Protein AF-0000000087580739 (afdb_homodimer)

Organism: Thalassiosira oceanica (NCBI:txid159749)

Secondary structure (DSSP, 8-state):
--------------------------------------------------------------------SS------SS-EEETTEEE--TTTGGG-TT-HHHHHHHHHH-S--HHHHHHH-SSHHHHHHHHHTTEE-HHHHHHHS-TT-----TTPBPTTS-B--PPPPPPPTTSHHHHHHHHHHHHHHHTT-TT-PPPHHHHHHHHHHHHHHHHHHHHHHHH--HHHHHHHHHHHHHHHHHHHHHTT-GGGHHHHHTTTGGGT--HHHHIIIIIIIITTSTTSTT-TTTTTTTTTS---TTS---HHHHHTGGGGHHHHHTTHHHHHHHHHHHHHHHTSS---GGGGHHHHHHHHHHHHH-HHHHHHHHHHHHHHHHHHHHHHHHHTT-STGGG-HHHHHT-SSHHHHHHHT--EESTT--GGGGGGGTTGGGHHHHHH-TTS-GGGHHHHHHHHHHHHHHHT----EE-HHHHHHHHHHHHHS-SSTTPPPBSSTT--/--------------------------------------------------------------------SS------SS-EEETTEEE--TTTGGG-TT-HHHHHHHHHH-S--HHHHHHH-SSHHHHHHHHHTTEE-HHHHHHHS-TT-----TTPBPTTS-B--PPPPPPPTTSHHHHHHHHHHHHHHHTT-TT-PPPHHHHHHHHHHHHHHHHHHHHHHHH--HHHHHHHHHHHHHHHHHHHHHTT-GGGHHHHHTTTGGGT--HHHHIIIIIIIITTSTTSTT-TTTTTTTTTS---TTS---HHHHHTGGGGHHHHHTTHHHHHHHHHHHHHHHTSS---GGGGHHHHHHHHHHHHH-HHHHHHHHHHHHHHHHHHHHHHHHHTT-STGGG-HHHHHT-SSHHHHHHHT--EESTT--GGGGGGGTTGGGHHHHHH-TTS-GGGHHHHHHHHHHHHHHHT----EE-HHHHHHHHHHHHHS-SSTTPPPBTTTT--

pLDDT: mean 80.38, std 26.82, range [13.23, 98.88]

Solvent-accessible surface area (backbone atoms only — not comparable to full-atom values): 54874 Å² total; per-residue (Å²): 142,77,87,86,70,93,73,89,85,82,85,76,89,75,87,89,84,88,88,77,89,76,82,90,82,83,80,86,88,82,87,81,82,88,83,84,81,78,79,82,73,81,77,74,73,79,75,76,79,72,75,72,68,73,63,76,70,76,77,67,72,75,75,78,64,67,77,77,80,57,88,49,45,77,36,56,88,76,45,38,30,48,41,81,37,40,28,47,50,78,86,43,33,87,70,38,87,75,39,41,64,57,56,50,51,41,26,49,45,31,66,60,37,39,59,60,53,59,45,68,33,66,60,44,68,60,52,52,57,56,52,57,77,34,55,46,58,67,68,58,50,60,70,62,50,58,90,74,65,71,69,78,53,72,66,42,68,41,98,77,61,25,33,41,52,61,76,38,62,71,79,51,76,80,36,69,52,43,44,52,36,48,53,48,39,51,49,26,44,74,70,72,30,63,76,28,61,71,44,70,67,49,55,52,52,45,52,50,31,48,53,49,24,54,50,24,44,52,44,22,71,73,63,70,39,69,70,32,20,49,47,24,8,52,28,41,31,49,25,34,37,48,12,63,56,22,46,49,30,74,92,36,43,67,56,7,43,70,19,23,15,57,70,36,50,53,40,67,56,41,33,55,42,46,58,65,22,27,54,62,24,60,82,24,73,69,8,65,62,34,56,58,50,46,68,56,45,37,62,55,25,37,45,88,58,54,70,58,27,34,73,43,36,35,79,48,39,60,65,60,32,31,45,42,58,60,53,51,36,51,52,52,48,52,34,30,63,67,54,43,35,82,86,55,77,55,71,50,44,42,60,47,56,48,46,50,35,19,67,74,60,34,58,61,58,19,46,51,42,49,45,50,11,45,23,47,20,23,32,56,46,49,49,50,57,47,32,25,45,29,25,63,63,27,34,33,47,69,61,25,46,63,20,70,28,57,51,52,21,46,46,37,35,32,36,34,25,69,81,86,50,52,67,90,66,28,60,85,52,50,58,44,40,48,36,41,50,41,57,59,33,51,51,42,31,72,69,50,38,56,64,47,44,54,53,48,53,54,50,26,63,75,71,71,45,79,78,70,77,48,54,62,66,55,36,45,53,32,24,38,48,36,30,25,40,50,66,26,65,76,55,71,44,47,54,51,27,12,44,116,143,82,91,84,87,88,76,89,82,82,88,76,91,74,86,90,85,90,81,86,84,86,85,83,87,81,81,86,83,84,87,82,77,85,79,76,73,72,80,77,69,79,70,75,71,74,68,75,73,72,72,71,69,69,62,74,68,77,76,67,70,72,74,70,72,61,74,77,80,56,88,49,47,75,35,55,88,73,44,39,29,47,41,81,36,39,29,48,51,77,86,43,32,87,69,37,88,76,40,44,63,58,56,50,49,40,26,51,46,31,64,60,37,37,58,59,54,58,43,66,32,66,62,43,68,62,52,52,57,58,52,57,76,34,55,45,60,68,68,60,50,60,72,62,51,58,90,74,63,70,69,79,54,72,66,41,69,42,97,76,61,24,34,41,50,61,78,41,63,70,79,51,77,80,35,69,49,43,44,51,35,48,54,48,39,50,50,27,44,75,70,72,31,63,76,29,62,71,44,68,68,49,56,52,52,45,53,51,31,49,52,48,23,56,50,24,44,52,45,22,70,73,61,70,40,70,68,32,19,49,48,23,7,52,28,40,31,49,26,34,37,48,11,64,54,22,45,49,29,71,92,35,42,68,55,7,44,70,18,22,16,58,71,36,49,52,39,68,56,40,36,54,41,46,58,66,22,26,54,62,23,60,81,23,71,71,7,66,64,33,58,59,51,46,69,55,45,35,63,57,25,36,45,88,61,53,70,58,28,35,73,43,36,34,79,46,39,60,66,61,33,32,46,42,57,59,53,52,38,50,52,50,49,52,35,31,62,67,54,43,35,83,86,55,78,55,71,49,42,40,60,46,55,47,46,50,34,19,68,73,59,34,57,60,59,19,46,51,42,48,46,49,11,46,23,46,20,23,33,55,45,50,49,51,59,48,31,25,46,30,26,62,65,27,33,32,46,70,60,26,46,66,21,69,30,59,50,51,22,46,45,36,36,32,34,34,26,68,80,86,49,53,68,90,66,28,61,85,52,49,57,44,40,47,36,42,51,42,57,59,33,51,51,42,30,73,68,50,39,60,64,47,44,53,53,49,54,54,50,26,61,75,70,72,45,79,79,69,75,48,54,62,67,55,35,45,53,30,23,38,48,36,28,25,38,51,66,27,67,75,56,73,44,46,54,52,28,9,50,116

Sequence (1000 aa):
MCTADATGPHLRRRRPPVGGGGGGERTGSSAADESGTPTIGKNDGRAAGGSCIVGPAPTTDPPPVHSSGVDFYPPSTRYWRIGRKWYDFTDFLHRHPGGSEVLLLLRDRFEDCTFAFESHHLNYKRARKIIAKYEVDESVVESHSSKDVQRRRPGNKTANGGVVGEPPELLDDHAFYSVIRRRVADHLRESGYPSGEPKLECKVLFWVAFILMVSCYAWLLSSASVPSAIAFGLTSAWLGAFGHNWVHQSKYRFWAYLSLDMIGFSSDGWFREHNLQHHMYTNTPWDNHYEGTAPFLVTDPTIERNWIQAYVLPYVNPIILSFGLYGNYFFNLTEMIKGNEKITPWKAVLPLEIGIMAWRWGAWRGLSLMYLSHAILCVYYFTMALMNHNTEKCLDVSKRNSAKDWGEAQLHVSADWSVGLPFHRAFIYLWLNYHTVHHLFPLVDMSHHPAIQRILIRTCKEFGVEYSVKSPLEIYRQMVRTFGTPMSLMEEITVYGGGIMCTADATGPHLRRRRPPVGGGGGGERTGSSAADESGTPTIGKNDGRAAGGSCIVGPAPTTDPPPVHSSGVDFYPPSTRYWRIGRKWYDFTDFLHRHPGGSEVLLLLRDRFEDCTFAFESHHLNYKRARKIIAKYEVDESVVESHSSKDVQRRRPGNKTANGGVVGEPPELLDDHAFYSVIRRRVADHLRESGYPSGEPKLECKVLFWVAFILMVSCYAWLLSSASVPSAIAFGLTSAWLGAFGHNWVHQSKYRFWAYLSLDMIGFSSDGWFREHNLQHHMYTNTPWDNHYEGTAPFLVTDPTIERNWIQAYVLPYVNPIILSFGLYGNYFFNLTEMIKGNEKITPWKAVLPLEIGIMAWRWGAWRGLSLMYLSHAILCVYYFTMALMNHNTEKCLDVSKRNSAKDWGEAQLHVSADWSVGLPFHRAFIYLWLNYHTVHHLFPLVDMSHHPAIQRILIRTCKEFGVEYSVKSPLEIYRQMVRTFGTPMSLMEEITVYGGGI

Structure (mmCIF, N/CA/C/O backbone):
data_AF-0000000087580739-model_v1
#
loop_
_entity.id
_entity.type
_entity.pdbx_description
1 polymer 'Cytochrome b5 heme-binding domain-containing protein'
#
loop_
_atom_site.group_PDB
_atom_site.id
_atom_site.type_symbol
_atom_site.label_atom_id
_atom_site.label_alt_id
_atom_site.label_comp_id
_atom_site.label_asym_id
_atom_site.label_entity_id
_atom_site.label_seq_id
_atom_site.pdbx_PDB_ins_code
_atom_site.Cartn_x
_atom_site.Cartn_y
_atom_site.Cartn_z
_atom_site.occupancy
_atom_site.B_iso_or_equiv
_atom_site.auth_seq_id
_atom_site.auth_comp_id
_atom_site.auth_asym_id
_atom_site.auth_atom_id
_atom_site.pdbx_PDB_model_num
ATOM 1 N N . MET A 1 1 ? -30.938 31.328 26.75 1 15.89 1 MET A N 1
ATOM 2 C CA . MET A 1 1 ? -30.047 32.25 27.453 1 15.89 1 MET A CA 1
ATOM 3 C C . MET A 1 1 ? -30 31.938 28.938 1 15.89 1 MET A C 1
ATOM 5 O O . MET A 1 1 ? -28.953 32.031 29.562 1 15.89 1 MET A O 1
ATOM 9 N N . CYS A 1 2 ? -31.094 32.031 29.719 1 14.53 2 CYS A N 1
ATOM 10 C CA . CYS A 1 2 ? -31.359 32.594 31.047 1 14.53 2 CYS A CA 1
ATOM 11 C C . CYS A 1 2 ? -30.906 31.625 32.156 1 14.53 2 CYS A C 1
ATOM 13 O O . CYS A 1 2 ? -30.406 32.062 33.188 1 14.53 2 CYS A O 1
ATOM 15 N N . THR A 1 3 ? -31.672 30.531 32.344 1 16.31 3 THR A N 1
ATOM 16 C CA . THR A 1 3 ? -32.125 30.234 33.688 1 16.31 3 THR A CA 1
ATOM 17 C C . THR A 1 3 ? -30.969 29.938 34.594 1 16.31 3 THR A C 1
ATOM 19 O O . THR A 1 3 ? -29.875 29.594 34.156 1 16.31 3 THR A O 1
ATOM 22 N N . ALA A 1 4 ? -31.203 29.688 35.938 1 16.12 4 ALA A N 1
ATOM 23 C CA . ALA A 1 4 ? -31.062 30.062 37.344 1 16.12 4 ALA A CA 1
ATOM 24 C C . ALA A 1 4 ? -29.875 29.312 37.969 1 16.12 4 ALA A C 1
ATOM 26 O O . ALA A 1 4 ? -29.375 28.344 37.406 1 16.12 4 ALA A O 1
ATOM 27 N N . ASP A 1 5 ? -29.938 29.094 39.312 1 14.61 5 ASP A N 1
ATOM 28 C CA . ASP A 1 5 ? -29.344 29.484 40.562 1 14.61 5 ASP A CA 1
ATOM 29 C C . ASP A 1 5 ? -28.516 28.344 41.156 1 14.61 5 ASP A C 1
ATOM 31 O O . ASP A 1 5 ? -28.047 28.422 42.312 1 14.61 5 ASP A O 1
ATOM 35 N N . ALA A 1 6 ? -28.391 27.141 40.594 1 16 6 ALA A N 1
ATOM 36 C CA . ALA A 1 6 ? -28.312 26.125 41.625 1 16 6 ALA A CA 1
ATOM 37 C C . ALA A 1 6 ? -27.156 26.391 42.594 1 16 6 ALA A C 1
ATOM 39 O O . ALA A 1 6 ? -26.016 26.609 42.188 1 16 6 ALA A O 1
ATOM 40 N N . THR A 1 7 ? -27.297 26.578 43.875 1 15.34 7 THR A N 1
ATOM 41 C CA . THR A 1 7 ? -26.875 27.156 45.156 1 15.34 7 THR A CA 1
ATOM 42 C C . THR A 1 7 ? -25.562 26.547 45.656 1 15.34 7 THR A C 1
ATOM 44 O O . THR A 1 7 ? -24.625 27.281 45.969 1 15.34 7 THR A O 1
ATOM 47 N N . GLY A 1 8 ? -25.562 25.328 46.344 1 15.73 8 GLY A N 1
ATOM 48 C CA . GLY A 1 8 ? -25.234 25.438 47.75 1 15.73 8 GLY A CA 1
ATOM 49 C C . GLY A 1 8 ? -23.75 25.328 48.031 1 15.73 8 GLY A C 1
ATOM 50 O O . GLY A 1 8 ? -23 24.797 47.219 1 15.73 8 GLY A O 1
ATOM 51 N N . PRO A 1 9 ? -23.156 25.766 49.25 1 15.06 9 PRO A N 1
ATOM 52 C CA . PRO A 1 9 ? -22.016 26.422 49.875 1 15.06 9 PRO A CA 1
ATOM 53 C C . PRO A 1 9 ? -20.875 25.469 50.219 1 15.06 9 PRO A C 1
ATOM 55 O O . PRO A 1 9 ? -21.094 24.25 50.281 1 15.06 9 PRO A O 1
ATOM 58 N N . HIS A 1 10 ? -19.547 25.891 50.219 1 15.05 10 HIS A N 1
ATOM 59 C CA . HIS A 1 10 ? -18.109 25.656 50.25 1 15.05 10 HIS A CA 1
ATOM 60 C C . HIS A 1 10 ? -17.656 25.234 51.656 1 15.05 10 HIS A C 1
ATOM 62 O O . HIS A 1 10 ? -16.453 25.109 51.906 1 15.05 10 HIS A O 1
ATOM 68 N N . LEU A 1 11 ? -18.469 24.578 52.594 1 14.56 11 LEU A N 1
ATOM 69 C CA . LEU A 1 11 ? -18.031 24.891 53.938 1 14.56 11 LEU A CA 1
ATOM 70 C C . LEU A 1 11 ? -16.641 24.312 54.188 1 14.56 11 LEU A C 1
ATOM 72 O O . LEU A 1 11 ? -16.266 23.281 53.625 1 14.56 11 LEU A O 1
ATOM 76 N N . ARG A 1 12 ? -15.68 25.016 55.219 1 14.34 12 ARG A N 1
ATOM 77 C CA . ARG A 1 12 ? -14.336 25.438 55.625 1 14.34 12 ARG A CA 1
ATOM 78 C C . ARG A 1 12 ? -13.688 24.406 56.531 1 14.34 12 ARG A C 1
ATOM 80 O O . ARG A 1 12 ? -12.547 24.578 56.969 1 14.34 12 ARG A O 1
ATOM 87 N N . ARG A 1 13 ? -13.766 23.047 56.531 1 14.39 13 ARG A N 1
ATOM 88 C CA . ARG A 1 13 ? -13.539 22.516 57.875 1 14.39 13 ARG A CA 1
ATOM 89 C C . ARG A 1 13 ? -12.086 22.719 58.312 1 14.39 13 ARG A C 1
ATOM 91 O O . ARG A 1 13 ? -11.164 22.344 57.594 1 14.39 13 ARG A O 1
ATOM 98 N N . ARG A 1 14 ? -11.742 23.344 59.594 1 13.84 14 ARG A N 1
ATOM 99 C CA . ARG A 1 14 ? -10.641 24 60.312 1 13.84 14 ARG A CA 1
ATOM 100 C C . ARG A 1 14 ? -9.742 22.969 60.969 1 13.84 14 ARG A C 1
ATOM 102 O O . ARG A 1 14 ? -8.68 23.297 61.5 1 13.84 14 ARG A O 1
ATOM 109 N N . ARG A 1 15 ? -9.57 21.656 60.969 1 14.83 15 ARG A N 1
ATOM 110 C CA . ARG A 1 15 ? -9.297 21.219 62.344 1 14.83 15 ARG A CA 1
ATOM 111 C C . ARG A 1 15 ? -7.887 21.609 62.781 1 14.83 15 ARG A C 1
ATOM 113 O O . ARG A 1 15 ? -6.984 21.703 61.938 1 14.83 15 ARG A O 1
ATOM 120 N N . PRO A 1 16 ? -7.566 21.516 64.25 1 14.25 16 PRO A N 1
ATOM 121 C CA . PRO A 1 16 ? -6.719 22.25 65.188 1 14.25 16 PRO A CA 1
ATOM 122 C C . PRO A 1 16 ? -5.297 21.703 65.25 1 14.25 16 PRO A C 1
ATOM 124 O O . PRO A 1 16 ? -5.047 20.578 64.875 1 14.25 16 PRO A O 1
ATOM 127 N N . PRO A 1 17 ? -4.316 22.266 66.25 1 14.39 17 PRO A N 1
ATOM 128 C CA . PRO A 1 17 ? -2.932 22.734 66.312 1 14.39 17 PRO A CA 1
ATOM 129 C C . PRO A 1 17 ? -2.008 21.734 67 1 14.39 17 PRO A C 1
ATOM 131 O O . PRO A 1 17 ? -0.791 21.781 66.812 1 14.39 17 PRO A O 1
ATOM 134 N N . VAL A 1 18 ? -2.264 20.5 67.625 1 14.75 18 VAL A N 1
ATOM 135 C CA . VAL A 1 18 ? -1.816 20.5 69.062 1 14.75 18 VAL A CA 1
ATOM 136 C C . VAL A 1 18 ? -0.3 20.344 69.062 1 14.75 18 VAL A C 1
ATOM 138 O O . VAL A 1 18 ? 0.303 19.766 68.188 1 14.75 18 VAL A O 1
ATOM 141 N N . GLY A 1 19 ? 0.406 20.75 70.312 1 13.89 19 GLY A N 1
ATOM 142 C CA . GLY A 1 19 ? 1.616 21.328 70.875 1 13.89 19 GLY A CA 1
ATOM 143 C C . GLY A 1 19 ? 2.658 20.297 71.25 1 13.89 19 GLY A C 1
ATOM 144 O O . GLY A 1 19 ? 2.338 19.109 71.375 1 13.89 19 GLY A O 1
ATOM 145 N N . GLY A 1 20 ? 3.967 20.656 71.375 1 13.82 20 GLY A N 1
ATOM 146 C CA . GLY A 1 20 ? 5.391 20.359 71.312 1 13.82 20 GLY A CA 1
ATOM 147 C C . GLY A 1 20 ? 5.973 19.922 72.625 1 13.82 20 GLY A C 1
ATOM 148 O O . GLY A 1 20 ? 7.191 19.797 72.812 1 13.82 20 GLY A O 1
ATOM 149 N N . GLY A 1 21 ? 5.34 19.562 73.75 1 14.11 21 GLY A N 1
ATOM 150 C CA . GLY A 1 21 ? 6.195 19.891 74.875 1 14.11 21 GLY A CA 1
ATOM 151 C C . GLY A 1 21 ? 7.371 18.953 75.062 1 14.11 21 GLY A C 1
ATOM 152 O O . GLY A 1 21 ? 7.316 17.797 74.625 1 14.11 21 GLY A O 1
ATOM 153 N N . GLY A 1 22 ? 8.688 19.375 75.562 1 14.44 22 GLY A N 1
ATOM 154 C CA . GLY A 1 22 ? 10.125 19.234 75.688 1 14.44 22 GLY A CA 1
ATOM 155 C C . GLY A 1 22 ? 10.562 18.406 76.875 1 14.44 22 GLY A C 1
ATOM 156 O O . GLY A 1 22 ? 11.75 18.359 77.188 1 14.44 22 GLY A O 1
ATOM 157 N N . GLY A 1 23 ? 9.797 17.625 77.562 1 13.77 23 GLY A N 1
ATOM 158 C CA . GLY A 1 23 ? 10.289 17.594 78.938 1 13.77 23 GLY A CA 1
ATOM 159 C C . GLY A 1 23 ? 11.641 16.922 79.062 1 13.77 23 GLY A C 1
ATOM 160 O O . GLY A 1 23 ? 12.141 16.328 78.125 1 13.77 23 GLY A O 1
ATOM 161 N N . GLY A 1 24 ? 11.914 16.344 80.312 1 14.07 24 GLY A N 1
ATOM 162 C CA . GLY A 1 24 ? 12.812 16.344 81.438 1 14.07 24 GLY A CA 1
ATOM 163 C C . GLY A 1 24 ? 13.891 15.281 81.375 1 14.07 24 GLY A C 1
ATOM 164 O O . GLY A 1 24 ? 13.852 14.422 80.5 1 14.07 24 GLY A O 1
ATOM 165 N N . GLU A 1 25 ? 14.273 14.766 82.5 1 14.67 25 GLU A N 1
ATOM 166 C CA . GLU A 1 25 ? 15.422 14.711 83.438 1 14.67 25 GLU A CA 1
ATOM 167 C C . GLU A 1 25 ? 16.141 13.367 83.312 1 14.67 25 GLU A C 1
ATOM 169 O O . GLU A 1 25 ? 17.344 13.32 83.062 1 14.67 25 GLU A O 1
ATOM 174 N N . ARG A 1 26 ? 15.867 12.461 84.375 1 14.25 26 ARG A N 1
ATOM 175 C CA . ARG A 1 26 ? 16.844 12.18 85.438 1 14.25 26 ARG A CA 1
ATOM 176 C C . ARG A 1 26 ? 17.672 10.945 85.062 1 14.25 26 ARG A C 1
ATOM 178 O O . ARG A 1 26 ? 18.891 11.039 84.875 1 14.25 26 ARG A O 1
ATOM 185 N N . THR A 1 27 ? 17.375 9.836 85.812 1 14.42 27 THR A N 1
ATOM 186 C CA . THR A 1 27 ? 18.25 9.383 86.875 1 14.42 27 THR A CA 1
ATOM 187 C C . THR A 1 27 ? 19.078 8.18 86.438 1 14.42 27 THR A C 1
ATOM 189 O O . THR A 1 27 ? 20.312 8.188 86.562 1 14.42 27 THR A O 1
ATOM 192 N N . GLY A 1 28 ? 18.547 6.879 86.562 1 13.23 28 GLY A N 1
ATOM 193 C CA . GLY A 1 28 ? 19.109 6.023 87.625 1 13.23 28 GLY A CA 1
ATOM 194 C C . GLY A 1 28 ? 20.219 5.125 87.062 1 13.23 28 GLY A C 1
ATOM 195 O O . GLY A 1 28 ? 20.484 5.07 85.875 1 13.23 28 GLY A O 1
ATOM 196 N N . SER A 1 29 ? 20.078 3.803 87.438 1 14.09 29 SER A N 1
ATOM 197 C CA . SER A 1 29 ? 20.844 2.971 88.375 1 14.09 29 SER A CA 1
ATOM 198 C C . SER A 1 29 ? 21.812 2.055 87.625 1 14.09 29 SER A C 1
ATOM 200 O O . SER A 1 29 ? 21.734 1.936 86.375 1 14.09 29 SER A O 1
ATOM 202 N N . SER A 1 30 ? 21.656 0.745 87.875 1 14.27 30 SER A N 1
ATOM 203 C CA . SER A 1 30 ? 22.531 -0.114 88.688 1 14.27 30 SER A CA 1
ATOM 204 C C . SER A 1 30 ? 23.375 -1.016 87.75 1 14.27 30 SER A C 1
ATOM 206 O O . SER A 1 30 ? 24.594 -1.047 87.875 1 14.27 30 SER A O 1
ATOM 208 N N . ALA A 1 31 ? 22.891 -2.312 87.562 1 14.38 31 ALA A N 1
ATOM 209 C CA . ALA A 1 31 ? 23.5 -3.477 88.188 1 14.38 31 ALA A CA 1
ATOM 210 C C . ALA A 1 31 ? 24.547 -4.125 87.25 1 14.38 31 ALA A C 1
ATOM 212 O O . ALA A 1 31 ? 24.562 -3.867 86.062 1 14.38 31 ALA A O 1
ATOM 213 N N . ALA A 1 32 ? 24.641 -5.465 87.375 1 14.7 32 ALA A N 1
ATOM 214 C CA . ALA A 1 32 ? 25.672 -6.367 87.875 1 14.7 32 ALA A CA 1
ATOM 215 C C . ALA A 1 32 ? 26.422 -7.031 86.688 1 14.7 32 ALA A C 1
ATOM 217 O O . ALA A 1 32 ? 27.656 -6.965 86.625 1 14.7 32 ALA A O 1
ATOM 218 N N . ASP A 1 33 ? 26 -8.242 86.25 1 14.63 33 ASP A N 1
ATOM 219 C CA . ASP A 1 33 ? 26.781 -9.422 86.625 1 14.63 33 ASP A CA 1
ATOM 220 C C . ASP A 1 33 ? 27.688 -9.859 85.5 1 14.63 33 ASP A C 1
ATOM 222 O O . ASP A 1 33 ? 27.531 -9.406 84.375 1 14.63 33 ASP A O 1
ATOM 226 N N . GLU A 1 34 ? 27.75 -11.211 85.25 1 15.19 34 GLU A N 1
ATOM 227 C CA . GLU A 1 34 ? 28.797 -12.211 85.375 1 15.19 34 GLU A CA 1
ATOM 228 C C . GLU A 1 34 ? 29.453 -12.531 84.062 1 15.19 34 GLU A C 1
ATOM 230 O O . GLU A 1 34 ? 29.062 -11.977 83 1 15.19 34 GLU A O 1
ATOM 235 N N . SER A 1 35 ? 29.312 -13.797 83.562 1 15.66 35 SER A N 1
ATOM 236 C CA . SER A 1 35 ? 30.312 -14.859 83.562 1 15.66 35 SER A CA 1
ATOM 237 C C . SER A 1 35 ? 30.953 -15.086 82.188 1 15.66 35 SER A C 1
ATOM 239 O O . SER A 1 35 ? 32.188 -15.055 82.062 1 15.66 35 SER A O 1
ATOM 241 N N . GLY A 1 36 ? 30.484 -16.062 81.438 1 17.14 36 GLY A N 1
ATOM 242 C CA . GLY A 1 36 ? 31.172 -17.281 81 1 17.14 36 GLY A CA 1
ATOM 243 C C . GLY A 1 36 ? 31.844 -17.188 79.688 1 17.14 36 GLY A C 1
ATOM 244 O O . GLY A 1 36 ? 31.516 -16.312 78.875 1 17.14 36 GLY A O 1
ATOM 245 N N . THR A 1 37 ? 32.875 -18.016 79.375 1 18.31 37 THR A N 1
ATOM 246 C CA . THR A 1 37 ? 34.188 -18.109 78.75 1 18.31 37 THR A CA 1
ATOM 247 C C . THR A 1 37 ? 34.031 -18.391 77.25 1 18.31 37 THR A C 1
ATOM 249 O O . THR A 1 37 ? 34.844 -17.969 76.438 1 18.31 37 THR A O 1
ATOM 252 N N . PRO A 1 38 ? 32.844 -18.844 76.688 1 19.45 38 PRO A N 1
ATOM 253 C CA . PRO A 1 38 ? 33.156 -20.047 75.938 1 19.45 38 PRO A CA 1
ATOM 254 C C . PRO A 1 38 ? 33.938 -19.734 74.625 1 19.45 38 PRO A C 1
ATOM 256 O O . PRO A 1 38 ? 33.844 -18.609 74.125 1 19.45 38 PRO A O 1
ATOM 259 N N . THR A 1 39 ? 34.719 -20.719 74.125 1 20.3 39 THR A N 1
ATOM 260 C CA . THR A 1 39 ? 35.906 -20.922 73.25 1 20.3 39 THR A CA 1
ATOM 261 C C . THR A 1 39 ? 35.531 -20.812 71.812 1 20.3 39 THR A C 1
ATOM 263 O O . THR A 1 39 ? 36.406 -20.969 70.938 1 20.3 39 THR A O 1
ATOM 266 N N . ILE A 1 40 ? 34.781 -19.875 71.375 1 17.53 40 ILE A N 1
ATOM 267 C CA . ILE A 1 40 ? 34.125 -20.219 70.062 1 17.53 40 ILE A CA 1
ATOM 268 C C . ILE A 1 40 ? 35.188 -20.344 69 1 17.53 40 ILE A C 1
ATOM 270 O O . ILE A 1 40 ? 36.062 -19.484 68.875 1 17.53 40 ILE A O 1
ATOM 274 N N . GLY A 1 41 ? 35.281 -21.531 68.375 1 19.25 41 GLY A N 1
ATOM 275 C CA . GLY A 1 41 ? 36.062 -22.203 67.312 1 19.25 41 GLY A CA 1
ATOM 276 C C . GLY A 1 41 ? 36.188 -21.391 66.062 1 19.25 41 GLY A C 1
ATOM 277 O O . GLY A 1 41 ? 35.406 -20.5 65.812 1 19.25 41 GLY A O 1
ATOM 278 N N . LYS A 1 42 ? 37.406 -21.672 65.375 1 20.92 42 LYS A N 1
ATOM 279 C CA . LYS A 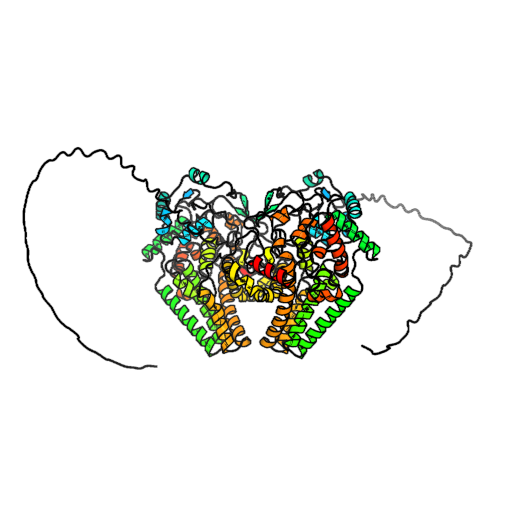1 42 ? 38.188 -20.969 64.375 1 20.92 42 LYS A CA 1
ATOM 280 C C . LYS A 1 42 ? 37.438 -20.781 63.062 1 20.92 42 LYS A C 1
ATOM 282 O O . LYS A 1 42 ? 38 -20.359 62.031 1 20.92 42 LYS A O 1
ATOM 287 N N . ASN A 1 43 ? 36 -20.75 63 1 18.08 43 ASN A N 1
ATOM 288 C CA . ASN A 1 43 ? 35.469 -21.141 61.688 1 18.08 43 ASN A CA 1
ATOM 289 C C . ASN A 1 43 ? 35.906 -20.188 60.594 1 18.08 43 ASN A C 1
ATOM 291 O O . ASN A 1 43 ? 35.656 -18.984 60.656 1 18.08 43 ASN A O 1
ATOM 295 N N . ASP A 1 44 ? 37 -20.484 59.938 1 20.38 44 ASP A N 1
ATOM 296 C CA . ASP A 1 44 ? 37.719 -19.703 58.938 1 20.38 44 ASP A CA 1
ATOM 297 C C . ASP A 1 44 ? 36.812 -19.297 57.781 1 20.38 44 ASP A C 1
ATOM 299 O O . ASP A 1 44 ? 36.312 -20.141 57.062 1 20.38 44 ASP A O 1
ATOM 303 N N . GLY A 1 45 ? 35.906 -18.469 57.906 1 17.39 45 GLY A N 1
ATOM 304 C CA . GLY A 1 45 ? 34.844 -18.172 56.938 1 17.39 45 GLY A CA 1
ATOM 305 C C . GLY A 1 45 ? 35.375 -17.609 55.656 1 17.39 45 GLY A C 1
ATOM 306 O O . GLY A 1 45 ? 35.844 -16.469 55.594 1 17.39 45 GLY A O 1
ATOM 307 N N . ARG A 1 46 ? 36.125 -18.469 54.781 1 22.09 46 ARG A N 1
ATOM 308 C CA . ARG A 1 46 ? 36.562 -18.062 53.438 1 22.09 46 ARG A CA 1
ATOM 309 C C . ARG A 1 46 ? 35.438 -17.328 52.719 1 22.09 46 ARG A C 1
ATOM 311 O O . ARG A 1 46 ? 34.375 -17.891 52.469 1 22.09 46 ARG A O 1
ATOM 318 N N . ALA A 1 47 ? 35.344 -16.047 52.781 1 20.27 47 ALA A N 1
ATOM 319 C CA . ALA A 1 47 ? 34.344 -15.195 52.156 1 20.27 47 ALA A CA 1
ATOM 320 C C . ALA A 1 47 ? 34.344 -15.367 50.625 1 20.27 47 ALA A C 1
ATOM 322 O O . ALA A 1 47 ? 35.375 -15.133 49.969 1 20.27 47 ALA A O 1
ATOM 323 N N . ALA A 1 48 ? 33.688 -16.375 50.062 1 22.14 48 ALA A N 1
ATOM 324 C CA . ALA A 1 48 ? 33.562 -16.656 48.625 1 22.14 48 ALA A CA 1
ATOM 325 C C . ALA A 1 48 ? 33.312 -15.383 47.844 1 22.14 48 ALA A C 1
ATOM 327 O O . ALA A 1 48 ? 32.406 -14.609 48.188 1 22.14 48 ALA A O 1
ATOM 328 N N . GLY A 1 49 ? 34.312 -14.711 47.281 1 21.66 49 GLY A N 1
ATOM 329 C CA . GLY A 1 49 ? 34.312 -13.531 46.438 1 21.66 49 GLY A CA 1
ATOM 330 C C . GLY A 1 49 ? 33.219 -13.57 45.375 1 21.66 49 GLY A C 1
ATOM 331 O O . GLY A 1 49 ? 33.281 -14.414 44.469 1 21.66 49 GLY A O 1
ATOM 332 N N . GLY A 1 50 ? 31.953 -13.469 45.719 1 20.69 50 GLY A N 1
ATOM 333 C CA . GLY A 1 50 ? 30.828 -13.594 44.812 1 20.69 50 GLY A CA 1
ATOM 334 C C . GLY A 1 50 ? 30.969 -12.734 43.562 1 20.69 50 GLY A C 1
ATOM 335 O O . GLY A 1 50 ? 31.125 -11.516 43.656 1 20.69 50 GLY A O 1
ATOM 336 N N . SER A 1 51 ? 31.688 -13.242 42.531 1 23.77 51 SER A N 1
ATOM 337 C CA . SER A 1 51 ? 31.75 -12.609 41.219 1 23.77 51 SER A CA 1
ATOM 338 C C . SER A 1 51 ? 30.391 -12.055 40.812 1 23.77 51 SER A C 1
ATOM 340 O O . SER A 1 51 ? 29.422 -12.812 40.688 1 23.77 51 SER A O 1
ATOM 342 N N . CYS A 1 52 ? 30.016 -10.945 41.344 1 23.55 52 CYS A N 1
ATOM 343 C CA . CYS A 1 52 ? 28.781 -10.312 40.906 1 23.55 52 CYS A CA 1
ATOM 344 C C . CYS A 1 52 ? 28.656 -10.344 39.375 1 23.55 52 CYS A C 1
ATOM 346 O O . CYS A 1 52 ? 29.453 -9.719 38.688 1 23.55 52 CYS A O 1
ATOM 348 N N . ILE A 1 53 ? 28.359 -11.492 38.844 1 25.3 53 ILE A N 1
ATOM 349 C CA . ILE A 1 53 ? 27.984 -11.531 37.438 1 25.3 53 ILE A CA 1
ATOM 350 C C . ILE A 1 53 ? 27.094 -10.336 37.094 1 25.3 53 ILE A C 1
ATOM 352 O O . ILE A 1 53 ? 26 -10.195 37.625 1 25.3 53 ILE A O 1
ATOM 356 N N . VAL A 1 54 ? 27.734 -9.148 37 1 27.56 54 VAL A N 1
ATOM 357 C CA . VAL A 1 54 ? 26.969 -8.055 36.438 1 27.56 54 VAL A CA 1
ATOM 358 C C . VAL A 1 54 ? 26.047 -8.586 35.344 1 27.56 54 VAL A C 1
ATOM 360 O O . VAL A 1 54 ? 26.516 -9.219 34.375 1 27.56 54 VAL A O 1
ATOM 363 N N . GLY A 1 55 ? 24.891 -9.047 35.781 1 26 55 GLY A N 1
ATOM 364 C CA . GLY A 1 55 ? 23.922 -9.523 34.812 1 26 55 GLY A CA 1
ATOM 365 C C . GLY A 1 55 ? 23.891 -8.703 33.531 1 26 55 GLY A C 1
ATOM 366 O O . GLY A 1 55 ? 24.359 -7.562 33.5 1 26 55 GLY A O 1
ATOM 367 N N . PRO A 1 56 ? 23.906 -9.383 32.375 1 28.06 56 PRO A N 1
ATOM 368 C CA . PRO A 1 56 ? 23.922 -8.633 31.109 1 28.06 56 PRO A CA 1
ATOM 369 C C . PRO A 1 56 ? 23.016 -7.402 31.156 1 28.06 56 PRO A C 1
ATOM 371 O O . PRO A 1 56 ? 22.062 -7.348 31.938 1 28.06 56 PRO A O 1
ATOM 374 N N . ALA A 1 57 ? 23.562 -6.266 30.797 1 28.66 57 ALA A N 1
ATOM 375 C CA . ALA A 1 57 ? 22.844 -5.004 30.641 1 28.66 57 ALA A CA 1
ATOM 376 C C . ALA A 1 57 ? 21.406 -5.25 30.188 1 28.66 57 ALA A C 1
ATOM 378 O O . ALA A 1 57 ? 21.141 -6.133 29.359 1 28.66 57 ALA A O 1
ATOM 379 N N . PRO A 1 58 ? 20.453 -4.836 31.016 1 28.84 58 PRO A N 1
ATOM 380 C CA . PRO A 1 58 ? 19.078 -5.008 30.562 1 28.84 58 PRO A CA 1
ATOM 381 C C . PRO A 1 58 ? 18.906 -4.73 29.062 1 28.84 58 PRO A C 1
ATOM 383 O O . PRO A 1 58 ? 19.391 -3.707 28.562 1 28.84 58 PRO A O 1
ATOM 386 N N . THR A 1 59 ? 19.016 -5.758 28.219 1 32.31 59 THR A N 1
ATOM 387 C CA . THR A 1 59 ? 18.719 -5.543 26.797 1 32.31 59 THR A CA 1
ATOM 388 C C . THR A 1 59 ? 17.516 -4.613 26.641 1 32.31 59 THR A C 1
ATOM 390 O O . THR A 1 59 ? 16.391 -4.969 27 1 32.31 59 THR A O 1
ATOM 393 N N . THR A 1 60 ? 17.672 -3.361 27.078 1 33.16 60 THR A N 1
ATOM 394 C CA . THR A 1 60 ? 16.641 -2.373 26.781 1 33.16 60 THR A CA 1
ATOM 395 C C . THR A 1 60 ? 15.906 -2.727 25.484 1 33.16 60 THR A C 1
ATOM 397 O O . THR A 1 60 ? 16.516 -3.189 24.531 1 33.16 60 THR A O 1
ATOM 400 N N . ASP A 1 61 ? 14.664 -2.941 25.641 1 34.69 61 ASP A N 1
ATOM 401 C CA . ASP A 1 61 ? 13.648 -3.23 24.641 1 34.69 61 ASP A CA 1
ATOM 402 C C . ASP A 1 61 ? 13.859 -2.381 23.391 1 34.69 61 ASP A C 1
ATOM 404 O O . ASP A 1 61 ? 14.125 -1.18 23.484 1 34.69 61 ASP A O 1
ATOM 408 N N . PRO A 1 62 ? 14.336 -2.973 22.344 1 38.34 62 PRO A N 1
ATOM 409 C CA . PRO A 1 62 ? 14.406 -2.182 21.109 1 38.34 62 PRO A CA 1
ATOM 410 C C . PRO A 1 62 ? 13.172 -1.315 20.891 1 38.34 62 PRO A C 1
ATOM 412 O O . PRO A 1 62 ? 12.047 -1.779 21.078 1 38.34 62 PRO A O 1
ATOM 415 N N . PRO A 1 63 ? 13.133 -0.088 21.297 1 38.25 63 PRO A N 1
ATOM 416 C CA . PRO A 1 63 ? 11.891 0.625 20.984 1 38.25 63 PRO A CA 1
ATOM 417 C C . PRO A 1 63 ? 11.328 0.249 19.609 1 38.25 63 PRO A C 1
ATOM 419 O O . PRO A 1 63 ? 12.086 -0.15 18.719 1 38.25 63 PRO A O 1
ATOM 422 N N . PRO A 1 64 ? 9.898 0.196 19.469 1 43.38 64 PRO A N 1
ATOM 423 C CA . PRO A 1 64 ? 9.109 -0.259 18.328 1 43.38 64 PRO A CA 1
ATOM 424 C C . PRO A 1 64 ? 9.555 0.384 17.016 1 43.38 64 PRO A C 1
ATOM 426 O O . PRO A 1 64 ? 10.102 1.487 17.016 1 43.38 64 PRO A O 1
ATOM 429 N N . VAL A 1 65 ? 9.562 -0.288 15.922 1 43.62 65 VAL A N 1
ATOM 430 C CA . VAL A 1 65 ? 9.805 -0.185 14.492 1 43.62 65 VAL A CA 1
ATOM 431 C C . VAL A 1 65 ? 8.781 0.761 13.859 1 43.62 65 VAL A C 1
ATOM 433 O O . VAL A 1 65 ? 7.574 0.513 13.93 1 43.62 65 VAL A O 1
ATOM 436 N N . HIS A 1 66 ? 8.562 2.143 13.875 1 48.56 66 HIS A N 1
ATOM 437 C CA . HIS A 1 66 ? 7.473 3.027 13.484 1 48.56 66 HIS A CA 1
ATOM 438 C C . HIS A 1 66 ? 7.551 3.373 12 1 48.56 66 HIS A C 1
ATOM 440 O O . HIS A 1 66 ? 7.625 4.551 11.633 1 48.56 66 HIS A O 1
ATOM 446 N N . SER A 1 67 ? 7.535 2.465 10.984 1 45.34 67 SER A N 1
ATOM 447 C CA . SER A 1 67 ? 7.914 2.775 9.609 1 45.34 67 SER A CA 1
ATOM 448 C C . SER A 1 67 ? 6.836 3.604 8.914 1 45.34 67 SER A C 1
ATOM 450 O O . SER A 1 67 ? 5.652 3.277 8.984 1 45.34 67 SER A O 1
ATOM 452 N N . SER A 1 68 ? 6.848 4.84 8.641 1 47.94 68 SER A N 1
ATOM 453 C CA . SER A 1 68 ? 6.027 5.742 7.836 1 47.94 68 SER A CA 1
ATOM 454 C C . SER A 1 68 ? 6.109 5.395 6.352 1 47.94 68 SER A C 1
ATOM 456 O O . SER A 1 68 ? 5.352 5.93 5.543 1 47.94 68 SER A O 1
ATOM 458 N N . GLY A 1 69 ? 6.66 4.25 6.016 1 49.94 69 GLY A N 1
ATOM 459 C CA . GLY A 1 69 ? 6.895 3.916 4.621 1 49.94 69 GLY A CA 1
ATOM 460 C C . GLY A 1 69 ? 8.031 4.711 4.004 1 49.94 69 GLY A C 1
ATOM 461 O O . GLY A 1 69 ? 8.391 4.488 2.844 1 49.94 69 GLY A O 1
ATOM 462 N N . VAL A 1 70 ? 8.414 5.844 4.629 1 47.38 70 VAL A N 1
ATOM 463 C CA . VAL A 1 70 ? 9.539 6.617 4.113 1 47.38 70 VAL A CA 1
ATOM 464 C C . VAL A 1 70 ? 10.844 6.043 4.652 1 47.38 70 VAL A C 1
ATOM 466 O O . VAL A 1 70 ? 10.969 5.797 5.855 1 47.38 70 VAL A O 1
ATOM 469 N N . ASP A 1 71 ? 11.539 5.539 3.73 1 48.19 71 ASP A N 1
ATOM 470 C CA . ASP A 1 71 ? 12.844 5.004 4.098 1 48.19 71 ASP A CA 1
ATOM 471 C C . ASP A 1 71 ? 13.641 6.012 4.926 1 48.19 71 ASP A C 1
ATOM 473 O O . ASP A 1 71 ? 13.797 7.168 4.523 1 48.19 71 ASP A O 1
ATOM 477 N N . PHE A 1 72 ? 13.602 5.867 6.191 1 51.88 72 PHE A N 1
ATOM 478 C CA . PHE A 1 72 ? 14.453 6.727 7.008 1 51.88 72 PHE A CA 1
ATOM 479 C C . PHE A 1 72 ? 15.766 6.027 7.34 1 51.88 72 PHE A C 1
ATOM 481 O O . PHE A 1 72 ? 15.898 4.816 7.16 1 51.88 72 PHE A O 1
ATOM 488 N N . TYR A 1 73 ? 16.766 6.926 7.625 1 48.84 73 TYR A N 1
ATOM 489 C CA . TYR A 1 73 ? 18.109 6.504 7.996 1 48.84 73 TYR A CA 1
ATOM 490 C C . TYR A 1 73 ? 18.078 5.582 9.211 1 48.84 73 TYR A C 1
ATOM 492 O O . TYR A 1 73 ? 17.203 5.715 10.07 1 48.84 73 TYR A O 1
ATOM 500 N N . PRO A 1 74 ? 18.75 4.449 8.945 1 49 74 PRO A N 1
ATOM 501 C CA . PRO A 1 74 ? 18.891 3.639 10.164 1 49 74 PRO A CA 1
ATOM 502 C C . PRO A 1 74 ? 19.281 4.469 11.383 1 49 74 PRO A C 1
ATOM 504 O O . PRO A 1 74 ? 20.125 5.352 11.289 1 49 74 PRO A O 1
ATOM 507 N N . PRO A 1 75 ? 18.484 4.539 12.336 1 48.56 75 PRO A N 1
ATOM 508 C CA . PRO A 1 75 ? 18.859 5.27 13.555 1 48.56 75 PRO A CA 1
ATOM 509 C C . PRO A 1 75 ? 20.266 4.934 14.047 1 48.56 75 PRO A C 1
ATOM 511 O O . PRO A 1 75 ? 20.688 3.781 13.953 1 48.56 75 PRO A O 1
ATOM 514 N N . SER A 1 76 ? 21.172 5.887 13.969 1 54.88 76 SER A N 1
ATOM 515 C CA . SER A 1 76 ? 22.297 5.613 14.852 1 54.88 76 SER A CA 1
ATOM 516 C C . SER A 1 76 ? 21.828 5.289 16.266 1 54.88 76 SER A C 1
ATOM 518 O O . SER A 1 76 ? 20.906 5.922 16.781 1 54.88 76 SER A O 1
ATOM 520 N N . THR A 1 77 ? 21.719 4.109 16.656 1 60.91 77 THR A N 1
ATOM 521 C CA . THR A 1 77 ? 21.031 3.592 17.844 1 60.91 77 THR A CA 1
ATOM 522 C C . THR A 1 77 ? 21.281 4.48 19.047 1 60.91 77 THR A C 1
ATOM 524 O O . THR A 1 77 ? 20.391 4.68 19.891 1 60.91 77 THR A O 1
ATOM 527 N N . ARG A 1 78 ? 22.391 5.281 19.141 1 74.75 78 ARG A N 1
ATOM 528 C CA . ARG A 1 78 ? 22.594 5.883 20.453 1 74.75 78 ARG A CA 1
ATOM 529 C C . ARG A 1 78 ? 22.578 7.406 20.375 1 74.75 78 ARG A C 1
ATOM 531 O O . ARG A 1 78 ? 22.297 8.086 21.359 1 74.75 78 ARG A O 1
ATOM 538 N N . TYR A 1 79 ? 22.734 8.031 19.219 1 86 79 TYR A N 1
ATOM 539 C CA . TYR A 1 79 ? 23 9.469 19.219 1 86 79 TYR A CA 1
ATOM 540 C C . TYR A 1 79 ? 21.984 10.219 18.359 1 86 79 TYR A C 1
ATOM 542 O O . TYR A 1 79 ? 21.359 9.633 17.484 1 86 79 TYR A O 1
ATOM 550 N N . TRP A 1 80 ? 21.781 11.508 18.719 1 89.62 80 TRP A N 1
ATOM 551 C CA . TRP A 1 80 ? 20.953 12.461 17.969 1 89.62 80 TRP A CA 1
ATOM 552 C C . TRP A 1 80 ? 21.844 13.438 17.203 1 89.62 80 TRP A C 1
ATOM 554 O O . TRP A 1 80 ? 22.938 13.789 17.656 1 89.62 80 TRP A O 1
ATOM 564 N N . ARG A 1 81 ? 21.359 13.852 16.094 1 89.06 81 ARG A N 1
ATOM 565 C CA . ARG A 1 81 ? 22.078 14.867 15.32 1 89.06 81 ARG A CA 1
ATOM 566 C C . ARG A 1 81 ? 21.266 16.141 15.219 1 89.06 81 ARG A C 1
ATOM 568 O O . ARG A 1 81 ? 20.094 16.109 14.812 1 89.06 81 ARG A O 1
ATOM 575 N N . ILE A 1 82 ? 21.844 17.266 15.641 1 93.31 82 ILE A N 1
ATOM 576 C CA . ILE A 1 82 ? 21.219 18.578 15.57 1 93.31 82 ILE A CA 1
ATOM 577 C C . ILE A 1 82 ? 22.266 19.625 15.156 1 93.31 82 ILE A C 1
ATOM 579 O O . ILE A 1 82 ? 23.297 19.766 15.812 1 93.31 82 ILE A O 1
ATOM 583 N N . GLY A 1 83 ? 22.047 20.266 14.062 1 92.5 83 GLY A N 1
ATOM 584 C CA . GLY A 1 83 ? 22.953 21.312 13.625 1 92.5 83 GLY A CA 1
ATOM 585 C C . GLY A 1 83 ? 24.328 20.797 13.266 1 92.5 83 GLY A C 1
ATOM 586 O O . GLY A 1 83 ? 25.344 21.391 13.641 1 92.5 83 GLY A O 1
ATOM 587 N N . ARG A 1 84 ? 24.359 19.672 12.766 1 89.5 84 ARG A N 1
ATOM 588 C CA . ARG A 1 84 ? 25.578 19.016 12.289 1 89.5 84 ARG A CA 1
ATOM 589 C C . ARG A 1 84 ? 26.469 18.578 13.453 1 89.5 84 ARG A C 1
ATOM 591 O O . ARG A 1 84 ? 27.656 18.297 13.266 1 89.5 84 ARG A O 1
ATOM 598 N N . LYS A 1 85 ? 25.906 18.547 14.547 1 91.12 85 LYS A N 1
ATOM 599 C CA . LYS A 1 85 ? 26.578 18.031 15.727 1 91.12 85 LYS A CA 1
ATOM 600 C C . LYS A 1 85 ? 25.844 16.828 16.312 1 91.12 85 LYS A C 1
ATOM 602 O O . LYS A 1 85 ? 24.688 16.594 15.977 1 91.12 85 LYS A O 1
ATOM 607 N N . TRP A 1 86 ? 26.625 16.125 17.172 1 90.69 86 TRP A N 1
ATOM 608 C CA . TRP A 1 86 ? 26.047 14.906 17.75 1 90.69 86 TRP A CA 1
ATOM 609 C C . TRP A 1 86 ? 25.781 15.094 19.25 1 90.69 86 TRP A C 1
ATOM 611 O O . TRP A 1 86 ? 26.547 15.781 19.938 1 90.69 86 TRP A O 1
ATOM 621 N N . TYR A 1 87 ? 24.703 14.477 19.703 1 93.12 87 TYR A N 1
ATOM 622 C CA . TYR A 1 87 ? 24.297 14.594 21.109 1 93.12 87 TYR A CA 1
ATOM 623 C C . TYR A 1 87 ? 23.875 13.234 21.672 1 93.12 87 TYR A C 1
ATOM 625 O O . TYR A 1 87 ? 23.344 12.391 20.938 1 93.12 87 TYR A O 1
ATOM 633 N N . ASP A 1 88 ? 24.141 13.055 22.938 1 91.81 88 ASP A N 1
ATOM 634 C CA . ASP A 1 88 ? 23.641 11.906 23.672 1 91.81 88 ASP A CA 1
ATOM 635 C C . ASP A 1 88 ? 22.641 12.336 24.734 1 91.81 88 ASP A C 1
ATOM 637 O O . ASP A 1 88 ? 23.016 12.758 25.828 1 91.81 88 ASP A O 1
ATOM 641 N N . PHE A 1 89 ? 21.406 12.117 24.438 1 93.44 89 PHE A N 1
ATOM 642 C CA . PHE A 1 89 ? 20.344 12.602 25.312 1 93.44 89 PHE A CA 1
ATOM 643 C C . PHE A 1 89 ? 19.859 11.477 26.234 1 93.44 89 PHE A C 1
ATOM 645 O O . PHE A 1 89 ? 18.781 11.578 26.812 1 93.44 89 PHE A O 1
ATOM 652 N N . THR A 1 90 ? 20.547 10.445 26.375 1 89.69 90 THR A N 1
ATOM 653 C CA . THR A 1 90 ? 20.141 9.305 27.188 1 89.69 90 THR A CA 1
ATOM 654 C C . THR A 1 90 ? 19.75 9.758 28.594 1 89.69 90 THR A C 1
ATOM 656 O O . THR A 1 90 ? 18.719 9.359 29.109 1 89.69 90 THR A O 1
ATOM 659 N N . ASP A 1 91 ? 20.547 10.656 29.156 1 91.44 91 ASP A N 1
ATOM 660 C CA . ASP A 1 91 ? 20.281 11.117 30.516 1 91.44 91 ASP A CA 1
ATOM 661 C C . ASP A 1 91 ? 19.234 12.227 30.531 1 91.44 91 ASP A C 1
ATOM 663 O O . ASP A 1 91 ? 18.703 12.562 31.594 1 91.44 91 ASP A O 1
ATOM 667 N N . PHE A 1 92 ? 19.016 12.758 29.406 1 94.12 92 PHE A N 1
ATOM 668 C CA . PHE A 1 92 ? 18.109 13.891 29.297 1 94.12 92 PHE A CA 1
ATOM 669 C C . PHE A 1 92 ? 16.703 13.43 28.938 1 94.12 92 PHE A C 1
ATOM 671 O O . PHE A 1 92 ? 15.742 14.203 29 1 94.12 92 PHE A O 1
ATOM 678 N N . LEU A 1 93 ? 16.469 12.203 28.609 1 90.94 93 LEU A N 1
ATOM 679 C CA . LEU A 1 93 ? 15.203 11.68 28.094 1 90.94 93 LEU A CA 1
ATOM 680 C C . LEU A 1 93 ? 14.055 11.984 29.047 1 90.94 93 LEU A C 1
ATOM 682 O O . LEU A 1 93 ? 13.023 12.516 28.625 1 90.94 93 LEU A O 1
ATOM 686 N N . HIS A 1 94 ? 14.242 11.781 30.328 1 90.56 94 HIS A N 1
ATOM 687 C CA . HIS A 1 94 ? 13.164 11.906 31.297 1 90.56 94 HIS A CA 1
ATOM 688 C C . HIS A 1 94 ? 12.984 13.352 31.75 1 90.56 94 HIS A C 1
ATOM 690 O O . HIS A 1 94 ? 11.969 13.703 32.344 1 90.56 94 HIS A O 1
ATOM 696 N N . ARG A 1 95 ? 13.93 14.203 31.438 1 92.12 95 ARG A N 1
ATOM 697 C CA . ARG A 1 95 ? 13.875 15.602 31.844 1 92.12 95 ARG A CA 1
ATOM 698 C C . ARG A 1 95 ? 13.305 16.484 30.75 1 92.12 95 ARG A C 1
ATOM 700 O O . ARG A 1 95 ? 12.969 17.641 30.984 1 92.12 95 ARG A O 1
ATOM 707 N N . HIS A 1 96 ? 13.219 15.93 29.625 1 93.25 96 HIS A N 1
ATOM 708 C CA . HIS A 1 96 ? 12.734 16.719 28.5 1 93.25 96 HIS A CA 1
ATOM 709 C C . HIS A 1 96 ? 11.266 17.094 28.688 1 93.25 96 HIS A C 1
ATOM 711 O O . HIS A 1 96 ? 10.406 16.219 28.797 1 93.25 96 HIS A O 1
ATOM 717 N N . PRO A 1 97 ? 10.969 18.328 28.641 1 86.31 97 PRO A N 1
ATOM 718 C CA . PRO A 1 97 ? 9.594 18.766 28.875 1 86.31 97 PRO A CA 1
ATOM 719 C C . PRO A 1 97 ? 8.609 18.172 27.875 1 86.31 97 PRO A C 1
ATOM 721 O O . PRO A 1 97 ? 7.445 17.953 28.203 1 86.31 97 PRO A O 1
ATOM 724 N N . GLY A 1 98 ? 9.008 17.922 26.703 1 87.12 98 GLY A N 1
ATOM 725 C CA . GLY A 1 98 ? 8.148 17.375 25.672 1 87.12 98 GLY A CA 1
ATOM 726 C C . GLY A 1 98 ? 7.969 15.867 25.766 1 87.12 98 GLY A C 1
ATOM 727 O O . GLY A 1 98 ? 7.262 15.266 24.953 1 87.12 98 GLY A O 1
ATOM 728 N N . GLY A 1 99 ? 8.586 15.25 26.734 1 87.38 99 GLY A N 1
ATOM 729 C CA . GLY A 1 99 ? 8.5 13.812 26.906 1 87.38 99 GLY A CA 1
ATOM 730 C C . GLY A 1 99 ? 9.641 13.062 26.25 1 87.38 99 GLY A C 1
ATOM 731 O O . GLY A 1 99 ? 10.266 13.57 25.312 1 87.38 99 GLY A O 1
ATOM 732 N N . SER A 1 100 ? 9.805 11.836 26.688 1 88.81 100 SER A N 1
ATOM 733 C CA . SER A 1 100 ? 10.883 11.008 26.141 1 88.81 100 SER A CA 1
ATOM 734 C C . SER A 1 100 ? 10.523 10.469 24.766 1 88.81 100 SER A C 1
ATOM 736 O O . SER A 1 100 ? 11.406 10.227 23.938 1 88.81 100 SER A O 1
ATOM 738 N N . GLU A 1 101 ? 9.266 10.352 24.484 1 84.38 101 GLU A N 1
ATOM 739 C CA . GLU A 1 101 ? 8.781 9.719 23.266 1 84.38 101 GLU A CA 1
ATOM 740 C C . GLU A 1 101 ? 9.25 10.484 22.031 1 84.38 101 GLU A C 1
ATOM 742 O O . GLU A 1 101 ? 9.695 9.883 21.047 1 84.38 101 GLU A O 1
ATOM 747 N N . VAL A 1 102 ? 9.172 11.758 22.109 1 89 102 VAL A N 1
ATOM 748 C CA . VAL A 1 102 ? 9.516 12.57 20.938 1 89 102 VAL A CA 1
ATOM 749 C C . VAL A 1 102 ? 11.008 12.438 20.641 1 89 102 VAL A C 1
ATOM 751 O O . VAL A 1 102 ? 11.414 12.383 19.484 1 89 102 VAL A O 1
ATOM 754 N N . LEU A 1 103 ? 11.82 12.383 21.688 1 88.81 103 LEU A N 1
ATOM 755 C CA . LEU A 1 103 ? 13.266 12.242 21.516 1 88.81 103 LEU A CA 1
ATOM 756 C C . LEU A 1 103 ? 13.602 10.891 20.891 1 88.81 103 LEU A C 1
ATOM 758 O O . LEU A 1 103 ? 14.422 10.812 19.969 1 88.81 103 LEU A O 1
ATOM 762 N N . LEU A 1 104 ? 12.93 9.969 21.344 1 83.94 104 LEU A N 1
ATOM 763 C CA . LEU A 1 104 ? 13.195 8.617 20.844 1 83.94 104 LEU A CA 1
ATOM 764 C C . LEU A 1 104 ? 12.719 8.469 19.406 1 83.94 104 LEU A C 1
ATOM 766 O O . LEU A 1 104 ? 13.406 7.855 18.578 1 83.94 104 LEU A O 1
ATOM 770 N N . LEU A 1 105 ? 11.602 9.016 19.125 1 82.06 105 LEU A N 1
ATOM 771 C CA . LEU A 1 105 ? 11.062 8.945 17.781 1 82.06 105 LEU A CA 1
ATOM 772 C C . LEU A 1 105 ? 11.977 9.664 16.797 1 82.06 105 LEU A C 1
ATOM 774 O O . LEU A 1 105 ? 12.219 9.172 15.688 1 82.06 105 LEU A O 1
ATOM 778 N N . LEU A 1 106 ? 12.453 10.734 17.234 1 85.88 106 LEU A N 1
ATOM 779 C CA . LEU A 1 106 ? 13.305 11.531 16.344 1 85.88 106 LEU A CA 1
ATOM 780 C C . LEU A 1 106 ? 14.656 10.859 16.141 1 85.88 106 LEU A C 1
ATOM 782 O O . LEU A 1 106 ? 15.227 10.93 15.047 1 85.88 106 LEU A O 1
ATOM 786 N N . ARG A 1 107 ? 15.156 10.297 17.141 1 81.19 107 ARG A N 1
ATOM 787 C CA . ARG A 1 107 ? 16.422 9.562 17.031 1 81.19 107 ARG A CA 1
ATOM 788 C C . ARG A 1 107 ? 16.281 8.391 16.062 1 81.19 107 ARG A C 1
ATOM 790 O O . ARG A 1 107 ? 17.172 8.156 15.242 1 81.19 107 ARG A O 1
ATOM 797 N N . ASP A 1 108 ? 15.258 7.758 16.188 1 72.56 108 ASP A N 1
ATOM 798 C CA . ASP A 1 108 ? 15.117 6.465 15.531 1 72.56 108 ASP A CA 1
ATOM 799 C C . ASP A 1 108 ? 14.578 6.629 14.109 1 72.56 108 ASP A C 1
ATOM 801 O O . ASP A 1 108 ? 14.734 5.734 13.281 1 72.56 108 ASP A O 1
ATOM 805 N N . ARG A 1 109 ? 14.016 7.711 13.789 1 70.62 109 ARG A N 1
ATOM 806 C CA . ARG A 1 109 ? 13.352 7.848 12.492 1 70.62 109 ARG A CA 1
ATOM 807 C C . ARG A 1 109 ? 14.164 8.719 11.547 1 70.62 109 ARG A C 1
ATOM 809 O O . ARG A 1 109 ? 14.148 8.508 10.328 1 70.62 109 ARG A O 1
ATOM 816 N N . PHE A 1 110 ? 14.812 9.656 12.188 1 70.31 110 PHE A N 1
ATOM 817 C CA . PHE A 1 110 ? 15.445 10.633 11.297 1 70.31 110 PHE A CA 1
ATOM 818 C C . PHE A 1 110 ? 16.938 10.719 11.57 1 70.31 110 PHE A C 1
ATOM 820 O O . PHE A 1 110 ? 17.391 10.422 12.68 1 70.31 110 PHE A O 1
ATOM 827 N N . GLU A 1 111 ? 17.672 11.023 10.562 1 68.25 111 GLU A N 1
ATOM 828 C CA . GLU A 1 111 ? 19.109 11.219 10.711 1 68.25 111 GLU A CA 1
ATOM 829 C C . GLU A 1 111 ? 19.422 12.531 11.422 1 68.25 111 GLU A C 1
ATOM 831 O O . GLU A 1 111 ? 20.375 12.617 12.188 1 68.25 111 GLU A O 1
ATOM 836 N N . ASP A 1 112 ? 18.594 13.414 11.164 1 83.31 112 ASP A N 1
ATOM 837 C CA . ASP A 1 112 ? 18.797 14.773 11.648 1 83.31 112 ASP A CA 1
ATOM 838 C C . ASP A 1 112 ? 17.5 15.352 12.219 1 83.31 112 ASP A C 1
ATOM 840 O O . ASP A 1 112 ? 16.422 15.18 11.648 1 83.31 112 ASP A O 1
ATOM 844 N N . CYS A 1 113 ? 17.672 15.961 13.414 1 89.69 113 CYS A N 1
ATOM 845 C CA . CYS A 1 113 ? 16.516 16.469 14.141 1 89.69 113 CYS A CA 1
ATOM 846 C C . CYS A 1 113 ? 16.516 18 14.164 1 89.69 113 CYS A C 1
ATOM 848 O O . CYS A 1 113 ? 15.82 18.609 14.977 1 89.69 113 CYS A O 1
ATOM 850 N N . THR A 1 114 ? 17.25 18.609 13.32 1 92 114 THR A N 1
ATOM 851 C CA . THR A 1 114 ? 17.484 20.047 13.406 1 92 114 THR A CA 1
ATOM 852 C C . THR A 1 114 ? 16.172 20.812 13.242 1 92 114 THR A C 1
ATOM 854 O O . THR A 1 114 ? 15.852 21.688 14.047 1 92 114 THR A O 1
ATOM 857 N N . PHE A 1 115 ? 15.383 20.469 12.242 1 92.94 115 PHE A N 1
ATOM 858 C CA . PHE A 1 115 ? 14.141 21.188 11.984 1 92.94 115 PHE A CA 1
ATOM 859 C C . PHE A 1 115 ? 13.148 20.984 13.125 1 92.94 115 PHE A C 1
ATOM 861 O O . PHE A 1 115 ? 12.477 21.922 13.547 1 92.94 115 PHE A O 1
ATOM 868 N N . ALA A 1 116 ? 13.102 19.734 13.617 1 93.38 116 ALA A N 1
ATOM 869 C CA . ALA A 1 116 ? 12.219 19.453 14.742 1 93.38 116 ALA A CA 1
ATOM 870 C C . ALA A 1 116 ? 12.633 20.25 15.977 1 93.38 116 ALA A C 1
ATOM 872 O O . ALA A 1 116 ? 11.781 20.781 16.688 1 93.38 116 ALA A O 1
ATOM 873 N N . PHE A 1 117 ? 13.977 20.359 16.219 1 95.12 117 PHE A N 1
ATOM 874 C CA . PHE A 1 117 ? 14.5 21.094 17.359 1 95.12 117 PHE A CA 1
ATOM 875 C C . PHE A 1 117 ? 14.203 22.578 17.234 1 95.12 117 PHE A C 1
ATOM 877 O O . PHE A 1 117 ? 13.68 23.188 18.172 1 95.12 117 PHE A O 1
ATOM 884 N N . GLU A 1 118 ? 14.438 23.094 16.078 1 94 118 GLU A N 1
ATOM 885 C CA . GLU A 1 118 ? 14.297 24.531 15.883 1 94 118 GLU A CA 1
ATOM 886 C C . GLU A 1 118 ? 12.828 24.938 15.891 1 94 118 GLU A C 1
ATOM 888 O O . GLU A 1 118 ? 12.477 25.984 16.438 1 94 118 GLU A O 1
ATOM 893 N N . SER A 1 119 ? 11.961 24.172 15.359 1 94.69 119 SER A N 1
ATOM 894 C CA . SER A 1 119 ? 10.562 24.562 15.188 1 94.69 119 SER A CA 1
ATOM 895 C C . SER A 1 119 ? 9.773 24.344 16.469 1 94.69 119 SER A C 1
ATOM 897 O O . SER A 1 119 ? 8.703 24.938 16.656 1 94.69 119 SER A O 1
ATOM 899 N N . HIS A 1 120 ? 10.297 23.547 17.406 1 94.81 120 HIS A N 1
ATOM 900 C CA . HIS A 1 120 ? 9.523 23.219 18.609 1 94.81 120 HIS A CA 1
ATOM 901 C C . HIS A 1 120 ? 10.031 24 19.812 1 94.81 120 HIS A C 1
ATOM 903 O O . HIS A 1 120 ? 9.508 23.828 20.922 1 94.81 120 HIS A O 1
ATOM 909 N N . HIS A 1 121 ? 11.039 24.844 19.641 1 94.44 121 HIS A N 1
ATOM 910 C CA . HIS A 1 121 ? 11.562 25.609 20.766 1 94.44 121 HIS A CA 1
ATOM 911 C C . HIS A 1 121 ? 11.562 27.094 20.469 1 94.44 121 HIS A C 1
ATOM 913 O O . HIS A 1 121 ? 12.5 27.609 19.844 1 94.44 121 HIS A O 1
ATOM 919 N N . LEU A 1 122 ? 10.57 27.75 20.984 1 92.5 122 LEU A N 1
ATOM 920 C CA . LEU A 1 122 ? 10.43 29.188 20.812 1 92.5 122 LEU A CA 1
ATOM 921 C C . LEU A 1 122 ? 11.602 29.938 21.438 1 92.5 122 LEU A C 1
ATOM 923 O O . LEU A 1 122 ? 12.133 30.875 20.844 1 92.5 122 LEU A O 1
ATOM 927 N N . ASN A 1 123 ? 11.93 29.469 22.656 1 91.5 123 ASN A N 1
ATOM 928 C CA . ASN A 1 123 ? 13.141 29.984 23.297 1 91.5 123 ASN A CA 1
ATOM 929 C C . ASN A 1 123 ? 14.375 29.188 22.891 1 91.5 123 ASN A C 1
ATOM 931 O O . ASN A 1 123 ? 14.961 28.484 23.719 1 91.5 123 ASN A O 1
ATOM 935 N N . TYR A 1 124 ? 14.781 29.375 21.688 1 93.12 124 TYR A N 1
ATOM 936 C CA . TYR A 1 124 ? 15.789 28.516 21.078 1 93.12 124 TYR A CA 1
ATOM 937 C C . TYR A 1 124 ? 17.156 28.75 21.703 1 93.12 124 TYR A C 1
ATOM 939 O O . TYR A 1 124 ? 17.969 27.828 21.781 1 93.12 124 TYR A O 1
ATOM 947 N N . LYS A 1 125 ? 17.438 29.953 22.203 1 93.5 125 LYS A N 1
ATOM 948 C CA . LYS A 1 125 ? 18.719 30.219 22.828 1 93.5 125 LYS A CA 1
ATOM 949 C C . LYS A 1 125 ? 18.891 29.391 24.094 1 93.5 125 LYS A C 1
ATOM 951 O O . LYS A 1 125 ? 19.953 28.797 24.312 1 93.5 125 LYS A O 1
ATOM 956 N N . ARG A 1 126 ? 17.891 29.406 24.844 1 93.5 126 ARG A N 1
ATOM 957 C CA . ARG A 1 126 ? 17.922 28.594 26.062 1 93.5 126 ARG A CA 1
ATOM 958 C C . ARG A 1 126 ? 18.031 27.109 25.734 1 93.5 126 ARG A C 1
ATOM 960 O O . ARG A 1 126 ? 18.812 26.391 26.375 1 93.5 126 ARG A O 1
ATOM 967 N N . ALA A 1 127 ? 17.234 26.688 24.812 1 95.25 127 ALA A N 1
ATOM 968 C CA . ALA A 1 127 ? 17.25 25.281 24.406 1 95.25 127 ALA A CA 1
ATOM 969 C C . ALA A 1 127 ? 18.625 24.875 23.906 1 95.25 127 ALA A C 1
ATOM 971 O O . ALA A 1 127 ? 19.109 23.781 24.234 1 95.25 127 ALA A O 1
ATOM 972 N N . ARG A 1 128 ? 19.203 25.734 23.078 1 96 128 ARG A N 1
ATOM 973 C CA . ARG A 1 128 ? 20.531 25.469 22.531 1 96 128 ARG A CA 1
ATOM 974 C C . ARG A 1 128 ? 21.578 25.375 23.641 1 96 128 ARG A C 1
ATOM 976 O O . ARG A 1 128 ? 22.469 24.516 23.594 1 96 128 ARG A O 1
ATOM 983 N N . LYS A 1 129 ? 21.438 26.172 24.609 1 95.81 129 LYS A N 1
ATOM 984 C CA . LYS A 1 129 ? 22.344 26.125 25.75 1 95.81 129 LYS A CA 1
ATOM 985 C C . LYS A 1 129 ? 22.188 24.812 26.531 1 95.81 129 LYS A C 1
ATOM 987 O O . LYS A 1 129 ? 23.188 24.234 26.953 1 95.81 129 LYS A O 1
ATOM 992 N N . ILE A 1 130 ? 21.078 24.406 26.703 1 95.88 130 ILE A N 1
ATOM 993 C CA . ILE A 1 130 ? 20.812 23.188 27.453 1 95.88 130 ILE A CA 1
ATOM 994 C C . ILE A 1 130 ? 21.391 21.984 26.734 1 95.88 130 ILE A C 1
ATOM 996 O O . ILE A 1 130 ? 22.078 21.156 27.344 1 95.88 130 ILE A O 1
ATOM 1000 N N . ILE A 1 131 ? 21.125 21.859 25.406 1 95.56 131 ILE A N 1
ATOM 1001 C CA . ILE A 1 131 ? 21.531 20.641 24.719 1 95.56 131 ILE A CA 1
ATOM 1002 C C . ILE A 1 131 ? 23.047 20.625 24.562 1 95.56 131 ILE A C 1
ATOM 1004 O O . ILE A 1 131 ? 23.656 19.562 24.375 1 95.56 131 ILE A O 1
ATOM 1008 N N . ALA A 1 132 ? 23.672 21.812 24.625 1 95.5 132 ALA A N 1
ATOM 1009 C CA . ALA A 1 132 ? 25.125 21.891 24.516 1 95.5 132 ALA A CA 1
ATOM 1010 C C . ALA A 1 132 ? 25.812 21.047 25.562 1 95.5 132 ALA A C 1
ATOM 1012 O O . ALA A 1 132 ? 26.906 20.531 25.328 1 95.5 132 ALA A O 1
ATOM 1013 N N . LYS A 1 133 ? 25.172 20.828 26.641 1 95.25 133 LYS A N 1
ATOM 1014 C CA . LYS A 1 133 ? 25.719 20.031 27.734 1 95.25 133 LYS A CA 1
ATOM 1015 C C . LYS A 1 133 ? 25.781 18.547 27.359 1 95.25 133 LYS A C 1
ATOM 1017 O O . LYS A 1 133 ? 26.484 17.781 28.016 1 95.25 133 LYS A O 1
ATOM 1022 N N . TYR A 1 134 ? 25.078 18.203 26.391 1 95.69 134 TYR A N 1
ATOM 1023 C CA . TYR A 1 134 ? 24.969 16.781 26.031 1 95.69 134 TYR A CA 1
ATOM 1024 C C . TYR A 1 134 ? 25.688 16.5 24.719 1 95.69 134 TYR A C 1
ATOM 1026 O O . TYR A 1 134 ? 25.516 15.43 24.141 1 95.69 134 TYR A O 1
ATOM 1034 N N . GLU A 1 135 ? 26.453 17.438 24.234 1 95.31 135 GLU A N 1
ATOM 1035 C CA . GLU A 1 135 ? 27.188 17.281 22.984 1 95.31 135 GLU A CA 1
ATOM 1036 C C . GLU A 1 135 ? 28.266 16.219 23.094 1 95.31 135 GLU A C 1
ATOM 1038 O O . GLU A 1 135 ? 28.938 16.109 24.125 1 95.31 135 GLU A O 1
ATOM 1043 N N . VAL A 1 136 ? 28.359 15.398 22.031 1 92.44 136 VAL A N 1
ATOM 1044 C CA . VAL A 1 136 ? 29.375 14.359 22 1 92.44 136 VAL A CA 1
ATOM 1045 C C . VAL A 1 136 ? 30.266 14.562 20.766 1 92.44 136 VAL A C 1
ATOM 1047 O O . VAL A 1 136 ? 29.797 14.961 19.703 1 92.44 136 VAL A O 1
ATOM 1050 N N . ASP A 1 137 ? 31.531 14.141 20.906 1 89.88 137 ASP A N 1
ATOM 1051 C CA . ASP A 1 137 ? 32.469 14.297 19.812 1 89.88 137 ASP A CA 1
ATOM 1052 C C . ASP A 1 137 ? 32.219 13.289 18.703 1 89.88 137 ASP A C 1
ATOM 1054 O O . ASP A 1 137 ? 31.859 12.141 18.969 1 89.88 137 ASP A O 1
ATOM 1058 N N . GLU A 1 138 ? 32.375 13.812 17.5 1 84.19 138 GLU A N 1
ATOM 1059 C CA . GLU A 1 138 ? 32.125 12.992 16.312 1 84.19 138 GLU A CA 1
ATOM 1060 C C . GLU A 1 138 ? 32.938 11.711 16.344 1 84.19 138 GLU A C 1
ATOM 1062 O O . GLU A 1 138 ? 32.5 10.672 15.852 1 84.19 138 GLU A O 1
ATOM 1067 N N . SER A 1 139 ? 34.094 11.766 16.859 1 79.12 139 SER A N 1
ATOM 1068 C CA . SER A 1 139 ? 34.969 10.609 16.938 1 79.12 139 SER A CA 1
ATOM 1069 C C . SER A 1 139 ? 34.375 9.5 17.781 1 79.12 139 SER A C 1
ATOM 1071 O O . SER A 1 139 ? 34.562 8.32 17.5 1 79.12 139 SER A O 1
ATOM 1073 N N . VAL A 1 140 ? 33.688 9.898 18.734 1 78 140 VAL A N 1
ATOM 1074 C CA . VAL A 1 140 ? 33.031 8.938 19.609 1 78 140 VAL A CA 1
ATOM 1075 C C . VAL A 1 140 ? 31.906 8.227 18.859 1 78 140 VAL A C 1
ATOM 1077 O O . VAL A 1 140 ? 31.719 7.016 19 1 78 140 VAL A O 1
ATOM 1080 N N . VAL A 1 141 ? 31.234 8.969 18.094 1 77.56 141 VAL A N 1
ATOM 1081 C CA . VAL A 1 141 ? 30.109 8.438 17.328 1 77.56 141 VAL A CA 1
ATOM 1082 C C . VAL A 1 141 ? 30.609 7.453 16.281 1 77.56 141 VAL A C 1
ATOM 1084 O O . VAL A 1 141 ? 30 6.398 16.062 1 77.56 141 VAL A O 1
ATOM 1087 N N . GLU A 1 142 ? 31.594 7.77 15.625 1 73.44 142 GLU A N 1
ATOM 1088 C CA . GLU A 1 142 ? 32.188 6.922 14.594 1 73.44 142 GLU A CA 1
ATOM 1089 C C . GLU A 1 142 ? 32.656 5.59 15.18 1 73.44 142 GLU A C 1
ATOM 1091 O O . GLU A 1 142 ? 32.625 4.562 14.5 1 73.44 142 GLU A O 1
ATOM 1096 N N . SER A 1 143 ? 33.094 5.691 16.297 1 68.75 143 SER A N 1
ATOM 1097 C CA . SER A 1 143 ? 33.594 4.477 16.922 1 68.75 143 SER A CA 1
ATOM 1098 C C . SER A 1 143 ? 32.469 3.527 17.281 1 68.75 143 SER A C 1
ATOM 1100 O O . SER A 1 143 ? 32.688 2.318 17.406 1 68.75 143 SER A O 1
ATOM 1102 N N . HIS A 1 144 ? 31.312 4.031 17.484 1 64.19 144 HIS A N 1
ATOM 1103 C CA . HIS A 1 144 ? 30.172 3.219 17.891 1 64.19 144 HIS A CA 1
ATOM 1104 C C . HIS A 1 144 ? 29.344 2.795 16.688 1 64.19 144 HIS A C 1
ATOM 1106 O O . HIS A 1 144 ? 28.484 1.909 16.797 1 64.19 144 HIS A O 1
ATOM 1112 N N . SER A 1 145 ? 29.375 3.57 15.758 1 57 145 SER A N 1
ATOM 1113 C CA . SER A 1 145 ? 28.531 3.289 14.602 1 57 145 SER A CA 1
ATOM 1114 C C . SER A 1 145 ? 28.969 1.999 13.906 1 57 145 SER A C 1
ATOM 1116 O O . SER A 1 145 ? 30.156 1.809 13.617 1 57 145 SER A O 1
ATOM 1118 N N . SER A 1 146 ? 28.359 1.028 14.289 1 48.22 146 SER A N 1
ATOM 1119 C CA . SER A 1 146 ? 28.625 -0.213 13.57 1 48.22 146 SER A CA 1
ATOM 1120 C C . SER A 1 146 ? 28.766 0.035 12.07 1 48.22 146 SER A C 1
ATOM 1122 O O . SER A 1 146 ? 28.188 0.986 11.539 1 48.22 146 SER A O 1
ATOM 1124 N N . LYS A 1 147 ? 29.625 -0.739 11.297 1 42.84 147 LYS A N 1
ATOM 1125 C CA . LYS A 1 147 ? 29.953 -0.769 9.875 1 42.84 147 LYS A CA 1
ATOM 1126 C C . LYS A 1 147 ? 28.719 -0.58 9.023 1 42.84 147 LYS A C 1
ATOM 1128 O O . LYS A 1 147 ? 28.812 -0.308 7.824 1 42.84 147 LYS A O 1
ATOM 1133 N N . ASP A 1 148 ? 27.703 -0.998 9.477 1 42.12 148 ASP A N 1
ATOM 1134 C CA . ASP A 1 148 ? 26.562 -1.204 8.594 1 42.12 148 ASP A CA 1
ATOM 1135 C C . ASP A 1 148 ? 25.75 0.084 8.422 1 42.12 148 ASP A C 1
ATOM 1137 O O . ASP A 1 148 ? 24.688 0.079 7.812 1 42.12 148 ASP A O 1
ATOM 1141 N N . VAL A 1 149 ? 26 1.044 9.281 1 43.5 149 VAL A N 1
ATOM 1142 C CA . VAL A 1 149 ? 25.188 2.234 9.023 1 43.5 149 VAL A CA 1
ATOM 1143 C C . VAL A 1 149 ? 25.578 2.842 7.68 1 43.5 149 VAL A C 1
ATOM 1145 O O . VAL A 1 149 ? 26.641 3.467 7.555 1 43.5 149 VAL A O 1
ATOM 1148 N N . GLN A 1 150 ? 25.406 2.223 6.754 1 40.94 150 GLN A N 1
ATOM 1149 C CA . GLN A 1 150 ? 25.562 2.877 5.461 1 40.94 150 GLN A CA 1
ATOM 1150 C C . GLN A 1 150 ? 24.953 4.273 5.473 1 40.94 150 GLN A C 1
ATOM 1152 O O . GLN A 1 150 ? 23.719 4.418 5.402 1 40.94 150 GLN A O 1
ATOM 1157 N N . ARG A 1 151 ? 25.641 5.246 6.062 1 43.66 151 ARG A N 1
ATOM 1158 C CA . ARG A 1 151 ? 25.297 6.664 5.973 1 43.66 151 ARG A CA 1
ATOM 1159 C C . ARG A 1 151 ? 24.953 7.055 4.539 1 43.66 151 ARG A C 1
ATOM 1161 O O . ARG A 1 151 ? 25.719 6.77 3.613 1 43.66 151 ARG A O 1
ATOM 1168 N N . ARG A 1 152 ? 23.734 7.18 4.336 1 44.5 152 ARG A N 1
ATOM 1169 C CA . ARG A 1 152 ? 23.516 7.766 3.018 1 44.5 152 ARG A CA 1
ATOM 1170 C C . ARG A 1 152 ? 24.234 9.102 2.887 1 44.5 152 ARG A C 1
ATOM 1172 O O . ARG A 1 152 ? 24.031 10.008 3.695 1 44.5 152 ARG A O 1
ATOM 1179 N N . ARG A 1 153 ? 25.281 9.156 2.209 1 43.88 153 ARG A N 1
ATOM 1180 C CA . ARG A 1 153 ? 26.062 10.352 1.913 1 43.88 153 ARG A CA 1
ATOM 1181 C C . ARG A 1 153 ? 25.203 11.422 1.235 1 43.88 153 ARG A C 1
ATOM 1183 O O . ARG A 1 153 ? 24.266 11.094 0.51 1 43.88 153 ARG A O 1
ATOM 1190 N N . PRO A 1 154 ? 25.453 12.688 1.702 1 42.25 154 PRO A N 1
ATOM 1191 C CA . PRO A 1 154 ? 24.875 13.773 0.908 1 42.25 154 PRO A CA 1
ATOM 1192 C C . PRO A 1 154 ? 24.984 13.523 -0.595 1 42.25 154 PRO A C 1
ATOM 1194 O O . PRO A 1 154 ? 25.984 12.992 -1.072 1 42.25 154 PRO A O 1
ATOM 1197 N N . GLY A 1 155 ? 23.719 13.711 -1.309 1 40.28 155 GLY A N 1
ATOM 1198 C CA . GLY A 1 155 ? 23.703 13.539 -2.752 1 40.28 155 GLY A CA 1
ATOM 1199 C C . GLY A 1 155 ? 23.031 12.258 -3.189 1 40.28 155 GLY A C 1
ATOM 1200 O O . GLY A 1 155 ? 22.734 12.07 -4.375 1 40.28 155 GLY A O 1
ATOM 1201 N N . ASN A 1 156 ? 22.734 11.438 -2.254 1 43.69 156 ASN A N 1
ATOM 1202 C CA . ASN A 1 156 ? 22.109 10.18 -2.633 1 43.69 156 ASN A CA 1
ATOM 1203 C C . ASN A 1 156 ? 20.609 10.359 -2.92 1 43.69 156 ASN A C 1
ATOM 1205 O O . ASN A 1 156 ? 19.938 11.156 -2.256 1 43.69 156 ASN A O 1
ATOM 1209 N N . LYS A 1 157 ? 20.312 9.789 -3.939 1 47 157 LYS A N 1
ATOM 1210 C CA . LYS A 1 157 ? 18.906 9.844 -4.324 1 47 157 LYS A CA 1
ATOM 1211 C C . LYS A 1 157 ? 18.047 8.984 -3.395 1 47 157 LYS A C 1
ATOM 1213 O O . LYS A 1 157 ? 18.453 7.902 -2.986 1 47 157 LYS A O 1
ATOM 1218 N N . THR A 1 158 ? 16.984 9.703 -2.957 1 46.97 158 THR A N 1
ATOM 1219 C CA . THR A 1 158 ? 15.992 8.961 -2.193 1 46.97 158 THR A CA 1
ATOM 1220 C C . THR A 1 158 ? 15.203 8.031 -3.102 1 46.97 158 THR A C 1
ATOM 1222 O O . THR A 1 158 ? 15.195 8.195 -4.324 1 46.97 158 THR A O 1
ATOM 1225 N N . ALA A 1 159 ? 14.719 7.016 -2.551 1 45.94 159 ALA A N 1
ATOM 1226 C CA . ALA A 1 159 ? 13.898 6.074 -3.311 1 45.94 159 ALA A CA 1
ATOM 1227 C C . ALA A 1 159 ? 12.812 6.797 -4.094 1 45.94 159 ALA A C 1
ATOM 1229 O O . ALA A 1 159 ? 12.43 6.363 -5.184 1 45.94 159 ALA A O 1
ATOM 1230 N N . ASN A 1 160 ? 12.43 8.039 -3.562 1 49.69 160 ASN A N 1
ATOM 1231 C CA . ASN A 1 160 ? 11.312 8.727 -4.195 1 49.69 160 ASN A CA 1
ATOM 1232 C C . ASN A 1 160 ? 11.773 9.938 -5 1 49.69 160 ASN A C 1
ATOM 1234 O O . ASN A 1 160 ? 10.984 10.836 -5.293 1 49.69 160 ASN A O 1
ATOM 1238 N N . GLY A 1 161 ? 13.133 9.977 -5.32 1 51.59 161 GLY A N 1
ATOM 1239 C CA . GLY A 1 161 ? 13.586 10.953 -6.297 1 51.59 161 GLY A CA 1
ATOM 1240 C C . GLY A 1 161 ? 14.109 12.234 -5.668 1 51.59 161 GLY A C 1
ATOM 1241 O O . GLY A 1 161 ? 14.484 13.164 -6.371 1 51.59 161 GLY A O 1
ATOM 1242 N N . GLY A 1 162 ? 14.195 12.391 -4.41 1 61.09 162 GLY A N 1
ATOM 1243 C CA . GLY A 1 162 ? 14.734 13.594 -3.801 1 61.09 162 GLY A CA 1
ATOM 1244 C C . GLY A 1 162 ? 16.219 13.5 -3.514 1 61.09 162 GLY A C 1
ATOM 1245 O O . GLY A 1 162 ? 16.812 12.414 -3.574 1 61.09 162 GLY A O 1
ATOM 1246 N N . VAL A 1 163 ? 16.891 14.656 -3.568 1 68 163 VAL A N 1
ATOM 1247 C CA . VAL A 1 163 ? 18.281 14.719 -3.164 1 68 163 VAL A CA 1
ATOM 1248 C C . VAL A 1 163 ? 18.391 15.195 -1.719 1 68 163 VAL A C 1
ATOM 1250 O O . VAL A 1 163 ? 17.734 16.172 -1.336 1 68 163 VAL A O 1
ATOM 1253 N N . VAL A 1 164 ? 19.109 14.234 -0.978 1 65.5 164 VAL A N 1
ATOM 1254 C CA . VAL A 1 164 ? 19.297 14.641 0.41 1 65.5 164 VAL A CA 1
ATOM 1255 C C . VAL A 1 164 ? 20.453 15.641 0.5 1 65.5 164 VAL A C 1
ATOM 1257 O O . VAL A 1 164 ? 21.578 15.344 0.092 1 65.5 164 VAL A O 1
ATOM 1260 N N . GLY A 1 165 ? 20.297 16.891 0.683 1 67.75 165 GLY A N 1
ATOM 1261 C CA . GLY A 1 165 ? 21.328 17.891 0.881 1 67.75 165 GLY A CA 1
ATOM 1262 C C . GLY A 1 165 ? 22.094 17.719 2.188 1 67.75 165 GLY A C 1
ATOM 1263 O O . GLY A 1 165 ? 21.922 16.703 2.879 1 67.75 165 GLY A O 1
ATOM 1264 N N . GLU A 1 166 ? 23.031 18.578 2.438 1 74.56 166 GLU A N 1
ATOM 1265 C CA . GLU A 1 166 ? 23.734 18.609 3.713 1 74.56 166 GLU A CA 1
ATOM 1266 C C . GLU A 1 166 ? 22.781 18.906 4.867 1 74.56 166 GLU A C 1
ATOM 1268 O O . GLU A 1 166 ? 21.891 19.75 4.742 1 74.56 166 GLU A O 1
ATOM 1273 N N . PRO A 1 167 ? 23.047 18.141 5.926 1 82.25 167 PRO A N 1
ATOM 1274 C CA . PRO A 1 167 ? 22.203 18.469 7.078 1 82.25 167 PRO A CA 1
ATOM 1275 C C . PRO A 1 167 ? 22.281 19.953 7.457 1 82.25 167 PRO A C 1
ATOM 1277 O O . PRO A 1 167 ? 23.344 20.562 7.344 1 82.25 167 PRO A O 1
ATOM 1280 N N . PRO A 1 168 ? 21.219 20.469 7.914 1 88.69 168 PRO A N 1
ATOM 1281 C CA . PRO A 1 168 ? 21.156 21.891 8.203 1 88.69 168 PRO A CA 1
ATOM 1282 C C . PRO A 1 168 ? 21.969 22.281 9.438 1 88.69 168 PRO A C 1
ATOM 1284 O O . PRO A 1 168 ? 22.125 21.469 10.352 1 88.69 168 PRO A O 1
ATOM 1287 N N . GLU A 1 169 ? 22.453 23.484 9.414 1 90.12 169 GLU A N 1
ATOM 1288 C CA . GLU A 1 169 ? 23.047 24.094 10.594 1 90.12 169 GLU A CA 1
ATOM 1289 C C . GLU A 1 169 ? 21.984 24.828 11.43 1 90.12 169 GLU A C 1
ATOM 1291 O O . GLU A 1 169 ? 20.875 25.047 10.961 1 90.12 169 GLU A O 1
ATOM 1296 N N . LEU A 1 170 ? 22.406 25.047 12.68 1 93.69 170 LEU A N 1
ATOM 1297 C CA . LEU A 1 170 ? 21.531 25.922 13.469 1 93.69 170 LEU A CA 1
ATOM 1298 C C . LEU A 1 170 ? 21.484 27.328 12.875 1 93.69 170 LEU A C 1
ATOM 1300 O O . LEU A 1 170 ? 22.484 27.844 12.398 1 93.69 170 LEU A O 1
ATOM 1304 N N . LEU A 1 171 ? 20.344 27.906 12.992 1 93.75 171 LEU A N 1
ATOM 1305 C CA . LEU A 1 171 ? 20.141 29.203 12.344 1 93.75 171 LEU A CA 1
ATOM 1306 C C . LEU A 1 171 ? 20.828 30.312 13.125 1 93.75 171 LEU A C 1
ATOM 1308 O O . LEU A 1 171 ? 20.844 30.297 14.359 1 93.75 171 LEU A O 1
ATOM 1312 N N . ASP A 1 172 ? 21.266 31.25 12.305 1 93.31 172 ASP A N 1
ATOM 1313 C CA . ASP A 1 172 ? 21.812 32.469 12.891 1 93.31 172 ASP A CA 1
ATOM 1314 C C . ASP A 1 172 ? 20.703 33.312 13.555 1 93.31 172 ASP A C 1
ATOM 1316 O O . ASP A 1 172 ? 19.547 33.219 13.164 1 93.31 172 ASP A O 1
ATOM 1320 N N . ASP A 1 173 ? 21.141 34.188 14.453 1 93.81 173 ASP A N 1
ATOM 1321 C CA . ASP A 1 173 ? 20.188 35 15.211 1 93.81 173 ASP A CA 1
ATOM 1322 C C . ASP A 1 173 ? 19.484 36 14.305 1 93.81 173 ASP A C 1
ATOM 1324 O O . ASP A 1 173 ? 18.406 36.5 14.633 1 93.81 173 ASP A O 1
ATOM 1328 N N . HIS A 1 174 ? 20.109 36.281 13.164 1 94.38 174 HIS A N 1
ATOM 1329 C CA . HIS A 1 174 ? 19.547 37.281 12.289 1 94.38 174 HIS A CA 1
ATOM 1330 C C . HIS A 1 174 ? 18.812 36.656 11.109 1 94.38 174 HIS A C 1
ATOM 1332 O O . HIS A 1 174 ? 18.266 37.375 10.258 1 94.38 174 HIS A O 1
ATOM 1338 N N . ALA A 1 175 ? 18.812 35.344 11.125 1 94.94 175 ALA A N 1
ATOM 1339 C CA . ALA A 1 175 ? 18.047 34.656 10.094 1 94.94 175 ALA A CA 1
ATOM 1340 C C . ALA A 1 175 ? 16.562 35 10.195 1 94.94 175 ALA A C 1
ATOM 1342 O O . ALA A 1 175 ? 16.078 35.344 11.273 1 94.94 175 ALA A O 1
ATOM 1343 N N . PHE A 1 176 ? 15.867 35 9.172 1 96.38 176 PHE A N 1
ATOM 1344 C CA . PHE A 1 176 ? 14.453 35.312 9.086 1 96.38 176 PHE A CA 1
ATOM 1345 C C . PHE A 1 176 ? 13.656 34.594 10.156 1 96.38 176 PHE A C 1
ATOM 1347 O O . PHE A 1 176 ? 12.914 35.188 10.93 1 96.38 176 PHE A O 1
ATOM 1354 N N . TYR A 1 177 ? 13.781 33.219 10.18 1 96.56 177 TYR A N 1
ATOM 1355 C CA . TYR A 1 177 ? 13.008 32.406 11.102 1 96.56 177 TYR A CA 1
ATOM 1356 C C . TYR A 1 177 ? 13.383 32.688 12.547 1 96.56 177 TYR A C 1
ATOM 1358 O O . TYR A 1 177 ? 12.523 32.656 13.43 1 96.56 177 TYR A O 1
ATOM 1366 N N . SER A 1 178 ? 14.633 33.031 12.844 1 96.56 178 SER A N 1
ATOM 1367 C CA . SER A 1 178 ? 15.039 33.375 14.195 1 96.56 178 SER A CA 1
ATOM 1368 C C . SER A 1 178 ? 14.391 34.688 14.648 1 96.56 178 SER A C 1
ATOM 1370 O O . SER A 1 178 ? 13.945 34.812 15.789 1 96.56 178 SER A O 1
ATOM 1372 N N . VAL A 1 179 ? 14.352 35.594 13.719 1 97.38 179 VAL A N 1
ATOM 1373 C CA . VAL A 1 179 ? 13.773 36.906 14.047 1 97.38 179 VAL A CA 1
ATOM 1374 C C . VAL A 1 179 ? 12.289 36.75 14.344 1 97.38 179 VAL A C 1
ATOM 1376 O O . VAL A 1 179 ? 11.789 37.281 15.344 1 97.38 179 VAL A O 1
ATOM 1379 N N . ILE A 1 180 ? 11.633 36.031 13.516 1 97.31 180 ILE A N 1
ATOM 1380 C CA . ILE A 1 180 ? 10.195 35.875 13.727 1 97.31 180 ILE A CA 1
ATOM 1381 C C . ILE A 1 180 ? 9.945 35.094 15.008 1 97.31 180 ILE A C 1
ATOM 1383 O O . ILE A 1 180 ? 8.992 35.375 15.742 1 97.31 180 ILE A O 1
ATOM 1387 N N . ARG A 1 181 ? 10.695 34.094 15.328 1 96.94 181 ARG A N 1
ATOM 1388 C CA . ARG A 1 181 ? 10.555 33.344 16.562 1 96.94 181 ARG A CA 1
ATOM 1389 C C . ARG A 1 181 ? 10.695 34.219 17.781 1 96.94 181 ARG A C 1
ATOM 1391 O O . ARG A 1 181 ? 9.914 34.125 18.734 1 96.94 181 ARG A O 1
ATOM 1398 N N . ARG A 1 182 ? 11.648 35.125 17.734 1 97.12 182 ARG A N 1
ATOM 1399 C CA . ARG A 1 182 ? 11.852 36.031 18.859 1 97.12 182 ARG A CA 1
ATOM 1400 C C . ARG A 1 182 ? 10.68 36.969 19.016 1 97.12 182 ARG A C 1
ATOM 1402 O O . ARG A 1 182 ? 10.219 37.25 20.125 1 97.12 182 ARG A O 1
ATOM 1409 N N . ARG A 1 183 ? 10.227 37.5 17.953 1 98.06 183 ARG A N 1
ATOM 1410 C CA . ARG A 1 183 ? 9.109 38.406 17.984 1 98.06 183 ARG A CA 1
ATOM 1411 C C . ARG A 1 183 ? 7.852 37.75 18.531 1 98.06 183 ARG A C 1
ATOM 1413 O O . ARG A 1 183 ? 7.113 38.312 19.328 1 98.06 183 ARG A O 1
ATOM 1420 N N . VAL A 1 184 ? 7.633 36.5 18.047 1 98.25 184 VAL A N 1
ATOM 1421 C CA . VAL A 1 184 ? 6.469 35.75 18.5 1 98.25 184 VAL A CA 1
ATOM 1422 C C . VAL A 1 184 ? 6.617 35.406 19.984 1 98.25 184 VAL A C 1
ATOM 1424 O O . VAL A 1 184 ? 5.668 35.531 20.75 1 98.25 184 VAL A O 1
ATOM 1427 N N . ALA A 1 185 ? 7.82 35.031 20.406 1 97.38 185 ALA A N 1
ATOM 1428 C CA . ALA A 1 185 ? 8.07 34.75 21.812 1 97.38 185 ALA A CA 1
ATOM 1429 C C . ALA A 1 185 ? 7.801 35.969 22.672 1 97.38 185 ALA A C 1
ATOM 1431 O O . ALA A 1 185 ? 7.184 35.844 23.734 1 97.38 185 ALA A O 1
ATOM 1432 N N . ASP A 1 186 ? 8.273 37.094 22.219 1 97.5 186 ASP A N 1
ATOM 1433 C CA . ASP A 1 186 ? 8.047 38.344 22.953 1 97.5 186 ASP A CA 1
ATOM 1434 C C . ASP A 1 186 ? 6.555 38.656 23.062 1 97.5 186 ASP A C 1
ATOM 1436 O O . ASP A 1 186 ? 6.066 39 24.141 1 97.5 186 ASP A O 1
ATOM 1440 N N . HIS A 1 187 ? 5.902 38.469 21.984 1 98 187 HIS A N 1
ATOM 1441 C CA . HIS A 1 187 ? 4.465 38.75 21.984 1 98 187 HIS A CA 1
ATOM 1442 C C . HIS A 1 187 ? 3.734 37.812 22.953 1 98 187 HIS A C 1
ATOM 1444 O O . HIS A 1 187 ? 2.861 38.25 23.703 1 98 187 HIS A O 1
ATOM 1450 N N . LEU A 1 188 ? 4.047 36.562 22.891 1 98.06 188 LEU A N 1
ATOM 1451 C CA . LEU A 1 188 ? 3.387 35.562 23.75 1 98.06 188 LEU A CA 1
ATOM 1452 C C . LEU A 1 188 ? 3.666 35.875 25.219 1 98.06 188 LEU A C 1
ATOM 1454 O O . LEU A 1 188 ? 2.77 35.75 26.062 1 98.06 188 LEU A O 1
ATOM 1458 N N . ARG A 1 189 ? 4.855 36.281 25.531 1 96.56 189 ARG A N 1
ATOM 1459 C CA . ARG A 1 189 ? 5.203 36.656 26.906 1 96.56 189 ARG A CA 1
ATOM 1460 C C . ARG A 1 189 ? 4.387 37.844 27.359 1 96.56 189 ARG A C 1
ATOM 1462 O O . ARG A 1 189 ? 3.834 37.844 28.453 1 96.56 189 ARG A O 1
ATOM 1469 N N . GLU A 1 190 ? 4.316 38.75 26.547 1 97.44 190 GLU A N 1
ATOM 1470 C CA . GLU A 1 190 ? 3.598 40 26.875 1 97.44 190 GLU A CA 1
ATOM 1471 C C . GLU A 1 190 ? 2.102 39.75 27.016 1 97.44 190 GLU A C 1
ATOM 1473 O O . GLU A 1 190 ? 1.422 40.406 27.797 1 97.44 190 GLU A O 1
ATOM 1478 N N . SER A 1 191 ? 1.643 38.781 26.25 1 96.56 191 SER A N 1
ATOM 1479 C CA . SER A 1 191 ? 0.215 38.469 26.281 1 96.56 191 SER A CA 1
ATOM 1480 C C . SER A 1 191 ? -0.138 37.531 27.422 1 96.56 191 SER A C 1
ATOM 1482 O O . SER A 1 191 ? -1.303 37.188 27.609 1 96.56 191 SER A O 1
ATOM 1484 N N . GLY A 1 192 ? 0.868 37.062 28.172 1 96.44 192 GLY A N 1
ATOM 1485 C CA . GLY A 1 192 ? 0.632 36.25 29.344 1 96.44 192 GLY A CA 1
ATOM 1486 C C . GLY A 1 192 ? 0.583 34.75 29.031 1 96.44 192 GLY A C 1
ATOM 1487 O O . GLY A 1 192 ? 0.107 33.969 29.844 1 96.44 192 GLY A O 1
ATOM 1488 N N . TYR A 1 193 ? 0.935 34.375 27.828 1 97 193 TYR A N 1
ATOM 1489 C CA . TYR A 1 193 ? 0.974 32.969 27.406 1 97 193 TYR A CA 1
ATOM 1490 C C . TYR A 1 193 ? 2.355 32.594 26.875 1 97 193 TYR A C 1
ATOM 1492 O O . TYR A 1 193 ? 2.5 32.25 25.703 1 97 193 TYR A O 1
ATOM 1500 N N . PRO A 1 194 ? 3.344 32.625 27.703 1 94.81 194 PRO A N 1
ATOM 1501 C CA . PRO A 1 194 ? 4.734 32.531 27.25 1 94.81 194 PRO A CA 1
ATOM 1502 C C . PRO A 1 194 ? 5.012 31.219 26.5 1 94.81 194 PRO A C 1
ATOM 1504 O O . PRO A 1 194 ? 5.891 31.172 25.641 1 94.81 194 PRO A O 1
ATOM 1507 N N . SER A 1 195 ? 4.289 30.141 26.766 1 93.12 195 SER A N 1
ATOM 1508 C CA . SER A 1 195 ? 4.531 28.875 26.078 1 93.12 195 SER A CA 1
ATOM 1509 C C . SER A 1 195 ? 3.594 28.703 24.891 1 93.12 195 SER A C 1
ATOM 1511 O O . SER A 1 195 ? 3.629 27.672 24.203 1 93.12 195 SER A O 1
ATOM 1513 N N . GLY A 1 196 ? 2.742 29.688 24.656 1 96.62 196 GLY A N 1
ATOM 1514 C CA . GLY A 1 196 ? 1.754 29.547 23.609 1 96.62 196 GLY A CA 1
ATOM 1515 C C . GLY A 1 196 ? 0.629 28.594 23.953 1 96.62 196 GLY A C 1
ATOM 1516 O O . GLY A 1 196 ? 0.055 27.953 23.062 1 96.62 196 GLY A O 1
ATOM 1517 N N . GLU A 1 197 ? 0.327 28.375 25.219 1 96.62 197 GLU A N 1
ATOM 1518 C CA . GLU A 1 197 ? -0.724 27.484 25.688 1 96.62 197 GLU A CA 1
ATOM 1519 C C . GLU A 1 197 ? -2.104 27.969 25.266 1 96.62 197 GLU A C 1
ATOM 1521 O O . GLU A 1 197 ? -2.268 29.141 24.906 1 96.62 197 GLU A O 1
ATOM 1526 N N . PRO A 1 198 ? -3.07 27.156 25.266 1 98.12 198 PRO A N 1
ATOM 1527 C CA . PRO A 1 198 ? -4.387 27.547 24.75 1 98.12 198 PRO A CA 1
ATOM 1528 C C . PRO A 1 198 ? -5.055 28.609 25.609 1 98.12 198 PRO A C 1
ATOM 1530 O O . PRO A 1 198 ? -4.992 28.562 26.828 1 98.12 198 PRO A O 1
ATOM 1533 N N . LYS A 1 199 ? -5.652 29.578 24.969 1 97.94 199 LYS A N 1
ATOM 1534 C CA . LYS A 1 199 ? -6.516 30.547 25.641 1 97.94 199 LYS A CA 1
ATOM 1535 C C . LYS A 1 199 ? -7.809 29.875 26.109 1 97.94 199 LYS A C 1
ATOM 1537 O O . LYS A 1 199 ? -8.156 28.797 25.656 1 97.94 199 LYS A O 1
ATOM 1542 N N . LEU A 1 200 ? -8.469 30.594 27 1 97.19 200 LEU A N 1
ATOM 1543 C CA . LEU A 1 200 ? -9.734 30.078 27.531 1 97.19 200 LEU A CA 1
ATOM 1544 C C . LEU A 1 200 ? -10.742 29.891 26.406 1 97.19 200 LEU A C 1
ATOM 1546 O O . LEU A 1 200 ? -11.492 28.906 26.406 1 97.19 200 LEU A O 1
ATOM 1550 N N . GLU A 1 201 ? -10.75 30.75 25.484 1 97.06 201 GLU A N 1
ATOM 1551 C CA . GLU A 1 201 ? -11.688 30.672 24.359 1 97.06 201 GLU A CA 1
ATOM 1552 C C . GLU A 1 201 ? -11.508 29.391 23.578 1 97.06 201 GLU A C 1
ATOM 1554 O O . GLU A 1 201 ? -12.484 28.766 23.141 1 97.06 201 GLU A O 1
ATOM 1559 N N . CYS A 1 202 ? -10.305 28.953 23.312 1 98.12 202 CYS A N 1
ATOM 1560 C CA . CYS A 1 202 ? -10.016 27.719 22.578 1 98.12 202 CYS A CA 1
ATOM 1561 C C . CYS A 1 202 ? -10.523 26.5 23.344 1 98.12 202 CYS A C 1
ATOM 1563 O O . CYS A 1 202 ? -11.164 25.625 22.766 1 98.12 202 CYS A O 1
ATOM 1565 N N . LYS A 1 203 ? -10.305 26.453 24.656 1 98.12 203 LYS A N 1
ATOM 1566 C CA . LYS A 1 203 ? -10.75 25.344 25.5 1 98.12 203 LYS A CA 1
ATOM 1567 C C . LYS A 1 203 ? -12.273 25.234 25.516 1 98.12 203 LYS A C 1
ATOM 1569 O O . LYS A 1 203 ? -12.836 24.156 25.391 1 98.12 203 LYS A O 1
ATOM 1574 N N . VAL A 1 204 ? -12.875 26.391 25.656 1 98.06 204 VAL A N 1
ATOM 1575 C CA . VAL A 1 204 ? -14.336 26.422 25.703 1 98.06 204 VAL A CA 1
ATOM 1576 C C . VAL A 1 204 ? -14.898 25.953 24.375 1 98.06 204 VAL A C 1
ATOM 1578 O O . VAL A 1 204 ? -15.805 25.109 24.328 1 98.06 204 VAL A O 1
ATOM 1581 N N . LEU A 1 205 ? -14.383 26.453 23.297 1 98 205 LEU A N 1
ATOM 1582 C CA . LEU A 1 205 ? -14.867 26.078 21.969 1 98 205 LEU A CA 1
ATOM 1583 C C . LEU A 1 205 ? -14.648 24.578 21.719 1 98 205 LEU A C 1
ATOM 1585 O O . LEU A 1 205 ? -15.461 23.938 21.047 1 98 205 LEU A O 1
ATOM 1589 N N . PHE A 1 206 ? -13.57 24.016 22.281 1 98.25 206 PHE A N 1
ATOM 1590 C CA . PHE A 1 206 ? -13.32 22.578 22.156 1 98.25 206 PHE A CA 1
ATOM 1591 C C . PHE A 1 206 ? -14.445 21.781 22.812 1 98.25 206 PHE A C 1
ATOM 1593 O O . PHE A 1 206 ? -15 20.875 22.219 1 98.25 206 PHE A O 1
ATOM 1600 N N . TRP A 1 207 ? -14.734 22.125 24 1 98.5 207 TRP A N 1
ATOM 1601 C CA . TRP A 1 207 ? -15.742 21.375 24.734 1 98.5 207 TRP A CA 1
ATOM 1602 C C . TRP A 1 207 ? -17.125 21.578 24.125 1 98.5 207 TRP A C 1
ATOM 1604 O O . TRP A 1 207 ? -17.953 20.656 24.125 1 98.5 207 TRP A O 1
ATOM 1614 N N . VAL A 1 208 ? -17.391 22.781 23.594 1 98.12 208 VAL A N 1
ATOM 1615 C CA . VAL A 1 208 ? -18.641 23 22.859 1 98.12 208 VAL A CA 1
ATOM 1616 C C . VAL A 1 208 ? -18.703 22.078 21.641 1 98.12 208 VAL A C 1
ATOM 1618 O O . VAL A 1 208 ? -19.719 21.438 21.406 1 98.12 208 VAL A O 1
ATOM 1621 N N . ALA A 1 209 ? -17.609 21.984 20.875 1 98.25 209 ALA A N 1
ATOM 1622 C CA . ALA A 1 209 ? -17.547 21.109 19.703 1 98.25 209 ALA A CA 1
ATOM 1623 C C . ALA A 1 209 ? -17.75 19.656 20.094 1 98.25 209 ALA A C 1
ATOM 1625 O O . ALA A 1 209 ? -18.453 18.922 19.406 1 98.25 209 ALA A O 1
ATOM 1626 N N . PHE A 1 210 ? -17.172 19.266 21.203 1 98.62 210 PHE A N 1
ATOM 1627 C CA . PHE A 1 210 ? -17.281 17.891 21.688 1 98.62 210 PHE A CA 1
ATOM 1628 C C . PHE A 1 210 ? -18.719 17.547 22.031 1 98.62 210 PHE A C 1
ATOM 1630 O O . PHE A 1 210 ? -19.25 16.531 21.562 1 98.62 210 PHE A O 1
ATOM 1637 N N . ILE A 1 211 ? -19.344 18.406 22.828 1 98.5 211 ILE A N 1
ATOM 1638 C CA . ILE A 1 211 ? -20.719 18.188 23.25 1 98.5 211 ILE A CA 1
ATOM 1639 C C . ILE A 1 211 ? -21.656 18.219 22.047 1 98.5 211 ILE A C 1
ATOM 1641 O O . ILE A 1 211 ? -22.562 17.391 21.953 1 98.5 211 ILE A O 1
ATOM 1645 N N . LEU A 1 212 ? -21.422 19.125 21.141 1 98.38 212 LEU A N 1
ATOM 1646 C CA . LEU A 1 212 ? -22.25 19.219 19.938 1 98.38 212 LEU A CA 1
ATOM 1647 C C . LEU A 1 212 ? -22.125 17.938 19.109 1 98.38 212 LEU A C 1
ATOM 1649 O O . LEU A 1 212 ? -23.125 17.422 18.609 1 98.38 212 LEU A O 1
ATOM 1653 N N . MET A 1 213 ? -20.922 17.453 18.906 1 98.62 213 MET A N 1
ATOM 1654 C CA . MET A 1 213 ? -20.703 16.234 18.109 1 98.62 213 MET A CA 1
ATOM 1655 C C . MET A 1 213 ? -21.422 15.047 18.734 1 98.62 213 MET A C 1
ATOM 1657 O O . MET A 1 213 ? -22.094 14.297 18.031 1 98.62 213 MET A O 1
ATOM 1661 N N . VAL A 1 214 ? -21.328 14.867 20.062 1 98.19 214 VAL A N 1
ATOM 1662 C CA . VAL A 1 214 ? -21.969 13.766 20.766 1 98.19 214 VAL A CA 1
ATOM 1663 C C . VAL A 1 214 ? -23.484 13.898 20.656 1 98.19 214 VAL A C 1
ATOM 1665 O O . VAL A 1 214 ? -24.188 12.914 20.422 1 98.19 214 VAL A O 1
ATOM 1668 N N . SER A 1 215 ? -23.984 15.133 20.812 1 98.69 215 SER A N 1
ATOM 1669 C CA . SER A 1 215 ? -25.422 15.391 20.688 1 98.69 215 SER A CA 1
ATOM 1670 C C . SER A 1 215 ? -25.922 15.086 19.281 1 98.69 215 SER A C 1
ATOM 1672 O O . SER A 1 215 ? -27.016 14.539 19.125 1 98.69 215 SER A O 1
ATOM 1674 N N . CYS A 1 216 ? -25.156 15.43 18.312 1 98.69 216 CYS A N 1
ATOM 1675 C CA . CYS A 1 216 ? -25.562 15.18 16.938 1 98.69 216 CYS A CA 1
ATOM 1676 C C . CYS A 1 216 ? -25.547 13.688 16.625 1 98.69 216 CYS A C 1
ATOM 1678 O O . CYS A 1 216 ? -26.375 13.203 15.852 1 98.69 216 CYS A O 1
ATOM 1680 N N . TYR A 1 217 ? -24.594 12.953 17.172 1 98.5 217 TYR A N 1
ATOM 1681 C CA . TYR A 1 217 ? -24.641 11.5 17.016 1 98.5 217 TYR A CA 1
ATOM 1682 C C . TYR A 1 217 ? -25.875 10.914 17.656 1 98.5 217 TYR A C 1
ATOM 1684 O O . TYR A 1 217 ? -26.516 10.016 17.094 1 98.5 217 TYR A O 1
ATOM 1692 N N . ALA A 1 218 ? -26.219 11.391 18.859 1 98.38 218 ALA A N 1
ATOM 1693 C CA . ALA A 1 218 ? -27.438 10.945 19.531 1 98.38 218 ALA A CA 1
ATOM 1694 C C . ALA A 1 218 ? -28.656 11.25 18.688 1 98.38 218 ALA A C 1
ATOM 1696 O O . ALA A 1 218 ? -29.578 10.43 18.594 1 98.38 218 ALA A O 1
ATOM 1697 N N . TRP A 1 219 ? -28.656 12.438 18.141 1 98.62 219 TRP A N 1
ATOM 1698 C CA . TRP A 1 219 ? -29.734 12.82 17.234 1 98.62 219 TRP A CA 1
ATOM 1699 C C . TRP A 1 219 ? -29.797 11.883 16.031 1 98.62 219 TRP A C 1
ATOM 1701 O O . TRP A 1 219 ? -30.875 11.453 15.625 1 98.62 219 TRP A O 1
ATOM 1711 N N . LEU A 1 220 ? -28.641 11.547 15.469 1 98.56 220 LEU A N 1
ATOM 1712 C CA . LEU A 1 220 ? -28.562 10.617 14.344 1 98.56 220 LEU A CA 1
ATOM 1713 C C . LEU A 1 220 ? -29.062 9.234 14.75 1 98.56 220 LEU A C 1
ATOM 1715 O O . LEU A 1 220 ? -29.844 8.617 14.016 1 98.56 220 LEU A O 1
ATOM 1719 N N . LEU A 1 221 ? -28.672 8.789 15.883 1 97.88 221 LEU A N 1
ATOM 1720 C CA . LEU A 1 221 ? -29.094 7.48 16.391 1 97.88 221 LEU A CA 1
ATOM 1721 C C . LEU A 1 221 ? -30.594 7.426 16.609 1 97.88 221 LEU A C 1
ATOM 1723 O O . LEU A 1 221 ? -31.219 6.383 16.375 1 97.88 221 LEU A O 1
ATOM 1727 N N . SER A 1 222 ? -31.203 8.516 16.969 1 98 222 SER A N 1
ATOM 1728 C CA . SER A 1 222 ? -32.625 8.539 17.297 1 98 222 SER A CA 1
ATOM 1729 C C . SER A 1 222 ? -33.469 8.742 16.047 1 98 222 SER A C 1
ATOM 1731 O O . SER A 1 222 ? -34.562 8.156 15.922 1 98 222 SER A O 1
ATOM 1733 N N . SER A 1 223 ? -32.969 9.508 15.109 1 97.81 223 SER A N 1
ATOM 1734 C CA . SER A 1 223 ? -33.844 9.938 14.023 1 97.81 223 SER A CA 1
ATOM 1735 C C . SER A 1 223 ? -33.5 9.219 12.727 1 97.81 223 SER A C 1
ATOM 1737 O O . SER A 1 223 ? -34.312 9.125 11.82 1 97.81 223 SER A O 1
ATOM 1739 N N . ALA A 1 224 ? -32.188 8.906 12.633 1 97.12 224 ALA A N 1
ATOM 1740 C CA . ALA A 1 224 ? -31.688 8.336 11.383 1 97.12 224 ALA A CA 1
ATOM 1741 C C . ALA A 1 224 ? -32.125 9.18 10.188 1 97.12 224 ALA A C 1
ATOM 1743 O O . ALA A 1 224 ? -32.688 8.648 9.219 1 97.12 224 ALA A O 1
ATOM 1744 N N . SER A 1 225 ? -31.953 10.406 10.25 1 97.81 225 SER A N 1
ATOM 1745 C CA . SER A 1 225 ? -32.375 11.336 9.203 1 97.81 225 SER A CA 1
ATOM 1746 C C . SER A 1 225 ? -31.172 11.953 8.5 1 97.81 225 SER A C 1
ATOM 1748 O O . SER A 1 225 ? -30.062 11.969 9.047 1 97.81 225 SER A O 1
ATOM 1750 N N . VAL A 1 226 ? -31.344 12.469 7.316 1 97.81 226 VAL A N 1
ATOM 1751 C CA . VAL A 1 226 ? -30.297 13.07 6.504 1 97.81 226 VAL A CA 1
ATOM 1752 C C . VAL A 1 226 ? -29.766 14.328 7.195 1 97.81 226 VAL A C 1
ATOM 1754 O O . VAL A 1 226 ? -28.547 14.508 7.332 1 97.81 226 VAL A O 1
ATOM 1757 N N . PRO A 1 227 ? -30.641 15.219 7.793 1 98.5 227 PRO A N 1
ATOM 1758 C CA . PRO A 1 227 ? -30.125 16.406 8.484 1 98.5 227 PRO A CA 1
ATOM 1759 C C . PRO A 1 227 ? -29.25 16.047 9.68 1 98.5 227 PRO A C 1
ATOM 1761 O O . PRO A 1 227 ? -28.219 16.688 9.914 1 98.5 227 PRO A O 1
ATOM 1764 N N . SER A 1 228 ? -29.656 15.047 10.406 1 98.69 228 SER A N 1
ATOM 1765 C CA . SER A 1 228 ? -28.859 14.648 11.555 1 98.69 228 SER A CA 1
ATOM 1766 C C . SER A 1 228 ? -27.5 14.094 11.109 1 98.69 228 SER A C 1
ATOM 1768 O O . SER A 1 228 ? -26.5 14.281 11.797 1 98.69 228 SER A O 1
ATOM 1770 N N . ALA A 1 229 ? -27.438 13.375 9.969 1 98.75 229 ALA A N 1
ATOM 1771 C CA . ALA A 1 229 ? -26.172 12.867 9.43 1 98.75 229 ALA A CA 1
ATOM 1772 C C . ALA A 1 229 ? -25.25 14 9.008 1 98.75 229 ALA A C 1
ATOM 1774 O O . ALA A 1 229 ? -24.047 13.969 9.266 1 98.75 229 ALA A O 1
ATOM 1775 N N . ILE A 1 230 ? -25.828 14.984 8.398 1 98.75 230 ILE A N 1
ATOM 1776 C CA . ILE A 1 230 ? -25.078 16.156 7.965 1 98.75 230 ILE A CA 1
ATOM 1777 C C . ILE A 1 230 ? -24.5 16.875 9.18 1 98.75 230 ILE A C 1
ATOM 1779 O O . ILE A 1 230 ? -23.312 17.203 9.211 1 98.75 230 ILE A O 1
ATOM 1783 N N . ALA A 1 231 ? -25.344 17.016 10.172 1 98.81 231 ALA A N 1
ATOM 1784 C CA . ALA A 1 231 ? -24.922 17.719 11.383 1 98.81 231 ALA A CA 1
ATOM 1785 C C . ALA A 1 231 ? -23.797 16.953 12.086 1 98.81 231 ALA A C 1
ATOM 1787 O O . ALA A 1 231 ? -22.828 17.562 12.547 1 98.81 231 ALA A O 1
ATOM 1788 N N . PHE A 1 232 ? -23.938 15.664 12.18 1 98.81 232 PHE A N 1
ATOM 1789 C CA . PHE A 1 232 ? -22.906 14.844 12.805 1 98.81 232 PHE A CA 1
ATOM 1790 C C . PHE A 1 232 ? -21.578 14.961 12.055 1 98.81 232 PHE A C 1
ATOM 1792 O O . PHE A 1 232 ? -20.516 15.078 12.672 1 98.81 232 PHE A O 1
ATOM 1799 N N . GLY A 1 233 ? -21.609 14.977 10.711 1 98.88 233 GLY A N 1
ATOM 1800 C CA . GLY A 1 233 ? -20.422 15.141 9.891 1 98.88 233 GLY A CA 1
ATOM 1801 C C . GLY A 1 233 ? -19.734 16.484 10.094 1 98.88 233 GLY A C 1
ATOM 1802 O O . GLY A 1 233 ? -18.516 16.547 10.258 1 98.88 233 GLY A O 1
ATOM 1803 N N . LEU A 1 234 ? -20.547 17.547 10.125 1 98.75 234 LEU A N 1
ATOM 1804 C CA . LEU A 1 234 ? -20.016 18.891 10.289 1 98.75 234 LEU A CA 1
ATOM 1805 C C . LEU A 1 234 ? -19.359 19.047 11.656 1 98.75 234 LEU A C 1
ATOM 1807 O O . LEU A 1 234 ? -18.234 19.562 11.758 1 98.75 234 LEU A O 1
ATOM 1811 N N . THR A 1 235 ? -20.016 18.594 12.664 1 98.75 235 THR A N 1
ATOM 1812 C CA . THR A 1 235 ? -19.5 18.75 14.016 1 98.75 235 THR A CA 1
ATOM 1813 C C . THR A 1 235 ? -18.281 17.844 14.234 1 98.75 235 THR A C 1
ATOM 1815 O O . THR A 1 235 ? -17.375 18.203 14.992 1 98.75 235 THR A O 1
ATOM 1818 N N . SER A 1 236 ? -18.25 16.703 13.539 1 98.81 236 SER A N 1
ATOM 1819 C CA . SER A 1 236 ? -17.062 15.852 13.586 1 98.81 236 SER A CA 1
ATOM 1820 C C . SER A 1 236 ? -15.859 16.562 12.977 1 98.81 236 SER A C 1
ATOM 1822 O O . SER A 1 236 ? -14.742 16.438 13.492 1 98.81 236 SER A O 1
ATOM 1824 N N . ALA A 1 237 ? -16.078 17.312 11.953 1 98.75 237 ALA A N 1
ATOM 1825 C CA . ALA A 1 237 ? -14.992 18.062 11.336 1 98.75 237 ALA A CA 1
ATOM 1826 C C . ALA A 1 237 ? -14.461 19.141 12.281 1 98.75 237 ALA A C 1
ATOM 1828 O O . ALA A 1 237 ? -13.25 19.328 12.391 1 98.75 237 ALA A O 1
ATOM 1829 N N . TRP A 1 238 ? -15.391 19.766 12.977 1 98.44 238 TRP A N 1
ATOM 1830 C CA . TRP A 1 238 ? -14.984 20.766 13.953 1 98.44 238 TRP A CA 1
ATOM 1831 C C . TRP A 1 238 ? -14.164 20.141 15.07 1 98.44 238 TRP A C 1
ATOM 1833 O O . TRP A 1 238 ? -13.117 20.672 15.461 1 98.44 238 TRP A O 1
ATOM 1843 N N . LEU A 1 239 ? -14.633 19.047 15.523 1 98.62 239 LEU A N 1
ATOM 1844 C CA . LEU A 1 239 ? -13.898 18.344 16.578 1 98.62 239 LEU A CA 1
ATOM 1845 C C . LEU A 1 239 ? -12.531 17.906 16.078 1 98.62 239 LEU A C 1
ATOM 1847 O O . LEU A 1 239 ? -11.539 17.984 16.797 1 98.62 239 LEU A O 1
ATOM 1851 N N . GLY A 1 240 ? -12.523 17.406 14.852 1 98.31 240 GLY A N 1
ATOM 1852 C CA . GLY A 1 240 ? -11.258 17 14.242 1 98.31 240 GLY A CA 1
ATOM 1853 C C . GLY A 1 240 ? -10.25 18.125 14.172 1 98.31 240 GLY A C 1
ATOM 1854 O O . GLY A 1 240 ? -9.055 17.906 14.367 1 98.31 240 GLY A O 1
ATOM 1855 N N . ALA A 1 241 ? -10.703 19.359 13.906 1 98.31 241 ALA A N 1
ATOM 1856 C CA . ALA A 1 241 ? -9.82 20.516 13.859 1 98.31 241 ALA A CA 1
ATOM 1857 C C . ALA A 1 241 ? -9.156 20.75 15.211 1 98.31 241 ALA A C 1
ATOM 1859 O O . ALA A 1 241 ? -7.969 21.094 15.281 1 98.31 241 ALA A O 1
ATOM 1860 N N . PHE A 1 242 ? -9.906 20.594 16.25 1 98.56 242 PHE A N 1
ATOM 1861 C CA . PHE A 1 242 ? -9.328 20.703 17.578 1 98.56 242 PHE A CA 1
ATOM 1862 C C . PHE A 1 242 ? -8.32 19.594 17.828 1 98.56 242 PHE A C 1
ATOM 1864 O O . PHE A 1 242 ? -7.277 19.812 18.453 1 98.56 242 PHE A O 1
ATOM 1871 N N . GLY A 1 243 ? -8.711 18.391 17.375 1 98.19 243 GLY A N 1
ATOM 1872 C CA . GLY A 1 243 ? -7.766 17.297 17.484 1 98.19 243 GLY A CA 1
ATOM 1873 C C . GLY A 1 243 ? -6.438 17.578 16.797 1 98.19 243 GLY A C 1
ATOM 1874 O O . GLY A 1 243 ? -5.379 17.266 17.344 1 98.19 243 GLY A O 1
ATOM 1875 N N . HIS A 1 244 ? -6.5 18.172 15.625 1 97.94 244 HIS A N 1
ATOM 1876 C CA . HIS A 1 244 ? -5.309 18.594 14.906 1 97.94 244 HIS A CA 1
ATOM 1877 C C . HIS A 1 244 ? -4.449 19.531 15.758 1 97.94 244 HIS A C 1
ATOM 1879 O O . HIS A 1 244 ? -3.221 19.406 15.766 1 97.94 244 HIS A O 1
ATOM 1885 N N . ASN A 1 245 ? -5.051 20.375 16.453 1 97.94 245 ASN A N 1
ATOM 1886 C CA . ASN A 1 245 ? -4.359 21.297 17.344 1 97.94 245 ASN A CA 1
ATOM 1887 C C . ASN A 1 245 ? -3.756 20.578 18.547 1 97.94 245 ASN A C 1
ATOM 1889 O O . ASN A 1 245 ? -2.592 20.797 18.891 1 97.94 245 ASN A O 1
ATOM 1893 N N . TRP A 1 246 ? -4.516 19.656 19.125 1 97.88 246 TRP A N 1
ATOM 1894 C CA . TRP A 1 246 ? -4.113 19.016 20.375 1 97.88 246 TRP A CA 1
ATOM 1895 C C . TRP A 1 246 ? -2.961 18.047 20.141 1 97.88 246 TRP A C 1
ATOM 1897 O O . TRP A 1 246 ? -2.107 17.859 21.016 1 97.88 246 TRP A O 1
ATOM 1907 N N . VAL A 1 247 ? -2.875 17.484 19 1 96.19 247 VAL A N 1
ATOM 1908 C CA . VAL A 1 247 ? -1.87 16.453 18.734 1 96.19 247 VAL A CA 1
ATOM 1909 C C . VAL A 1 247 ? -0.474 17.078 18.797 1 96.19 247 VAL A C 1
ATOM 1911 O O . VAL A 1 247 ? 0.507 16.375 19.062 1 96.19 247 VAL A O 1
ATOM 1914 N N . HIS A 1 248 ? -0.348 18.344 18.703 1 96.12 248 HIS A N 1
ATOM 1915 C CA . HIS A 1 248 ? 0.93 19.031 18.734 1 96.12 248 HIS A CA 1
ATOM 1916 C C . HIS A 1 248 ? 1.341 19.375 20.172 1 96.12 248 HIS A C 1
ATOM 1918 O O . HIS A 1 248 ? 2.49 19.734 20.422 1 96.12 248 HIS A O 1
ATOM 1924 N N . GLN A 1 249 ? 0.418 19.266 21.078 1 94.69 249 GLN A N 1
ATOM 1925 C CA . GLN A 1 249 ? 0.626 19.734 22.438 1 94.69 249 GLN A CA 1
ATOM 1926 C C . GLN A 1 249 ? 0.592 18.578 23.438 1 94.69 249 GLN A C 1
ATOM 1928 O O . GLN A 1 249 ? -0.483 18.141 23.844 1 94.69 249 GLN A O 1
ATOM 1933 N N . SER A 1 250 ? 1.743 18.188 23.906 1 89.19 250 SER A N 1
ATOM 1934 C CA . SER A 1 250 ? 1.889 16.984 24.719 1 89.19 250 SER A CA 1
ATOM 1935 C C . SER A 1 250 ? 1.025 17.062 25.969 1 89.19 250 SER A C 1
ATOM 1937 O O . SER A 1 250 ? 0.495 16.047 26.438 1 89.19 250 SER A O 1
ATOM 1939 N N . LYS A 1 251 ? 0.82 18.234 26.469 1 91.62 251 LYS A N 1
ATOM 1940 C CA . LYS A 1 251 ? 0.034 18.422 27.688 1 91.62 251 LYS A CA 1
ATOM 1941 C C . LYS A 1 251 ? -1.436 18.078 27.453 1 91.62 251 LYS A C 1
ATOM 1943 O O . LYS A 1 251 ? -2.176 17.812 28.391 1 91.62 251 LYS A O 1
ATOM 1948 N N . TYR A 1 252 ? -1.838 18.109 26.234 1 94.81 252 TYR A N 1
ATOM 1949 C CA . TYR A 1 252 ? -3.244 17.906 25.891 1 94.81 252 TYR A CA 1
ATOM 1950 C C . TYR A 1 252 ? -3.426 16.641 25.047 1 94.81 252 TYR A C 1
ATOM 1952 O O . TYR A 1 252 ? -4.332 16.578 24.219 1 94.81 252 TYR A O 1
ATOM 1960 N N . ARG A 1 253 ? -2.623 15.688 25.234 1 91.81 253 ARG A N 1
ATOM 1961 C CA . ARG A 1 253 ? -2.645 14.453 24.469 1 91.81 253 ARG A CA 1
ATOM 1962 C C . ARG A 1 253 ? -3.979 13.727 24.625 1 91.81 253 ARG A C 1
ATOM 1964 O O . ARG A 1 253 ? -4.516 13.18 23.656 1 91.81 253 ARG A O 1
ATOM 1971 N N . PHE A 1 254 ? -4.469 13.703 25.812 1 95.31 254 PHE A N 1
ATOM 1972 C CA . PHE A 1 254 ? -5.742 13.039 26.047 1 95.31 254 PHE A CA 1
ATOM 1973 C C . PHE A 1 254 ? -6.859 13.703 25.25 1 95.31 254 PHE A C 1
ATOM 1975 O O . PHE A 1 254 ? -7.762 13.031 24.75 1 95.31 254 PHE A O 1
ATOM 1982 N N . TRP A 1 255 ? -6.816 15.039 25.125 1 97.69 255 TRP A N 1
ATOM 1983 C CA . TRP A 1 255 ? -7.812 15.758 24.344 1 97.69 255 TRP A CA 1
ATOM 1984 C C . TRP A 1 255 ? -7.695 15.414 22.859 1 97.69 255 TRP A C 1
ATOM 1986 O O . TRP A 1 255 ? -8.68 15.492 22.109 1 97.69 255 TRP A O 1
ATOM 1996 N N . ALA A 1 256 ? -6.508 15.055 22.453 1 96.88 256 ALA A N 1
ATOM 1997 C CA . ALA A 1 256 ? -6.336 14.586 21.078 1 96.88 256 ALA A CA 1
ATOM 1998 C C . ALA A 1 256 ? -7.078 13.266 20.859 1 96.88 256 ALA A C 1
ATOM 2000 O O . ALA A 1 256 ? -7.703 13.07 19.812 1 96.88 256 ALA A O 1
ATOM 2001 N N . TYR A 1 257 ? -7.09 12.383 21.844 1 95.69 257 TYR A N 1
ATOM 2002 C CA . TYR A 1 257 ? -7.836 11.125 21.766 1 95.69 257 TYR A CA 1
ATOM 2003 C C . TYR A 1 257 ? -9.336 11.391 21.734 1 95.69 257 TYR A C 1
ATOM 2005 O O . TYR A 1 257 ? -10.062 10.773 20.953 1 95.69 257 TYR A O 1
ATOM 2013 N N . LEU A 1 258 ? -9.75 12.391 22.5 1 97 258 LEU A N 1
ATOM 2014 C CA . LEU A 1 258 ? -11.164 12.719 22.609 1 97 258 LEU A CA 1
ATOM 2015 C C . LEU A 1 258 ? -11.656 13.414 21.344 1 97 258 LEU A C 1
ATOM 2017 O O . LEU A 1 258 ? -12.852 13.688 21.203 1 97 258 LEU A O 1
ATOM 2021 N N . SER A 1 259 ? -10.75 13.656 20.469 1 97.75 259 SER A N 1
ATOM 2022 C CA . SER A 1 259 ? -11.133 14.383 19.266 1 97.75 259 SER A CA 1
ATOM 2023 C C . SER A 1 259 ? -10.812 13.586 18.016 1 97.75 259 SER A C 1
ATOM 2025 O O . SER A 1 259 ? -11.672 12.883 17.484 1 97.75 259 SER A O 1
ATOM 2027 N N . LEU A 1 260 ? -9.547 13.383 17.672 1 97.31 260 LEU A N 1
ATOM 2028 C CA . LEU A 1 260 ? -9.156 12.703 16.438 1 97.31 260 LEU A CA 1
ATOM 2029 C C . LEU A 1 260 ? -9.57 11.234 16.484 1 97.31 260 LEU A C 1
ATOM 2031 O O . LEU A 1 260 ? -10.164 10.727 15.531 1 97.31 260 LEU A O 1
ATOM 2035 N N . ASP A 1 261 ? -9.32 10.578 17.562 1 95.81 261 ASP A N 1
ATOM 2036 C CA . ASP A 1 261 ? -9.617 9.156 17.656 1 95.81 261 ASP A CA 1
ATOM 2037 C C . ASP A 1 261 ? -11.117 8.914 17.75 1 95.81 261 ASP A C 1
ATOM 2039 O O . ASP A 1 261 ? -11.625 7.902 17.266 1 95.81 261 ASP A O 1
ATOM 2043 N N . MET A 1 262 ? -11.797 9.891 18.328 1 95.44 262 MET A N 1
ATOM 2044 C CA . MET A 1 262 ? -13.25 9.781 18.453 1 95.44 262 MET A CA 1
ATOM 2045 C C . MET A 1 262 ? -13.922 9.805 17.094 1 95.44 262 MET A C 1
ATOM 2047 O O . MET A 1 262 ? -15.008 9.242 16.922 1 95.44 262 MET A O 1
ATOM 2051 N N . ILE A 1 263 ? -13.273 10.422 16.203 1 96.75 263 ILE A N 1
ATOM 2052 C CA . ILE A 1 263 ? -13.922 10.539 14.898 1 96.75 263 ILE A CA 1
ATOM 2053 C C . ILE A 1 263 ? -13.258 9.594 13.898 1 96.75 263 ILE A C 1
ATOM 2055 O O . ILE A 1 263 ? -13.492 9.695 12.695 1 96.75 263 ILE A O 1
ATOM 2059 N N . GLY A 1 264 ? -12.375 8.75 14.359 1 95.56 264 GLY A N 1
ATOM 2060 C CA . GLY A 1 264 ? -11.945 7.641 13.523 1 95.56 264 GLY A CA 1
ATOM 2061 C C . GLY A 1 264 ? -10.516 7.777 13.039 1 95.56 264 GLY A C 1
ATOM 2062 O O . GLY A 1 264 ? -10 6.883 12.367 1 95.56 264 GLY A O 1
ATOM 2063 N N . PHE A 1 265 ? -9.844 8.859 13.328 1 96 265 PHE A N 1
ATOM 2064 C CA . PHE A 1 265 ? -8.438 9.023 12.969 1 96 265 PHE A CA 1
ATOM 2065 C C . PHE A 1 265 ? -7.531 8.5 14.078 1 96 265 PHE A C 1
ATOM 2067 O O . PHE A 1 265 ? -8 7.867 15.023 1 96 265 PHE A O 1
ATOM 2074 N N . SER A 1 266 ? -6.223 8.625 13.875 1 93.94 266 SER A N 1
ATOM 2075 C CA . SER A 1 266 ? -5.258 8.156 14.867 1 93.94 266 SER A CA 1
ATOM 2076 C C . SER A 1 266 ? -4.383 9.297 15.367 1 93.94 266 SER A C 1
ATOM 2078 O O . SER A 1 266 ? -3.51 9.781 14.648 1 93.94 266 SER A O 1
ATOM 2080 N N . SER A 1 267 ? -4.594 9.664 16.609 1 94 267 SER A N 1
ATOM 2081 C CA . SER A 1 267 ? -3.768 10.711 17.219 1 94 267 SER A CA 1
ATOM 2082 C C . SER A 1 267 ? -2.303 10.289 17.281 1 94 267 SER A C 1
ATOM 2084 O O . SER A 1 267 ? -1.406 11.109 17.078 1 94 267 SER A O 1
ATOM 2086 N N . ASP A 1 268 ? -2.062 9.016 17.5 1 89.75 268 ASP A N 1
ATOM 2087 C CA . ASP A 1 268 ? -0.695 8.508 17.531 1 89.75 268 ASP A CA 1
ATOM 2088 C C . ASP A 1 268 ? -0.033 8.609 16.172 1 89.75 268 ASP A C 1
ATOM 2090 O O . ASP A 1 268 ? 1.125 9.023 16.062 1 89.75 268 ASP A O 1
ATOM 2094 N N . GLY A 1 269 ? -0.75 8.227 15.219 1 88.62 269 GLY A N 1
ATOM 2095 C CA . GLY A 1 269 ? -0.242 8.352 13.859 1 88.62 269 GLY A CA 1
ATOM 2096 C C . GLY A 1 269 ? 0.034 9.781 13.453 1 88.62 269 GLY A C 1
ATOM 2097 O O . GLY A 1 269 ? 1.069 10.07 12.852 1 88.62 269 GLY A O 1
ATOM 2098 N N . TRP A 1 270 ? -0.893 10.672 13.812 1 92.62 270 TRP A N 1
ATOM 2099 C CA . TRP A 1 270 ? -0.739 12.078 13.469 1 92.62 270 TRP A CA 1
ATOM 2100 C C . TRP A 1 270 ? 0.432 12.703 14.219 1 92.62 270 TRP A C 1
ATOM 2102 O O . TRP A 1 270 ? 1.137 13.562 13.688 1 92.62 270 TRP A O 1
ATOM 2112 N N . PHE A 1 271 ? 0.596 12.305 15.422 1 91.06 271 PHE A N 1
ATOM 2113 C CA . PHE A 1 271 ? 1.736 12.797 16.188 1 91.06 271 PHE A CA 1
ATOM 2114 C C . PHE A 1 271 ? 3.047 12.43 15.5 1 91.06 271 PHE A C 1
ATOM 2116 O O . PHE A 1 271 ? 3.92 13.289 15.328 1 91.06 271 PHE A O 1
ATOM 2123 N N . ARG A 1 272 ? 3.127 11.281 15.055 1 86.56 272 ARG A N 1
ATOM 2124 C CA . ARG A 1 272 ? 4.359 10.789 14.445 1 86.56 272 ARG A CA 1
ATOM 2125 C C . ARG A 1 272 ? 4.535 11.352 13.039 1 86.56 272 ARG A C 1
ATOM 2127 O O . ARG A 1 272 ? 5.621 11.82 12.688 1 86.56 272 ARG A O 1
ATOM 2134 N N . GLU A 1 273 ? 3.516 11.305 12.289 1 88.75 273 GLU A N 1
ATOM 2135 C CA . GLU A 1 273 ? 3.637 11.602 10.859 1 88.75 273 GLU A CA 1
ATOM 2136 C C . GLU A 1 273 ? 3.389 13.078 10.578 1 88.75 273 GLU A C 1
ATOM 2138 O O . GLU A 1 273 ? 4.156 13.711 9.852 1 88.75 273 GLU A O 1
ATOM 2143 N N . HIS A 1 274 ? 2.391 13.57 11.133 1 92.75 274 HIS A N 1
ATOM 2144 C CA . HIS A 1 274 ? 2.031 14.961 10.867 1 92.75 274 HIS A CA 1
ATOM 2145 C C . HIS A 1 274 ? 2.951 15.922 11.609 1 92.75 274 HIS A C 1
ATOM 2147 O O . HIS A 1 274 ? 3.516 16.844 11.008 1 92.75 274 HIS A O 1
ATOM 2153 N N . ASN A 1 275 ? 3.184 15.695 12.867 1 91.81 275 ASN A N 1
ATOM 2154 C CA . ASN A 1 275 ? 3.939 16.625 13.703 1 91.81 275 ASN A CA 1
ATOM 2155 C C . ASN A 1 275 ? 5.438 16.547 13.414 1 91.81 275 ASN A C 1
ATOM 2157 O O . ASN A 1 275 ? 6.102 17.562 13.281 1 91.81 275 ASN A O 1
ATOM 2161 N N . LEU A 1 276 ? 5.902 15.367 13.227 1 88.12 276 LEU A N 1
ATOM 2162 C CA . LEU A 1 276 ? 7.355 15.211 13.227 1 88.12 276 LEU A CA 1
ATOM 2163 C C . LEU A 1 276 ? 7.883 15.008 11.812 1 88.12 276 LEU A C 1
ATOM 2165 O O . LEU A 1 276 ? 9.094 15 11.594 1 88.12 276 LEU A O 1
ATOM 2169 N N . GLN A 1 277 ? 7.039 14.875 10.867 1 88.62 277 GLN A N 1
ATOM 2170 C CA . GLN A 1 277 ? 7.508 14.688 9.5 1 88.62 277 GLN A CA 1
ATOM 2171 C C . GLN A 1 277 ? 6.914 15.727 8.555 1 88.62 277 GLN A C 1
ATOM 2173 O O . GLN A 1 277 ? 7.641 16.562 8 1 88.62 277 GLN A O 1
ATOM 2178 N N . HIS A 1 278 ? 5.633 15.742 8.469 1 93.06 278 HIS A N 1
ATOM 2179 C CA . HIS A 1 278 ? 4.957 16.656 7.562 1 93.06 278 HIS A CA 1
ATOM 2180 C C . HIS A 1 278 ? 5.375 18.109 7.832 1 93.06 278 HIS A C 1
ATOM 2182 O O . HIS A 1 278 ? 5.742 18.828 6.906 1 93.06 278 HIS A O 1
ATOM 2188 N N . HIS A 1 279 ? 5.402 18.453 9.055 1 94.62 279 HIS A N 1
ATOM 2189 C CA . HIS A 1 279 ? 5.754 19.828 9.406 1 94.62 279 HIS A CA 1
ATOM 2190 C C . HIS A 1 279 ? 7.215 20.125 9.078 1 94.62 279 HIS A C 1
ATOM 2192 O O . HIS A 1 279 ? 7.555 21.234 8.68 1 94.62 279 HIS A O 1
ATOM 2198 N N . MET A 1 280 ? 8.078 19.156 9.156 1 91 280 MET A N 1
ATOM 2199 C CA . MET A 1 280 ? 9.516 19.375 8.992 1 91 280 MET A CA 1
ATOM 2200 C C . MET A 1 280 ? 9.898 19.375 7.516 1 91 280 MET A C 1
ATOM 2202 O O . MET A 1 280 ? 10.797 20.125 7.105 1 91 280 MET A O 1
ATOM 2206 N N . TYR A 1 281 ? 9.18 18.578 6.824 1 89.88 281 TYR A N 1
ATOM 2207 C CA . TYR A 1 281 ? 9.617 18.359 5.453 1 89.88 281 TYR A CA 1
ATOM 2208 C C . TYR A 1 281 ? 8.469 18.578 4.473 1 89.88 281 TYR A C 1
ATOM 2210 O O . TYR A 1 281 ? 8.352 17.844 3.48 1 89.88 281 TYR A O 1
ATOM 2218 N N . THR A 1 282 ? 7.73 19.547 4.699 1 94.12 282 THR A N 1
ATOM 2219 C CA . THR A 1 282 ? 6.504 19.797 3.945 1 94.12 282 THR A CA 1
ATOM 2220 C C . THR A 1 282 ? 6.789 19.844 2.447 1 94.12 282 THR A C 1
ATOM 2222 O O . THR A 1 282 ? 7.695 20.547 2.002 1 94.12 282 THR A O 1
ATOM 2225 N N . ASN A 1 283 ? 6.035 19.031 1.702 1 93.06 283 ASN A N 1
ATOM 2226 C CA . ASN A 1 283 ? 6.035 18.969 0.244 1 93.06 283 ASN A CA 1
ATOM 2227 C C . ASN A 1 283 ? 7.379 18.484 -0.296 1 93.06 283 ASN A C 1
ATOM 2229 O O . ASN A 1 283 ? 7.855 18.984 -1.319 1 93.06 283 ASN A O 1
ATOM 2233 N N . THR A 1 284 ? 8.102 17.688 0.46 1 89.5 284 THR A N 1
ATOM 2234 C CA . THR A 1 284 ? 9.273 16.953 -0.003 1 89.5 284 THR A CA 1
ATOM 2235 C C . THR A 1 284 ? 9.031 15.453 0.055 1 89.5 284 THR A C 1
ATOM 2237 O O . THR A 1 284 ? 8.055 14.992 0.655 1 89.5 284 THR A O 1
ATOM 2240 N N . PRO A 1 285 ? 9.914 14.727 -0.514 1 82.56 285 PRO A N 1
ATOM 2241 C CA . PRO A 1 285 ? 9.75 13.273 -0.497 1 82.56 285 PRO A CA 1
ATOM 2242 C C . PRO A 1 285 ? 9.828 12.68 0.91 1 82.56 285 PRO A C 1
ATOM 2244 O O . PRO A 1 285 ? 9.461 11.523 1.123 1 82.56 285 PRO A O 1
ATOM 2247 N N . TRP A 1 286 ? 10.242 13.445 1.877 1 82.62 286 TRP A N 1
ATOM 2248 C CA . TRP A 1 286 ? 10.32 12.953 3.25 1 82.62 286 TRP A CA 1
ATOM 2249 C C . TRP A 1 286 ? 9.023 13.227 3.998 1 82.62 286 TRP A C 1
ATOM 2251 O O . TRP A 1 286 ? 8.828 12.75 5.121 1 82.62 286 TRP A O 1
ATOM 2261 N N . ASP A 1 287 ? 8.211 14 3.348 1 88.25 287 ASP A N 1
ATOM 2262 C CA . ASP A 1 287 ? 6.859 14.234 3.854 1 88.25 287 ASP A CA 1
ATOM 2263 C C . ASP A 1 287 ? 5.957 13.031 3.594 1 88.25 287 ASP A C 1
ATOM 2265 O O . ASP A 1 287 ? 5.723 12.664 2.441 1 88.25 287 ASP A O 1
ATOM 2269 N N . ASN A 1 288 ? 5.441 12.43 4.582 1 79.31 288 ASN A N 1
ATOM 2270 C CA . ASN A 1 288 ? 4.582 11.258 4.453 1 79.31 288 ASN A CA 1
ATOM 2271 C C . ASN A 1 288 ? 3.297 11.578 3.697 1 79.31 288 ASN A C 1
ATOM 2273 O O . ASN A 1 288 ? 2.646 10.688 3.158 1 79.31 288 ASN A O 1
ATOM 2277 N N . HIS A 1 289 ? 2.941 12.805 3.701 1 82.44 289 HIS A N 1
ATOM 2278 C CA . HIS A 1 289 ? 1.7 13.211 3.053 1 82.44 289 HIS A CA 1
ATOM 2279 C C . HIS A 1 289 ? 1.954 13.688 1.626 1 82.44 289 HIS A C 1
ATOM 2281 O O . HIS A 1 289 ? 1.011 13.984 0.888 1 82.44 289 HIS A O 1
ATOM 2287 N N . TYR A 1 290 ? 3.236 13.773 1.253 1 84.12 290 TYR A N 1
ATOM 2288 C CA . TYR A 1 290 ? 3.633 14.227 -0.075 1 84.12 290 TYR A CA 1
ATOM 2289 C C . TYR A 1 290 ? 2.951 13.406 -1.159 1 84.12 290 TYR A C 1
ATOM 2291 O O . TYR A 1 290 ? 2.518 13.945 -2.18 1 84.12 290 TYR A O 1
ATOM 2299 N N . GLU A 1 291 ? 2.777 12.109 -0.846 1 81.81 291 GLU A N 1
ATOM 2300 C CA . GLU A 1 291 ? 2.084 11.219 -1.775 1 81.81 291 GLU A CA 1
ATOM 2301 C C . GLU A 1 291 ? 0.868 10.578 -1.117 1 81.81 291 GLU A C 1
ATOM 2303 O O . GLU A 1 291 ? 0.49 9.453 -1.464 1 81.81 291 GLU A O 1
ATOM 2308 N N . GLY A 1 292 ? 0.338 11.25 -0.283 1 84.81 292 GLY A N 1
ATOM 2309 C CA . GLY A 1 292 ? -0.713 10.664 0.531 1 84.81 292 GLY A CA 1
ATOM 2310 C C . GLY A 1 292 ? -1.984 10.383 -0.249 1 84.81 292 GLY A C 1
ATOM 2311 O O . GLY A 1 292 ? -2.748 9.484 0.102 1 84.81 292 GLY A O 1
ATOM 2312 N N . THR A 1 293 ? -2.277 11.086 -1.278 1 91.81 293 THR A N 1
ATOM 2313 C CA . THR A 1 293 ? -3.508 10.914 -2.041 1 91.81 293 THR A CA 1
ATOM 2314 C C . THR A 1 293 ? -3.223 10.242 -3.383 1 91.81 293 THR A C 1
ATOM 2316 O O . THR A 1 293 ? -4.137 10.031 -4.184 1 91.81 293 THR A O 1
ATOM 2319 N N . ALA A 1 294 ? -1.908 10.117 -3.625 1 89.5 294 ALA A N 1
ATOM 2320 C CA . ALA A 1 294 ? -1.546 9.398 -4.844 1 89.5 294 ALA A CA 1
ATOM 2321 C C . ALA A 1 294 ? -1.996 7.941 -4.773 1 89.5 294 ALA A C 1
ATOM 2323 O O . ALA A 1 294 ? -2.018 7.344 -3.693 1 89.5 294 ALA A O 1
ATOM 2324 N N . PRO A 1 295 ? -2.428 7.359 -5.91 1 90.94 295 PRO A N 1
ATOM 2325 C CA . PRO A 1 295 ? -2.355 7.879 -7.277 1 90.94 295 PRO A CA 1
ATOM 2326 C C . PRO A 1 295 ? -3.627 8.617 -7.695 1 90.94 295 PRO A C 1
ATOM 2328 O O . PRO A 1 295 ? -3.734 9.07 -8.836 1 90.94 295 PRO A O 1
ATOM 2331 N N . PHE A 1 296 ? -4.59 8.727 -6.824 1 93.88 296 PHE A N 1
ATOM 2332 C CA . PHE A 1 296 ? -5.879 9.297 -7.195 1 93.88 296 PHE A CA 1
ATOM 2333 C C . PHE A 1 296 ? -5.762 10.805 -7.395 1 93.88 296 PHE A C 1
ATOM 2335 O O . PHE A 1 296 ? -6.105 11.328 -8.461 1 93.88 296 PHE A O 1
ATOM 2342 N N . LEU A 1 297 ? -5.281 11.461 -6.418 1 96.31 297 LEU A N 1
ATOM 2343 C CA . LEU A 1 297 ? -4.902 12.859 -6.52 1 96.31 297 LEU A CA 1
ATOM 2344 C C . LEU A 1 297 ? -3.395 13.031 -6.367 1 96.31 297 LEU A C 1
ATOM 2346 O O . LEU A 1 297 ? -2.844 12.805 -5.289 1 96.31 297 LEU A O 1
ATOM 2350 N N . VAL A 1 298 ? -2.709 13.422 -7.434 1 94.75 298 VAL A N 1
ATOM 2351 C CA . VAL A 1 298 ? -1.25 13.484 -7.445 1 94.75 298 VAL A CA 1
ATOM 2352 C C . VAL A 1 298 ? -0.789 14.867 -6.996 1 94.75 298 VAL A C 1
ATOM 2354 O O . VAL A 1 298 ? -1.14 15.875 -7.613 1 94.75 298 VAL A O 1
ATOM 2357 N N . THR A 1 299 ? -0.007 14.875 -5.926 1 94.56 299 THR A N 1
ATOM 2358 C CA . THR A 1 299 ? 0.442 16.141 -5.367 1 94.56 299 THR A CA 1
ATOM 2359 C C . THR A 1 299 ? 1.915 16.391 -5.688 1 94.56 299 THR A C 1
ATOM 2361 O O . THR A 1 299 ? 2.41 17.516 -5.551 1 94.56 299 THR A O 1
ATOM 2364 N N . ASP A 1 300 ? 2.643 15.32 -6.109 1 91.5 300 ASP A N 1
ATOM 2365 C CA . ASP A 1 300 ? 4.027 15.484 -6.547 1 91.5 300 ASP A CA 1
ATOM 2366 C C . ASP A 1 300 ? 4.109 16.375 -7.785 1 91.5 300 ASP A C 1
ATOM 2368 O O . ASP A 1 300 ? 3.645 15.984 -8.859 1 91.5 300 ASP A O 1
ATOM 2372 N N . PRO A 1 301 ? 4.684 17.5 -7.629 1 94.38 301 PRO A N 1
ATOM 2373 C CA . PRO A 1 301 ? 4.699 18.438 -8.758 1 94.38 301 PRO A CA 1
ATOM 2374 C C . PRO A 1 301 ? 5.734 18.062 -9.82 1 94.38 301 PRO A C 1
ATOM 2376 O O . PRO A 1 301 ? 5.805 18.688 -10.875 1 94.38 301 PRO A O 1
ATOM 2379 N N . THR A 1 302 ? 6.527 17.047 -9.602 1 91.94 302 THR A N 1
ATOM 2380 C CA . THR A 1 302 ? 7.676 16.766 -10.461 1 91.94 302 THR A CA 1
ATOM 2381 C C . THR A 1 302 ? 7.371 15.617 -11.422 1 91.94 302 THR A C 1
ATOM 2383 O O . THR A 1 302 ? 8.18 15.297 -12.289 1 91.94 302 THR A O 1
ATOM 2386 N N . ILE A 1 303 ? 6.23 15.016 -11.273 1 88.75 303 ILE A N 1
ATOM 2387 C CA . ILE A 1 303 ? 5.973 13.836 -12.086 1 88.75 303 ILE A CA 1
ATOM 2388 C C . ILE A 1 303 ? 4.832 14.117 -13.062 1 88.75 303 ILE A C 1
ATOM 2390 O O . ILE A 1 303 ? 3.986 14.977 -12.797 1 88.75 303 ILE A O 1
ATOM 2394 N N . GLU A 1 304 ? 4.805 13.375 -14.07 1 89.62 304 GLU A N 1
ATOM 2395 C CA . GLU A 1 304 ? 3.777 13.508 -15.102 1 89.62 304 GLU A CA 1
ATOM 2396 C C . GLU A 1 304 ? 2.451 12.914 -14.633 1 89.62 304 GLU A C 1
ATOM 2398 O O . GLU A 1 304 ? 2.42 12.109 -13.695 1 89.62 304 GLU A O 1
ATOM 2403 N N . ARG A 1 305 ? 1.367 13.492 -15.25 1 92.75 305 ARG A N 1
ATOM 2404 C CA . ARG A 1 305 ? 0.021 12.969 -15.039 1 92.75 305 ARG A CA 1
ATOM 2405 C C . ARG A 1 305 ? -0.469 12.203 -16.266 1 92.75 305 ARG A C 1
ATOM 2407 O O . ARG A 1 305 ? -0.241 12.633 -17.406 1 92.75 305 ARG A O 1
ATOM 2414 N N . ASN A 1 306 ? -0.96 11.031 -16.031 1 89.06 306 ASN A N 1
ATOM 2415 C CA . ASN A 1 306 ? -1.664 10.422 -17.141 1 89.06 306 ASN A CA 1
ATOM 2416 C C . ASN A 1 306 ? -3.023 11.07 -17.375 1 89.06 306 ASN A C 1
ATOM 2418 O O . ASN A 1 306 ? -3.4 12 -16.672 1 89.06 306 ASN A O 1
ATOM 2422 N N . TRP A 1 307 ? -3.725 10.633 -18.375 1 90.5 307 TRP A N 1
ATOM 2423 C CA . TRP A 1 307 ? -4.934 11.312 -18.828 1 90.5 307 TRP A CA 1
ATOM 2424 C C . TRP A 1 307 ? -5.984 11.344 -17.719 1 90.5 307 TRP A C 1
ATOM 2426 O O . TRP A 1 307 ? -6.582 12.383 -17.453 1 90.5 307 TRP A O 1
ATOM 2436 N N . ILE A 1 308 ? -6.215 10.273 -17.016 1 91.62 308 ILE A N 1
ATOM 2437 C CA . ILE A 1 308 ? -7.238 10.18 -15.977 1 91.62 308 ILE A CA 1
ATOM 2438 C C . ILE A 1 308 ? -6.836 11.039 -14.781 1 91.62 308 ILE A C 1
ATOM 2440 O O . ILE A 1 308 ? -7.68 11.711 -14.18 1 91.62 308 ILE A O 1
ATOM 2444 N N . GLN A 1 309 ? -5.57 11.078 -14.422 1 93.94 309 GLN A N 1
ATOM 2445 C CA . GLN A 1 309 ? -5.043 11.852 -13.305 1 93.94 309 GLN A CA 1
ATOM 2446 C C . GLN A 1 309 ? -5.109 13.352 -13.586 1 93.94 309 GLN A C 1
ATOM 2448 O O . GLN A 1 309 ? -5.266 14.156 -12.672 1 93.94 309 GLN A O 1
ATOM 2453 N N . ALA A 1 310 ? -5.07 13.703 -14.922 1 95.62 310 ALA A N 1
ATOM 2454 C CA . ALA A 1 310 ? -5 15.109 -15.289 1 95.62 310 ALA A CA 1
ATOM 2455 C C . ALA A 1 310 ? -6.395 15.695 -15.516 1 95.62 310 ALA A C 1
ATOM 2457 O O . ALA A 1 310 ? -6.66 16.844 -15.148 1 95.62 310 ALA A O 1
ATOM 2458 N N . TYR A 1 311 ? -7.312 14.867 -16.031 1 95.12 311 TYR A N 1
ATOM 2459 C CA . TYR A 1 311 ? -8.492 15.508 -16.609 1 95.12 311 TYR A CA 1
ATOM 2460 C C . TYR A 1 311 ? -9.766 14.992 -15.945 1 95.12 311 TYR A C 1
ATOM 2462 O O . TYR A 1 311 ? -10.844 15.547 -16.141 1 95.12 311 TYR A O 1
ATOM 2470 N N . VAL A 1 312 ? -9.648 13.953 -15.062 1 95.25 312 VAL A N 1
ATOM 2471 C CA . VAL A 1 312 ? -10.867 13.391 -14.484 1 95.25 312 VAL A CA 1
ATOM 2472 C C . VAL A 1 312 ? -10.812 13.5 -12.961 1 95.25 312 VAL A C 1
ATOM 2474 O O . VAL A 1 312 ? -11.625 14.203 -12.352 1 95.25 312 VAL A O 1
ATOM 2477 N N . LEU A 1 313 ? -9.82 12.922 -12.367 1 96.5 313 LEU A N 1
ATOM 2478 C CA . LEU A 1 313 ? -9.781 12.695 -10.922 1 96.5 313 LEU A CA 1
ATOM 2479 C C . LEU A 1 313 ? -9.727 14.023 -10.164 1 96.5 313 LEU A C 1
ATOM 2481 O O . LEU A 1 313 ? -10.375 14.18 -9.133 1 96.5 313 LEU A O 1
ATOM 2485 N N . PRO A 1 314 ? -8.992 15.086 -10.688 1 97.56 314 PRO A N 1
ATOM 2486 C CA . PRO A 1 314 ? -9 16.359 -9.969 1 97.56 314 PRO A CA 1
ATOM 2487 C C . PRO A 1 314 ? -10.398 16.969 -9.844 1 97.56 314 PRO A C 1
ATOM 2489 O O . PRO A 1 314 ? -10.711 17.594 -8.836 1 97.56 314 PRO A O 1
ATOM 2492 N N . TYR A 1 315 ? -11.234 16.641 -10.75 1 96.75 315 TYR A N 1
ATOM 2493 C CA . TYR A 1 315 ? -12.523 17.328 -10.828 1 96.75 315 TYR A CA 1
ATOM 2494 C C . TYR A 1 315 ? -13.602 16.531 -10.102 1 96.75 315 TYR A C 1
ATOM 2496 O O . TYR A 1 315 ? -14.703 17.031 -9.859 1 96.75 315 TYR A O 1
ATOM 2504 N N . VAL A 1 316 ? -13.305 15.297 -9.734 1 97 316 VAL A N 1
ATOM 2505 C CA . VAL A 1 316 ? -14.227 14.531 -8.898 1 97 316 VAL A CA 1
ATOM 2506 C C . VAL A 1 316 ? -13.609 14.312 -7.516 1 97 316 VAL A C 1
ATOM 2508 O O . VAL A 1 316 ? -13.961 13.367 -6.816 1 97 316 VAL A O 1
ATOM 2511 N N . ASN A 1 317 ? -12.688 15.188 -7.074 1 97.5 317 ASN A N 1
ATOM 2512 C CA . ASN A 1 317 ? -11.906 15.023 -5.848 1 97.5 317 ASN A CA 1
ATOM 2513 C C . ASN A 1 317 ? -12.812 14.891 -4.629 1 97.5 317 ASN A C 1
ATOM 2515 O O . ASN A 1 317 ? -12.492 14.148 -3.693 1 97.5 317 ASN A O 1
ATOM 2519 N N . PRO A 1 318 ? -14.055 15.547 -4.594 1 97.88 318 PRO A N 1
ATOM 2520 C CA . PRO A 1 318 ? -14.883 15.344 -3.402 1 97.88 318 PRO A CA 1
ATOM 2521 C C . PRO A 1 318 ? -15.289 13.883 -3.215 1 97.88 318 PRO A C 1
ATOM 2523 O O . PRO A 1 318 ? -15.414 13.414 -2.08 1 97.88 318 PRO A O 1
ATOM 2526 N N . ILE A 1 319 ? -15.477 13.18 -4.262 1 97 319 ILE A N 1
ATOM 2527 C CA . ILE A 1 319 ? -15.812 11.758 -4.18 1 97 319 ILE A CA 1
ATOM 2528 C C . ILE A 1 319 ? -14.633 10.977 -3.613 1 97 319 ILE A C 1
ATOM 2530 O O . ILE A 1 319 ? -14.797 10.133 -2.736 1 97 319 ILE A O 1
ATOM 2534 N N . ILE A 1 320 ? -13.477 11.305 -4.066 1 96.44 320 ILE A N 1
ATOM 2535 C CA . ILE A 1 320 ? -12.266 10.633 -3.605 1 96.44 320 ILE A CA 1
ATOM 2536 C C . ILE A 1 320 ? -12.047 10.922 -2.123 1 96.44 320 ILE A C 1
ATOM 2538 O O . ILE A 1 320 ? -11.812 10 -1.333 1 96.44 320 ILE A O 1
ATOM 2542 N N . LEU A 1 321 ? -12.219 12.141 -1.748 1 98.12 321 LEU A N 1
ATOM 2543 C CA . LEU A 1 321 ? -11.953 12.562 -0.378 1 98.12 321 LEU A CA 1
ATOM 2544 C C . LEU A 1 321 ? -12.992 11.984 0.58 1 98.12 321 LEU A C 1
ATOM 2546 O O . LEU A 1 321 ? -12.711 11.805 1.768 1 98.12 321 LEU A O 1
ATOM 2550 N N . SER A 1 322 ? -14.18 11.664 0.065 1 98.25 322 SER A N 1
ATOM 2551 C CA . SER A 1 322 ? -15.242 11.133 0.907 1 98.25 322 SER A CA 1
ATOM 2552 C C . SER A 1 322 ? -14.852 9.781 1.503 1 98.25 322 SER A C 1
ATOM 2554 O O . SER A 1 322 ? -15.422 9.359 2.514 1 98.25 322 SER A O 1
ATOM 2556 N N . PHE A 1 323 ? -13.867 9.133 0.966 1 96.19 323 PHE A N 1
ATOM 2557 C CA . PHE A 1 323 ? -13.438 7.828 1.457 1 96.19 323 PHE A CA 1
ATOM 2558 C C . PHE A 1 323 ? -12.18 7.957 2.316 1 96.19 323 PHE A C 1
ATOM 2560 O O . PHE A 1 323 ? -11.625 6.957 2.773 1 96.19 323 PHE A O 1
ATOM 2567 N N . GLY A 1 324 ? -11.773 9.164 2.547 1 96.44 324 GLY A N 1
ATOM 2568 C CA . GLY A 1 324 ? -10.508 9.43 3.225 1 96.44 324 GLY A CA 1
ATOM 2569 C C . GLY A 1 324 ? -10.445 8.828 4.617 1 96.44 324 GLY A C 1
ATOM 2570 O O . GLY A 1 324 ? -9.398 8.328 5.035 1 96.44 324 GLY A O 1
ATOM 2571 N N . LEU A 1 325 ? -11.516 8.898 5.316 1 97.56 325 LEU A N 1
ATOM 2572 C CA . LEU A 1 325 ? -11.539 8.359 6.672 1 97.56 325 LEU A CA 1
ATOM 2573 C C . LEU A 1 325 ? -11.305 6.852 6.664 1 97.56 325 LEU A C 1
ATOM 2575 O O . LEU A 1 325 ? -10.531 6.336 7.48 1 97.56 325 LEU A O 1
ATOM 2579 N N . TYR A 1 326 ? -11.961 6.172 5.789 1 95.88 326 TYR A N 1
ATOM 2580 C CA . TYR A 1 326 ? -11.844 4.719 5.703 1 95.88 326 TYR A CA 1
ATOM 2581 C C . TYR A 1 326 ? -10.438 4.309 5.277 1 95.88 326 TYR A C 1
ATOM 2583 O O . TYR A 1 326 ? -9.875 3.348 5.809 1 95.88 326 TYR A O 1
ATOM 2591 N N . GLY A 1 327 ? -9.906 5.039 4.32 1 93.56 327 GLY A N 1
ATOM 2592 C CA . GLY A 1 327 ? -8.531 4.785 3.938 1 93.56 327 GLY A CA 1
ATOM 2593 C C . GLY A 1 327 ? -7.547 4.965 5.082 1 93.56 327 GLY A C 1
ATOM 2594 O O . GLY A 1 327 ? -6.68 4.121 5.297 1 93.56 327 GLY A O 1
ATOM 2595 N N . ASN A 1 328 ? -7.73 6.051 5.793 1 94.31 328 ASN A N 1
ATOM 2596 C CA . ASN A 1 328 ? -6.867 6.32 6.941 1 94.31 328 ASN A CA 1
ATOM 2597 C C . ASN A 1 328 ? -7.023 5.262 8.023 1 94.31 328 ASN A C 1
ATOM 2599 O O . ASN A 1 328 ? -6.039 4.816 8.617 1 94.31 328 ASN A O 1
ATOM 2603 N N . TYR A 1 329 ? -8.227 4.93 8.266 1 94.5 329 TYR A N 1
ATOM 2604 C CA . TYR A 1 329 ? -8.5 3.928 9.289 1 94.5 329 TYR A CA 1
ATOM 2605 C C . TYR A 1 329 ? -7.859 2.59 8.93 1 94.5 329 TYR A C 1
ATOM 2607 O O . TYR A 1 329 ? -7.227 1.953 9.773 1 94.5 329 TYR A O 1
ATOM 2615 N N . PHE A 1 330 ? -8.023 2.162 7.723 1 90.88 330 PHE A N 1
ATOM 2616 C CA . PHE A 1 330 ? -7.465 0.892 7.27 1 90.88 330 PHE A CA 1
ATOM 2617 C C . PHE A 1 330 ? -5.941 0.917 7.32 1 90.88 330 PHE A C 1
ATOM 2619 O O . PHE A 1 330 ? -5.312 -0.069 7.707 1 90.88 330 PHE A O 1
ATOM 2626 N N . PHE A 1 331 ? -5.363 2.012 6.895 1 88.94 331 PHE A N 1
ATOM 2627 C CA . PHE A 1 331 ? -3.918 2.172 6.969 1 88.94 331 PHE A CA 1
ATOM 2628 C C . PHE A 1 331 ? -3.428 2.014 8.406 1 88.94 331 PHE A C 1
ATOM 2630 O O . PHE A 1 331 ? -2.434 1.33 8.656 1 88.94 331 PHE A O 1
ATOM 2637 N N . ASN A 1 332 ? -4.086 2.658 9.289 1 89.5 332 ASN A N 1
ATOM 2638 C CA . ASN A 1 332 ? -3.705 2.566 10.695 1 89.5 332 ASN A CA 1
ATOM 2639 C C . ASN A 1 332 ? -3.84 1.14 11.219 1 89.5 332 ASN A C 1
ATOM 2641 O O . ASN A 1 332 ? -3.02 0.688 12.023 1 89.5 332 ASN A O 1
ATOM 2645 N N . LEU A 1 333 ? -4.898 0.496 10.805 1 88.62 333 LEU A N 1
ATOM 2646 C CA . LEU A 1 333 ? -5.094 -0.894 11.211 1 88.62 333 LEU A CA 1
ATOM 2647 C C . LEU A 1 333 ? -3.928 -1.761 10.742 1 88.62 333 LEU A C 1
ATOM 2649 O O . LEU A 1 333 ? -3.43 -2.596 11.508 1 88.62 333 LEU A O 1
ATOM 2653 N N . THR A 1 334 ? -3.527 -1.593 9.531 1 88.25 334 THR A N 1
ATOM 2654 C CA . THR A 1 334 ? -2.412 -2.363 8.984 1 88.25 334 THR A CA 1
ATOM 2655 C C . THR A 1 334 ? -1.137 -2.094 9.781 1 88.25 334 THR A C 1
ATOM 2657 O O . THR A 1 334 ? -0.363 -3.016 10.055 1 88.25 334 THR A O 1
ATOM 2660 N N . GLU A 1 335 ? -0.932 -0.84 10.172 1 86.56 335 GLU A N 1
ATOM 2661 C CA . GLU A 1 335 ? 0.238 -0.486 10.969 1 86.56 335 GLU A CA 1
ATOM 2662 C C . GLU A 1 335 ? 0.174 -1.122 12.352 1 86.56 335 GLU A C 1
ATOM 2664 O O . GLU A 1 335 ? 1.205 -1.492 12.922 1 86.56 335 GLU A O 1
ATOM 2669 N N . MET A 1 336 ? -0.952 -1.223 12.844 1 85.88 336 MET A N 1
ATOM 2670 C CA . MET A 1 336 ? -1.129 -1.882 14.133 1 85.88 336 MET A CA 1
ATOM 2671 C C . MET A 1 336 ? -0.821 -3.371 14.031 1 85.88 336 MET A C 1
ATOM 2673 O O . MET A 1 336 ? -0.148 -3.934 14.898 1 85.88 336 MET A O 1
ATOM 2677 N N . ILE A 1 337 ? -1.28 -3.938 12.977 1 86.44 337 ILE A N 1
ATOM 2678 C CA . ILE A 1 337 ? -1.067 -5.363 12.75 1 86.44 337 ILE A CA 1
ATOM 2679 C C . ILE A 1 337 ? 0.421 -5.637 12.539 1 86.44 337 ILE A C 1
ATOM 2681 O O . ILE A 1 337 ? 0.945 -6.648 13 1 86.44 337 ILE A O 1
ATOM 2685 N N . LYS A 1 338 ? 1.082 -4.715 11.883 1 84.5 338 LYS A N 1
ATOM 2686 C CA . LYS A 1 338 ? 2.521 -4.828 11.664 1 84.5 338 LYS A CA 1
ATOM 2687 C C . LYS A 1 338 ? 3.293 -4.617 12.961 1 84.5 338 LYS A C 1
ATOM 2689 O O . LYS A 1 338 ? 4.477 -4.949 13.047 1 84.5 338 LYS A O 1
ATOM 2694 N N . GLY A 1 339 ? 2.621 -4 13.922 1 78.75 339 GLY A N 1
ATOM 2695 C CA . GLY A 1 339 ? 3.268 -3.725 15.195 1 78.75 339 GLY A CA 1
ATOM 2696 C C . GLY A 1 339 ? 3.91 -2.354 15.25 1 78.75 339 GLY A C 1
ATOM 2697 O O . GLY A 1 339 ? 4.605 -2.025 16.219 1 78.75 339 GLY A O 1
ATOM 2698 N N . ASN A 1 340 ? 3.652 -1.569 14.273 1 78.25 340 ASN A N 1
ATOM 2699 C CA . ASN A 1 340 ? 4.238 -0.234 14.211 1 78.25 340 ASN A CA 1
ATOM 2700 C C . ASN A 1 340 ? 3.436 0.769 15.031 1 78.25 340 ASN A C 1
ATOM 2702 O O . ASN A 1 340 ? 3.916 1.866 15.32 1 78.25 340 ASN A O 1
ATOM 2706 N N . GLU A 1 341 ? 2.242 0.421 15.344 1 82.25 341 GLU A N 1
ATOM 2707 C CA . GLU A 1 341 ? 1.362 1.243 16.172 1 82.25 341 GLU A CA 1
ATOM 2708 C C . GLU A 1 341 ? 0.693 0.412 17.266 1 82.25 341 GLU A C 1
ATOM 2710 O O . GLU A 1 341 ? 0.336 -0.746 17.031 1 82.25 341 GLU A O 1
ATOM 2715 N N . LYS A 1 342 ? 0.629 1.045 18.375 1 81.69 342 LYS A N 1
ATOM 2716 C CA . LYS A 1 342 ? -0.014 0.36 19.484 1 81.69 342 LYS A CA 1
ATOM 2717 C C . LYS A 1 342 ? -1.513 0.201 19.25 1 81.69 342 LYS A C 1
ATOM 2719 O O . LYS A 1 342 ? -2.158 1.101 18.703 1 81.69 342 LYS A O 1
ATOM 2724 N N . ILE A 1 343 ? -1.965 -0.911 19.688 1 82.75 343 ILE A N 1
ATOM 2725 C CA . ILE A 1 343 ? -3.406 -1.132 19.625 1 82.75 343 ILE A CA 1
ATOM 2726 C C . ILE A 1 343 ? -4.078 -0.453 20.812 1 82.75 343 ILE A C 1
ATOM 2728 O O . ILE A 1 343 ? -3.709 -0.7 21.969 1 82.75 343 ILE A O 1
ATOM 2732 N N . THR A 1 344 ? -4.922 0.443 20.578 1 86.19 344 THR A N 1
ATOM 2733 C CA . THR A 1 344 ? -5.621 1.171 21.625 1 86.19 344 THR A CA 1
ATOM 2734 C C . THR A 1 344 ? -7.129 0.949 21.531 1 86.19 344 THR A C 1
ATOM 2736 O O . THR A 1 344 ? -7.652 0.675 20.453 1 86.19 344 THR A O 1
ATOM 2739 N N . PRO A 1 345 ? -7.816 1.038 22.641 1 88.81 345 PRO A N 1
ATOM 2740 C CA . PRO A 1 345 ? -9.273 0.863 22.609 1 88.81 345 PRO A CA 1
ATOM 2741 C C . PRO A 1 345 ? -9.977 1.946 21.812 1 88.81 345 PRO A C 1
ATOM 2743 O O . PRO A 1 345 ? -11.109 1.744 21.359 1 88.81 345 PRO A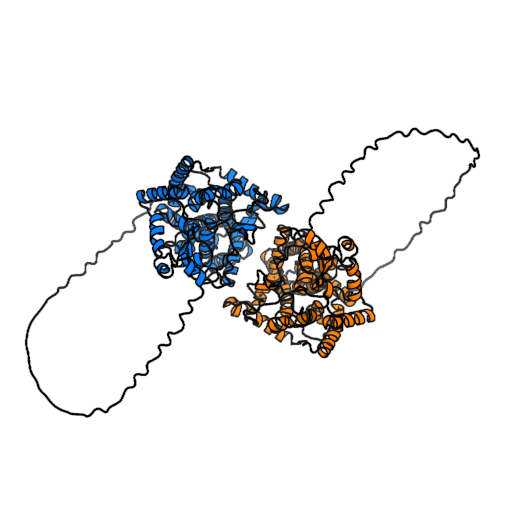 O 1
ATOM 2746 N N . TRP A 1 346 ? -9.312 3.098 21.609 1 90.06 346 TRP A N 1
ATOM 2747 C CA . TRP A 1 346 ? -9.898 4.203 20.844 1 90.06 346 TRP A CA 1
ATOM 2748 C C . TRP A 1 346 ? -10.203 3.781 19.422 1 90.06 346 TRP A C 1
ATOM 2750 O O . TRP A 1 346 ? -11.094 4.348 18.781 1 90.06 346 TRP A O 1
ATOM 2760 N N . LYS A 1 347 ? -9.539 2.764 18.938 1 89.75 347 LYS A N 1
ATOM 2761 C CA . LYS A 1 347 ? -9.695 2.305 17.562 1 89.75 347 LYS A CA 1
ATOM 2762 C C . LYS A 1 347 ? -11.031 1.588 17.375 1 89.75 347 LYS A C 1
ATOM 2764 O O . LYS A 1 347 ? -11.484 1.396 16.234 1 89.75 347 LYS A O 1
ATOM 2769 N N . ALA A 1 348 ? -11.672 1.253 18.438 1 93.81 348 ALA A N 1
ATOM 2770 C CA . ALA A 1 348 ? -12.945 0.532 18.359 1 93.81 348 ALA A CA 1
ATOM 2771 C C . ALA A 1 348 ? -14.109 1.496 18.188 1 93.81 348 ALA A C 1
ATOM 2773 O O . ALA A 1 348 ? -15.227 1.08 17.859 1 93.81 348 ALA A O 1
ATOM 2774 N N . VAL A 1 349 ? -13.875 2.783 18.375 1 95.12 349 VAL A N 1
ATOM 2775 C CA . VAL A 1 349 ? -14.969 3.756 18.422 1 95.12 349 VAL A CA 1
ATOM 2776 C C . VAL A 1 349 ? -15.656 3.832 17.062 1 95.12 349 VAL A C 1
ATOM 2778 O O . VAL A 1 349 ? -16.875 3.748 16.969 1 95.12 349 VAL A O 1
ATOM 2781 N N . LEU A 1 350 ? -14.883 3.945 15.992 1 96.44 350 LEU A N 1
ATOM 2782 C CA . LEU A 1 350 ? -15.461 4.121 14.664 1 96.44 350 LEU A CA 1
ATOM 2783 C C . LEU A 1 350 ? -16.312 2.914 14.281 1 96.44 350 LEU A C 1
ATOM 2785 O O . LEU A 1 350 ? -17.484 3.061 13.938 1 96.44 350 LEU A O 1
ATOM 2789 N N . PRO A 1 351 ? -15.781 1.643 14.375 1 95.5 351 PRO A N 1
ATOM 2790 C CA . PRO A 1 351 ? -16.625 0.5 14.016 1 95.5 351 PRO A CA 1
ATOM 2791 C C . PRO A 1 351 ? -17.844 0.354 14.93 1 95.5 351 PRO A C 1
ATOM 2793 O O . PRO A 1 351 ? -18.891 -0.103 14.484 1 95.5 351 PRO A O 1
ATOM 2796 N N . LEU A 1 352 ? -17.734 0.706 16.156 1 96.25 352 LEU A N 1
ATOM 2797 C CA . LEU A 1 352 ? -18.859 0.617 17.078 1 96.25 352 LEU A CA 1
ATOM 2798 C C . LEU A 1 352 ? -19.953 1.602 16.688 1 96.25 352 LEU A C 1
ATOM 2800 O O . LEU A 1 352 ? -21.141 1.26 16.719 1 96.25 352 LEU A O 1
ATOM 2804 N N . GLU A 1 353 ? -19.531 2.838 16.375 1 96.81 353 GLU A N 1
ATOM 2805 C CA . GLU A 1 353 ? -20.5 3.828 15.922 1 96.81 353 GLU A CA 1
ATOM 2806 C C . GLU A 1 353 ? -21.25 3.342 14.688 1 96.81 353 GLU A C 1
ATOM 2808 O O . GLU A 1 353 ? -22.484 3.463 14.609 1 96.81 353 GLU A O 1
ATOM 2813 N N . ILE A 1 354 ? -20.547 2.826 13.766 1 96.69 354 ILE A N 1
ATOM 2814 C CA . ILE A 1 354 ? -21.125 2.318 12.523 1 96.69 354 ILE A CA 1
ATOM 2815 C C . ILE A 1 354 ? -22.016 1.12 12.836 1 96.69 354 ILE A C 1
ATOM 2817 O O . ILE A 1 354 ? -23.156 1.042 12.352 1 96.69 354 ILE A O 1
ATOM 2821 N N . GLY A 1 355 ? -21.531 0.19 13.68 1 95.25 355 GLY A N 1
ATOM 2822 C CA . GLY A 1 355 ? -22.266 -1.013 14.039 1 95.25 355 GLY A CA 1
ATOM 2823 C C . GLY A 1 355 ? -23.578 -0.722 14.758 1 95.25 355 GLY A C 1
ATOM 2824 O O . GLY A 1 355 ? -24.594 -1.373 14.508 1 95.25 355 GLY A O 1
ATOM 2825 N N . ILE A 1 356 ? -23.531 0.214 15.625 1 96.94 356 ILE A N 1
ATOM 2826 C CA . ILE A 1 356 ? -24.719 0.572 16.391 1 96.94 356 ILE A CA 1
ATOM 2827 C C . ILE A 1 356 ? -25.797 1.123 15.445 1 96.94 356 ILE A C 1
ATOM 2829 O O . ILE A 1 356 ? -26.969 0.769 15.562 1 96.94 356 ILE A O 1
ATOM 2833 N N . MET A 1 357 ? -25.391 1.96 14.547 1 96.75 357 MET A N 1
ATOM 2834 C CA . MET A 1 357 ? -26.328 2.508 13.578 1 96.75 357 MET A CA 1
ATOM 2835 C C . MET A 1 357 ? -26.906 1.406 12.695 1 96.75 357 MET A C 1
ATOM 2837 O O . MET A 1 357 ? -28.109 1.382 12.43 1 96.75 357 MET A O 1
ATOM 2841 N N . ALA A 1 358 ? -26.016 0.555 12.258 1 92.25 358 ALA A N 1
ATOM 2842 C CA . ALA A 1 358 ? -26.469 -0.556 11.422 1 92.25 358 ALA A CA 1
ATOM 2843 C C . ALA A 1 358 ? -27.391 -1.486 12.188 1 92.25 358 ALA A C 1
ATOM 2845 O O . ALA A 1 358 ? -28.375 -1.999 11.633 1 92.25 358 ALA A O 1
ATOM 2846 N N . TRP A 1 359 ? -27.094 -1.691 13.43 1 92.88 359 TRP A N 1
ATOM 2847 C CA . TRP A 1 359 ? -27.891 -2.564 14.281 1 92.88 359 TRP A CA 1
ATOM 2848 C C . TRP A 1 359 ? -29.266 -1.975 14.523 1 92.88 359 TRP A C 1
ATOM 2850 O O . TRP A 1 359 ? -30.281 -2.68 14.43 1 92.88 359 TRP A O 1
ATOM 2860 N N . ARG A 1 360 ? -29.344 -0.761 14.719 1 95.06 360 ARG A N 1
ATOM 2861 C CA . ARG A 1 360 ? -30.594 -0.104 15.086 1 95.06 360 ARG A CA 1
ATOM 2862 C C . ARG A 1 360 ? -31.484 0.094 13.867 1 95.06 360 ARG A C 1
ATOM 2864 O O . ARG A 1 360 ? -32.719 -0.074 13.953 1 95.06 360 ARG A O 1
ATOM 2871 N N . TRP A 1 361 ? -30.922 0.49 12.797 1 94.81 361 TRP A N 1
ATOM 2872 C CA . TRP A 1 361 ? -31.75 0.949 11.688 1 94.81 361 TRP A CA 1
ATOM 2873 C C . TRP A 1 361 ? -31.578 0.054 10.469 1 94.81 361 TRP A C 1
ATOM 2875 O O . TRP A 1 361 ? -32.156 0.319 9.406 1 94.81 361 TRP A O 1
ATOM 2885 N N . GLY A 1 362 ? -30.859 -0.972 10.68 1 86.69 362 GLY A N 1
ATOM 2886 C CA . GLY A 1 362 ? -30.594 -1.848 9.547 1 86.69 362 GLY A CA 1
ATOM 2887 C C . GLY A 1 362 ? -29.328 -1.472 8.789 1 86.69 362 GLY A C 1
ATOM 2888 O O . GLY A 1 362 ? -28.891 -0.32 8.836 1 86.69 362 GLY A O 1
ATOM 2889 N N . ALA A 1 363 ? -28.75 -2.365 8.062 1 81.5 363 ALA A N 1
ATOM 2890 C CA . ALA A 1 363 ? -27.453 -2.203 7.414 1 81.5 363 ALA A CA 1
ATOM 2891 C C . ALA A 1 363 ? -27.5 -1.111 6.348 1 81.5 363 ALA A C 1
ATOM 2893 O O . ALA A 1 363 ? -26.672 -0.2 6.344 1 81.5 363 ALA A O 1
ATOM 2894 N N . TRP A 1 364 ? -28.5 -1.082 5.488 1 83.5 364 TRP A N 1
ATOM 2895 C CA . TRP A 1 364 ? -28.547 -0.141 4.375 1 83.5 364 TRP A CA 1
ATOM 2896 C C . TRP A 1 364 ? -28.703 1.29 4.879 1 83.5 364 TRP A C 1
ATOM 2898 O O . TRP A 1 364 ? -27.938 2.176 4.512 1 83.5 364 TRP A O 1
ATOM 2908 N N . ARG A 1 365 ? -29.719 1.443 5.688 1 88.12 365 ARG A N 1
ATOM 2909 C CA . ARG A 1 365 ? -29.984 2.795 6.168 1 88.12 365 ARG A CA 1
ATOM 2910 C C . ARG A 1 365 ? -28.875 3.262 7.117 1 88.12 365 ARG A C 1
ATOM 2912 O O . ARG A 1 365 ? -28.375 4.387 6.996 1 88.12 365 ARG A O 1
ATOM 2919 N N . GLY A 1 366 ? -28.5 2.367 8.031 1 93.38 366 GLY A N 1
ATOM 2920 C CA . GLY A 1 366 ? -27.453 2.711 8.984 1 93.38 366 GLY A CA 1
ATOM 2921 C C . GLY A 1 366 ? -26.125 3.021 8.32 1 93.38 366 GLY A C 1
ATOM 2922 O O . GLY A 1 366 ? -25.5 4.047 8.609 1 93.38 366 GLY A O 1
ATOM 2923 N N . LEU A 1 367 ? -25.734 2.221 7.398 1 92.69 367 LEU A N 1
ATOM 2924 C CA . LEU A 1 367 ? -24.438 2.385 6.742 1 92.69 367 LEU A CA 1
ATOM 2925 C C . LEU A 1 367 ? -24.453 3.58 5.797 1 92.69 367 LEU A C 1
ATOM 2927 O O . LEU A 1 367 ? -23.469 4.312 5.695 1 92.69 367 LEU A O 1
ATOM 2931 N N . SER A 1 368 ? -25.531 3.793 5.129 1 93.81 368 SER A N 1
ATOM 2932 C CA . SER A 1 368 ? -25.609 4.91 4.195 1 93.81 368 SER A CA 1
ATOM 2933 C C . SER A 1 368 ? -25.547 6.246 4.93 1 93.81 368 SER A C 1
ATOM 2935 O O . SER A 1 368 ? -24.891 7.184 4.469 1 93.81 368 SER A O 1
ATOM 2937 N N . LEU A 1 369 ? -26.219 6.359 6.039 1 97.38 369 LEU A N 1
ATOM 2938 C CA . LEU A 1 369 ? -26.219 7.605 6.797 1 97.38 369 LEU A CA 1
ATOM 2939 C C . LEU A 1 369 ? -24.859 7.84 7.461 1 97.38 369 LEU A C 1
ATOM 2941 O O . LEU A 1 369 ? -24.391 8.977 7.539 1 97.38 369 LEU A O 1
ATOM 2945 N N . MET A 1 370 ? -24.281 6.734 7.898 1 97.81 370 MET A N 1
ATOM 2946 C CA . MET A 1 370 ? -22.938 6.867 8.453 1 97.81 370 MET A CA 1
ATOM 2947 C C . MET A 1 370 ? -21.938 7.309 7.379 1 97.81 370 MET A C 1
ATOM 2949 O O . MET A 1 370 ? -21.094 8.156 7.629 1 97.81 370 MET A O 1
ATOM 2953 N N . TYR A 1 371 ? -22.094 6.742 6.23 1 97.44 371 TYR A N 1
ATOM 2954 C CA . TYR A 1 371 ? -21.219 7.156 5.133 1 97.44 371 TYR A CA 1
ATOM 2955 C C . TYR A 1 371 ? -21.438 8.625 4.797 1 97.44 371 TYR A C 1
ATOM 2957 O O . TYR A 1 371 ? -20.469 9.359 4.559 1 97.44 371 TYR A O 1
ATOM 2965 N N . LEU A 1 372 ? -22.625 9.055 4.746 1 98.06 372 LEU A N 1
ATOM 2966 C CA . LEU A 1 372 ? -22.906 10.461 4.457 1 98.06 372 LEU A CA 1
ATOM 2967 C C . LEU A 1 372 ? -22.219 11.367 5.469 1 98.06 372 LEU A C 1
ATOM 2969 O O . LEU A 1 372 ? -21.594 12.367 5.098 1 98.06 372 LEU A O 1
ATOM 2973 N N . SER A 1 373 ? -22.344 11.023 6.727 1 98.81 373 SER A N 1
ATOM 2974 C CA . SER A 1 373 ? -21.688 11.805 7.773 1 98.81 373 SER A CA 1
ATOM 2975 C C . SER A 1 373 ? -20.188 11.859 7.559 1 98.81 373 SER A C 1
ATOM 2977 O O . SER A 1 373 ? -19.578 12.938 7.617 1 98.81 373 SER A O 1
ATOM 2979 N N . HIS A 1 374 ? -19.656 10.68 7.309 1 98.75 374 HIS A N 1
ATOM 2980 C CA . HIS A 1 374 ? -18.219 10.594 7.121 1 98.75 374 HIS A CA 1
ATOM 2981 C C . HIS A 1 374 ? -17.781 11.32 5.855 1 98.75 374 HIS A C 1
ATOM 2983 O O . HIS A 1 374 ? -16.703 11.914 5.812 1 98.75 374 HIS A O 1
ATOM 2989 N N . ALA A 1 375 ? -18.562 11.266 4.855 1 98.69 375 ALA A N 1
ATOM 2990 C CA . ALA A 1 375 ? -18.281 11.977 3.613 1 98.69 375 ALA A CA 1
ATOM 2991 C C . ALA A 1 375 ? -18.219 13.484 3.846 1 98.69 375 ALA A C 1
ATOM 2993 O O . ALA A 1 375 ? -17.297 14.156 3.355 1 98.69 375 ALA A O 1
ATOM 2994 N N . ILE A 1 376 ? -19.141 13.969 4.59 1 98.69 376 ILE A N 1
ATOM 2995 C CA . ILE A 1 376 ? -19.172 15.391 4.902 1 98.69 376 ILE A CA 1
ATOM 2996 C C . ILE A 1 376 ? -17.938 15.781 5.711 1 98.69 376 ILE A C 1
ATOM 2998 O O . ILE A 1 376 ? -17.266 16.766 5.395 1 98.69 376 ILE A O 1
ATOM 3002 N N . LEU A 1 377 ? -17.656 15.016 6.695 1 98.81 377 LEU A N 1
ATOM 3003 C CA . LEU A 1 377 ? -16.453 15.234 7.496 1 98.81 377 LEU A CA 1
ATOM 3004 C C . LEU A 1 377 ? -15.219 15.289 6.609 1 98.81 377 LEU A C 1
ATOM 3006 O O . LEU A 1 377 ? -14.445 16.25 6.68 1 98.81 377 LEU A O 1
ATOM 3010 N N . CYS A 1 378 ? -15.055 14.312 5.773 1 98.75 378 CYS A N 1
ATOM 3011 C CA . CYS A 1 378 ? -13.836 14.125 4.996 1 98.75 378 CYS A CA 1
ATOM 3012 C C . CYS A 1 378 ? -13.703 15.203 3.924 1 98.75 378 CYS A C 1
ATOM 3014 O O . CYS A 1 378 ? -12.633 15.789 3.764 1 98.75 378 CYS A O 1
ATOM 3016 N N . VAL A 1 379 ? -14.773 15.453 3.199 1 98.62 379 VAL A N 1
ATOM 3017 C CA . VAL A 1 379 ? -14.703 16.453 2.141 1 98.62 379 VAL A CA 1
ATOM 3018 C C . VAL A 1 379 ? -14.391 17.828 2.74 1 98.62 379 VAL A C 1
ATOM 3020 O O . VAL A 1 379 ? -13.539 18.547 2.23 1 98.62 379 VAL A O 1
ATOM 3023 N N . TYR A 1 380 ? -15.07 18.141 3.838 1 98.69 380 TYR A N 1
ATOM 3024 C CA . TYR A 1 380 ? -14.859 19.422 4.504 1 98.69 380 TYR A CA 1
ATOM 3025 C C . TYR A 1 380 ? -13.438 19.516 5.039 1 98.69 380 TYR A C 1
ATOM 3027 O O . TYR A 1 380 ? -12.695 20.438 4.676 1 98.69 380 TYR A O 1
ATOM 3035 N N . TYR A 1 381 ? -12.992 18.578 5.723 1 98.31 381 TYR A N 1
ATOM 3036 C CA . TYR A 1 381 ? -11.719 18.609 6.426 1 98.31 381 TYR A CA 1
ATOM 3037 C C . TYR A 1 381 ? -10.555 18.484 5.445 1 98.31 381 TYR A C 1
ATOM 3039 O O . TYR A 1 381 ? -9.633 19.312 5.457 1 98.31 381 TYR A O 1
ATOM 3047 N N . PHE A 1 382 ? -10.617 17.516 4.562 1 97.81 382 PHE A N 1
ATOM 3048 C CA . PHE A 1 382 ? -9.484 17.25 3.691 1 97.81 382 PHE A CA 1
ATOM 3049 C C . PHE A 1 382 ? -9.359 18.312 2.605 1 97.81 382 PHE A C 1
ATOM 3051 O O . PHE A 1 382 ? -8.258 18.625 2.166 1 97.81 382 PHE A O 1
ATOM 3058 N N . THR A 1 383 ? -10.469 18.844 2.215 1 98.06 383 THR A N 1
ATOM 3059 C CA . THR A 1 383 ? -10.383 19.953 1.271 1 98.06 383 THR A CA 1
ATOM 3060 C C . THR A 1 383 ? -9.594 21.125 1.876 1 98.06 383 THR A C 1
ATOM 3062 O O . THR A 1 383 ? -8.68 21.656 1.248 1 98.06 383 THR A O 1
ATOM 3065 N N . MET A 1 384 ? -9.938 21.484 3.096 1 97.38 384 MET A N 1
ATOM 3066 C CA . MET A 1 384 ? -9.234 22.578 3.762 1 97.38 384 MET A CA 1
ATOM 3067 C C . MET A 1 384 ? -7.75 22.25 3.912 1 97.38 384 MET A C 1
ATOM 3069 O O . MET A 1 384 ? -6.895 23.094 3.627 1 97.38 384 MET A O 1
ATOM 3073 N N . ALA A 1 385 ? -7.434 21.078 4.289 1 96.5 385 ALA A N 1
ATOM 3074 C CA . ALA A 1 385 ? -6.051 20.672 4.531 1 96.5 385 ALA A CA 1
ATOM 3075 C C . ALA A 1 385 ? -5.246 20.672 3.234 1 96.5 385 ALA A C 1
ATOM 3077 O O . ALA A 1 385 ? -4.113 21.156 3.197 1 96.5 385 ALA A O 1
ATOM 3078 N N . LEU A 1 386 ? -5.848 20.141 2.186 1 97.19 386 LEU A N 1
ATOM 3079 C CA . LEU A 1 386 ? -5.148 20.031 0.91 1 97.19 386 LEU A CA 1
ATOM 3080 C C . LEU A 1 386 ? -4.957 21.406 0.281 1 97.19 386 LEU A C 1
ATOM 3082 O O . LEU A 1 386 ? -3.959 21.641 -0.403 1 97.19 386 LEU A O 1
ATOM 3086 N N . MET A 1 387 ? -5.875 22.281 0.511 1 96.94 387 MET A N 1
ATOM 3087 C CA . MET A 1 387 ? -5.77 23.656 0.022 1 96.94 387 MET A CA 1
ATOM 3088 C C . MET A 1 387 ? -4.52 24.328 0.574 1 96.94 387 MET A C 1
ATOM 3090 O O . MET A 1 387 ? -3.9 25.156 -0.106 1 96.94 387 MET A O 1
ATOM 3094 N N . ASN A 1 388 ? -4.086 23.984 1.676 1 96.56 388 ASN A N 1
ATOM 3095 C CA . ASN A 1 388 ? -2.998 24.656 2.375 1 96.56 388 ASN A CA 1
ATOM 3096 C C . ASN A 1 388 ? -1.648 24.359 1.725 1 96.56 388 ASN A C 1
ATOM 3098 O O . ASN A 1 388 ? -0.715 25.156 1.84 1 96.56 388 ASN A O 1
ATOM 3102 N N . HIS A 1 389 ? -1.498 23.281 1.019 1 96.5 389 HIS A N 1
ATOM 3103 C CA . HIS A 1 389 ? -0.168 22.875 0.582 1 96.5 389 HIS A CA 1
ATOM 3104 C C . HIS A 1 389 ? -0.147 22.578 -0.914 1 96.5 389 HIS A C 1
ATOM 3106 O O . HIS A 1 389 ? 0.877 22.141 -1.451 1 96.5 389 HIS A O 1
ATOM 3112 N N . ASN A 1 390 ? -1.271 22.828 -1.59 1 96.62 390 ASN A N 1
ATOM 3113 C CA . ASN A 1 390 ? -1.33 22.375 -2.975 1 96.62 390 ASN A CA 1
ATOM 3114 C C . ASN A 1 390 ? -1.782 23.5 -3.912 1 96.62 390 ASN A C 1
ATOM 3116 O O . ASN A 1 390 ? -2.525 23.25 -4.863 1 96.62 390 ASN A O 1
ATOM 3120 N N . THR A 1 391 ? -1.388 24.672 -3.615 1 96.12 391 THR A N 1
ATOM 3121 C CA . THR A 1 391 ? -1.538 25.766 -4.57 1 96.12 391 THR A CA 1
ATOM 3122 C C . THR A 1 391 ? -0.369 25.797 -5.551 1 96.12 391 THR A C 1
ATOM 3124 O O . THR A 1 391 ? 0.619 25.078 -5.367 1 96.12 391 THR A O 1
ATOM 3127 N N . GLU A 1 392 ? -0.475 26.594 -6.555 1 95.31 392 GLU A N 1
ATOM 3128 C CA . GLU A 1 392 ? 0.602 26.703 -7.535 1 95.31 392 GLU A CA 1
ATOM 3129 C C . GLU A 1 392 ? 1.893 27.203 -6.883 1 95.31 392 GLU A C 1
ATOM 3131 O O . GLU A 1 392 ? 2.975 26.688 -7.18 1 95.31 392 GLU A O 1
ATOM 3136 N N . LYS A 1 393 ? 1.766 28.062 -6.02 1 94.19 393 LYS A N 1
ATOM 3137 C CA . LYS A 1 393 ? 2.926 28.578 -5.305 1 94.19 393 LYS A CA 1
ATOM 3138 C C . LYS A 1 393 ? 3.576 27.5 -4.449 1 94.19 393 LYS A C 1
ATOM 3140 O O . LYS A 1 393 ? 4.805 27.391 -4.406 1 94.19 393 LYS A O 1
ATOM 3145 N N . CYS A 1 394 ? 2.764 26.672 -3.83 1 95.38 394 CYS A N 1
ATOM 3146 C CA . CYS A 1 394 ? 3.234 25.672 -2.885 1 95.38 394 CYS A CA 1
ATOM 3147 C C . CYS A 1 394 ? 3.992 24.562 -3.602 1 95.38 394 CYS A C 1
ATOM 3149 O O . CYS A 1 394 ? 4.73 23.797 -2.971 1 95.38 394 CYS A O 1
ATOM 3151 N N . LEU A 1 395 ? 3.773 24.484 -4.879 1 95.5 395 LEU A N 1
ATOM 3152 C CA . LEU A 1 395 ? 4.352 23.375 -5.629 1 95.5 395 LEU A CA 1
ATOM 3153 C C . LEU A 1 395 ? 5.438 23.875 -6.578 1 95.5 395 LEU A C 1
ATOM 3155 O O . LEU A 1 395 ? 5.832 23.172 -7.504 1 95.5 395 LEU A O 1
ATOM 3159 N N . ASP A 1 396 ? 5.863 25.109 -6.352 1 94.25 396 ASP A N 1
ATOM 3160 C CA . ASP A 1 396 ? 7.027 25.656 -7.043 1 94.25 396 ASP A CA 1
ATOM 3161 C C . ASP A 1 396 ? 8.328 25.188 -6.387 1 94.25 396 ASP A C 1
ATOM 3163 O O . ASP A 1 396 ? 8.781 25.781 -5.41 1 94.25 396 ASP A O 1
ATOM 3167 N N . VAL A 1 397 ? 8.906 24.172 -6.926 1 93.5 397 VAL A N 1
ATOM 3168 C CA . VAL A 1 397 ? 10.055 23.484 -6.34 1 93.5 397 VAL A CA 1
ATOM 3169 C C . VAL A 1 397 ? 11.258 24.438 -6.344 1 93.5 397 VAL A C 1
ATOM 3171 O O . VAL A 1 397 ? 12.016 24.484 -5.371 1 93.5 397 VAL A O 1
ATOM 3174 N N . SER A 1 398 ? 11.453 25.188 -7.395 1 91.62 398 SER A N 1
ATOM 3175 C CA . SER A 1 398 ? 12.578 26.109 -7.508 1 91.62 398 SER A CA 1
ATOM 3176 C C . SER A 1 398 ? 12.547 27.156 -6.406 1 91.62 398 SER A C 1
ATOM 3178 O O . SER A 1 398 ? 13.57 27.453 -5.797 1 91.62 398 SER A O 1
ATOM 3180 N N . LYS A 1 399 ? 11.406 27.672 -6.125 1 92.31 399 LYS A N 1
ATOM 3181 C CA . LYS A 1 399 ? 11.273 28.688 -5.082 1 92.31 399 LYS A CA 1
ATOM 3182 C C . LYS A 1 399 ? 11.531 28.094 -3.703 1 92.31 399 LYS A C 1
ATOM 3184 O O . LYS A 1 399 ? 12.195 28.703 -2.869 1 92.31 399 LYS A O 1
ATOM 3189 N N . ARG A 1 400 ? 11.016 26.969 -3.451 1 92.56 400 ARG A N 1
ATOM 3190 C CA . ARG A 1 400 ? 11.258 26.328 -2.168 1 92.56 400 ARG A CA 1
ATOM 3191 C C . ARG A 1 400 ? 12.742 26.031 -1.971 1 92.56 400 ARG A C 1
ATOM 3193 O O . ARG A 1 400 ? 13.281 26.25 -0.89 1 92.56 400 ARG A O 1
ATOM 3200 N N . ASN A 1 401 ? 13.352 25.531 -3.061 1 90.56 401 ASN A N 1
ATOM 3201 C CA . ASN A 1 401 ? 14.758 25.156 -3 1 90.56 401 ASN A CA 1
ATOM 3202 C C . ASN A 1 401 ? 15.648 26.375 -2.748 1 90.56 401 ASN A C 1
ATOM 3204 O O . ASN A 1 401 ? 16.719 26.266 -2.143 1 90.56 401 ASN A O 1
ATOM 3208 N N . SER A 1 402 ? 15.211 27.516 -3.16 1 90.5 402 SER A N 1
ATOM 3209 C CA . SER A 1 402 ? 16.031 28.719 -3.078 1 90.5 402 SER A CA 1
ATOM 3210 C C . SER A 1 402 ? 15.773 29.469 -1.774 1 90.5 402 SER A C 1
ATOM 3212 O O . SER A 1 402 ? 16.344 30.531 -1.548 1 90.5 402 SER A O 1
ATOM 3214 N N . ALA A 1 403 ? 14.969 28.969 -0.924 1 93.12 403 ALA A N 1
ATOM 3215 C CA . ALA A 1 403 ? 14.672 29.625 0.347 1 93.12 403 ALA A CA 1
ATOM 3216 C C . ALA A 1 403 ? 15.945 29.797 1.177 1 93.12 403 ALA A C 1
ATOM 3218 O O . ALA A 1 403 ? 16.812 28.922 1.184 1 93.12 403 ALA A O 1
ATOM 3219 N N . LYS A 1 404 ? 15.992 30.828 1.938 1 91.12 404 LYS A N 1
ATOM 3220 C CA . LYS A 1 404 ? 17.188 31.156 2.701 1 91.12 404 LYS A CA 1
ATOM 3221 C C . LYS A 1 404 ? 17.281 30.328 3.979 1 91.12 404 LYS A C 1
ATOM 3223 O O . LYS A 1 404 ? 18.375 30.062 4.484 1 91.12 404 LYS A O 1
ATOM 3228 N N . ASP A 1 405 ? 16.188 30.047 4.504 1 93.56 405 ASP A N 1
ATOM 3229 C CA . ASP A 1 405 ? 16.141 29.172 5.672 1 93.56 405 ASP A CA 1
ATOM 3230 C C . ASP A 1 405 ? 14.844 28.375 5.715 1 93.56 405 ASP A C 1
ATOM 3232 O O . ASP A 1 405 ? 14.016 28.469 4.809 1 93.56 405 ASP A O 1
ATOM 3236 N N . TRP A 1 406 ? 14.734 27.531 6.73 1 94.81 406 TRP A N 1
ATOM 3237 C CA . TRP A 1 406 ? 13.594 26.625 6.871 1 94.81 406 TRP A CA 1
ATOM 3238 C C . TRP A 1 406 ? 12.289 27.406 6.961 1 94.81 406 TRP A C 1
ATOM 3240 O O . TRP A 1 406 ? 11.273 27.016 6.375 1 94.81 406 TRP A O 1
ATOM 3250 N N . GLY A 1 407 ? 12.281 28.531 7.707 1 95.75 407 GLY A N 1
ATOM 3251 C CA . GLY A 1 407 ? 11.086 29.344 7.84 1 95.75 407 GLY A CA 1
ATOM 3252 C C . GLY A 1 407 ? 10.57 29.875 6.516 1 95.75 407 GLY A C 1
ATOM 3253 O O . GLY A 1 407 ? 9.375 29.812 6.238 1 95.75 407 GLY A O 1
ATOM 3254 N N . GLU A 1 408 ? 11.461 30.406 5.77 1 95.56 408 GLU A N 1
ATOM 3255 C CA . GLU A 1 408 ? 11.078 30.891 4.449 1 95.56 408 GLU A CA 1
ATOM 3256 C C . GLU A 1 408 ? 10.562 29.766 3.568 1 95.56 408 GLU A C 1
ATOM 3258 O O . GLU A 1 408 ? 9.617 29.938 2.799 1 95.56 408 GLU A O 1
ATOM 3263 N N . ALA A 1 409 ? 11.203 28.594 3.648 1 94.94 409 ALA A N 1
ATOM 3264 C CA . ALA A 1 409 ? 10.734 27.438 2.887 1 94.94 409 ALA A CA 1
ATOM 3265 C C . ALA A 1 409 ? 9.289 27.094 3.23 1 94.94 409 ALA A C 1
ATOM 3267 O O . ALA A 1 409 ? 8.5 26.75 2.35 1 94.94 409 ALA A O 1
ATOM 3268 N N . GLN A 1 410 ? 8.961 27.219 4.52 1 95.62 410 GLN A N 1
ATOM 3269 C CA . GLN A 1 410 ? 7.594 26.938 4.957 1 95.62 410 GLN A CA 1
ATOM 3270 C C . GLN A 1 410 ? 6.609 27.922 4.324 1 95.62 410 GLN A C 1
ATOM 3272 O O . GLN A 1 410 ? 5.469 27.547 4.031 1 95.62 410 GLN A O 1
ATOM 3277 N N . LEU A 1 411 ? 7.027 29.141 4.137 1 96.12 411 LEU A N 1
ATOM 3278 C CA . LEU A 1 411 ? 6.176 30.141 3.496 1 96.12 411 LEU A CA 1
ATOM 3279 C C . LEU A 1 411 ? 5.91 29.766 2.039 1 96.12 411 LEU A C 1
ATOM 3281 O O . LEU A 1 411 ? 4.828 30.031 1.515 1 96.12 411 LEU A O 1
ATOM 3285 N N . HIS A 1 412 ? 6.824 29.125 1.436 1 95 412 HIS A N 1
ATOM 3286 C CA . HIS A 1 412 ? 6.703 28.781 0.021 1 95 412 HIS A CA 1
ATOM 3287 C C . HIS A 1 412 ? 5.836 27.547 -0.177 1 95 412 HIS A C 1
ATOM 3289 O O . HIS A 1 412 ? 5.371 27.281 -1.287 1 95 412 HIS A O 1
ATOM 3295 N N . VAL A 1 413 ? 5.609 26.797 0.896 1 95.38 413 VAL A N 1
ATOM 3296 C CA . VAL A 1 413 ? 4.906 25.531 0.706 1 95.38 413 VAL A CA 1
ATOM 3297 C C . VAL A 1 413 ? 3.582 25.562 1.466 1 95.38 413 VAL A C 1
ATOM 3299 O O . VAL A 1 413 ? 2.939 24.516 1.645 1 95.38 413 VAL A O 1
ATOM 3302 N N . SER A 1 414 ? 3.182 26.688 1.999 1 95.94 414 SER A N 1
ATOM 3303 C CA . SER A 1 414 ? 1.913 26.844 2.705 1 95.94 414 SER A CA 1
ATOM 3304 C C . SER A 1 414 ? 1.109 28 2.145 1 95.94 414 SER A C 1
ATOM 3306 O O . SER A 1 414 ? 1.682 29 1.702 1 95.94 414 SER A O 1
ATOM 3308 N N . ALA A 1 415 ? -0.15 27.875 2.213 1 95.75 415 ALA A N 1
ATOM 3309 C CA . ALA A 1 415 ? -1.052 28.922 1.749 1 95.75 415 ALA A CA 1
ATOM 3310 C C . ALA A 1 415 ? -2.07 29.281 2.824 1 95.75 415 ALA A C 1
ATOM 3312 O O . ALA A 1 415 ? -2.576 28.406 3.531 1 95.75 415 ALA A O 1
ATOM 3313 N N . ASP A 1 416 ? -2.279 30.562 2.955 1 95.81 416 ASP A N 1
ATOM 3314 C CA . ASP A 1 416 ? -3.275 31.109 3.867 1 95.81 416 ASP A CA 1
ATOM 3315 C C . ASP A 1 416 ? -4.363 31.859 3.104 1 95.81 416 ASP A C 1
ATOM 3317 O O . ASP A 1 416 ? -4.168 32.25 1.947 1 95.81 416 ASP A O 1
ATOM 3321 N N . TRP A 1 417 ? -5.488 31.953 3.711 1 95.69 417 TRP A N 1
ATOM 3322 C CA . TRP A 1 417 ? -6.582 32.75 3.152 1 95.69 417 TRP A CA 1
ATOM 3323 C C . TRP A 1 417 ? -7.426 33.344 4.262 1 95.69 417 TRP A C 1
ATOM 3325 O O . TRP A 1 417 ? -7.266 33.031 5.434 1 95.69 417 TRP A O 1
ATOM 3335 N N . SER A 1 418 ? -8.227 34.406 3.885 1 93.75 418 SER A N 1
ATOM 3336 C CA . SER A 1 418 ? -9.07 35.125 4.832 1 93.75 418 SER A CA 1
ATOM 3337 C C . SER A 1 418 ? -8.258 35.656 6.008 1 93.75 418 SER A C 1
ATOM 3339 O O . SER A 1 418 ? -8.602 35.438 7.164 1 93.75 418 SER A O 1
ATOM 3341 N N . VAL A 1 419 ? -7.18 36.375 5.676 1 89.94 419 VAL A N 1
ATOM 3342 C CA . VAL A 1 419 ? -6.262 36.969 6.641 1 89.94 419 VAL A CA 1
ATOM 3343 C C . VAL A 1 419 ? -7.004 37.969 7.508 1 89.94 419 VAL A C 1
ATOM 3345 O O . VAL A 1 419 ? -7.84 38.719 7.008 1 89.94 419 VAL A O 1
ATOM 3348 N N . GLY A 1 420 ? -6.754 37.969 8.773 1 87.56 420 GLY A N 1
ATOM 3349 C CA . GLY A 1 420 ? -7.344 38.969 9.68 1 87.56 420 GLY A CA 1
ATOM 3350 C C . GLY A 1 420 ? -8.656 38.5 10.281 1 87.56 420 GLY A C 1
ATOM 3351 O O . GLY A 1 420 ? -9.266 39.219 11.078 1 87.56 420 GLY A O 1
ATOM 3352 N N . LEU A 1 421 ? -9.047 37.312 9.898 1 92.94 421 LEU A N 1
ATOM 3353 C CA . LEU A 1 421 ? -10.266 36.75 10.469 1 92.94 421 LEU A CA 1
ATOM 3354 C C . LEU A 1 421 ? -10.078 36.469 11.961 1 92.94 421 LEU A C 1
ATOM 3356 O O . LEU A 1 421 ? -9.086 35.844 12.352 1 92.94 421 LEU A O 1
ATOM 3360 N N . PRO A 1 422 ? -11.055 37.031 12.766 1 94.5 422 PRO A N 1
ATOM 3361 C CA . PRO A 1 422 ? -10.93 36.719 14.188 1 94.5 422 PRO A CA 1
ATOM 3362 C C . PRO A 1 422 ? -11.031 35.219 14.469 1 94.5 422 PRO A C 1
ATOM 3364 O O . PRO A 1 422 ? -11.688 34.469 13.727 1 94.5 422 PRO A O 1
ATOM 3367 N N . PHE A 1 423 ? -10.414 34.781 15.57 1 95.75 423 PHE A N 1
ATOM 3368 C CA . PHE A 1 423 ? -10.281 33.375 15.93 1 95.75 423 PHE A CA 1
ATOM 3369 C C . PHE A 1 423 ? -11.648 32.688 15.938 1 95.75 423 PHE A C 1
ATOM 3371 O O . PHE A 1 423 ? -11.82 31.625 15.344 1 95.75 423 PHE A O 1
ATOM 3378 N N . HIS A 1 424 ? -12.68 33.312 16.594 1 93.12 424 HIS A N 1
ATOM 3379 C CA . HIS A 1 424 ? -13.969 32.688 16.797 1 93.12 424 HIS A CA 1
ATOM 3380 C C . HIS A 1 424 ? -14.75 32.562 15.5 1 93.12 424 HIS A C 1
ATOM 3382 O O . HIS A 1 424 ? -15.711 31.781 15.414 1 93.12 424 HIS A O 1
ATOM 3388 N N . ARG A 1 425 ? -14.312 33.281 14.406 1 94.94 425 ARG A N 1
ATOM 3389 C CA . ARG A 1 425 ? -14.984 33.188 13.117 1 94.94 425 ARG A CA 1
ATOM 3390 C C . ARG A 1 425 ? -14.25 32.25 12.18 1 94.94 425 ARG A C 1
ATOM 3392 O O . ARG A 1 425 ? -14.797 31.828 11.156 1 94.94 425 ARG A O 1
ATOM 3399 N N . ALA A 1 426 ? -13.109 31.859 12.594 1 96.44 426 ALA A N 1
ATOM 3400 C CA . ALA A 1 426 ? -12.25 31.047 11.727 1 96.44 426 ALA A CA 1
ATOM 3401 C C . ALA A 1 426 ? -12.695 29.594 11.719 1 96.44 426 ALA A C 1
ATOM 3403 O O . ALA A 1 426 ? -12.188 28.781 10.945 1 96.44 426 ALA A O 1
ATOM 3404 N N . PHE A 1 427 ? -13.781 29.266 12.523 1 95.56 427 PHE A N 1
ATOM 3405 C CA . PHE A 1 427 ? -14.281 27.906 12.586 1 95.56 427 PHE A CA 1
ATOM 3406 C C . PHE A 1 427 ? -14.805 27.453 11.227 1 95.56 427 PHE A C 1
ATOM 3408 O O . PHE A 1 427 ? -14.797 26.266 10.914 1 95.56 427 PHE A O 1
ATOM 3415 N N . ILE A 1 428 ? -15.18 28.375 10.32 1 96 428 ILE A N 1
ATOM 3416 C CA . ILE A 1 428 ? -15.734 28.047 9.008 1 96 428 ILE A CA 1
ATOM 3417 C C . ILE A 1 428 ? -14.656 27.391 8.148 1 96 428 ILE A C 1
ATOM 3419 O O . ILE A 1 428 ? -14.969 26.625 7.227 1 96 428 ILE A O 1
ATOM 3423 N N . TYR A 1 429 ? -13.406 27.688 8.477 1 97.69 429 TYR A N 1
ATOM 3424 C CA . TYR A 1 429 ? -12.289 27.109 7.742 1 97.69 429 TYR A CA 1
ATOM 3425 C C . TYR A 1 429 ? -11.539 26.094 8.594 1 97.69 429 TYR A C 1
ATOM 3427 O O . TYR A 1 429 ? -10.398 25.734 8.289 1 97.69 429 TYR A O 1
ATOM 3435 N N . LEU A 1 430 ? -12.164 25.672 9.742 1 98.12 430 LEU A N 1
ATOM 3436 C CA . LEU A 1 430 ? -11.57 24.719 10.672 1 98.12 430 LEU A CA 1
ATOM 3437 C C . LEU A 1 430 ? -10.25 25.25 11.219 1 98.12 430 LEU A C 1
ATOM 3439 O O . LEU A 1 430 ? -9.344 24.469 11.531 1 98.12 430 LEU A O 1
ATOM 3443 N N . TRP A 1 431 ? -10.102 26.609 11.195 1 97.44 431 TRP A N 1
ATOM 3444 C CA . TRP A 1 431 ? -8.945 27.359 11.672 1 97.44 431 TRP A CA 1
ATOM 3445 C C . TRP A 1 431 ? -7.707 27.047 10.844 1 97.44 431 TRP A C 1
ATOM 3447 O O . TRP A 1 431 ? -6.578 27.234 11.297 1 97.44 431 TRP A O 1
ATOM 3457 N N . LEU A 1 432 ? -7.879 26.484 9.664 1 96.56 432 LEU A N 1
ATOM 3458 C CA . LEU A 1 432 ? -6.766 26.109 8.797 1 96.56 432 LEU A CA 1
ATOM 3459 C C . LEU A 1 432 ? -6.402 27.25 7.855 1 96.56 432 LEU A C 1
ATOM 3461 O O . LEU A 1 432 ? -5.449 27.141 7.078 1 96.56 432 LEU A O 1
ATOM 3465 N N . ASN A 1 433 ? -7.055 28.422 8.008 1 95.69 433 ASN A N 1
ATOM 3466 C CA . ASN A 1 433 ? -6.746 29.578 7.176 1 95.69 433 ASN A CA 1
ATOM 3467 C C . ASN A 1 433 ? -5.488 30.297 7.66 1 95.69 433 ASN A C 1
ATOM 3469 O O . ASN A 1 433 ? -4.988 31.203 6.992 1 95.69 433 ASN A O 1
ATOM 3473 N N . TYR A 1 434 ? -4.922 29.875 8.812 1 94.56 434 TYR A N 1
ATOM 3474 C CA . TYR A 1 434 ? -3.674 30.375 9.375 1 94.56 434 TYR A CA 1
ATOM 3475 C C . TYR A 1 434 ? -2.574 29.328 9.297 1 94.56 434 TYR A C 1
ATOM 3477 O O . TYR A 1 434 ? -1.714 29.25 10.18 1 94.56 434 TYR A O 1
ATOM 3485 N N . HIS A 1 435 ? -2.57 28.562 8.289 1 95.75 435 HIS A N 1
ATOM 3486 C CA . HIS A 1 435 ? -1.823 27.312 8.336 1 95.75 435 HIS A CA 1
ATOM 3487 C C . HIS A 1 435 ? -0.321 27.562 8.242 1 95.75 435 HIS A C 1
ATOM 3489 O O . HIS A 1 435 ? 0.476 26.766 8.758 1 95.75 435 HIS A O 1
ATOM 3495 N N . THR A 1 436 ? 0.082 28.656 7.621 1 96.81 436 THR A N 1
ATOM 3496 C CA . THR A 1 436 ? 1.495 29.016 7.594 1 96.81 436 THR A CA 1
ATOM 3497 C C . THR A 1 436 ? 2.023 29.25 9.008 1 96.81 436 THR A C 1
ATOM 3499 O O . THR A 1 436 ? 3.104 28.766 9.359 1 96.81 436 THR A O 1
ATOM 3502 N N . VAL A 1 437 ? 1.23 29.969 9.781 1 97.31 437 VAL A N 1
ATOM 3503 C CA . VAL A 1 437 ? 1.594 30.203 11.172 1 97.31 437 VAL A CA 1
ATOM 3504 C C . VAL A 1 437 ? 1.71 28.875 11.906 1 97.31 437 VAL A C 1
ATOM 3506 O O . VAL A 1 437 ? 2.672 28.656 12.648 1 97.31 437 VAL A O 1
ATOM 3509 N N . HIS A 1 438 ? 0.775 28.016 11.648 1 97.69 438 HIS A N 1
ATOM 3510 C CA . HIS A 1 438 ? 0.759 26.703 12.281 1 97.69 438 HIS A CA 1
ATOM 3511 C C . HIS A 1 438 ? 2.01 25.906 11.93 1 97.69 438 HIS A C 1
ATOM 3513 O O . HIS A 1 438 ? 2.602 25.266 12.797 1 97.69 438 HIS A O 1
ATOM 3519 N N . HIS A 1 439 ? 2.395 25.938 10.719 1 97.56 439 HIS A N 1
ATOM 3520 C CA . HIS A 1 439 ? 3.572 25.203 10.289 1 97.56 439 HIS A CA 1
ATOM 3521 C C . HIS A 1 439 ? 4.848 25.781 10.891 1 97.56 439 HIS A C 1
ATOM 3523 O O . HIS A 1 439 ? 5.773 25.047 11.227 1 97.56 439 HIS A O 1
ATOM 3529 N N . LEU A 1 440 ? 4.883 27.062 11.055 1 97.38 440 LEU A N 1
ATOM 3530 C CA . LEU A 1 440 ? 6.062 27.719 11.609 1 97.38 440 LEU A CA 1
ATOM 3531 C C . LEU A 1 440 ? 6.148 27.5 13.117 1 97.38 440 LEU A C 1
ATOM 3533 O O . LEU A 1 440 ? 7.246 27.438 13.68 1 97.38 440 LEU A O 1
ATOM 3537 N N . PHE A 1 441 ? 4.992 27.453 13.734 1 97.56 441 PHE A N 1
ATOM 3538 C CA . PHE A 1 441 ? 4.941 27.359 15.188 1 97.56 441 PHE A CA 1
ATOM 3539 C C . PHE A 1 441 ? 3.994 26.234 15.617 1 97.56 441 PHE A C 1
ATOM 3541 O O . PHE A 1 441 ? 2.971 26.5 16.25 1 97.56 441 PHE A O 1
ATOM 3548 N N . PRO A 1 442 ? 4.402 25 15.43 1 96 442 PRO A N 1
ATOM 3549 C CA . PRO A 1 442 ? 3.482 23.875 15.594 1 96 442 PRO A CA 1
ATOM 3550 C C . PRO A 1 442 ? 3.031 23.688 17.047 1 96 442 PRO A C 1
ATOM 3552 O O . PRO A 1 442 ? 1.95 23.156 17.297 1 96 442 PRO A O 1
ATOM 3555 N N . LEU A 1 443 ? 3.764 24.188 18.031 1 95.56 443 LEU A N 1
ATOM 3556 C CA . LEU A 1 443 ? 3.424 23.969 19.438 1 95.56 443 LEU A CA 1
ATOM 3557 C C . LEU A 1 443 ? 2.498 25.062 19.938 1 95.56 443 LEU A C 1
ATOM 3559 O O . LEU A 1 443 ? 1.912 24.938 21.016 1 95.56 443 LEU A O 1
ATOM 3563 N N . VAL A 1 444 ? 2.48 26.172 19.234 1 97.62 444 VAL A N 1
ATOM 3564 C CA . VAL A 1 444 ? 1.655 27.281 19.688 1 97.62 444 VAL A CA 1
ATOM 3565 C C . VAL A 1 444 ? 0.187 27 19.375 1 97.62 444 VAL A C 1
ATOM 3567 O O . VAL A 1 444 ? -0.156 26.594 18.266 1 97.62 444 VAL A O 1
ATOM 3570 N N . ASP A 1 445 ? -0.617 27.234 20.344 1 98.31 445 ASP A N 1
ATOM 3571 C CA . ASP A 1 445 ? -2.047 26.969 20.219 1 98.31 445 ASP A CA 1
ATOM 3572 C C . ASP A 1 445 ? -2.672 27.859 19.141 1 98.31 445 ASP A C 1
ATOM 3574 O O . ASP A 1 445 ? -2.322 29.031 19 1 98.31 445 ASP A O 1
ATOM 3578 N N . MET A 1 446 ? -3.662 27.312 18.5 1 98 446 MET A N 1
ATOM 3579 C CA . MET A 1 446 ? -4.262 27.984 17.344 1 98 446 MET A CA 1
ATOM 3580 C C . MET A 1 446 ? -4.98 29.25 17.781 1 98 446 MET A C 1
ATOM 3582 O O . MET A 1 446 ? -5.258 30.125 16.953 1 98 446 MET A O 1
ATOM 3586 N N . SER A 1 447 ? -5.324 29.422 19.047 1 98 447 SER A N 1
ATOM 3587 C CA . SER A 1 447 ? -5.996 30.625 19.547 1 98 447 SER A CA 1
ATOM 3588 C C . SER A 1 447 ? -5.094 31.859 19.422 1 98 447 SER A C 1
ATOM 3590 O O . SER A 1 447 ? -5.566 33 19.516 1 98 447 SER A O 1
ATOM 3592 N N . HIS A 1 448 ? -3.785 31.703 19.219 1 98 448 HIS A N 1
ATOM 3593 C CA . HIS A 1 448 ? -2.834 32.781 19.094 1 98 448 HIS A CA 1
ATOM 3594 C C . HIS A 1 448 ? -2.539 33.094 17.625 1 98 448 HIS A C 1
ATOM 3596 O O . HIS A 1 448 ? -1.877 34.094 17.328 1 98 448 HIS A O 1
ATOM 3602 N N . HIS A 1 449 ? -3.033 32.312 16.703 1 97.81 449 HIS A N 1
ATOM 3603 C CA . HIS A 1 449 ? -2.625 32.344 15.305 1 97.81 449 HIS A CA 1
ATOM 3604 C C . HIS A 1 449 ? -2.971 33.688 14.672 1 97.81 449 HIS A C 1
ATOM 3606 O O . HIS A 1 449 ? -2.174 34.25 13.914 1 97.81 449 HIS A O 1
ATOM 3612 N N . PRO A 1 450 ? -4.152 34.312 15 1 96.56 450 PRO A N 1
ATOM 3613 C CA . PRO A 1 450 ? -4.457 35.594 14.367 1 96.56 450 PRO A CA 1
ATOM 3614 C C . PRO A 1 450 ? -3.434 36.688 14.711 1 96.56 450 PRO A C 1
ATOM 3616 O O . PRO A 1 450 ? -2.98 37.406 13.82 1 96.56 450 PRO A O 1
ATOM 3619 N N . ALA A 1 451 ? -3.037 36.75 15.945 1 97.06 451 ALA A N 1
ATOM 3620 C CA . ALA A 1 451 ? -2.053 37.75 16.359 1 97.06 451 ALA A CA 1
ATOM 3621 C C . ALA A 1 451 ? -0.685 37.469 15.758 1 97.06 451 ALA A C 1
ATOM 3623 O O . ALA A 1 451 ? 0.011 38.375 15.312 1 97.06 451 ALA A O 1
ATOM 3624 N N . ILE A 1 452 ? -0.306 36.219 15.719 1 98 452 ILE A N 1
ATOM 3625 C CA . ILE A 1 452 ? 1.003 35.844 15.211 1 98 452 ILE A CA 1
ATOM 3626 C C . ILE A 1 452 ? 1.057 36.062 13.703 1 98 452 ILE A C 1
ATOM 3628 O O . ILE A 1 452 ? 2.1 36.438 13.164 1 98 452 ILE A O 1
ATOM 3632 N N . GLN A 1 453 ? -0.064 35.812 13.055 1 97.25 453 GLN A N 1
ATOM 3633 C CA . GLN A 1 453 ? -0.125 36.062 11.617 1 97.25 453 GLN A CA 1
ATOM 3634 C C . GLN A 1 453 ? 0.22 37.531 11.297 1 97.25 453 GLN A C 1
ATOM 3636 O O . GLN A 1 453 ? 0.934 37.781 10.328 1 97.25 453 GLN A O 1
ATOM 3641 N N . ARG A 1 454 ? -0.203 38.469 12.109 1 96.5 454 ARG A N 1
ATOM 3642 C CA . ARG A 1 454 ? 0.118 39.875 11.922 1 96.5 454 ARG A CA 1
ATOM 3643 C C . ARG A 1 454 ? 1.615 40.125 12.07 1 96.5 454 ARG A C 1
ATOM 3645 O O . ARG A 1 454 ? 2.207 40.875 11.289 1 96.5 454 ARG A O 1
ATOM 3652 N N . ILE A 1 455 ? 2.172 39.5 13.039 1 97.94 455 ILE A N 1
ATOM 3653 C CA . ILE A 1 455 ? 3.607 39.625 13.266 1 97.94 455 ILE A CA 1
ATOM 3654 C C . ILE A 1 455 ? 4.367 39.062 12.062 1 97.94 455 ILE A C 1
ATOM 3656 O O . ILE A 1 455 ? 5.34 39.656 11.602 1 97.94 455 ILE A O 1
ATOM 3660 N N . LEU A 1 456 ? 3.883 37.906 11.57 1 97.88 456 LEU A N 1
ATOM 3661 C CA . LEU A 1 456 ? 4.512 37.25 10.438 1 97.88 456 LEU A CA 1
ATOM 3662 C C . LEU A 1 456 ? 4.465 38.125 9.188 1 97.88 456 LEU A C 1
ATOM 3664 O O . LEU A 1 456 ? 5.477 38.281 8.508 1 97.88 456 LEU A O 1
ATOM 3668 N N . ILE A 1 457 ? 3.305 38.719 8.898 1 96.56 457 ILE A N 1
ATOM 3669 C CA . ILE A 1 457 ? 3.125 39.531 7.715 1 96.56 457 ILE A CA 1
ATOM 3670 C C . ILE A 1 457 ? 4.062 40.75 7.781 1 96.56 457 ILE A C 1
ATOM 3672 O O . ILE A 1 457 ? 4.734 41.062 6.801 1 96.56 457 ILE A O 1
ATOM 3676 N N . ARG A 1 458 ? 4.188 41.344 8.906 1 96.88 458 ARG A N 1
ATOM 3677 C CA . ARG A 1 458 ? 5.07 42.5 9.086 1 96.88 458 ARG A CA 1
ATOM 3678 C C . ARG A 1 458 ? 6.531 42.094 8.891 1 96.88 458 ARG A C 1
ATOM 3680 O O . ARG A 1 458 ? 7.297 42.812 8.258 1 96.88 458 ARG A O 1
ATOM 3687 N N . THR A 1 459 ? 6.891 41 9.477 1 97.81 459 THR A N 1
ATOM 3688 C CA . THR A 1 459 ? 8.266 40.531 9.383 1 97.81 459 THR A CA 1
ATOM 3689 C C . THR A 1 459 ? 8.617 40.156 7.941 1 97.81 459 THR A C 1
ATOM 3691 O O . THR A 1 459 ? 9.727 40.438 7.477 1 97.81 459 THR A O 1
ATOM 3694 N N . CYS A 1 460 ? 7.703 39.5 7.254 1 97.31 460 CYS A N 1
ATOM 3695 C CA . CYS A 1 460 ? 7.906 39.188 5.848 1 97.31 460 CYS A CA 1
ATOM 3696 C C . CYS A 1 460 ? 8.188 40.438 5.027 1 97.31 460 CYS A C 1
ATOM 3698 O O . CYS A 1 460 ? 9.102 40.438 4.195 1 97.31 460 CYS A O 1
ATOM 3700 N N . LYS A 1 461 ? 7.434 41.469 5.25 1 96.25 461 LYS A N 1
ATOM 3701 C CA . LYS A 1 461 ? 7.637 42.719 4.551 1 96.25 461 LYS A CA 1
ATOM 3702 C C . LYS A 1 461 ? 9.031 43.281 4.816 1 96.25 461 LYS A C 1
ATOM 3704 O O . LYS A 1 461 ? 9.711 43.75 3.895 1 96.25 461 LYS A O 1
ATOM 3709 N N . GLU A 1 462 ? 9.484 43.219 5.98 1 96.88 462 GLU A N 1
ATOM 3710 C CA . GLU A 1 462 ? 10.789 43.75 6.379 1 96.88 462 GLU A CA 1
ATOM 3711 C C . GLU A 1 462 ? 11.922 42.969 5.707 1 96.88 462 GLU A C 1
ATOM 3713 O O . GLU A 1 462 ? 12.945 43.531 5.332 1 96.88 462 GLU A O 1
ATOM 3718 N N . PHE A 1 463 ? 11.766 41.656 5.555 1 96.38 463 PHE A N 1
ATOM 3719 C CA . PHE A 1 463 ? 12.82 40.781 5.055 1 96.38 463 PHE A CA 1
ATOM 3720 C C . PHE A 1 463 ? 12.695 40.594 3.553 1 96.38 463 PHE A C 1
ATOM 3722 O O . PHE A 1 463 ? 13.531 39.906 2.936 1 96.38 463 PHE A O 1
ATOM 3729 N N . GLY A 1 464 ? 11.594 41.094 2.977 1 93.94 464 GLY A N 1
ATOM 3730 C CA . GLY A 1 464 ? 11.375 40.906 1.549 1 93.94 464 GLY A CA 1
ATOM 3731 C C . GLY A 1 464 ? 10.945 39.5 1.174 1 93.94 464 GLY A C 1
ATOM 3732 O O . GLY A 1 464 ? 11.32 39 0.114 1 93.94 464 GLY A O 1
ATOM 3733 N N . VAL A 1 465 ? 10.367 38.781 2.104 1 93.69 465 VAL A N 1
ATOM 3734 C CA . VAL A 1 465 ? 9.82 37.469 1.856 1 93.69 465 VAL A CA 1
ATOM 3735 C C . VAL A 1 465 ? 8.344 37.562 1.473 1 93.69 465 VAL A C 1
ATOM 3737 O O . VAL A 1 465 ? 7.598 38.344 2.074 1 93.69 465 VAL A O 1
ATOM 3740 N N . GLU A 1 466 ? 7.977 36.844 0.515 1 89 466 GLU A N 1
ATOM 3741 C CA . GLU A 1 466 ? 6.613 36.938 -0 1 89 466 GLU A CA 1
ATOM 3742 C C . GLU A 1 466 ? 5.633 36.188 0.904 1 89 466 GLU A C 1
ATOM 3744 O O . GLU A 1 466 ? 5.863 35.031 1.25 1 89 466 GLU A O 1
ATOM 3749 N N . TYR A 1 467 ? 4.656 36.875 1.358 1 92.75 467 TYR A N 1
ATOM 3750 C CA . TYR A 1 467 ? 3.496 36.281 2.014 1 92.75 467 TYR A CA 1
ATOM 3751 C C . TYR A 1 467 ? 2.277 36.312 1.101 1 92.75 467 TYR A C 1
ATOM 3753 O O . TYR A 1 467 ? 1.715 37.406 0.843 1 92.75 467 TYR A O 1
ATOM 3761 N N . SER A 1 468 ? 1.836 35.281 0.576 1 80.19 468 SER A N 1
ATOM 3762 C CA . SER A 1 468 ? 0.783 35.219 -0.433 1 80.19 468 SER A CA 1
ATOM 3763 C C . SER A 1 468 ? -0.584 35 0.205 1 80.19 468 SER A C 1
ATOM 3765 O O . SER A 1 468 ? -0.754 34.094 1.021 1 80.19 468 SER A O 1
ATOM 3767 N N . VAL A 1 469 ? -1.454 36 -0.129 1 85.69 469 VAL A N 1
ATOM 3768 C CA . VAL A 1 469 ? -2.842 35.906 0.308 1 85.69 469 VAL A CA 1
ATOM 3769 C C . VAL A 1 469 ? -3.766 35.844 -0.908 1 85.69 469 VAL A C 1
ATOM 3771 O O . VAL A 1 469 ? -3.635 36.656 -1.829 1 85.69 469 VAL A O 1
ATOM 3774 N N . LYS A 1 470 ? -4.551 34.844 -0.971 1 91.31 470 LYS A N 1
ATOM 3775 C CA . LYS A 1 470 ? -5.555 34.719 -2.023 1 91.31 470 LYS A CA 1
ATOM 3776 C C . LYS A 1 470 ? -6.918 34.375 -1.441 1 91.31 470 LYS A C 1
ATOM 3778 O O . LYS A 1 470 ? -7.031 34.062 -0.254 1 91.31 470 LYS A O 1
ATOM 3783 N N . SER A 1 471 ? -7.965 34.531 -2.27 1 95.25 471 SER A N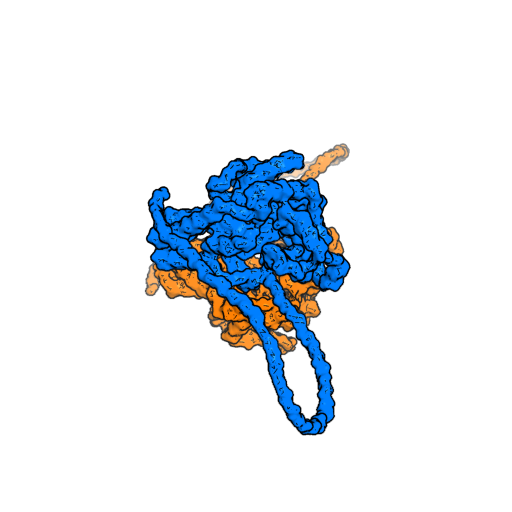 1
ATOM 3784 C CA . SER A 1 471 ? -9.305 34.125 -1.838 1 95.25 471 SER A CA 1
ATOM 3785 C C . SER A 1 471 ? -9.406 32.625 -1.695 1 95.25 471 SER A C 1
ATOM 3787 O O . SER A 1 471 ? -8.672 31.875 -2.346 1 95.25 471 SER A O 1
ATOM 3789 N N . PRO A 1 472 ? -10.266 32.25 -0.779 1 95.69 472 PRO A N 1
ATOM 3790 C CA . PRO A 1 472 ? -10.43 30.797 -0.611 1 95.69 472 PRO A CA 1
ATOM 3791 C C . PRO A 1 472 ? -10.805 30.094 -1.911 1 95.69 472 PRO A C 1
ATOM 3793 O O . PRO A 1 472 ? -10.336 28.984 -2.172 1 95.69 472 PRO A O 1
ATOM 3796 N N . LEU A 1 473 ? -11.656 30.672 -2.717 1 96.81 473 LEU A N 1
ATOM 3797 C CA . LEU A 1 473 ? -12.07 30.062 -3.977 1 96.81 473 LEU A CA 1
ATOM 3798 C C . LEU A 1 473 ? -10.891 29.938 -4.934 1 96.81 473 LEU A C 1
ATOM 3800 O O . LEU A 1 473 ? -10.766 28.922 -5.637 1 96.81 473 LEU A O 1
ATOM 3804 N N . GLU A 1 474 ? -10.102 30.922 -4.918 1 96.88 474 GLU A N 1
ATOM 3805 C CA . GLU A 1 474 ? -8.922 30.875 -5.773 1 96.88 474 GLU A CA 1
ATOM 3806 C C . GLU A 1 474 ? -7.945 29.797 -5.312 1 96.88 474 GLU A C 1
ATOM 3808 O O . GLU A 1 474 ? -7.348 29.094 -6.137 1 96.88 474 GLU A O 1
ATOM 3813 N N . ILE A 1 475 ? -7.758 29.703 -4.066 1 97.06 475 ILE A N 1
ATOM 3814 C CA . ILE A 1 475 ? -6.883 28.672 -3.516 1 97.06 475 ILE A CA 1
ATOM 3815 C C . ILE A 1 475 ? -7.414 27.297 -3.885 1 97.06 475 ILE A C 1
ATOM 3817 O O . ILE A 1 475 ? -6.648 26.406 -4.281 1 97.06 475 ILE A O 1
ATOM 3821 N N . TYR A 1 476 ? -8.695 27.094 -3.768 1 97.56 476 TYR A N 1
ATOM 3822 C CA . TYR A 1 476 ? -9.305 25.828 -4.141 1 97.56 476 TYR A CA 1
ATOM 3823 C C . TYR A 1 476 ? -9.078 25.516 -5.617 1 97.56 476 TYR A C 1
ATOM 3825 O O . TYR A 1 476 ? -8.75 24.391 -5.984 1 97.56 476 TYR A O 1
ATOM 3833 N N . ARG A 1 477 ? -9.336 26.531 -6.465 1 97.62 477 ARG A N 1
ATOM 3834 C CA . ARG A 1 477 ? -9.141 26.375 -7.902 1 97.62 477 ARG A CA 1
ATOM 3835 C C . ARG A 1 477 ? -7.707 25.953 -8.211 1 97.62 477 ARG A C 1
ATOM 3837 O O . ARG A 1 477 ? -7.48 25.062 -9.031 1 97.62 477 ARG A O 1
ATOM 3844 N N . GLN A 1 478 ? -6.781 26.562 -7.531 1 97.31 478 GLN A N 1
ATOM 3845 C CA . GLN A 1 478 ? -5.375 26.234 -7.738 1 97.31 478 GLN A CA 1
ATOM 3846 C C . GLN A 1 478 ? -5.07 24.812 -7.277 1 97.31 478 GLN A C 1
ATOM 3848 O O . GLN A 1 478 ? -4.305 24.094 -7.926 1 97.31 478 GLN A O 1
ATOM 3853 N N . MET A 1 479 ? -5.66 24.438 -6.148 1 97.38 479 MET A N 1
ATOM 3854 C CA . MET A 1 479 ? -5.488 23.062 -5.66 1 97.38 479 MET A CA 1
ATOM 3855 C C . MET A 1 479 ? -5.918 22.062 -6.715 1 97.38 479 MET A C 1
ATOM 3857 O O . MET A 1 479 ? -5.168 21.141 -7.043 1 97.38 479 MET A O 1
ATOM 3861 N N . VAL A 1 480 ? -7.102 22.281 -7.305 1 97.94 480 VAL A N 1
ATOM 3862 C CA . VAL A 1 480 ? -7.645 21.344 -8.289 1 97.94 480 VAL A CA 1
ATOM 3863 C C . VAL A 1 480 ? -6.742 21.312 -9.523 1 97.94 480 VAL A C 1
ATOM 3865 O O . VAL A 1 480 ? -6.434 20.234 -10.039 1 97.94 480 VAL A O 1
ATOM 3868 N N . ARG A 1 481 ? -6.289 22.469 -9.914 1 96.81 481 ARG A N 1
ATOM 3869 C CA . ARG A 1 481 ? -5.426 22.562 -11.086 1 96.81 481 ARG A CA 1
ATOM 3870 C C . ARG A 1 481 ? -4.109 21.828 -10.867 1 96.81 481 ARG A C 1
ATOM 3872 O O . ARG A 1 481 ? -3.604 21.172 -11.766 1 96.81 481 ARG A O 1
ATOM 3879 N N . THR A 1 482 ? -3.598 21.938 -9.719 1 96.56 482 THR A N 1
ATOM 3880 C CA . THR A 1 482 ? -2.275 21.375 -9.453 1 96.56 482 THR A CA 1
ATOM 3881 C C . THR A 1 482 ? -2.346 19.844 -9.352 1 96.56 482 THR A C 1
ATOM 3883 O O . THR A 1 482 ? -1.34 19.156 -9.547 1 96.56 482 THR A O 1
ATOM 3886 N N . PHE A 1 483 ? -3.512 19.328 -9.031 1 96.56 483 PHE A N 1
ATOM 3887 C CA . PHE A 1 483 ? -3.658 17.875 -9.078 1 96.56 483 PHE A CA 1
ATOM 3888 C C . PHE A 1 483 ? -3.422 17.344 -10.484 1 96.56 483 PHE A C 1
ATOM 3890 O O . PHE A 1 483 ? -2.834 16.281 -10.664 1 96.56 483 PHE A O 1
ATOM 3897 N N . GLY A 1 484 ? -3.883 18.094 -11.469 1 95.12 484 GLY A N 1
ATOM 3898 C CA . GLY A 1 484 ? -3.879 17.625 -12.844 1 95.12 484 GLY A CA 1
ATOM 3899 C C . GLY A 1 484 ? -2.668 18.078 -13.633 1 95.12 484 GLY A C 1
ATOM 3900 O O . GLY A 1 484 ? -2.336 17.5 -14.672 1 95.12 484 GLY A O 1
ATOM 3901 N N . THR A 1 485 ? -2.02 19.141 -13.164 1 93.12 485 THR A N 1
ATOM 3902 C CA . THR A 1 485 ? -0.903 19.734 -13.883 1 93.12 485 THR A CA 1
ATOM 3903 C C . THR A 1 485 ? 0.329 19.844 -12.992 1 93.12 48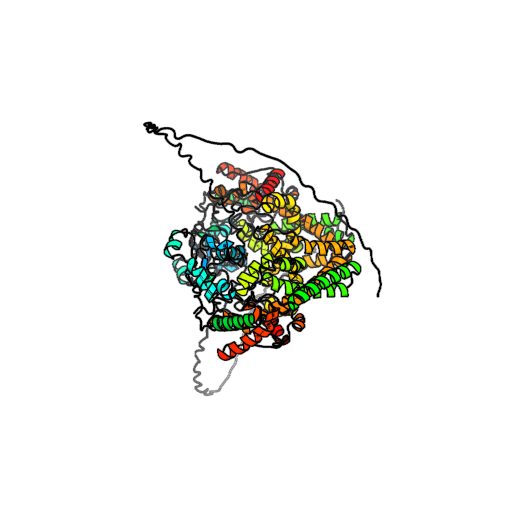5 THR A C 1
ATOM 3905 O O . THR A 1 485 ? 0.323 20.578 -12 1 93.12 485 THR A O 1
ATOM 3908 N N . PRO A 1 486 ? 1.368 19.094 -13.438 1 89.56 486 PRO A N 1
ATOM 3909 C CA . PRO A 1 486 ? 2.59 19.234 -12.641 1 89.56 486 PRO A CA 1
ATOM 3910 C C . PRO A 1 486 ? 3.188 20.641 -12.719 1 89.56 486 PRO A C 1
ATOM 3912 O O . PRO A 1 486 ? 3.365 21.172 -13.812 1 89.56 486 PRO A O 1
ATOM 3915 N N . MET A 1 487 ? 3.549 21.203 -11.648 1 87.25 487 MET A N 1
ATOM 3916 C CA . MET A 1 487 ? 4.012 22.594 -11.578 1 87.25 487 MET A CA 1
ATOM 3917 C C . MET A 1 487 ? 5.527 22.672 -11.727 1 87.25 487 MET A C 1
ATOM 3919 O O . MET A 1 487 ? 6.074 23.734 -12 1 87.25 487 MET A O 1
ATOM 3923 N N . SER A 1 488 ? 6.203 21.547 -11.547 1 89 488 SER A N 1
ATOM 3924 C CA . SER A 1 488 ? 7.66 21.5 -11.562 1 89 488 SER A CA 1
ATOM 3925 C C . SER A 1 488 ? 8.164 20.172 -12.141 1 89 488 SER A C 1
ATOM 3927 O O . SER A 1 488 ? 8.984 19.5 -11.531 1 89 488 SER A O 1
ATOM 3929 N N . LEU A 1 489 ? 7.809 19.953 -13.352 1 83.38 489 LEU A N 1
ATOM 3930 C CA . LEU A 1 489 ? 8.07 18.672 -13.984 1 83.38 489 LEU A CA 1
ATOM 3931 C C . LEU A 1 489 ? 9.57 18.391 -14.055 1 83.38 489 LEU A C 1
ATOM 3933 O O . LEU A 1 489 ? 10.344 19.266 -14.477 1 83.38 489 LEU A O 1
ATOM 3937 N N . MET A 1 490 ? 10.055 17.312 -13.477 1 75.62 490 MET A N 1
ATOM 3938 C CA . MET A 1 490 ? 11.391 16.734 -13.562 1 75.62 490 MET A CA 1
ATOM 3939 C C . MET A 1 490 ? 12.383 17.531 -12.727 1 75.62 490 MET A C 1
ATOM 3941 O O . MET A 1 490 ? 13.594 17.312 -12.812 1 75.62 490 MET A O 1
ATOM 3945 N N . GLU A 1 491 ? 11.844 18.438 -11.93 1 83 491 GLU A N 1
ATOM 3946 C CA . GLU A 1 491 ? 12.734 19.156 -11.023 1 83 491 GLU A CA 1
ATOM 3947 C C . GLU A 1 491 ? 13.094 18.297 -9.812 1 83 491 GLU A C 1
ATOM 3949 O O . GLU A 1 491 ? 12.328 17.422 -9.422 1 83 491 GLU A O 1
ATOM 3954 N N . GLU A 1 492 ? 14.25 18.594 -9.297 1 81.81 492 GLU A N 1
ATOM 3955 C CA . GLU A 1 492 ? 14.711 17.875 -8.109 1 81.81 492 GLU A CA 1
ATOM 3956 C C . GLU A 1 492 ? 14.398 18.656 -6.84 1 81.81 492 GLU A C 1
ATOM 3958 O O . GLU A 1 492 ? 14.711 19.844 -6.738 1 81.81 492 GLU A O 1
ATOM 3963 N N . ILE A 1 493 ? 13.789 18.016 -5.938 1 84.94 493 ILE A N 1
ATOM 3964 C CA . ILE A 1 493 ? 13.414 18.656 -4.676 1 84.94 493 ILE A CA 1
ATOM 3965 C C . ILE A 1 493 ? 14.523 18.453 -3.65 1 84.94 493 ILE A C 1
ATOM 3967 O O . ILE A 1 493 ? 14.961 17.328 -3.41 1 84.94 493 ILE A O 1
ATOM 3971 N N . THR A 1 494 ? 14.953 19.5 -3.082 1 82.5 494 THR A N 1
ATOM 3972 C CA . THR A 1 494 ? 15.898 19.422 -1.967 1 82.5 494 THR A CA 1
ATOM 3973 C C . THR A 1 494 ? 15.148 19.266 -0.644 1 82.5 494 THR A C 1
ATOM 3975 O O . THR A 1 494 ? 14.359 20.141 -0.263 1 82.5 494 THR A O 1
ATOM 3978 N N . VAL A 1 495 ? 15.469 18.234 0.037 1 81.25 495 VAL A N 1
ATOM 3979 C CA . VAL A 1 495 ? 14.742 17.938 1.263 1 81.25 495 VAL A CA 1
ATOM 3980 C C . VAL A 1 495 ? 15.023 19 2.314 1 81.25 495 VAL A C 1
ATOM 3982 O O . VAL A 1 495 ? 14.102 19.516 2.959 1 81.25 495 VAL A O 1
ATOM 3985 N N . TYR A 1 496 ? 16.391 19.328 2.436 1 77.38 496 TYR A N 1
ATOM 3986 C CA . TYR A 1 496 ? 16.766 20.359 3.389 1 77.38 496 TYR A CA 1
ATOM 3987 C C . TYR A 1 496 ? 16.703 21.75 2.746 1 77.38 496 TYR A C 1
ATOM 3989 O O . TYR A 1 496 ? 17.734 22.312 2.383 1 77.38 496 TYR A O 1
ATOM 3997 N N . GLY A 1 497 ? 15.602 22.047 2.158 1 65.12 497 GLY A N 1
ATOM 3998 C CA . GLY A 1 497 ? 15.445 23.375 1.557 1 65.12 497 GLY A CA 1
ATOM 3999 C C . GLY A 1 497 ? 15.758 24.5 2.512 1 65.12 497 GLY A C 1
ATOM 4000 O O . GLY A 1 497 ? 15.375 24.469 3.682 1 65.12 497 GLY A O 1
ATOM 4001 N N . GLY A 1 498 ? 16.594 25.469 2.168 1 60.59 498 GLY A N 1
ATOM 4002 C CA . GLY A 1 498 ? 16.969 26.641 2.961 1 60.59 498 GLY A CA 1
ATOM 4003 C C . GLY A 1 498 ? 18.25 26.422 3.746 1 60.59 498 GLY A C 1
ATOM 4004 O O . GLY A 1 498 ? 18.578 27.219 4.637 1 60.59 498 GLY A O 1
ATOM 4005 N N . GLY A 1 499 ? 18.797 25.25 3.723 1 50.31 499 GLY A N 1
ATOM 4006 C CA . GLY A 1 499 ? 19.969 24.922 4.527 1 50.31 499 GLY A CA 1
ATOM 4007 C C . GLY A 1 499 ? 21.266 25.406 3.92 1 50.31 499 GLY A C 1
ATOM 40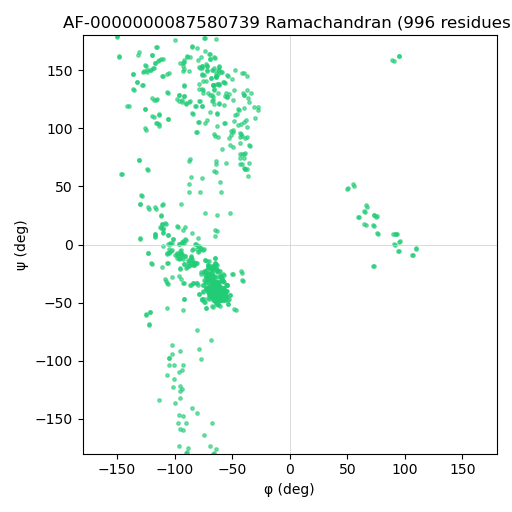08 O O . GLY A 1 499 ? 22.344 24.969 4.309 1 50.31 499 GLY A O 1
ATOM 4009 N N . ILE A 1 500 ? 21.234 26 2.703 1 38.69 500 ILE A N 1
ATOM 4010 C CA . ILE A 1 500 ? 22.547 26.344 2.188 1 38.69 500 ILE A CA 1
ATOM 4011 C C . ILE A 1 500 ? 23.078 27.562 2.92 1 38.69 500 ILE A C 1
ATOM 4013 O O . ILE A 1 500 ? 22.344 28.516 3.174 1 38.69 500 ILE A O 1
ATOM 4017 N N . MET B 1 1 ? -38.031 -33.031 -21.203 1 13.94 1 MET B N 1
ATOM 4018 C CA . MET B 1 1 ? -38.844 -33.656 -22.25 1 13.94 1 MET B CA 1
ATOM 4019 C C . MET B 1 1 ? -38.219 -33.406 -23.625 1 13.94 1 MET B C 1
ATOM 4021 O O . MET B 1 1 ? -37.438 -32.469 -23.797 1 13.94 1 MET B O 1
ATOM 4025 N N . CYS B 1 2 ? -38.969 -33.844 -24.703 1 14.41 2 CYS B N 1
ATOM 4026 C CA . CYS B 1 2 ? -38.969 -34.438 -26.047 1 14.41 2 CYS B CA 1
ATOM 4027 C C . CYS B 1 2 ? -38.625 -33.375 -27.094 1 14.41 2 CYS B C 1
ATOM 4029 O O . CYS B 1 2 ? -37.75 -33.594 -27.922 1 14.41 2 CYS B O 1
ATOM 4031 N N . THR B 1 3 ? -39.688 -32.625 -27.672 1 14.26 3 THR B N 1
ATOM 4032 C CA . THR B 1 3 ? -40.219 -32.938 -29 1 14.26 3 THR B CA 1
ATOM 4033 C C . THR B 1 3 ? -39.375 -32.25 -30.078 1 14.26 3 THR B C 1
ATOM 4035 O O . THR B 1 3 ? -38.625 -31.312 -29.781 1 14.26 3 THR B O 1
ATOM 4038 N N . ALA B 1 4 ? -40.062 -31.688 -31.219 1 14.25 4 ALA B N 1
ATOM 4039 C CA . ALA B 1 4 ? -40.281 -32.125 -32.594 1 14.25 4 ALA B CA 1
ATOM 4040 C C . ALA B 1 4 ? -39.406 -31.312 -33.562 1 14.25 4 ALA B C 1
ATOM 4042 O O . ALA B 1 4 ? -38.688 -31.906 -34.375 1 14.25 4 ALA B O 1
ATOM 4043 N N . ASP B 1 5 ? -40.094 -30.453 -34.438 1 14.93 5 ASP B N 1
ATOM 4044 C CA . ASP B 1 5 ? -40.375 -30.719 -35.844 1 14.93 5 ASP B CA 1
ATOM 4045 C C . ASP B 1 5 ? -39.312 -30.156 -36.75 1 14.93 5 ASP B C 1
ATOM 4047 O O . ASP B 1 5 ? -38.562 -29.25 -36.375 1 14.93 5 ASP B O 1
ATOM 4051 N N . ALA B 1 6 ? -39.594 -29.922 -38.156 1 14.88 6 ALA B N 1
ATOM 4052 C CA . ALA B 1 6 ? -39.469 -30.469 -39.5 1 14.88 6 ALA B CA 1
ATOM 4053 C C . ALA B 1 6 ? -38.531 -29.609 -40.344 1 14.88 6 ALA B C 1
ATOM 4055 O O . ALA B 1 6 ? -38.219 -28.469 -40 1 14.88 6 ALA B O 1
ATOM 4056 N N . THR B 1 7 ? -39 -29.312 -41.594 1 14.15 7 THR B N 1
ATOM 4057 C CA . THR B 1 7 ? -38.656 -29.734 -42.938 1 14.15 7 THR B CA 1
ATOM 4058 C C . THR B 1 7 ? -37.906 -28.609 -43.688 1 14.15 7 THR B C 1
ATOM 4060 O O . THR B 1 7 ? -36.938 -28.875 -44.406 1 14.15 7 THR B O 1
ATOM 4063 N N . GLY B 1 8 ? -38.438 -27.328 -43.812 1 14.52 8 GLY B N 1
ATOM 4064 C CA . GLY B 1 8 ? -38.781 -27.062 -45.188 1 14.52 8 GLY B CA 1
ATOM 4065 C C . GLY B 1 8 ? -37.594 -26.766 -46.062 1 14.52 8 GLY B C 1
ATOM 4066 O O . GLY B 1 8 ? -36.562 -26.297 -45.562 1 14.52 8 GLY B O 1
ATOM 4067 N N . PRO B 1 9 ? -37.656 -27.062 -47.406 1 14.59 9 PRO B N 1
ATOM 4068 C CA . PRO B 1 9 ? -36.938 -27.562 -48.594 1 14.59 9 PRO B CA 1
ATOM 4069 C C . PRO B 1 9 ? -36 -26.516 -49.188 1 14.59 9 PRO B C 1
ATOM 4071 O O . PRO B 1 9 ? -34.812 -26.766 -49.312 1 14.59 9 PRO B O 1
ATOM 4074 N N . HIS B 1 10 ? -36.531 -25.859 -50.25 1 14.13 10 HIS B N 1
ATOM 4075 C CA . HIS B 1 10 ? -36.25 -26.141 -51.656 1 14.13 10 HIS B CA 1
ATOM 4076 C C . HIS B 1 10 ? -35.125 -25.297 -52.188 1 14.13 10 HIS B C 1
ATOM 4078 O O . HIS B 1 10 ? -34.125 -25.812 -52.719 1 14.13 10 HIS B O 1
ATOM 4084 N N . LEU B 1 11 ? -35.5 -24.188 -53.031 1 14.31 11 LEU B N 1
ATOM 4085 C CA . LEU B 1 11 ? -35.438 -24.156 -54.469 1 14.31 11 LEU B CA 1
ATOM 4086 C C . LEU B 1 11 ? -34.125 -23.484 -54.938 1 14.31 11 LEU B C 1
ATOM 4088 O O . LEU B 1 11 ? -33.531 -22.734 -54.188 1 14.31 11 LEU B O 1
ATOM 4092 N N . ARG B 1 12 ? -33.938 -23.219 -56.375 1 13.66 12 ARG B N 1
ATOM 4093 C CA . ARG B 1 12 ? -33.188 -23.562 -57.594 1 13.66 12 ARG B CA 1
ATOM 4094 C C . ARG B 1 12 ? -32.281 -22.406 -58 1 13.66 12 ARG B C 1
ATOM 4096 O O . ARG B 1 12 ? -31.312 -22.609 -58.719 1 13.66 12 ARG B O 1
ATOM 4103 N N . ARG B 1 13 ? -32.375 -21.094 -57.625 1 13.45 13 ARG B N 1
ATOM 4104 C CA . ARG B 1 13 ? -32.438 -20.25 -58.812 1 13.45 13 ARG B CA 1
ATOM 4105 C C . ARG B 1 13 ? -31.109 -20.25 -59.562 1 13.45 13 ARG B C 1
ATOM 4107 O O . ARG B 1 13 ? -30.078 -19.922 -58.969 1 13.45 13 ARG B O 1
ATOM 4114 N N . ARG B 1 14 ? -31 -20.781 -60.812 1 13.41 14 ARG B N 1
ATOM 4115 C CA . ARG B 1 14 ? -30.062 -21.219 -61.844 1 13.41 14 ARG B CA 1
ATOM 4116 C C . ARG B 1 14 ? -29.266 -20.047 -62.406 1 13.41 14 ARG B C 1
ATOM 4118 O O . ARG B 1 14 ? -28.078 -20.188 -62.719 1 13.41 14 ARG B O 1
ATOM 4125 N N . ARG B 1 15 ? -29.766 -18.844 -62.812 1 14.02 15 ARG B N 1
ATOM 4126 C CA . ARG B 1 15 ? -29.688 -18.672 -64.25 1 14.02 15 ARG B CA 1
ATOM 4127 C C . ARG B 1 15 ? -28.25 -18.516 -64.75 1 14.02 15 ARG B C 1
ATOM 4129 O O . ARG B 1 15 ? -27.375 -18.141 -63.969 1 14.02 15 ARG B O 1
ATOM 4136 N N . PRO B 1 16 ? -28.094 -18.188 -66.125 1 13.87 16 PRO B N 1
ATOM 4137 C CA . PRO B 1 16 ? -27.406 -18.594 -67.375 1 13.87 16 PRO B CA 1
ATOM 4138 C C . PRO B 1 16 ? -26.109 -17.828 -67.625 1 13.87 16 PRO B C 1
ATOM 4140 O O . PRO B 1 16 ? -25.828 -16.844 -66.938 1 13.87 16 PRO B O 1
ATOM 4143 N N . PRO B 1 17 ? -25.609 -17.781 -69 1 14.12 17 PRO B N 1
ATOM 4144 C CA . PRO B 1 17 ? -24.422 -18.188 -69.812 1 14.12 17 PRO B CA 1
ATOM 4145 C C . PRO B 1 17 ? -23.5 -17.016 -70.125 1 14.12 17 PRO B C 1
ATOM 4147 O O . PRO B 1 17 ? -22.297 -17.188 -70.25 1 14.12 17 PRO B O 1
ATOM 4150 N N . VAL B 1 18 ? -23.812 -15.664 -70.25 1 13.47 18 VAL B N 1
ATOM 4151 C CA . VAL B 1 18 ? -23.766 -15.062 -71.625 1 13.47 18 VAL B CA 1
ATOM 4152 C C . VAL B 1 18 ? -22.328 -14.758 -72 1 13.47 18 VAL B C 1
ATOM 4154 O O . VAL B 1 18 ? -21.484 -14.492 -71.125 1 13.47 18 VAL B O 1
ATOM 4157 N N . GLY B 1 19 ? -21.984 -14.625 -73.438 1 13.36 19 GLY B N 1
ATOM 4158 C CA . GLY B 1 19 ? -21.094 -14.914 -74.562 1 13.36 19 GLY B CA 1
ATOM 4159 C C . GLY B 1 19 ? -20.062 -13.828 -74.75 1 13.36 19 GLY B C 1
ATOM 4160 O O . GLY B 1 19 ? -18.906 -14.117 -75.062 1 13.36 19 GLY B O 1
ATOM 4161 N N . GLY B 1 20 ? -20.281 -12.469 -74.938 1 13.24 20 GLY B N 1
ATOM 4162 C CA . GLY B 1 20 ? -20.047 -11.984 -76.25 1 13.24 20 GLY B CA 1
ATOM 4163 C C . GLY B 1 20 ? -18.578 -11.734 -76.562 1 13.24 20 GLY B C 1
ATOM 4164 O O . GLY B 1 20 ? -17.734 -11.773 -75.625 1 13.24 20 GLY B O 1
ATOM 4165 N N . GLY B 1 21 ? -18.328 -10.594 -77.438 1 13.43 21 GLY B N 1
ATOM 4166 C CA . GLY B 1 21 ? -17.797 -10.414 -78.75 1 13.43 21 GLY B CA 1
ATOM 4167 C C . GLY B 1 21 ? -16.312 -10.062 -78.75 1 13.43 21 GLY B C 1
ATOM 4168 O O . GLY B 1 21 ? -15.461 -10.938 -78.938 1 13.43 21 GLY B O 1
ATOM 4169 N N . GLY B 1 22 ? -15.977 -8.734 -79.125 1 13.48 22 GLY B N 1
ATOM 4170 C CA . GLY B 1 22 ? -15.414 -8.383 -80.375 1 13.48 22 GLY B CA 1
ATOM 4171 C C . GLY B 1 22 ? -13.898 -8.391 -80.438 1 13.48 22 GLY B C 1
ATOM 4172 O O . GLY B 1 22 ? -13.258 -8.5 -79.375 1 13.48 22 GLY B O 1
ATOM 4173 N N . GLY B 1 23 ? -13.414 -7.551 -81.375 1 13.45 23 GLY B N 1
ATOM 4174 C CA . GLY B 1 23 ? -12.562 -7.66 -82.562 1 13.45 23 GLY B CA 1
ATOM 4175 C C . GLY B 1 23 ? -11.102 -7.395 -82.25 1 13.45 23 GLY B C 1
ATOM 4176 O O . GLY B 1 23 ? -10.734 -7.117 -81.125 1 13.45 23 GLY B O 1
ATOM 4177 N N . GLY B 1 24 ? -10.578 -6.352 -83.062 1 13.51 24 GLY B N 1
ATOM 4178 C CA . GLY B 1 24 ? -9.641 -6.527 -84.125 1 13.51 24 GLY B CA 1
ATOM 4179 C C . GLY B 1 24 ? -8.195 -6.305 -83.75 1 13.51 24 GLY B C 1
ATOM 4180 O O . GLY B 1 24 ? -7.438 -7.262 -83.562 1 13.51 24 GLY B O 1
ATOM 4181 N N . GLU B 1 25 ? -7.715 -4.996 -83.938 1 13.89 25 GLU B N 1
ATOM 4182 C CA . GLU B 1 25 ? -6.789 -4.727 -85 1 13.89 25 GLU B CA 1
ATOM 4183 C C . GLU B 1 25 ? -5.336 -4.812 -84.562 1 13.89 25 GLU B C 1
ATOM 4185 O O . GLU B 1 25 ? -5.047 -4.605 -83.375 1 13.89 25 GLU B O 1
ATOM 4190 N N . ARG B 1 26 ? -4.516 -5.117 -85.562 1 14.05 26 ARG B N 1
ATOM 4191 C CA . ARG B 1 26 ? -3.238 -5.762 -85.812 1 14.05 26 ARG B CA 1
ATOM 4192 C C . ARG B 1 26 ? -2.072 -4.84 -85.5 1 14.05 26 ARG B C 1
ATOM 4194 O O . ARG B 1 26 ? -1.038 -5.301 -85 1 14.05 26 ARG B O 1
ATOM 4201 N N . THR B 1 27 ? -2.219 -3.484 -85.75 1 13.88 27 THR B N 1
ATOM 4202 C CA . THR B 1 27 ? -1.271 -3.178 -86.812 1 13.88 27 THR B CA 1
ATOM 4203 C C . THR B 1 27 ? 0.158 -3.16 -86.25 1 13.88 27 THR B C 1
ATOM 4205 O O . THR B 1 27 ? 0.373 -3.088 -85.062 1 13.88 27 THR B O 1
ATOM 4208 N N . GLY B 1 28 ? 1.057 -2.516 -87.125 1 13.57 28 GLY B N 1
ATOM 4209 C CA . GLY B 1 28 ? 2.271 -2.793 -87.875 1 13.57 28 GLY B CA 1
ATOM 4210 C C . GLY B 1 28 ? 3.533 -2.398 -87.188 1 13.57 28 GLY B C 1
ATOM 4211 O O . GLY B 1 28 ? 3.473 -1.963 -86 1 13.57 28 GLY B O 1
ATOM 4212 N N . SER B 1 29 ? 4.309 -1.518 -87.875 1 13.92 29 SER B N 1
ATOM 4213 C CA . SER B 1 29 ? 5.598 -1.757 -88.562 1 13.92 29 SER B CA 1
ATOM 4214 C C . SER B 1 29 ? 6.746 -1.269 -87.688 1 13.92 29 SER B C 1
ATOM 4216 O O . SER B 1 29 ? 7.516 -2.072 -87.125 1 13.92 29 SER B O 1
ATOM 4218 N N . SER B 1 30 ? 7.273 -0.052 -88.125 1 14.16 30 SER B N 1
ATOM 4219 C CA . SER B 1 30 ? 8.547 0.062 -88.812 1 14.16 30 SER B CA 1
ATOM 4220 C C . SER B 1 30 ? 9.68 0.387 -87.875 1 14.16 30 SER B C 1
ATOM 4222 O O . SER B 1 30 ? 9.617 0.039 -86.688 1 14.16 30 SER B O 1
ATOM 4224 N N . ALA B 1 31 ? 10.414 1.503 -88.25 1 14.93 31 ALA B N 1
ATOM 4225 C CA . ALA B 1 31 ? 11.766 1.69 -88.812 1 14.93 31 ALA B CA 1
ATOM 4226 C C . ALA B 1 31 ? 12.734 2.086 -87.688 1 14.93 31 ALA B C 1
ATOM 4228 O O . ALA B 1 31 ? 12.312 2.559 -86.625 1 14.93 31 ALA B O 1
ATOM 4229 N N . ALA B 1 32 ? 13.984 2.193 -88.062 1 15.23 32 ALA B N 1
ATOM 4230 C CA . ALA B 1 32 ? 15.375 1.904 -87.75 1 15.23 32 ALA B CA 1
ATOM 4231 C C . ALA B 1 32 ? 16 3.049 -87 1 15.23 32 ALA B C 1
ATOM 4233 O O . ALA B 1 32 ? 17.109 2.91 -86.438 1 15.23 32 ALA B O 1
ATOM 4234 N N . ASP B 1 33 ? 15.258 4.227 -87 1 14.62 33 ASP B N 1
ATOM 4235 C CA . ASP B 1 33 ? 16.172 5.309 -87.375 1 14.62 33 ASP B CA 1
ATOM 4236 C C . ASP B 1 33 ? 17.266 5.469 -86.312 1 14.62 33 ASP B C 1
ATOM 4238 O O . ASP B 1 33 ? 17.125 5.02 -85.188 1 14.62 33 ASP B O 1
ATOM 4242 N N . GLU B 1 34 ? 18.016 6.492 -86.625 1 16.17 34 GLU B N 1
ATOM 4243 C CA . GLU B 1 34 ? 19.391 6.996 -86.75 1 16.17 34 GLU B CA 1
ATOM 4244 C C . GLU B 1 34 ? 19.938 7.402 -85.375 1 16.17 34 GLU B C 1
ATOM 4246 O O . GLU B 1 34 ? 19.156 7.637 -84.438 1 16.17 34 GLU B O 1
ATOM 4251 N N . SER B 1 35 ? 21.172 7.641 -85.375 1 16.38 35 SER B N 1
ATOM 4252 C CA . SER B 1 35 ? 22.438 7.484 -84.688 1 16.38 35 SER B CA 1
ATOM 4253 C C . SER B 1 35 ? 22.641 8.555 -83.625 1 16.38 35 SER B C 1
ATOM 4255 O O . SER B 1 35 ? 23.547 8.461 -82.812 1 16.38 35 SER B O 1
ATOM 4257 N N . GLY B 1 36 ? 21.781 9.641 -83.812 1 16.23 36 GLY B N 1
ATOM 4258 C CA . GLY B 1 36 ? 22.5 10.883 -83.562 1 16.23 36 GLY B CA 1
ATOM 4259 C C . GLY B 1 36 ? 23.016 11 -82.125 1 16.23 36 GLY B C 1
ATOM 4260 O O . GLY B 1 36 ? 22.422 10.453 -81.188 1 16.23 36 GLY B O 1
ATOM 4261 N N . THR B 1 37 ? 24.281 11.336 -82.125 1 18.41 37 THR B N 1
ATOM 4262 C CA . THR B 1 37 ? 25.375 11.328 -81.125 1 18.41 37 THR B CA 1
ATOM 4263 C C . THR B 1 37 ? 25.078 12.289 -80 1 18.41 37 THR B C 1
ATOM 4265 O O . THR B 1 37 ? 25.828 12.328 -79 1 18.41 37 THR B O 1
ATOM 4268 N N . PRO B 1 38 ? 23.828 12.875 -80 1 16.98 38 PRO B N 1
ATOM 4269 C CA . PRO B 1 38 ? 24.047 14.242 -79.5 1 16.98 38 PRO B CA 1
ATOM 4270 C C . PRO B 1 38 ? 24.703 14.273 -78.125 1 16.98 38 PRO B C 1
ATOM 4272 O O . PRO B 1 38 ? 24.609 13.305 -77.375 1 16.98 38 PRO B O 1
ATOM 4275 N N . THR B 1 39 ? 25.609 15.258 -78.062 1 20.28 39 THR B N 1
ATOM 4276 C CA . THR B 1 39 ? 26.641 15.719 -77.125 1 20.28 39 THR B CA 1
ATOM 4277 C C . THR B 1 39 ? 26.031 16.109 -75.75 1 20.28 39 THR B C 1
ATOM 4279 O O . THR B 1 39 ? 25.688 17.281 -75.562 1 20.28 39 THR B O 1
ATOM 4282 N N . ILE B 1 40 ? 25.312 15.297 -75.125 1 18.09 40 ILE B N 1
ATOM 4283 C CA . ILE B 1 40 ? 24.391 15.82 -74.125 1 18.09 40 ILE B CA 1
ATOM 4284 C C . ILE B 1 40 ? 25.203 16.5 -73 1 18.09 40 ILE B C 1
ATOM 4286 O O . ILE B 1 40 ? 26.141 15.906 -72.438 1 18.09 40 ILE B O 1
ATOM 4290 N N . GLY B 1 41 ? 25.188 17.844 -73.125 1 18.34 41 GLY B N 1
ATOM 4291 C CA . GLY B 1 41 ? 25.688 18.875 -72.188 1 18.34 41 GLY B CA 1
ATOM 4292 C C . GLY B 1 41 ? 25.422 18.578 -70.75 1 18.34 41 GLY B C 1
ATOM 4293 O O . GLY B 1 41 ? 24.328 18.109 -70.375 1 18.34 41 GLY B O 1
ATOM 4294 N N . LYS B 1 42 ? 26.531 18.438 -70.062 1 19.31 42 LYS B N 1
ATOM 4295 C CA . LYS B 1 42 ? 26.672 17.875 -68.75 1 19.31 42 LYS B CA 1
ATOM 4296 C C . LYS B 1 42 ? 25.859 18.656 -67.75 1 19.31 42 LYS B C 1
ATOM 4298 O O . LYS B 1 42 ? 26.219 19.781 -67.375 1 19.31 42 LYS B O 1
ATOM 4303 N N . ASN B 1 43 ? 24.531 19 -68.125 1 17.33 43 ASN B N 1
ATOM 4304 C CA . ASN B 1 43 ? 23.891 19.969 -67.25 1 17.33 43 ASN B CA 1
ATOM 4305 C C . ASN B 1 43 ? 24.047 19.594 -65.75 1 17.33 43 ASN B C 1
ATOM 4307 O O . ASN B 1 43 ? 23.797 18.453 -65.375 1 17.33 43 ASN B O 1
ATOM 4311 N N . ASP B 1 44 ? 24.859 20.297 -65.125 1 19.94 44 ASP B N 1
ATOM 4312 C CA . ASP B 1 44 ? 25.375 20.219 -63.781 1 19.94 44 ASP B CA 1
ATOM 4313 C C . ASP B 1 44 ? 24.25 20.125 -62.75 1 19.94 44 ASP B C 1
ATOM 4315 O O . ASP B 1 44 ? 24.422 20.484 -61.594 1 19.94 44 ASP B O 1
ATOM 4319 N N . GLY B 1 45 ? 23.141 19.609 -63.094 1 17.03 45 GLY B N 1
ATOM 4320 C CA . GLY B 1 45 ? 21.938 19.828 -62.312 1 17.03 45 GLY B CA 1
ATOM 4321 C C . GLY B 1 45 ? 22.094 19.5 -60.844 1 17.03 45 GLY B C 1
ATOM 4322 O O . GLY B 1 45 ? 22.422 18.359 -60.5 1 17.03 45 GLY B O 1
ATOM 4323 N N . ARG B 1 46 ? 22.469 20.547 -60.062 1 22.34 46 ARG B N 1
ATOM 4324 C CA . ARG B 1 46 ? 22.562 20.547 -58.625 1 22.34 46 ARG B CA 1
ATOM 4325 C C . ARG B 1 46 ? 21.375 19.812 -58 1 22.34 46 ARG B C 1
ATOM 4327 O O . ARG B 1 46 ? 20.234 20.266 -58.094 1 22.34 46 ARG B O 1
ATOM 4334 N N . ALA B 1 47 ? 21.312 18.562 -58.156 1 18.62 47 ALA B N 1
ATOM 4335 C CA . ALA B 1 47 ? 20.203 17.812 -57.594 1 18.62 47 ALA B CA 1
ATOM 4336 C C . ALA B 1 47 ? 19.875 18.266 -56.156 1 18.62 47 ALA B C 1
ATOM 4338 O O . ALA B 1 47 ? 20.781 18.406 -55.344 1 18.62 47 ALA B O 1
ATOM 4339 N N . ALA B 1 48 ? 18.906 19.156 -56.031 1 20.38 48 ALA B N 1
ATOM 4340 C CA . ALA B 1 48 ? 18.312 19.609 -54.781 1 20.38 48 ALA B CA 1
ATOM 4341 C C . ALA B 1 48 ? 18.219 18.469 -53.75 1 20.38 48 ALA B C 1
ATOM 4343 O O . ALA B 1 48 ? 17.547 17.469 -54 1 20.38 48 ALA B O 1
ATOM 4344 N N . GLY B 1 49 ? 19.266 18.078 -53.281 1 20.22 49 GLY B N 1
ATOM 4345 C CA . GLY B 1 49 ? 19.344 17 -52.281 1 20.22 49 GLY B CA 1
ATOM 4346 C C . GLY B 1 49 ? 18.219 17.016 -51.281 1 20.22 49 GLY B C 1
ATOM 4347 O O . GLY B 1 49 ? 18.109 17.953 -50.469 1 20.22 49 GLY B O 1
ATOM 4348 N N . GLY B 1 50 ? 17 16.797 -51.719 1 20.33 50 GLY B N 1
ATOM 4349 C CA . GLY B 1 50 ? 15.867 16.859 -50.781 1 20.33 50 GLY B CA 1
ATOM 4350 C C . GLY B 1 50 ? 16.141 16.188 -49.469 1 20.33 50 GLY B C 1
ATOM 4351 O O . GLY B 1 50 ? 16.562 15.023 -49.438 1 20.33 50 GLY B O 1
ATOM 4352 N N . SER B 1 51 ? 16.688 16.922 -48.594 1 22.45 51 SER B N 1
ATOM 4353 C CA . SER B 1 51 ? 16.922 16.516 -47.219 1 22.45 51 SER B CA 1
ATOM 4354 C C . SER B 1 51 ? 15.75 15.688 -46.688 1 22.45 51 SER B C 1
ATOM 4356 O O . SER B 1 51 ? 14.633 16.188 -46.562 1 22.45 51 SER B O 1
ATOM 4358 N N . CYS B 1 52 ? 15.547 14.547 -47.25 1 23.03 52 CYS B N 1
ATOM 4359 C CA . CYS B 1 52 ? 14.508 13.719 -46.625 1 23.03 52 CYS B CA 1
ATOM 4360 C C . CYS B 1 52 ? 14.555 13.828 -45.094 1 23.03 52 CYS B C 1
ATOM 4362 O O . CYS B 1 52 ? 15.539 13.438 -44.469 1 23.03 52 CYS B O 1
ATOM 4364 N N . ILE B 1 53 ? 14.023 14.891 -44.625 1 24.12 53 ILE B N 1
ATOM 4365 C CA . ILE B 1 53 ? 13.797 14.969 -43.188 1 24.12 53 ILE B CA 1
ATOM 4366 C C . ILE B 1 53 ? 13.312 13.617 -42.656 1 24.12 53 ILE B C 1
ATOM 4368 O O . ILE B 1 53 ? 12.234 13.156 -43.031 1 24.12 53 ILE B O 1
ATOM 4372 N N . VAL B 1 54 ? 14.227 12.656 -42.75 1 27.25 54 VAL B N 1
ATOM 4373 C CA . VAL B 1 54 ? 13.82 11.469 -42.031 1 27.25 54 VAL B CA 1
ATOM 4374 C C . VAL B 1 54 ? 13.023 11.875 -40.781 1 27.25 54 VAL B C 1
ATOM 4376 O O . VAL B 1 54 ? 13.508 12.656 -39.969 1 27.25 54 VAL B O 1
ATOM 4379 N N . GLY B 1 55 ? 11.75 12.086 -41.031 1 25.61 55 GLY B N 1
ATOM 4380 C CA . GLY B 1 55 ? 10.914 12.398 -39.875 1 25.61 55 GLY B CA 1
ATOM 4381 C C . GLY B 1 55 ? 11.352 11.695 -38.625 1 25.61 55 GLY B C 1
ATOM 4382 O O . GLY B 1 55 ? 12.078 10.703 -38.688 1 25.61 55 GLY B O 1
ATOM 4383 N N . PRO B 1 56 ? 11.477 12.5 -37.562 1 27.41 56 PRO B N 1
ATOM 4384 C CA . PRO B 1 56 ? 11.953 11.875 -36.312 1 27.41 56 PRO B CA 1
ATOM 4385 C C . PRO B 1 56 ? 11.422 10.453 -36.156 1 27.41 56 PRO B C 1
ATOM 4387 O O . PRO B 1 56 ? 10.375 10.109 -36.688 1 27.41 56 PRO B O 1
ATOM 4390 N N . ALA B 1 57 ? 12.312 9.516 -36.031 1 28.77 57 ALA B N 1
ATOM 4391 C CA . ALA B 1 57 ? 11.953 8.141 -35.688 1 28.77 57 ALA B CA 1
ATOM 4392 C C . ALA B 1 57 ? 10.664 8.109 -34.875 1 28.77 57 ALA B C 1
ATOM 4394 O O . ALA B 1 57 ? 10.438 8.961 -34 1 28.77 57 ALA B O 1
ATOM 4395 N N . PRO B 1 58 ? 9.641 7.496 -35.469 1 28.62 58 PRO B N 1
ATOM 4396 C CA . PRO B 1 58 ? 8.445 7.438 -34.625 1 28.62 58 PRO B CA 1
ATOM 4397 C C . PRO B 1 58 ? 8.773 7.207 -33.156 1 28.62 58 PRO B C 1
ATOM 4399 O O . PRO B 1 58 ? 9.578 6.332 -32.812 1 28.62 58 PRO B O 1
ATOM 4402 N N . THR B 1 59 ? 8.922 8.281 -32.375 1 31.97 59 THR B N 1
ATOM 4403 C CA . THR B 1 59 ? 9.102 8.133 -30.922 1 31.97 59 THR B CA 1
ATOM 4404 C C . THR B 1 59 ? 8.273 6.969 -30.391 1 31.97 59 THR B C 1
ATOM 4406 O O . THR B 1 59 ? 7.043 7.043 -30.344 1 31.97 59 THR B O 1
ATOM 4409 N N . THR B 1 60 ? 8.531 5.77 -30.922 1 33.38 60 THR B N 1
ATOM 4410 C CA . THR B 1 60 ? 7.875 4.621 -30.312 1 33.38 60 THR B CA 1
ATOM 4411 C C . THR B 1 60 ? 7.641 4.855 -28.828 1 33.38 60 THR B C 1
ATOM 4413 O O . THR B 1 60 ? 8.531 5.328 -28.125 1 33.38 60 THR B O 1
ATOM 4416 N N . ASP B 1 61 ? 6.406 5.047 -28.5 1 34.72 61 ASP B N 1
ATOM 4417 C CA . ASP B 1 61 ? 5.859 5.207 -27.156 1 34.72 61 ASP B CA 1
ATOM 4418 C C . ASP B 1 61 ? 6.574 4.293 -26.156 1 34.72 61 ASP B C 1
ATOM 4420 O O . ASP B 1 61 ? 6.785 3.109 -26.438 1 34.72 61 ASP B O 1
ATOM 4424 N N . PRO B 1 62 ? 7.469 4.836 -25.406 1 38.75 62 PRO B N 1
ATOM 4425 C CA . PRO B 1 62 ? 8.086 3.939 -24.438 1 38.75 62 PRO B CA 1
ATOM 4426 C C . PRO B 1 62 ? 7.094 2.953 -23.828 1 38.75 62 PRO B C 1
ATOM 4428 O O . PRO B 1 62 ? 5.918 3.285 -23.641 1 38.75 62 PRO B O 1
ATOM 4431 N N . PRO B 1 63 ? 7.152 1.742 -24.172 1 39.19 63 PRO B N 1
ATOM 4432 C CA . PRO B 1 63 ? 6.25 0.809 -23.5 1 39.19 63 PRO B CA 1
ATOM 4433 C C . PRO B 1 63 ? 6.043 1.154 -22.031 1 39.19 63 PRO B C 1
ATOM 4435 O O . PRO B 1 63 ? 6.945 1.695 -21.375 1 39.19 63 PRO B O 1
ATOM 4438 N N . PRO B 1 64 ? 4.781 1.316 -21.516 1 42.59 64 PRO B N 1
ATOM 4439 C CA . PRO B 1 64 ? 4.441 1.772 -20.172 1 42.59 64 PRO B CA 1
ATOM 4440 C C . PRO B 1 64 ? 5.207 1.023 -19.078 1 42.59 64 PRO B C 1
ATOM 4442 O O . PRO B 1 64 ? 5.582 -0.136 -19.281 1 42.59 64 PRO B O 1
ATOM 4445 N N . VAL B 1 65 ? 5.863 1.634 -18.281 1 43.53 65 VAL B N 1
ATOM 4446 C CA . VAL B 1 65 ? 6.559 1.312 -17.047 1 43.53 65 VAL B CA 1
ATOM 4447 C C . VAL B 1 65 ? 5.613 0.589 -16.094 1 43.53 65 VAL B C 1
ATOM 4449 O O . VAL B 1 65 ? 4.562 1.123 -15.727 1 43.53 65 VAL B O 1
ATOM 4452 N N . HIS B 1 66 ? 5.363 -0.819 -16.078 1 48.62 66 HIS B N 1
ATOM 4453 C CA . HIS B 1 66 ? 4.57 -1.838 -15.406 1 48.62 66 HIS B CA 1
ATOM 4454 C C . HIS B 1 66 ? 5.129 -2.146 -14.023 1 48.62 66 HIS B C 1
ATOM 4456 O O . HIS B 1 66 ? 5.691 -3.223 -13.805 1 48.62 66 HIS B O 1
ATOM 4462 N N . SER B 1 67 ? 5.289 -1.242 -13.078 1 45.19 67 SER B N 1
ATOM 4463 C CA . SER B 1 67 ? 6.059 -1.505 -11.867 1 45.19 67 SER B CA 1
ATOM 4464 C C . SER B 1 67 ? 5.316 -2.457 -10.938 1 45.19 67 SER B C 1
ATOM 4466 O O . SER B 1 67 ? 4.121 -2.289 -10.695 1 45.19 67 SER B O 1
ATOM 4468 N N . SER B 1 68 ? 5.586 -3.684 -10.695 1 47.25 68 SER B N 1
ATOM 4469 C CA . SER B 1 68 ? 5.137 -4.684 -9.734 1 47.25 68 SER B CA 1
ATOM 4470 C C . SER B 1 68 ? 5.48 -4.27 -8.312 1 47.25 68 SER B C 1
ATOM 4472 O O . SER B 1 68 ? 5.043 -4.906 -7.348 1 47.25 68 SER B O 1
ATOM 4474 N N . GLY B 1 69 ? 5.891 -3.041 -8.102 1 49.5 69 GLY B N 1
ATOM 4475 C CA . GLY B 1 69 ? 6.359 -2.613 -6.789 1 49.5 69 GLY B CA 1
ATOM 4476 C C . GLY B 1 69 ? 7.727 -3.168 -6.438 1 49.5 69 GLY B C 1
ATOM 4477 O O . GLY B 1 69 ? 8.266 -2.861 -5.371 1 49.5 69 GLY B O 1
ATOM 4478 N N . VAL B 1 70 ? 8.172 -4.23 -7.129 1 47.19 70 VAL B N 1
ATOM 4479 C CA . VAL B 1 70 ? 9.5 -4.766 -6.883 1 47.19 70 VAL B CA 1
ATOM 4480 C C . VAL B 1 70 ? 10.531 -3.979 -7.691 1 47.19 70 VAL B C 1
ATOM 4482 O O . VAL B 1 70 ? 10.344 -3.754 -8.891 1 47.19 70 VAL B O 1
ATOM 4485 N N . ASP B 1 71 ? 11.289 -3.301 -6.949 1 47.56 71 ASP B N 1
ATOM 4486 C CA . ASP B 1 71 ? 12.352 -2.533 -7.594 1 47.56 71 ASP B CA 1
ATOM 4487 C C . ASP B 1 71 ? 13.164 -3.414 -8.539 1 47.56 71 ASP B C 1
ATOM 4489 O O . ASP B 1 71 ? 13.688 -4.453 -8.133 1 47.56 71 ASP B O 1
ATOM 4493 N N . PHE B 1 72 ? 12.789 -3.398 -9.75 1 50.97 72 PHE B N 1
ATOM 4494 C CA . PHE B 1 72 ? 13.633 -4.102 -10.719 1 50.97 72 PHE B CA 1
ATOM 4495 C C . PHE B 1 72 ? 14.656 -3.158 -11.328 1 50.97 72 PHE B C 1
ATOM 4497 O O . PHE B 1 72 ? 14.555 -1.939 -11.18 1 50.97 72 PHE B O 1
ATOM 4504 N N . TYR B 1 73 ? 15.742 -3.822 -11.82 1 48.72 73 TYR B N 1
ATOM 4505 C CA . TYR B 1 73 ? 16.844 -3.125 -12.484 1 48.72 73 TYR B CA 1
ATOM 4506 C C . TYR B 1 73 ? 16.328 -2.279 -13.641 1 48.72 73 TYR B C 1
ATOM 4508 O O . TYR B 1 73 ? 15.336 -2.623 -14.281 1 48.72 73 TYR B O 1
ATOM 4516 N N . PRO B 1 74 ? 16.828 -1.024 -13.539 1 49.19 74 PRO B N 1
ATOM 4517 C CA . PRO B 1 74 ? 16.5 -0.239 -14.727 1 49.19 74 PRO B CA 1
ATOM 4518 C C . PRO B 1 74 ? 16.734 -1.006 -16.031 1 49.19 74 PRO B C 1
ATOM 4520 O O . PRO B 1 74 ? 17.75 -1.699 -16.156 1 49.19 74 PRO B O 1
ATOM 4523 N N . PRO B 1 75 ? 15.773 -1.249 -16.766 1 48.97 75 PRO B N 1
ATOM 4524 C CA . PRO B 1 75 ? 15.969 -1.92 -18.062 1 48.97 75 PRO B CA 1
ATOM 4525 C C . PRO B 1 75 ? 17.109 -1.303 -18.875 1 48.97 75 PRO B C 1
ATOM 4527 O O . PRO B 1 75 ? 17.297 -0.084 -18.859 1 48.97 75 PRO B O 1
ATOM 4530 N N . SER B 1 76 ? 18.203 -2.035 -19.047 1 55.12 76 SER B N 1
ATOM 4531 C CA . SER B 1 76 ? 18.984 -1.549 -20.172 1 55.12 76 SER B CA 1
ATOM 4532 C C . SER B 1 76 ? 18.109 -1.354 -21.406 1 55.12 76 SER B C 1
ATOM 4534 O O . SER B 1 76 ? 17.25 -2.189 -21.703 1 55.12 76 SER B O 1
ATOM 4536 N N . THR B 1 77 ? 17.656 -0.234 -21.734 1 61.28 77 THR B N 1
ATOM 4537 C CA . THR B 1 77 ? 16.609 0.114 -22.688 1 61.28 77 THR B CA 1
ATOM 4538 C C . THR B 1 77 ? 16.734 -0.713 -23.953 1 61.28 77 THR B C 1
ATOM 4540 O O . THR B 1 77 ? 15.734 -1.098 -24.562 1 61.28 77 THR B O 1
ATOM 4543 N N . ARG B 1 78 ? 17.938 -1.284 -24.312 1 75.12 78 ARG B N 1
ATOM 4544 C CA . ARG B 1 78 ? 17.953 -1.853 -25.656 1 75.12 78 ARG B CA 1
ATOM 4545 C C . ARG B 1 78 ? 18.266 -3.346 -25.625 1 75.12 78 ARG B C 1
ATOM 4547 O O . ARG B 1 78 ? 17.906 -4.086 -26.547 1 75.12 78 ARG B O 1
ATOM 4554 N N . TYR B 1 79 ? 18.781 -3.91 -24.547 1 86.06 79 TYR B N 1
ATOM 4555 C CA . TYR B 1 79 ? 19.328 -5.262 -24.641 1 86.06 79 TYR B CA 1
ATOM 4556 C C . TYR B 1 79 ? 18.703 -6.18 -23.609 1 86.06 79 TYR B C 1
ATOM 4558 O O . TYR B 1 79 ? 18.172 -5.711 -22.594 1 86.06 79 TYR B O 1
ATOM 4566 N N . TRP B 1 80 ? 18.703 -7.5 -23.906 1 89.62 80 TRP B N 1
ATOM 4567 C CA . TRP B 1 80 ? 18.281 -8.578 -23.016 1 89.62 80 TRP B CA 1
ATOM 4568 C C . TRP B 1 80 ? 19.484 -9.359 -22.5 1 89.62 80 TRP B C 1
ATOM 4570 O O . TRP B 1 80 ? 20.484 -9.484 -23.188 1 89.62 80 TRP B O 1
ATOM 4580 N N . ARG B 1 81 ? 19.359 -9.82 -21.328 1 88.94 81 ARG B N 1
ATOM 4581 C CA . ARG B 1 81 ? 20.422 -10.664 -20.766 1 88.94 81 ARG B CA 1
ATOM 4582 C C . ARG B 1 81 ? 19.906 -12.078 -20.516 1 88.94 81 ARG B C 1
ATOM 4584 O O . ARG B 1 81 ? 18.891 -12.273 -19.859 1 88.94 81 ARG B O 1
ATOM 4591 N N . ILE B 1 82 ? 20.594 -13.062 -21.078 1 93.25 82 ILE B N 1
ATOM 4592 C CA . ILE B 1 82 ? 20.281 -14.477 -20.906 1 93.25 82 ILE B CA 1
ATOM 4593 C C . ILE B 1 82 ? 21.578 -15.281 -20.781 1 93.25 82 ILE B C 1
ATOM 4595 O O . ILE B 1 82 ? 22.438 -15.227 -21.656 1 93.25 82 ILE B O 1
ATOM 4599 N N . GLY B 1 83 ? 21.75 -15.945 -19.656 1 92.25 83 GLY B N 1
ATOM 4600 C CA . GLY B 1 83 ? 22.922 -16.781 -19.484 1 92.25 83 GLY B CA 1
ATOM 4601 C C . GLY B 1 83 ? 24.219 -15.992 -19.422 1 92.25 83 GLY B C 1
ATOM 4602 O O . GLY B 1 83 ? 25.219 -16.375 -20.047 1 92.25 83 GLY B O 1
ATOM 4603 N N . ARG B 1 84 ? 24.141 -14.867 -18.922 1 89.31 84 ARG B N 1
ATOM 4604 C CA . ARG B 1 84 ? 25.281 -13.977 -18.703 1 89.31 84 ARG B CA 1
ATOM 4605 C C . ARG B 1 84 ? 25.766 -13.391 -20.031 1 89.31 84 ARG B C 1
ATOM 4607 O O . ARG B 1 84 ? 26.891 -12.867 -20.109 1 89.31 84 ARG B O 1
ATOM 4614 N N . LYS B 1 85 ? 24.969 -13.492 -20.984 1 91.12 85 LYS B N 1
ATOM 4615 C CA . LYS B 1 85 ? 25.234 -12.875 -22.266 1 91.12 85 LYS B CA 1
ATOM 4616 C C . LYS B 1 85 ? 24.156 -11.852 -22.641 1 91.12 85 LYS B C 1
ATOM 4618 O O . LYS B 1 85 ? 23.078 -11.852 -22.047 1 91.12 85 LYS B O 1
ATOM 4623 N N . TRP B 1 86 ? 24.562 -11.016 -23.625 1 90.62 86 TRP B N 1
ATOM 4624 C CA . TRP B 1 86 ? 23.656 -9.953 -24.031 1 90.62 86 TRP B CA 1
ATOM 4625 C C . TRP B 1 86 ? 23.094 -10.219 -25.422 1 90.62 86 TRP B C 1
ATOM 4627 O O . TRP B 1 86 ? 23.797 -10.742 -26.297 1 90.62 86 TRP B O 1
ATOM 4637 N N . TYR B 1 87 ? 21.844 -9.836 -25.625 1 93.19 87 TYR B N 1
ATOM 4638 C CA . TYR B 1 87 ? 21.156 -10.062 -26.891 1 93.19 87 TYR B CA 1
ATOM 4639 C C . TYR B 1 87 ? 20.375 -8.828 -27.312 1 93.19 87 TYR B C 1
ATOM 4641 O O . TYR B 1 87 ? 19.859 -8.086 -26.469 1 93.19 87 TYR B O 1
ATOM 4649 N N . ASP B 1 88 ? 20.297 -8.609 -28.594 1 91.94 88 ASP B N 1
ATOM 4650 C CA . ASP B 1 88 ? 19.422 -7.598 -29.172 1 91.94 88 ASP B CA 1
ATOM 4651 C C . ASP B 1 88 ? 18.312 -8.242 -30 1 91.94 88 ASP B C 1
ATOM 4653 O O . ASP B 1 88 ? 18.516 -8.602 -31.156 1 91.94 88 ASP B O 1
ATOM 4657 N N . PHE B 1 89 ? 17.172 -8.289 -29.422 1 93.56 89 PHE B N 1
ATOM 4658 C CA . PHE B 1 89 ? 16.047 -8.984 -30.047 1 93.56 89 PHE B CA 1
ATOM 4659 C C . PHE B 1 89 ? 15.156 -8.008 -30.797 1 93.56 89 PHE B C 1
ATOM 4661 O O . PHE B 1 89 ? 14.008 -8.328 -31.125 1 93.56 89 PHE B O 1
ATOM 4668 N N . THR B 1 90 ? 15.578 -6.855 -31.062 1 89.94 90 THR B N 1
ATOM 4669 C CA . THR B 1 90 ? 14.781 -5.84 -31.734 1 89.94 90 THR B CA 1
ATOM 4670 C C . THR B 1 90 ? 14.18 -6.391 -33.031 1 89.94 90 THR B C 1
ATOM 4672 O O . THR B 1 90 ? 12.984 -6.215 -33.281 1 89.94 90 THR B O 1
ATOM 4675 N N . ASP B 1 91 ? 14.977 -7.113 -33.781 1 91.44 91 ASP B N 1
ATOM 4676 C CA . ASP B 1 91 ? 14.523 -7.645 -35.062 1 91.44 91 ASP B CA 1
ATOM 4677 C C . ASP B 1 91 ? 13.742 -8.938 -34.875 1 91.44 91 ASP B C 1
ATOM 4679 O O . ASP B 1 91 ? 13.062 -9.406 -35.781 1 91.44 91 ASP B O 1
ATOM 4683 N N . PHE B 1 92 ? 13.883 -9.484 -33.719 1 94.06 92 PHE B N 1
ATOM 4684 C CA . PHE B 1 92 ? 13.266 -10.773 -33.438 1 94.06 92 PHE B CA 1
ATOM 4685 C C . PHE B 1 92 ? 11.914 -10.594 -32.75 1 94.06 92 PHE B C 1
ATOM 4687 O O . PHE B 1 92 ? 11.141 -11.547 -32.625 1 94.06 92 PHE B O 1
ATOM 4694 N N . LEU B 1 93 ? 11.516 -9.43 -32.344 1 91.19 93 LEU B N 1
ATOM 4695 C CA . LEU B 1 93 ? 10.32 -9.148 -31.562 1 91.19 93 LEU B CA 1
ATOM 4696 C C . LEU B 1 93 ? 9.07 -9.695 -32.25 1 91.19 93 LEU B C 1
ATOM 4698 O O . LEU B 1 93 ? 8.281 -10.414 -31.609 1 91.19 93 LEU B O 1
ATOM 4702 N N . HIS B 1 94 ? 8.938 -9.492 -33.531 1 90.44 94 HIS B N 1
ATOM 4703 C CA . HIS B 1 94 ? 7.715 -9.844 -34.219 1 90.44 94 HIS B CA 1
ATOM 4704 C C . HIS B 1 94 ? 7.73 -11.305 -34.656 1 90.44 94 HIS B C 1
ATOM 4706 O O . HIS B 1 94 ? 6.691 -11.859 -35.031 1 90.44 94 HIS B O 1
ATOM 4712 N N . ARG B 1 95 ? 8.867 -11.953 -34.562 1 92.06 95 ARG B N 1
ATOM 4713 C CA . ARG B 1 95 ? 8.992 -13.344 -35 1 92.06 95 ARG B CA 1
ATOM 4714 C C . ARG B 1 95 ? 8.875 -14.297 -33.812 1 92.06 95 ARG B C 1
ATOM 4716 O O . ARG B 1 95 ? 8.727 -15.508 -34 1 92.06 95 ARG B O 1
ATOM 4723 N N . HIS B 1 96 ? 8.93 -13.75 -32.719 1 93.19 96 HIS B N 1
ATOM 4724 C CA . HIS B 1 96 ? 8.883 -14.594 -31.516 1 93.19 96 HIS B CA 1
ATOM 4725 C C . HIS B 1 96 ? 7.516 -15.258 -31.375 1 93.19 96 HIS B C 1
ATOM 4727 O O . HIS B 1 96 ? 6.496 -14.57 -31.266 1 93.19 96 HIS B O 1
ATOM 4733 N N . PRO B 1 97 ? 7.484 -16.516 -31.297 1 86.19 97 PRO B N 1
ATOM 4734 C CA . PRO B 1 97 ? 6.207 -17.234 -31.219 1 86.19 97 PRO B CA 1
ATOM 4735 C C . PRO B 1 97 ? 5.379 -16.828 -30 1 86.19 97 PRO B C 1
ATOM 4737 O O . PRO B 1 97 ? 4.145 -16.844 -30.062 1 86.19 97 PRO B O 1
ATOM 4740 N N . GLY B 1 98 ? 5.98 -16.469 -28.969 1 87.12 98 GLY B N 1
ATOM 4741 C CA . GLY B 1 98 ? 5.285 -16.094 -27.75 1 87.12 98 GLY B CA 1
ATOM 4742 C C . GLY B 1 98 ? 4.797 -14.656 -27.766 1 87.12 98 GLY B C 1
ATOM 4743 O O . GLY B 1 98 ? 4.18 -14.195 -26.797 1 87.12 98 GLY B O 1
ATOM 4744 N N . GLY B 1 99 ? 5.047 -13.953 -28.828 1 87.38 99 GLY B N 1
ATOM 4745 C CA . GLY B 1 99 ? 4.637 -12.562 -28.938 1 87.38 99 GLY B CA 1
ATOM 4746 C C . GLY B 1 99 ? 5.727 -11.586 -28.531 1 87.38 99 GLY B C 1
ATOM 4747 O O . GLY B 1 99 ? 6.633 -11.938 -27.781 1 87.38 99 GLY B O 1
ATOM 4748 N N . SER B 1 100 ? 5.531 -10.352 -28.969 1 88.94 100 SER B N 1
ATOM 4749 C CA . SER B 1 100 ? 6.52 -9.32 -28.656 1 88.94 100 SER B CA 1
ATOM 4750 C C . SER B 1 100 ? 6.383 -8.828 -27.219 1 88.94 100 SER B C 1
ATOM 4752 O O . SER B 1 100 ? 7.367 -8.398 -26.609 1 88.94 100 SER B O 1
ATOM 4754 N N . GLU B 1 101 ? 5.219 -8.977 -26.656 1 84.38 101 GLU B N 1
ATOM 4755 C CA . GLU B 1 101 ? 4.918 -8.43 -25.344 1 84.38 101 GLU B CA 1
ATOM 4756 C C . GLU B 1 101 ? 5.797 -9.062 -24.266 1 84.38 101 GLU B C 1
ATOM 4758 O O . GLU B 1 101 ? 6.324 -8.367 -23.391 1 84.38 101 GLU B O 1
ATOM 4763 N N . VAL B 1 102 ? 5.957 -10.32 -24.359 1 89.06 102 VAL B N 1
ATOM 4764 C CA . VAL B 1 102 ? 6.715 -11.023 -23.328 1 89.06 102 VAL B CA 1
ATOM 4765 C C . VAL B 1 102 ? 8.18 -10.586 -23.375 1 89.06 102 VAL B C 1
ATOM 4767 O O . VAL B 1 102 ? 8.82 -10.438 -22.328 1 89.06 102 VAL B O 1
ATOM 4770 N N . LEU B 1 103 ? 8.703 -10.391 -24.578 1 88.81 103 LEU B N 1
ATOM 4771 C CA . LEU B 1 103 ? 10.086 -9.961 -24.734 1 88.81 103 LEU B CA 1
ATOM 4772 C C . LEU B 1 103 ? 10.289 -8.555 -24.172 1 88.81 103 LEU B C 1
ATOM 4774 O O . LEU B 1 103 ? 11.258 -8.297 -23.469 1 88.81 103 LEU B O 1
ATOM 4778 N N . LEU B 1 104 ? 9.352 -7.797 -24.438 1 83.94 104 LEU B N 1
ATOM 4779 C CA . LEU B 1 104 ? 9.445 -6.414 -23.984 1 83.94 104 LEU B CA 1
ATOM 4780 C C . LEU B 1 104 ? 9.289 -6.332 -22.469 1 83.94 104 LEU B C 1
ATOM 4782 O O . LEU B 1 104 ? 10.008 -5.582 -21.812 1 83.94 104 LEU B O 1
ATOM 4786 N N . LEU B 1 105 ? 8.398 -7.082 -21.953 1 82.06 105 LEU B N 1
ATOM 4787 C CA . LEU B 1 105 ? 8.18 -7.098 -20.516 1 82.06 105 LEU B CA 1
ATOM 4788 C C . LEU B 1 105 ? 9.422 -7.598 -19.781 1 82.06 105 LEU B C 1
ATOM 4790 O O . LEU B 1 105 ? 9.797 -7.043 -18.75 1 82.06 105 LEU B O 1
ATOM 4794 N N . LEU B 1 106 ? 9.992 -8.555 -20.344 1 85.69 106 LEU B N 1
ATOM 4795 C CA . LEU B 1 106 ? 11.156 -9.148 -19.703 1 85.69 106 LEU B CA 1
ATOM 4796 C C . LEU B 1 106 ? 12.359 -8.211 -19.781 1 85.69 106 LEU B C 1
ATOM 4798 O O . LEU B 1 106 ? 13.164 -8.141 -18.844 1 85.69 106 LEU B O 1
ATOM 4802 N N . ARG B 1 107 ? 12.492 -7.578 -20.859 1 81.25 107 ARG B N 1
ATOM 4803 C CA . ARG B 1 107 ? 13.57 -6.605 -21.031 1 81.25 107 ARG B CA 1
ATOM 4804 C C . ARG B 1 107 ? 13.43 -5.461 -20.031 1 81.25 107 ARG B C 1
ATOM 4806 O O . ARG B 1 107 ? 14.414 -5.039 -19.422 1 81.25 107 ARG B O 1
ATOM 4813 N N . ASP B 1 108 ? 12.297 -5.066 -19.906 1 72.44 108 ASP B N 1
ATOM 4814 C CA . ASP B 1 108 ? 12.055 -3.814 -19.203 1 72.44 108 ASP B CA 1
ATOM 4815 C C . ASP B 1 108 ? 11.906 -4.055 -17.703 1 72.44 108 ASP B C 1
ATOM 4817 O O . ASP B 1 108 ? 12.07 -3.135 -16.906 1 72.44 108 ASP B O 1
ATOM 4821 N N . ARG B 1 109 ? 11.641 -5.23 -17.281 1 70.69 109 ARG B N 1
ATOM 4822 C CA . ARG B 1 109 ? 11.328 -5.477 -15.875 1 70.69 109 ARG B CA 1
ATOM 4823 C C . ARG B 1 109 ? 12.5 -6.145 -15.164 1 70.69 109 ARG B C 1
ATOM 4825 O O . ARG B 1 109 ? 12.727 -5.918 -13.977 1 70.69 109 ARG B O 1
ATOM 4832 N N . PHE B 1 110 ? 13.156 -6.949 -15.961 1 70.25 110 PHE B N 1
ATOM 4833 C CA . PHE B 1 110 ? 14.148 -7.762 -15.273 1 70.25 110 PHE B CA 1
ATOM 4834 C C . PHE B 1 110 ? 15.531 -7.559 -15.891 1 70.25 110 PHE B C 1
ATOM 4836 O O . PHE B 1 110 ? 15.648 -7.188 -17.062 1 70.25 110 PHE B O 1
ATOM 4843 N N . GLU B 1 111 ? 16.531 -7.672 -15.062 1 67.56 111 GLU B N 1
ATOM 4844 C CA . GLU B 1 111 ? 17.906 -7.578 -15.562 1 67.56 111 GLU B CA 1
ATOM 4845 C C . GLU B 1 111 ? 18.297 -8.828 -16.344 1 67.56 111 GLU B C 1
ATOM 4847 O O . GLU B 1 111 ? 19.016 -8.734 -17.344 1 67.56 111 GLU B O 1
ATOM 4852 N N . ASP B 1 112 ? 17.75 -9.844 -15.914 1 83.12 112 ASP B N 1
ATOM 4853 C CA . ASP B 1 112 ? 18.109 -11.148 -16.469 1 83.12 112 ASP B CA 1
ATOM 4854 C C . ASP B 1 112 ? 16.859 -11.992 -16.75 1 83.12 112 ASP B C 1
ATOM 4856 O O . ASP B 1 112 ? 15.938 -12.039 -15.93 1 83.12 112 ASP B O 1
ATOM 4860 N N . CYS B 1 113 ? 16.859 -12.57 -17.938 1 89.62 113 CYS B N 1
ATOM 4861 C CA . CYS B 1 113 ? 15.695 -13.32 -18.406 1 89.62 113 CYS B CA 1
ATOM 4862 C C . CYS B 1 113 ? 16 -14.812 -18.469 1 89.62 113 CYS B C 1
ATOM 4864 O O . CYS B 1 113 ? 15.281 -15.57 -19.125 1 89.62 113 CYS B O 1
ATOM 4866 N N . THR B 1 114 ? 17.016 -15.242 -17.812 1 91.81 114 THR B N 1
ATOM 4867 C CA . THR B 1 114 ? 17.5 -16.609 -17.984 1 91.81 114 THR B CA 1
ATOM 4868 C C . THR B 1 114 ? 16.453 -17.609 -17.547 1 91.81 114 THR B C 1
ATOM 4870 O O . THR B 1 114 ? 16.141 -18.562 -18.266 1 91.81 114 THR B O 1
ATOM 4873 N N . PHE B 1 115 ? 15.844 -17.406 -16.391 1 92.81 115 PHE B N 1
ATOM 4874 C CA . PHE B 1 115 ? 14.867 -18.359 -15.875 1 92.81 115 PHE B CA 1
ATOM 4875 C C . PHE B 1 115 ? 13.617 -18.375 -16.75 1 92.81 115 PHE B C 1
ATOM 4877 O O . PHE B 1 115 ? 13.062 -19.438 -17.031 1 92.81 115 PHE B O 1
ATOM 4884 N N . ALA B 1 116 ? 13.227 -17.188 -17.203 1 93.31 116 ALA B N 1
ATOM 4885 C CA . ALA B 1 116 ? 12.07 -17.109 -18.078 1 93.31 116 ALA B CA 1
ATOM 4886 C C . ALA B 1 116 ? 12.344 -17.828 -19.406 1 93.31 116 ALA B C 1
ATOM 4888 O O . ALA B 1 116 ? 11.484 -18.547 -19.922 1 93.31 116 ALA B O 1
ATOM 4889 N N . PHE B 1 117 ? 13.578 -17.672 -19.984 1 95.12 117 PHE B N 1
ATOM 4890 C CA . PHE B 1 117 ? 13.961 -18.312 -21.234 1 95.12 117 PHE B CA 1
ATOM 4891 C C . PHE B 1 117 ? 13.992 -19.828 -21.078 1 95.12 117 PHE B C 1
ATOM 4893 O O . PHE B 1 117 ? 13.414 -20.562 -21.891 1 95.12 117 PHE B O 1
ATOM 4900 N N . GLU B 1 118 ? 14.578 -20.25 -19.984 1 93.94 118 GLU B N 1
ATOM 4901 C CA . GLU B 1 118 ? 14.781 -21.672 -19.781 1 93.94 118 GLU B CA 1
ATOM 4902 C C . GLU B 1 118 ? 13.461 -22.375 -19.469 1 93.94 118 GLU B C 1
ATOM 4904 O O . GLU B 1 118 ? 13.219 -23.5 -19.938 1 93.94 118 GLU B O 1
ATOM 4909 N N . SER B 1 119 ? 12.609 -21.781 -18.75 1 94.62 119 SER B N 1
ATOM 4910 C CA . SER B 1 119 ? 11.391 -22.438 -18.266 1 94.62 119 SER B CA 1
ATOM 4911 C C . SER B 1 119 ? 10.297 -22.406 -19.328 1 94.62 119 SER B C 1
ATOM 4913 O O . SER B 1 119 ? 9.344 -23.188 -19.266 1 94.62 119 SER B O 1
ATOM 4915 N N . HIS B 1 120 ? 10.445 -21.547 -20.344 1 94.69 120 HIS B N 1
ATOM 4916 C CA . HIS B 1 120 ? 9.375 -21.406 -21.312 1 94.69 120 HIS B CA 1
ATOM 4917 C C . HIS B 1 120 ? 9.734 -22.094 -22.641 1 94.69 120 HIS B C 1
ATOM 4919 O O . HIS B 1 120 ? 8.953 -22.062 -23.594 1 94.69 120 HIS B O 1
ATOM 4925 N N . HIS B 1 121 ? 10.906 -22.703 -22.719 1 94.38 121 HIS B N 1
ATOM 4926 C CA . HIS B 1 121 ? 11.297 -23.375 -23.953 1 94.38 121 HIS B CA 1
ATOM 4927 C C . HIS B 1 121 ? 11.664 -24.828 -23.703 1 94.38 121 HIS B C 1
ATOM 4929 O O . HIS B 1 121 ? 12.805 -25.125 -23.312 1 94.38 121 HIS B O 1
ATOM 4935 N N . LEU B 1 122 ? 10.734 -25.688 -23.969 1 92.38 122 LEU B N 1
ATOM 4936 C CA . LEU B 1 122 ? 10.93 -27.125 -23.812 1 92.38 122 LEU B CA 1
ATOM 4937 C C . LEU B 1 122 ? 12.055 -27.625 -24.719 1 92.38 122 LEU B C 1
ATOM 4939 O O . LEU B 1 122 ? 12.883 -28.438 -24.281 1 92.38 122 LEU B O 1
ATOM 4943 N N . ASN B 1 123 ? 11.992 -27.141 -25.969 1 91.31 123 ASN B N 1
ATOM 4944 C CA . ASN B 1 123 ? 13.102 -27.422 -26.875 1 91.31 123 ASN B CA 1
ATOM 4945 C C . ASN B 1 123 ? 14.203 -26.375 -26.734 1 91.31 123 ASN B C 1
ATOM 4947 O O . ASN B 1 123 ? 14.438 -25.578 -27.656 1 91.31 123 ASN B O 1
ATOM 4951 N N . TYR B 1 124 ? 14.914 -26.469 -25.656 1 92.94 124 TYR B N 1
ATOM 4952 C CA . TYR B 1 124 ? 15.844 -25.406 -25.281 1 92.94 124 TYR B CA 1
ATOM 4953 C C . TYR B 1 124 ? 17.047 -25.375 -26.203 1 92.94 124 TYR B C 1
ATOM 4955 O O . TYR B 1 124 ? 17.625 -24.312 -26.438 1 92.94 124 TYR B O 1
ATOM 4963 N N . LYS B 1 125 ? 17.422 -26.5 -26.781 1 93.19 125 LYS B N 1
ATOM 4964 C CA . LYS B 1 125 ? 18.562 -26.531 -27.703 1 93.19 125 LYS B CA 1
ATOM 4965 C C . LYS B 1 125 ? 18.281 -25.703 -28.953 1 93.19 125 LYS B C 1
ATOM 4967 O O . LYS B 1 125 ? 19.109 -24.906 -29.375 1 93.19 125 LYS B O 1
ATOM 4972 N N . ARG B 1 126 ? 17.156 -25.938 -29.453 1 93.31 126 ARG B N 1
ATOM 4973 C CA . ARG B 1 126 ? 16.75 -25.156 -30.625 1 93.31 126 ARG B CA 1
ATOM 4974 C C . ARG B 1 126 ? 16.625 -23.672 -30.297 1 93.31 126 ARG B C 1
ATOM 4976 O O . ARG B 1 126 ? 17.094 -22.828 -31.062 1 93.31 126 ARG B O 1
ATOM 4983 N N . ALA B 1 127 ? 15.992 -23.406 -29.188 1 95.19 127 ALA B N 1
ATOM 4984 C CA . ALA B 1 127 ? 15.82 -22.016 -28.766 1 95.19 127 ALA B CA 1
ATOM 4985 C C . ALA B 1 127 ? 17.172 -21.328 -28.578 1 95.19 127 ALA B C 1
ATOM 4987 O O . ALA B 1 127 ? 17.344 -20.188 -28.984 1 95.19 127 ALA B O 1
ATOM 4988 N N . ARG B 1 128 ? 18.078 -22.047 -27.938 1 95.94 128 ARG B N 1
ATOM 4989 C CA . ARG B 1 128 ? 19.406 -21.5 -27.688 1 95.94 128 ARG B CA 1
ATOM 4990 C C . ARG B 1 128 ? 20.125 -21.234 -29 1 95.94 128 ARG B C 1
ATOM 4992 O O . ARG B 1 128 ? 20.828 -20.219 -29.141 1 95.94 128 ARG B O 1
ATOM 4999 N N . LYS B 1 129 ? 19.953 -22.062 -29.953 1 95.69 129 LYS B N 1
ATOM 5000 C CA . LYS B 1 129 ? 20.547 -21.859 -31.266 1 95.69 129 LYS B CA 1
ATOM 5001 C C . LYS B 1 129 ? 19.969 -20.625 -31.953 1 95.69 129 LYS B C 1
ATOM 5003 O O . LYS B 1 129 ? 20.703 -19.859 -32.594 1 95.69 129 LYS B O 1
ATOM 5008 N N . ILE B 1 130 ? 18.781 -20.438 -31.859 1 95.81 130 ILE B N 1
ATOM 5009 C CA . ILE B 1 130 ? 18.109 -19.312 -32.5 1 95.81 130 ILE B CA 1
ATOM 5010 C C . ILE B 1 130 ? 18.594 -18 -31.906 1 95.81 130 ILE B C 1
ATOM 5012 O O . ILE B 1 130 ? 18.938 -17.062 -32.625 1 95.81 130 ILE B O 1
ATOM 5016 N N . ILE B 1 131 ? 18.625 -17.922 -30.547 1 95.5 131 ILE B N 1
ATOM 5017 C CA . ILE B 1 131 ? 18.922 -16.625 -29.938 1 95.5 131 ILE B CA 1
ATOM 5018 C C . ILE B 1 131 ? 20.406 -16.297 -30.125 1 95.5 131 ILE B C 1
ATOM 5020 O O . ILE B 1 131 ? 20.812 -15.133 -30.031 1 95.5 131 ILE B O 1
ATOM 5024 N N . ALA B 1 132 ? 21.219 -17.344 -30.359 1 95.31 132 ALA B N 1
ATOM 5025 C CA . ALA B 1 132 ? 22.641 -17.125 -30.562 1 95.31 132 ALA B CA 1
ATOM 5026 C C . ALA B 1 132 ? 22.891 -16.172 -31.734 1 95.31 132 ALA B C 1
ATOM 5028 O O . ALA B 1 132 ? 23.891 -15.445 -31.734 1 95.31 132 ALA B O 1
ATOM 5029 N N . LYS B 1 133 ? 22 -16.109 -32.625 1 95.25 133 LYS B N 1
ATOM 5030 C CA . LYS B 1 133 ? 22.109 -15.242 -33.812 1 95.25 133 LYS B CA 1
ATOM 5031 C C . LYS B 1 133 ? 21.969 -13.773 -33.406 1 95.25 133 LYS B C 1
ATOM 5033 O O . LYS B 1 133 ? 22.328 -12.883 -34.188 1 95.25 133 LYS B O 1
ATOM 5038 N N . TYR B 1 134 ? 21.453 -13.539 -32.312 1 95.69 134 TYR B N 1
ATOM 5039 C CA . TYR B 1 134 ? 21.141 -12.172 -31.906 1 95.69 134 TYR B CA 1
ATOM 5040 C C . TYR B 1 134 ? 22.062 -11.719 -30.781 1 95.69 134 TYR B C 1
ATOM 5042 O O . TYR B 1 134 ? 21.812 -10.695 -30.141 1 95.69 134 TYR B O 1
ATOM 5050 N N . GLU B 1 135 ? 23.094 -12.477 -30.484 1 95.31 135 GLU B N 1
ATOM 5051 C CA . GLU B 1 135 ? 24.031 -12.156 -29.422 1 95.31 135 GLU B CA 1
ATOM 5052 C C . GLU B 1 135 ? 24.828 -10.898 -29.75 1 95.31 135 GLU B C 1
ATOM 5054 O O . GLU B 1 135 ? 25.219 -10.688 -30.906 1 95.31 135 GLU B O 1
ATOM 5059 N N . VAL B 1 136 ? 24.984 -10.055 -28.734 1 92.44 136 VAL B N 1
ATOM 5060 C CA . VAL B 1 136 ? 25.766 -8.836 -28.906 1 92.44 136 VAL B CA 1
ATOM 5061 C C . VAL B 1 136 ? 26.938 -8.82 -27.922 1 92.44 136 VAL B C 1
ATOM 5063 O O . VAL B 1 136 ? 26.797 -9.289 -26.781 1 92.44 136 VAL B O 1
ATOM 5066 N N . ASP B 1 137 ? 28.016 -8.18 -28.328 1 89.88 137 ASP B N 1
ATOM 5067 C CA . ASP B 1 137 ? 29.203 -8.109 -27.484 1 89.88 137 ASP B CA 1
ATOM 5068 C C . ASP B 1 137 ? 29 -7.16 -26.312 1 89.88 137 ASP B C 1
ATOM 5070 O O . ASP B 1 137 ? 28.375 -6.109 -26.469 1 89.88 137 ASP B O 1
ATOM 5074 N N . GLU B 1 138 ? 29.531 -7.609 -25.188 1 84.25 138 GLU B N 1
ATOM 5075 C CA . GLU B 1 138 ? 29.406 -6.836 -23.953 1 84.25 138 GLU B CA 1
ATOM 5076 C C . GLU B 1 138 ? 29.922 -5.414 -24.141 1 84.25 138 GLU B C 1
ATOM 5078 O O . GLU B 1 138 ? 29.406 -4.473 -23.531 1 84.25 138 GLU B O 1
ATOM 5083 N N . SER B 1 139 ? 30.891 -5.246 -24.891 1 79.56 139 SER B N 1
ATOM 5084 C CA . SER B 1 139 ? 31.484 -3.938 -25.141 1 79.56 139 SER B CA 1
ATOM 5085 C C . SER B 1 139 ? 30.484 -2.99 -25.797 1 79.56 139 SER B C 1
ATOM 5087 O O . SER B 1 139 ? 30.5 -1.787 -25.531 1 79.56 139 SER B O 1
ATOM 5089 N N . VAL B 1 140 ? 29.688 -3.523 -26.578 1 78.38 140 VAL B N 1
ATOM 5090 C CA . VAL B 1 140 ? 28.688 -2.725 -27.266 1 78.38 140 VAL B CA 1
ATOM 5091 C C . VAL B 1 140 ? 27.641 -2.244 -26.266 1 78.38 140 VAL B C 1
ATOM 5093 O O . VAL B 1 140 ? 27.188 -1.096 -26.328 1 78.38 140 VAL B O 1
ATOM 5096 N N . VAL B 1 141 ? 27.328 -3.098 -25.375 1 77.75 141 VAL B N 1
ATOM 5097 C CA . VAL B 1 141 ? 26.312 -2.787 -24.375 1 77.75 141 VAL B CA 1
ATOM 5098 C C . VAL B 1 141 ? 26.828 -1.706 -23.422 1 77.75 141 VAL B C 1
ATOM 5100 O O . VAL B 1 141 ? 26.094 -0.79 -23.047 1 77.75 141 VAL B O 1
ATOM 5103 N N . GLU B 1 142 ? 28 -1.794 -23.016 1 73.44 142 GLU B N 1
ATOM 5104 C CA . GLU B 1 142 ? 28.625 -0.825 -22.125 1 73.44 142 GLU B CA 1
ATOM 5105 C C . GLU B 1 142 ? 28.672 0.562 -22.766 1 73.44 142 GLU B C 1
ATOM 5107 O O . GLU B 1 142 ? 28.562 1.574 -22.062 1 73.44 142 GLU B O 1
ATOM 5112 N N . SER B 1 143 ? 28.859 0.55 -23.938 1 69.19 143 SER B N 1
ATOM 5113 C CA . SER B 1 143 ? 28.953 1.829 -24.641 1 69.19 143 SER B CA 1
ATOM 5114 C C . SER B 1 143 ? 27.594 2.527 -24.703 1 69.19 143 SER B C 1
ATOM 5116 O O . SER B 1 143 ? 27.531 3.75 -24.828 1 69.19 143 SER B O 1
ATOM 5118 N N . HIS B 1 144 ? 26.531 1.813 -24.641 1 64.5 144 HIS B N 1
ATOM 5119 C CA . HIS B 1 144 ? 25.203 2.377 -24.75 1 64.5 144 HIS B CA 1
ATOM 5120 C C . HIS B 1 144 ? 24.594 2.643 -23.375 1 64.5 144 HIS B C 1
ATOM 5122 O O . HIS B 1 144 ? 23.578 3.338 -23.266 1 64.5 144 HIS B O 1
ATOM 5128 N N . SER B 1 145 ? 25 1.943 -22.5 1 57.62 145 SER B N 1
ATOM 5129 C CA . SER B 1 145 ? 24.406 2.068 -21.172 1 57.62 145 SER B CA 1
ATOM 5130 C C . SER B 1 145 ? 24.719 3.426 -20.562 1 57.62 145 SER B C 1
ATOM 5132 O O . SER B 1 145 ? 25.875 3.859 -20.562 1 57.62 145 SER B O 1
ATOM 5134 N N . SER B 1 146 ? 23.844 4.242 -20.734 1 48.12 146 SER B N 1
ATOM 5135 C CA . SER B 1 146 ? 24.031 5.5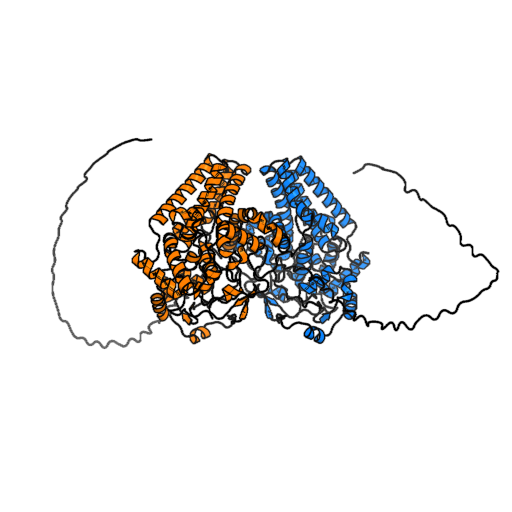23 -20.062 1 48.12 146 SER B CA 1
ATOM 5136 C C . SER B 1 146 ? 24.562 5.328 -18.641 1 48.12 146 SER B C 1
ATOM 5138 O O . SER B 1 146 ? 24.281 4.305 -18.016 1 48.12 146 SER B O 1
ATOM 5140 N N . LYS B 1 147 ? 25.406 6.289 -18.125 1 43.34 147 LYS B N 1
ATOM 5141 C CA . LYS B 1 147 ? 26.062 6.406 -16.828 1 43.34 147 LYS B CA 1
ATOM 5142 C C . LYS B 1 147 ? 25.141 6.004 -15.688 1 43.34 147 LYS B C 1
ATOM 5144 O O . LYS B 1 147 ? 25.578 5.828 -14.547 1 43.34 147 LYS B O 1
ATOM 5149 N N . ASP B 1 148 ? 24 6.207 -15.898 1 42.28 148 ASP B N 1
ATOM 5150 C CA . ASP B 1 148 ? 23.094 6.203 -14.758 1 42.28 148 ASP B CA 1
ATOM 5151 C C . ASP B 1 148 ? 22.625 4.785 -14.438 1 42.28 148 ASP B C 1
ATOM 5153 O O . ASP B 1 148 ? 21.75 4.59 -13.578 1 42.28 148 ASP B O 1
ATOM 5157 N N . VAL B 1 149 ? 22.812 3.883 -15.344 1 43.25 149 VAL B N 1
ATOM 5158 C CA . VAL B 1 149 ? 22.359 2.555 -14.945 1 43.25 149 VAL B CA 1
ATOM 5159 C C . VAL B 1 149 ? 23.188 2.061 -13.766 1 43.25 149 VAL B C 1
ATOM 5161 O O . VAL B 1 149 ? 24.344 1.67 -13.938 1 43.25 149 VAL B O 1
ATOM 5164 N N . GLN B 1 150 ? 23.125 2.668 -12.82 1 40.56 150 GLN B N 1
ATOM 5165 C CA . GLN B 1 150 ? 23.734 2.049 -11.648 1 40.56 150 GLN B CA 1
ATOM 5166 C C . GLN B 1 150 ? 23.375 0.568 -11.555 1 40.56 150 GLN B C 1
ATOM 5168 O O . GLN B 1 150 ? 22.266 0.22 -11.164 1 40.56 150 GLN B O 1
ATOM 5173 N N . ARG B 1 151 ? 24.031 -0.268 -12.352 1 42.97 151 ARG B N 1
ATOM 5174 C CA . ARG B 1 151 ? 24 -1.724 -12.25 1 42.97 151 ARG B CA 1
ATOM 5175 C C . ARG B 1 151 ? 24.094 -2.176 -10.797 1 42.97 151 ARG B C 1
ATOM 5177 O O . ARG B 1 151 ? 24.984 -1.754 -10.062 1 42.97 151 ARG B O 1
ATOM 5184 N N . ARG B 1 152 ? 23 -2.561 -10.273 1 44.75 152 ARG B N 1
ATOM 5185 C CA . ARG B 1 152 ? 23.188 -3.174 -8.961 1 44.75 152 ARG B CA 1
ATOM 5186 C C . ARG B 1 152 ? 24.156 -4.34 -9.039 1 44.75 152 ARG B C 1
ATOM 5188 O O . ARG B 1 152 ? 23.953 -5.289 -9.797 1 44.75 152 ARG B O 1
ATOM 5195 N N . ARG B 1 153 ? 25.344 -4.191 -8.609 1 44.34 153 ARG B N 1
ATOM 5196 C CA . ARG B 1 153 ? 26.391 -5.211 -8.539 1 44.34 153 ARG B CA 1
ATOM 5197 C C . ARG B 1 153 ? 25.938 -6.398 -7.695 1 44.34 153 ARG B C 1
ATOM 5199 O O . ARG B 1 153 ? 25.141 -6.242 -6.766 1 44.34 153 ARG B O 1
ATOM 5206 N N . PRO B 1 154 ? 26.328 -7.617 -8.242 1 43.5 154 PRO B N 1
ATOM 5207 C CA . PRO B 1 154 ? 26.188 -8.773 -7.352 1 43.5 154 PRO B CA 1
ATOM 5208 C C . PRO B 1 154 ? 26.578 -8.461 -5.91 1 43.5 154 PRO B C 1
ATOM 5210 O O . PRO B 1 154 ? 27.531 -7.73 -5.672 1 43.5 154 PRO B O 1
ATOM 5213 N N . GLY B 1 155 ? 25.562 -8.859 -4.918 1 41 155 GLY B N 1
ATOM 5214 C CA . GLY B 1 155 ? 25.844 -8.656 -3.504 1 41 155 GLY B CA 1
ATOM 5215 C C . GLY B 1 155 ? 25.047 -7.516 -2.9 1 41 155 GLY B C 1
ATOM 5216 O O . GLY B 1 155 ? 25 -7.355 -1.679 1 41 155 GLY B O 1
ATOM 5217 N N . ASN B 1 156 ? 24.391 -6.797 -3.729 1 44.62 156 ASN B N 1
ATOM 5218 C CA . ASN B 1 156 ? 23.625 -5.676 -3.189 1 44.62 156 ASN B CA 1
ATOM 5219 C C . ASN B 1 156 ? 22.312 -6.137 -2.576 1 44.62 156 ASN B C 1
ATOM 5221 O O . ASN B 1 156 ? 21.672 -7.059 -3.088 1 44.62 156 ASN B O 1
ATOM 5225 N N . LYS B 1 157 ? 22.109 -5.547 -1.531 1 49.03 157 LYS B N 1
ATOM 5226 C CA . LYS B 1 157 ? 20.875 -5.875 -0.833 1 49.03 157 LYS B CA 1
ATOM 5227 C C . LYS B 1 157 ? 19.672 -5.246 -1.523 1 49.03 157 LYS B C 1
ATOM 5229 O O . LYS B 1 157 ? 19.734 -4.109 -2.002 1 49.03 157 LYS B O 1
ATOM 5234 N N . THR B 1 158 ? 18.719 -6.188 -1.7 1 48 158 THR B N 1
ATOM 5235 C CA . THR B 1 158 ? 17.438 -5.688 -2.203 1 48 158 THR B CA 1
ATOM 5236 C C . THR B 1 158 ? 16.703 -4.902 -1.12 1 48 158 THR B C 1
ATOM 5238 O O . THR B 1 158 ? 17.016 -5.035 0.067 1 48 158 THR B O 1
ATOM 5241 N N . ALA B 1 159 ? 15.914 -4.031 -1.52 1 46.66 159 ALA B N 1
ATOM 5242 C CA . ALA B 1 159 ? 15.117 -3.244 -0.583 1 46.66 159 ALA B CA 1
ATOM 5243 C C . ALA B 1 159 ? 14.398 -4.145 0.418 1 46.66 159 ALA B C 1
ATOM 5245 O O . ALA B 1 159 ? 14.18 -3.752 1.567 1 46.66 159 ALA B O 1
ATOM 5246 N N . ASN B 1 160 ? 14.164 -5.449 -0.023 1 49.97 160 ASN B N 1
ATOM 5247 C CA . ASN B 1 160 ? 13.383 -6.328 0.84 1 49.97 160 ASN B CA 1
ATOM 5248 C C . ASN B 1 160 ? 14.25 -7.398 1.486 1 49.97 160 ASN B C 1
ATOM 5250 O O . ASN B 1 160 ? 13.75 -8.438 1.921 1 49.97 160 ASN B O 1
ATOM 5254 N N . GLY B 1 161 ? 15.633 -7.156 1.506 1 51.62 161 GLY B N 1
ATOM 5255 C CA . GLY B 1 161 ? 16.484 -7.992 2.332 1 51.62 161 GLY B CA 1
ATOM 5256 C C . GLY B 1 161 ? 17.094 -9.156 1.575 1 51.62 161 GLY B C 1
ATOM 5257 O O . GLY B 1 161 ? 17.797 -9.984 2.156 1 51.62 161 GLY B O 1
ATOM 5258 N N . GLY B 1 162 ? 16.906 -9.344 0.316 1 60.66 162 GLY B N 1
ATOM 5259 C CA . GLY B 1 162 ? 17.531 -10.43 -0.425 1 60.66 162 GLY B CA 1
ATOM 5260 C C . GLY B 1 162 ? 18.859 -10.039 -1.05 1 60.66 162 GLY B C 1
ATOM 5261 O O . GLY B 1 162 ? 19.203 -8.859 -1.113 1 60.66 162 GLY B O 1
ATOM 5262 N N . VAL B 1 163 ? 19.75 -11.039 -1.195 1 67.69 163 VAL B N 1
ATOM 5263 C CA . VAL B 1 163 ? 21 -10.82 -1.919 1 67.69 163 VAL B CA 1
ATOM 5264 C C . VAL B 1 163 ? 20.859 -11.312 -3.357 1 67.69 163 VAL B C 1
ATOM 5266 O O . VAL B 1 163 ? 20.328 -12.406 -3.598 1 67.69 163 VAL B O 1
ATOM 5269 N N . VAL B 1 164 ? 21.188 -10.258 -4.219 1 65.62 164 VAL B N 1
ATOM 5270 C CA . VAL B 1 164 ? 21.125 -10.656 -5.621 1 65.62 164 VAL B CA 1
ATOM 5271 C C . VAL B 1 164 ? 22.391 -11.445 -5.988 1 65.62 164 VAL B C 1
ATOM 5273 O O . VAL B 1 164 ? 23.5 -10.953 -5.82 1 65.62 164 VAL B O 1
ATOM 5276 N N . GLY B 1 165 ? 22.453 -12.68 -6.16 1 67.75 165 GLY B N 1
ATOM 5277 C CA . GLY B 1 165 ? 23.578 -13.477 -6.617 1 67.75 165 GLY B CA 1
ATOM 5278 C C . GLY B 1 165 ? 23.969 -13.188 -8.055 1 67.75 165 GLY B C 1
ATOM 5279 O O . GLY B 1 165 ? 23.469 -12.242 -8.664 1 67.75 165 GLY B O 1
ATOM 5280 N N . GLU B 1 166 ? 24.984 -13.883 -8.539 1 74.06 166 GLU B N 1
ATOM 5281 C CA . GLU B 1 166 ? 25.375 -13.789 -9.938 1 74.06 166 GLU B CA 1
ATOM 5282 C C . GLU B 1 166 ? 24.266 -14.289 -10.859 1 74.06 166 GLU B C 1
ATOM 5284 O O . GLU B 1 166 ? 23.609 -15.281 -10.555 1 74.06 166 GLU B O 1
ATOM 5289 N N . PRO B 1 167 ? 24.125 -13.492 -11.93 1 82.12 167 PRO B N 1
ATOM 5290 C CA . PRO B 1 167 ? 23.141 -14.008 -12.875 1 82.12 167 PRO B CA 1
ATOM 5291 C C . PRO B 1 167 ? 23.406 -15.445 -13.297 1 82.12 167 PRO B C 1
ATOM 5293 O O . PRO B 1 167 ? 24.578 -15.836 -13.445 1 82.12 167 PRO B O 1
ATOM 5296 N N . PRO B 1 168 ? 22.406 -16.156 -13.5 1 88.38 168 PRO B N 1
ATOM 5297 C CA . PRO B 1 168 ? 22.562 -17.594 -13.805 1 88.38 168 PRO B CA 1
ATOM 5298 C C . PRO B 1 168 ? 23.125 -17.828 -15.211 1 88.38 168 PRO B C 1
ATOM 5300 O O . PRO B 1 168 ? 22.906 -17.016 -16.109 1 88.38 168 PRO B O 1
ATOM 5303 N N . GLU B 1 169 ? 23.859 -18.906 -15.328 1 89.88 169 GLU B N 1
ATOM 5304 C CA . GLU B 1 169 ? 24.281 -19.422 -16.625 1 89.88 169 GLU B CA 1
ATOM 5305 C C . GLU B 1 169 ? 23.219 -20.359 -17.219 1 89.88 169 GLU B C 1
ATOM 5307 O O . GLU B 1 169 ? 22.312 -20.797 -16.5 1 89.88 169 GLU B O 1
ATOM 5312 N N . LEU B 1 170 ? 23.375 -20.516 -18.516 1 93.38 170 LEU B N 1
ATOM 5313 C CA . LEU B 1 170 ? 22.531 -21.547 -19.109 1 93.38 170 LEU B CA 1
ATOM 5314 C C . LEU B 1 170 ? 22.891 -22.922 -18.562 1 93.38 170 LEU B C 1
ATOM 5316 O O . LEU B 1 170 ? 24.062 -23.219 -18.344 1 93.38 170 LEU B O 1
ATOM 5320 N N . LEU B 1 171 ? 21.906 -23.719 -18.422 1 93.5 171 LEU B N 1
ATOM 5321 C CA . LEU B 1 171 ? 22.109 -25.016 -17.781 1 93.5 171 LEU B CA 1
ATOM 5322 C C . LEU B 1 171 ? 22.797 -25.984 -18.719 1 93.5 171 LEU B C 1
ATOM 5324 O O . LEU B 1 171 ? 22.531 -26 -19.922 1 93.5 171 LEU B O 1
ATOM 5328 N N . ASP B 1 172 ? 23.594 -26.797 -18.047 1 93.06 172 ASP B N 1
ATOM 5329 C CA . ASP B 1 172 ? 24.219 -27.906 -18.781 1 93.06 172 ASP B CA 1
ATOM 5330 C C . ASP B 1 172 ? 23.188 -28.953 -19.188 1 93.06 172 ASP B C 1
ATOM 5332 O O . ASP B 1 172 ? 22.156 -29.094 -18.531 1 93.06 172 ASP B O 1
ATOM 5336 N N . ASP B 1 173 ? 23.562 -29.734 -20.188 1 93.62 173 ASP B N 1
ATOM 5337 C CA . ASP B 1 173 ? 22.641 -30.734 -20.719 1 93.62 173 ASP B CA 1
ATOM 5338 C C . ASP B 1 173 ? 22.391 -31.844 -19.703 1 93.62 173 ASP B C 1
ATOM 5340 O O . ASP B 1 173 ? 21.391 -32.562 -19.781 1 93.62 173 ASP B O 1
ATOM 5344 N N . HIS B 1 174 ? 23.281 -31.969 -18.734 1 94.12 174 HIS B N 1
ATOM 5345 C CA . HIS B 1 174 ? 23.156 -33.062 -17.781 1 94.12 174 HIS B CA 1
ATOM 5346 C C . HIS B 1 174 ? 22.609 -32.562 -16.453 1 94.12 174 HIS B C 1
ATOM 5348 O O . HIS B 1 174 ? 22.406 -33.344 -15.516 1 94.12 174 HIS B O 1
ATOM 5354 N N . ALA B 1 175 ? 22.344 -31.281 -16.438 1 94.75 175 ALA B N 1
ATOM 5355 C CA . ALA B 1 175 ? 21.719 -30.734 -15.242 1 94.75 175 ALA B CA 1
ATOM 5356 C C . ALA B 1 175 ? 20.344 -31.359 -15.008 1 94.75 175 ALA B C 1
ATOM 5358 O O . ALA B 1 175 ? 19.688 -31.812 -15.953 1 94.75 175 ALA B O 1
ATOM 5359 N N . PHE B 1 176 ? 19.906 -31.469 -13.859 1 96.25 176 PHE B N 1
ATOM 5360 C CA . PHE B 1 176 ? 18.641 -32.062 -13.469 1 96.25 176 PHE B CA 1
ATOM 5361 C C . PHE B 1 176 ? 17.5 -31.516 -14.305 1 96.25 176 PHE B C 1
ATOM 5363 O O . PHE B 1 176 ? 16.734 -32.281 -14.906 1 96.25 176 PHE B O 1
ATOM 5370 N N . TYR B 1 177 ? 17.344 -30.156 -14.32 1 96.38 177 TYR B N 1
ATOM 5371 C CA . TYR B 1 177 ? 16.234 -29.531 -15.016 1 96.38 177 TYR B CA 1
ATOM 5372 C C . TYR B 1 177 ? 16.312 -29.781 -16.516 1 96.38 177 TYR B C 1
ATOM 5374 O O . TYR B 1 177 ? 15.289 -29.953 -17.188 1 96.38 177 TYR B O 1
ATOM 5382 N N . SER B 1 178 ? 17.5 -29.859 -17.109 1 96.38 178 SER B N 1
ATOM 5383 C CA . SER B 1 178 ? 17.656 -30.172 -18.516 1 96.38 178 SER B CA 1
ATOM 5384 C C . SER B 1 178 ? 17.203 -31.578 -18.844 1 96.38 178 SER B C 1
ATOM 5386 O O . SER B 1 178 ? 16.531 -31.812 -19.844 1 96.38 178 SER B O 1
ATOM 5388 N N . VAL B 1 179 ? 17.547 -32.469 -17.938 1 97.25 179 VAL B N 1
ATOM 5389 C CA . VAL B 1 179 ? 17.172 -33.844 -18.156 1 97.25 179 VAL B CA 1
ATOM 5390 C C . VAL B 1 179 ? 15.656 -34 -18.109 1 97.25 179 VAL B C 1
ATOM 5392 O O . VAL B 1 179 ? 15.062 -34.656 -18.969 1 97.25 179 VAL B O 1
ATOM 5395 N N . ILE B 1 180 ? 15.07 -33.406 -17.141 1 97.25 180 ILE B N 1
ATOM 5396 C CA . ILE B 1 180 ? 13.625 -33.562 -17.016 1 97.25 180 ILE B CA 1
ATOM 5397 C C . ILE B 1 180 ? 12.93 -32.875 -18.188 1 97.25 180 ILE B C 1
ATOM 5399 O O . ILE B 1 180 ? 11.914 -33.344 -18.688 1 97.25 180 ILE B O 1
ATOM 5403 N N . ARG B 1 181 ? 13.398 -31.766 -18.641 1 96.81 181 ARG B N 1
ATOM 5404 C CA . ARG B 1 181 ? 12.828 -31.062 -19.797 1 96.81 181 ARG B CA 1
ATOM 5405 C C . ARG B 1 181 ? 12.867 -31.938 -21.031 1 96.81 181 ARG B C 1
ATOM 5407 O O . ARG B 1 181 ? 11.883 -32.031 -21.781 1 96.81 181 ARG B O 1
ATOM 5414 N N . ARG B 1 182 ? 13.953 -32.625 -21.219 1 97.06 182 ARG B N 1
ATOM 5415 C CA . ARG B 1 182 ? 14.078 -33.5 -22.375 1 97.06 182 ARG B CA 1
ATOM 5416 C C . ARG B 1 182 ? 13.109 -34.656 -22.281 1 97.06 182 ARG B C 1
ATOM 5418 O O . ARG B 1 182 ? 12.469 -35.031 -23.281 1 97.06 182 ARG B O 1
ATOM 5425 N N . ARG B 1 183 ? 13.016 -35.219 -21.172 1 98 183 ARG B N 1
ATOM 5426 C CA . ARG B 1 183 ? 12.125 -36.375 -20.969 1 98 183 ARG B CA 1
ATOM 5427 C C . ARG B 1 183 ? 10.672 -35.969 -21.188 1 98 183 ARG B C 1
ATOM 5429 O O . ARG B 1 183 ? 9.898 -36.688 -21.812 1 98 183 ARG B O 1
ATOM 5436 N N . VAL B 1 184 ? 10.328 -34.781 -20.641 1 98.19 184 VAL B N 1
ATOM 5437 C CA . VAL B 1 184 ? 8.969 -34.281 -20.797 1 98.19 184 VAL B CA 1
ATOM 5438 C C . VAL B 1 184 ? 8.703 -33.938 -22.266 1 98.19 184 VAL B C 1
ATOM 5440 O O . VAL B 1 184 ? 7.645 -34.281 -22.812 1 98.19 184 VAL B O 1
ATOM 5443 N N . ALA B 1 185 ? 9.688 -33.344 -22.953 1 97.25 185 ALA B N 1
ATOM 5444 C CA . ALA B 1 185 ? 9.555 -33.031 -24.375 1 97.25 185 ALA B CA 1
ATOM 5445 C C . ALA B 1 185 ? 9.336 -34.312 -25.188 1 97.25 185 ALA B C 1
ATOM 5447 O O . ALA B 1 185 ? 8.484 -34.375 -26.062 1 97.25 185 ALA B O 1
ATOM 5448 N N . ASP B 1 186 ? 10.109 -35.344 -24.875 1 97.44 186 ASP B N 1
ATOM 5449 C CA . ASP B 1 186 ? 9.977 -36.625 -25.562 1 97.44 186 ASP B CA 1
ATOM 5450 C C . ASP B 1 186 ? 8.594 -37.219 -25.344 1 97.44 186 ASP B C 1
ATOM 5452 O O . ASP B 1 186 ? 7.949 -37.656 -26.281 1 97.44 186 ASP B O 1
ATOM 5456 N N . HIS B 1 187 ? 8.18 -37.156 -24.141 1 97.88 187 HIS B N 1
ATOM 5457 C CA . HIS B 1 187 ? 6.867 -37.688 -23.797 1 97.88 187 HIS B CA 1
ATOM 5458 C C . HIS B 1 187 ? 5.766 -36.938 -24.562 1 97.88 187 HIS B C 1
ATOM 5460 O O . HIS B 1 187 ? 4.852 -37.562 -25.094 1 97.88 187 HIS B O 1
ATOM 5466 N N . LEU B 1 188 ? 5.824 -35.656 -24.547 1 98 188 LEU B N 1
ATOM 5467 C CA . LEU B 1 188 ? 4.805 -34.844 -25.203 1 98 188 LEU B CA 1
ATOM 5468 C C . LEU B 1 188 ? 4.793 -35.125 -26.719 1 98 188 LEU B C 1
ATOM 5470 O O . LEU B 1 188 ? 3.725 -35.219 -27.312 1 98 188 LEU B O 1
ATOM 5474 N N . ARG B 1 189 ? 5.934 -35.281 -27.297 1 96.5 189 ARG B N 1
ATOM 5475 C CA . ARG B 1 189 ? 6.027 -35.625 -28.719 1 96.5 189 ARG B CA 1
ATOM 5476 C C . ARG B 1 189 ? 5.383 -36.969 -29 1 96.5 189 ARG B C 1
ATOM 5478 O O . ARG B 1 189 ? 4.605 -37.094 -29.953 1 96.5 189 ARG B O 1
ATOM 5485 N N . GLU B 1 190 ? 5.684 -37.844 -28.219 1 97.38 190 GLU B N 1
ATOM 5486 C CA . GLU B 1 190 ? 5.168 -39.219 -28.406 1 97.38 190 GLU B CA 1
ATOM 5487 C C . GLU B 1 190 ? 3.656 -39.25 -28.188 1 97.38 190 GLU B C 1
ATOM 5489 O O . GLU B 1 190 ? 2.965 -40.062 -28.812 1 97.38 190 GLU B O 1
ATOM 5494 N N . SER B 1 191 ? 3.201 -38.375 -27.328 1 96.5 191 SER B N 1
ATOM 5495 C CA . SER B 1 191 ? 1.776 -38.375 -27.016 1 96.5 191 SER B CA 1
ATOM 5496 C C . SER B 1 191 ? 0.992 -37.562 -28.031 1 96.5 191 SER B C 1
ATOM 5498 O O . SER B 1 191 ? -0.229 -37.438 -27.922 1 96.5 191 SER B O 1
ATOM 5500 N N . GLY B 1 192 ? 1.694 -36.906 -28.969 1 96.31 192 GLY B N 1
ATOM 5501 C CA . GLY B 1 192 ? 1.037 -36.188 -30.047 1 96.31 192 GLY B CA 1
ATOM 5502 C C . GLY B 1 192 ? 0.768 -34.719 -29.703 1 96.31 192 GLY B C 1
ATOM 5503 O O . GLY B 1 192 ? -0.027 -34.062 -30.375 1 96.31 192 GLY B O 1
ATOM 5504 N N . TYR B 1 193 ? 1.306 -34.25 -28.594 1 96.94 193 TYR B N 1
ATOM 5505 C CA . TYR B 1 193 ? 1.166 -32.875 -28.156 1 96.94 193 TYR B CA 1
ATOM 5506 C C . TYR B 1 193 ? 2.531 -32.219 -27.953 1 96.94 193 TYR B C 1
ATOM 5508 O O . TYR B 1 193 ? 2.863 -31.797 -26.844 1 96.94 193 TYR B O 1
ATOM 5516 N N . PRO B 1 194 ? 3.293 -32.062 -28.969 1 94.69 194 PRO B N 1
ATOM 5517 C CA . PRO B 1 194 ? 4.699 -31.656 -28.844 1 94.69 194 PRO B CA 1
ATOM 5518 C C . PRO B 1 194 ? 4.871 -30.312 -28.156 1 94.69 194 PRO B C 1
ATOM 5520 O O . PRO B 1 194 ? 5.898 -30.078 -27.5 1 94.69 194 PRO B O 1
ATOM 5523 N N . SER B 1 195 ? 3.9 -29.406 -28.219 1 93 195 SER B N 1
ATOM 5524 C CA . SER B 1 195 ? 4.035 -28.109 -27.578 1 93 195 SER B CA 1
ATOM 5525 C C . SER B 1 195 ? 3.377 -28.094 -26.203 1 93 195 SER B C 1
ATOM 5527 O O . SER B 1 195 ? 3.367 -27.078 -25.531 1 93 195 SER B O 1
ATOM 5529 N N . GLY B 1 196 ? 2.812 -29.234 -25.812 1 96.62 196 GLY B N 1
ATOM 5530 C CA . GLY B 1 196 ? 2.088 -29.266 -24.562 1 96.62 196 GLY B CA 1
ATOM 5531 C C . GLY B 1 196 ? 0.747 -28.562 -24.609 1 96.62 196 GLY B C 1
ATOM 5532 O O . GLY B 1 196 ? 0.277 -28.031 -23.609 1 96.62 196 GLY B O 1
ATOM 5533 N N . GLU B 1 197 ? 0.14 -28.453 -25.781 1 96.56 197 GLU B N 1
ATOM 5534 C CA . GLU B 1 197 ? -1.147 -27.781 -25.969 1 96.56 197 GLU B CA 1
ATOM 5535 C C . GLU B 1 197 ? -2.266 -28.531 -25.25 1 96.56 197 GLU B C 1
ATOM 5537 O O . GLU B 1 197 ? -2.107 -29.703 -24.891 1 96.56 197 GLU B O 1
ATOM 5542 N N . PRO B 1 198 ? -3.357 -27.922 -25 1 98.06 198 PRO B N 1
ATOM 5543 C CA . PRO B 1 198 ? -4.418 -28.547 -24.219 1 98.06 198 PRO B CA 1
ATOM 5544 C C . PRO B 1 198 ? -5.039 -29.75 -24.922 1 98.06 198 PRO B C 1
ATOM 5546 O O . PRO B 1 198 ? -5.27 -29.703 -26.141 1 98.06 198 PRO B O 1
ATOM 5549 N N . LYS B 1 199 ? -5.27 -30.797 -24.188 1 97.88 199 LYS B N 1
ATOM 5550 C CA . LYS B 1 199 ? -6.059 -31.922 -24.688 1 97.88 199 LYS B CA 1
ATOM 5551 C C . LYS B 1 199 ? -7.531 -31.547 -24.828 1 97.88 199 LYS B C 1
ATOM 5553 O O . LYS B 1 199 ? -7.973 -30.531 -24.266 1 97.88 199 LYS B O 1
ATOM 5558 N N . LEU B 1 200 ? -8.219 -32.375 -25.562 1 97.12 200 LEU B N 1
ATOM 5559 C CA . LEU B 1 200 ? -9.641 -32.156 -25.766 1 97.12 200 LEU B CA 1
ATOM 5560 C C . LEU B 1 200 ? -10.383 -32.125 -24.438 1 97.12 200 LEU B C 1
ATOM 5562 O O . LEU B 1 200 ? -11.289 -31.312 -24.234 1 97.12 200 LEU B O 1
ATOM 5566 N N . GLU B 1 201 ? -10.016 -32.969 -23.562 1 97 201 GLU B N 1
ATOM 5567 C CA . GLU B 1 201 ? -10.664 -33.062 -22.25 1 97 201 GLU B CA 1
ATOM 5568 C C . GLU B 1 201 ? -10.57 -31.734 -21.5 1 97 201 GLU B C 1
ATOM 5570 O O . GLU B 1 201 ? -11.531 -31.312 -20.844 1 97 201 GLU B O 1
ATOM 5575 N N . CYS B 1 202 ? -9.461 -31.062 -21.516 1 98.12 202 CYS B N 1
ATOM 5576 C CA . CYS B 1 202 ? -9.266 -29.781 -20.844 1 98.12 202 CYS B CA 1
ATOM 5577 C C . CYS B 1 202 ? -10.164 -28.703 -21.438 1 98.12 202 CYS B C 1
ATOM 5579 O O . CYS B 1 202 ? -10.812 -27.953 -20.703 1 98.12 202 CYS B O 1
ATOM 5581 N N . LYS B 1 203 ? -10.273 -28.641 -22.766 1 98.12 203 LYS B N 1
ATOM 5582 C CA . LYS B 1 203 ? -11.109 -27.656 -23.453 1 98.12 203 LYS B CA 1
ATOM 5583 C C . LYS B 1 203 ? -12.586 -27.859 -23.125 1 98.12 203 LYS B C 1
ATOM 5585 O O . LYS B 1 203 ? -13.305 -26.891 -22.859 1 98.12 203 LYS B O 1
ATOM 5590 N N . VAL B 1 204 ? -12.953 -29.109 -23.141 1 98.06 204 VAL B N 1
ATOM 5591 C CA . VAL B 1 204 ? -14.352 -29.438 -22.859 1 98.06 204 VAL B CA 1
ATOM 5592 C C . VAL B 1 204 ? -14.68 -29.047 -21.406 1 98.06 204 VAL B C 1
ATOM 5594 O O . VAL B 1 204 ? -15.703 -28.406 -21.156 1 98.06 204 VAL B O 1
ATOM 5597 N N . LEU B 1 205 ? -13.859 -29.422 -20.484 1 98.06 205 LEU B N 1
ATOM 5598 C CA . LEU B 1 205 ? -14.102 -29.109 -19.078 1 98.06 205 LEU B CA 1
ATOM 5599 C C . LEU B 1 205 ? -14.125 -27.609 -18.844 1 98.06 205 LEU B C 1
ATOM 5601 O O . LEU B 1 205 ? -14.867 -27.125 -18 1 98.06 205 LEU B O 1
ATOM 5605 N N . PHE B 1 206 ? -13.336 -26.859 -19.578 1 98.44 206 PHE B N 1
ATOM 5606 C CA . PHE B 1 206 ? -13.359 -25.406 -19.484 1 98.44 206 PHE B CA 1
ATOM 5607 C C . PHE B 1 206 ? -14.734 -24.859 -19.859 1 98.44 206 PHE B C 1
ATOM 5609 O O . PHE B 1 206 ? -15.312 -24.062 -19.125 1 98.44 206 PHE B O 1
ATOM 5616 N N . TRP B 1 207 ? -15.188 -25.266 -21 1 98.5 207 TRP B N 1
ATOM 5617 C CA . TRP B 1 207 ? -16.469 -24.734 -21.469 1 98.5 207 TRP B CA 1
ATOM 5618 C C . TRP B 1 207 ? -17.609 -25.203 -20.578 1 98.5 207 TRP B C 1
ATOM 5620 O O . TRP B 1 207 ? -18.578 -24.469 -20.375 1 98.5 207 TRP B O 1
ATOM 5630 N N . VAL B 1 208 ? -17.516 -26.422 -20.016 1 98.12 208 VAL B N 1
ATOM 5631 C CA . VAL B 1 208 ? -18.484 -26.875 -19.016 1 98.12 208 VAL B CA 1
ATOM 5632 C C . VAL B 1 208 ? -18.438 -25.953 -17.797 1 98.12 208 VAL B C 1
ATOM 5634 O O . VAL B 1 208 ? -19.484 -25.516 -17.312 1 98.12 208 VAL B O 1
ATOM 5637 N N . ALA B 1 209 ? -17.25 -25.625 -17.312 1 98.25 209 ALA B N 1
ATOM 5638 C CA . ALA B 1 209 ? -17.094 -24.734 -16.156 1 98.25 209 ALA B CA 1
ATOM 5639 C C . ALA B 1 209 ? -17.672 -23.344 -16.453 1 98.25 209 ALA B C 1
ATOM 5641 O O . ALA B 1 209 ? -18.328 -22.75 -15.609 1 98.25 209 ALA B O 1
ATOM 5642 N N . PHE B 1 210 ? -17.438 -22.859 -17.672 1 98.62 210 PHE B N 1
ATOM 5643 C CA . PHE B 1 210 ? -17.922 -21.547 -18.078 1 98.62 210 PHE B CA 1
ATOM 5644 C C . PHE B 1 210 ? -19.453 -21.5 -18.078 1 98.62 210 PHE B C 1
ATOM 5646 O O . PHE B 1 210 ? -20.047 -20.609 -17.469 1 98.62 210 PHE B O 1
ATOM 5653 N N . ILE B 1 211 ? -20.047 -22.516 -18.703 1 98.5 211 ILE B N 1
ATOM 5654 C CA . ILE B 1 211 ? -21.5 -22.578 -18.812 1 98.5 211 ILE B CA 1
ATOM 5655 C C . ILE B 1 211 ? -22.109 -22.75 -17.422 1 98.5 211 ILE B C 1
ATOM 5657 O O . ILE B 1 211 ? -23.125 -22.125 -17.094 1 98.5 211 ILE B O 1
ATOM 5661 N N . LEU B 1 212 ? -21.5 -23.594 -16.609 1 98.38 212 LEU B N 1
ATOM 5662 C CA . LEU B 1 212 ? -21.984 -23.812 -15.25 1 98.38 212 LEU B CA 1
ATOM 5663 C C . LEU B 1 212 ? -21.938 -22.516 -14.445 1 98.38 212 LEU B C 1
ATOM 5665 O O . LEU B 1 212 ? -22.875 -22.188 -13.719 1 98.38 212 LEU B O 1
ATOM 5669 N N . MET B 1 213 ? -20.844 -21.781 -14.523 1 98.62 213 MET B N 1
ATOM 5670 C CA . MET B 1 213 ? -20.703 -20.547 -13.773 1 98.62 213 MET B CA 1
ATOM 5671 C C . MET B 1 213 ? -21.766 -19.531 -14.188 1 98.62 213 MET B C 1
ATOM 5673 O O . MET B 1 213 ? -22.391 -18.906 -13.328 1 98.62 213 MET B O 1
ATOM 5677 N N . VAL B 1 214 ? -22.016 -19.359 -15.5 1 98.19 214 VAL B N 1
ATOM 5678 C CA . VAL B 1 214 ? -23 -18.438 -16.016 1 98.19 214 VAL B CA 1
ATOM 5679 C C . VAL B 1 214 ? -24.391 -18.859 -15.555 1 98.19 214 VAL B C 1
ATOM 5681 O O . VAL B 1 214 ? -25.203 -18.031 -15.141 1 98.19 214 VAL B O 1
ATOM 5684 N N . SER B 1 215 ? -24.672 -20.172 -15.609 1 98.69 215 SER B N 1
ATOM 5685 C CA . SER B 1 215 ? -25.953 -20.703 -15.18 1 98.69 215 SER B CA 1
ATOM 5686 C C . SER B 1 215 ? -26.172 -20.469 -13.688 1 98.69 215 SER B C 1
ATOM 5688 O O . SER B 1 215 ? -27.281 -20.156 -13.258 1 98.69 215 SER B O 1
ATOM 5690 N N . CYS B 1 216 ? -25.141 -20.641 -12.922 1 98.69 216 CYS B N 1
ATOM 5691 C CA . CYS B 1 216 ? -25.266 -20.438 -11.484 1 98.69 216 CYS B CA 1
ATOM 5692 C C . CYS B 1 216 ? -25.469 -18.969 -11.148 1 98.69 216 CYS B C 1
ATOM 5694 O O . CYS B 1 216 ? -26.188 -18.641 -10.188 1 98.69 216 CYS B O 1
ATOM 5696 N N . TYR B 1 217 ? -24.844 -18.078 -11.891 1 98.5 217 TYR B N 1
ATOM 5697 C CA . TYR B 1 217 ? -25.125 -16.656 -11.688 1 98.5 217 TYR B CA 1
ATOM 5698 C C . TYR B 1 217 ? -26.578 -16.344 -12.023 1 98.5 217 TYR B C 1
ATOM 5700 O O . TYR B 1 217 ? -27.234 -15.578 -11.312 1 98.5 217 TYR B O 1
ATOM 5708 N N . ALA B 1 218 ? -27.078 -16.906 -13.133 1 98.38 218 ALA B N 1
ATOM 5709 C CA . ALA B 1 218 ? -28.484 -16.719 -13.492 1 98.38 218 ALA B CA 1
ATOM 5710 C C . ALA B 1 218 ? -29.391 -17.25 -12.391 1 98.38 218 ALA B C 1
ATOM 5712 O O . ALA B 1 218 ? -30.422 -16.625 -12.07 1 98.38 218 ALA B O 1
ATOM 5713 N N . TRP B 1 219 ? -29.031 -18.406 -11.883 1 98.62 219 TRP B N 1
ATOM 5714 C CA . TRP B 1 219 ? -29.781 -18.969 -10.766 1 98.62 219 TRP B CA 1
ATOM 5715 C C . TRP B 1 219 ? -29.75 -18.031 -9.562 1 98.62 219 TRP B C 1
ATOM 5717 O O . TRP B 1 219 ? -30.781 -17.812 -8.906 1 98.62 219 TRP B O 1
ATOM 5727 N N . LEU B 1 220 ? -28.594 -17.453 -9.281 1 98.56 220 LEU B N 1
ATOM 5728 C CA . LEU B 1 220 ? -28.453 -16.516 -8.18 1 98.56 220 LEU B CA 1
ATOM 5729 C C . LEU B 1 220 ? -29.297 -15.266 -8.422 1 98.56 220 LEU B C 1
ATOM 5731 O O . LEU B 1 220 ? -30 -14.805 -7.523 1 98.56 220 LEU B O 1
ATOM 5735 N N . LEU B 1 221 ? -29.266 -14.773 -9.617 1 97.88 221 LEU B N 1
ATOM 5736 C CA . LEU B 1 221 ? -30.031 -13.586 -9.977 1 97.88 221 LEU B CA 1
ATOM 5737 C C . LEU B 1 221 ? -31.531 -13.844 -9.844 1 97.88 221 LEU B C 1
ATOM 5739 O O . LEU B 1 221 ? -32.281 -12.945 -9.461 1 97.88 221 LEU B O 1
ATOM 5743 N N . SER B 1 222 ? -31.984 -15.039 -10.086 1 98 222 SER B N 1
ATOM 5744 C CA . SER B 1 222 ? -33.406 -15.352 -10.078 1 98 222 SER B CA 1
ATOM 5745 C C . SER B 1 222 ? -33.906 -15.688 -8.68 1 98 222 SER B C 1
ATOM 5747 O O . SER B 1 222 ? -35 -15.328 -8.297 1 98 222 SER B O 1
ATOM 5749 N N . SER B 1 223 ? -33.031 -16.328 -7.906 1 97.81 223 SER B N 1
ATOM 5750 C CA . SER B 1 223 ? -33.531 -16.891 -6.656 1 97.81 223 SER B CA 1
ATOM 5751 C C . SER B 1 223 ? -33.031 -16.094 -5.453 1 97.81 223 SER B C 1
ATOM 5753 O O . SER B 1 223 ? -33.656 -16.141 -4.383 1 97.81 223 SER B O 1
ATOM 5755 N N . ALA B 1 224 ? -31.844 -15.523 -5.652 1 97.19 224 ALA B N 1
ATOM 5756 C CA . ALA B 1 224 ? -31.188 -14.836 -4.535 1 97.19 224 ALA B CA 1
ATOM 5757 C C . ALA B 1 224 ? -31.172 -15.719 -3.289 1 97.19 224 ALA B C 1
ATOM 5759 O O . ALA B 1 224 ? -31.578 -15.289 -2.207 1 97.19 224 ALA B O 1
ATOM 5760 N N . SER B 1 225 ? -30.797 -16.891 -3.416 1 97.88 225 SER B N 1
ATOM 5761 C CA . SER B 1 225 ? -30.766 -17.875 -2.328 1 97.88 225 SER B CA 1
ATOM 5762 C C . SER B 1 225 ? -29.344 -18.203 -1.933 1 97.88 225 SER B C 1
ATOM 5764 O O . SER B 1 225 ? -28.406 -18.016 -2.719 1 97.88 225 SER B O 1
ATOM 5766 N N . VAL B 1 226 ? -29.125 -18.719 -0.751 1 97.88 226 VAL B N 1
ATOM 5767 C CA . VAL B 1 226 ? -27.828 -19.094 -0.215 1 97.88 226 VAL B CA 1
ATOM 5768 C C . VAL B 1 226 ? -27.234 -20.234 -1.036 1 97.88 226 VAL B C 1
ATOM 5770 O O . VAL B 1 226 ? -26.062 -20.172 -1.451 1 97.88 226 VAL B O 1
ATOM 5773 N N . PRO B 1 227 ? -28.016 -21.281 -1.438 1 98.56 227 PRO B N 1
ATOM 5774 C CA . PRO B 1 227 ? -27.438 -22.359 -2.254 1 98.56 227 PRO B CA 1
ATOM 5775 C C . PRO B 1 227 ? -26.953 -21.859 -3.611 1 98.56 227 PRO B C 1
ATOM 5777 O O . PRO B 1 227 ? -25.891 -22.297 -4.086 1 98.56 227 PRO B O 1
ATOM 5780 N N . SER B 1 228 ? -27.719 -20.984 -4.199 1 98.69 228 SER B N 1
ATOM 5781 C CA . SER B 1 228 ? -27.281 -20.469 -5.492 1 98.69 228 SER B CA 1
ATOM 5782 C C . SER B 1 228 ? -26.016 -19.641 -5.359 1 98.69 228 SER B C 1
ATOM 5784 O O . SER B 1 228 ? -25.156 -19.641 -6.254 1 98.69 228 SER B O 1
ATOM 5786 N N . ALA B 1 229 ? -25.828 -18.891 -4.254 1 98.75 229 ALA B N 1
ATOM 5787 C CA . ALA B 1 229 ? -24.609 -18.125 -4 1 98.75 229 ALA B CA 1
ATOM 5788 C C . ALA B 1 229 ? -23.406 -19.047 -3.82 1 98.75 229 ALA B C 1
ATOM 5790 O O . ALA B 1 229 ? -22.328 -18.781 -4.348 1 98.75 229 ALA B O 1
ATOM 5791 N N . ILE B 1 230 ? -23.625 -20.109 -3.121 1 98.75 230 ILE B N 1
ATOM 5792 C CA . ILE B 1 230 ? -22.578 -21.094 -2.9 1 98.75 230 ILE B CA 1
ATOM 5793 C C . ILE B 1 230 ? -22.156 -21.703 -4.23 1 98.75 230 ILE B C 1
ATOM 5795 O O . ILE B 1 230 ? -20.969 -21.797 -4.535 1 98.75 230 ILE B O 1
ATOM 5799 N N . ALA B 1 231 ? -23.156 -22.047 -5.004 1 98.81 231 ALA B N 1
ATOM 5800 C CA . ALA B 1 231 ? -22.891 -22.656 -6.297 1 98.81 231 ALA B CA 1
ATOM 5801 C C . ALA B 1 231 ? -22.141 -21.719 -7.219 1 98.81 231 ALA B C 1
ATOM 5803 O O . ALA B 1 231 ? -21.188 -22.125 -7.902 1 98.81 231 ALA B O 1
ATOM 5804 N N . PHE B 1 232 ? -22.531 -20.469 -7.254 1 98.81 232 PHE B N 1
ATOM 5805 C CA . PHE B 1 232 ? -21.859 -19.484 -8.078 1 98.81 232 PHE B CA 1
ATOM 5806 C C . PHE B 1 232 ? -20.406 -19.312 -7.648 1 98.81 232 PHE B C 1
ATOM 5808 O O . PHE B 1 232 ? -19.5 -19.25 -8.492 1 98.81 232 PHE B O 1
ATOM 5815 N N . GLY B 1 233 ? -20.141 -19.312 -6.332 1 98.88 233 GLY B N 1
ATOM 5816 C CA . GLY B 1 233 ? -18.781 -19.219 -5.812 1 98.88 233 GLY B CA 1
ATOM 5817 C C . GLY B 1 233 ? -17.906 -20.406 -6.191 1 98.88 233 GLY B C 1
ATOM 5818 O O . GLY B 1 233 ? -16.766 -20.234 -6.633 1 98.88 233 GLY B O 1
ATOM 5819 N N . LEU B 1 234 ? -18.469 -21.609 -6.062 1 98.75 234 LEU B N 1
ATOM 5820 C CA . LEU B 1 234 ? -17.734 -22.828 -6.371 1 98.75 234 LEU B CA 1
ATOM 5821 C C . LEU B 1 234 ? -17.391 -22.891 -7.855 1 98.75 234 LEU B C 1
ATOM 5823 O O . LEU B 1 234 ? -16.25 -23.172 -8.219 1 98.75 234 LEU B O 1
ATOM 5827 N N . THR B 1 235 ? -18.344 -22.578 -8.664 1 98.69 235 THR B N 1
ATOM 5828 C CA . THR B 1 235 ? -18.125 -22.672 -10.109 1 98.69 235 THR B CA 1
ATOM 5829 C C . THR B 1 235 ? -17.203 -21.562 -10.578 1 98.69 235 THR B C 1
ATOM 5831 O O . THR B 1 235 ? -16.438 -21.734 -11.531 1 98.69 235 THR B O 1
ATOM 5834 N N . SER B 1 236 ? -17.234 -20.406 -9.891 1 98.81 236 SER B N 1
ATOM 5835 C CA . SER B 1 236 ? -16.281 -19.344 -10.188 1 98.81 236 SER B CA 1
ATOM 5836 C C . SER B 1 236 ? -14.852 -19.781 -9.891 1 98.81 236 SER B C 1
ATOM 5838 O O . SER B 1 236 ? -13.93 -19.453 -10.641 1 98.81 236 SER B O 1
ATOM 5840 N N . ALA B 1 237 ? -14.68 -20.531 -8.852 1 98.75 237 ALA B N 1
ATOM 5841 C CA . ALA B 1 237 ? -13.352 -21.047 -8.516 1 98.75 237 ALA B CA 1
ATOM 5842 C C . ALA B 1 237 ? -12.852 -22.016 -9.586 1 98.75 237 ALA B C 1
ATOM 5844 O O . ALA B 1 237 ? -11.68 -21.969 -9.969 1 98.75 237 ALA B O 1
ATOM 5845 N N . TRP B 1 238 ? -13.773 -22.828 -10.062 1 98.44 238 TRP B N 1
ATOM 5846 C CA . TRP B 1 238 ? -13.414 -23.75 -11.133 1 98.44 238 TRP B CA 1
ATOM 5847 C C . TRP B 1 238 ? -13 -23 -12.391 1 98.44 238 TRP B C 1
ATOM 5849 O O . TRP B 1 238 ? -11.992 -23.328 -13.016 1 98.44 238 TRP B O 1
ATOM 5859 N N . LEU B 1 239 ? -13.773 -22.047 -12.703 1 98.62 239 LEU B N 1
ATOM 5860 C CA . LEU B 1 239 ? -13.453 -21.234 -13.875 1 98.62 239 LEU B CA 1
ATOM 5861 C C . LEU B 1 239 ? -12.125 -20.516 -13.688 1 98.62 239 LEU B C 1
ATOM 5863 O O . LEU B 1 239 ? -11.328 -20.422 -14.625 1 98.62 239 LEU B O 1
ATOM 5867 N N . GLY B 1 240 ? -11.93 -20 -12.5 1 98.31 240 GLY B N 1
ATOM 5868 C CA . GLY B 1 240 ? -10.672 -19.344 -12.18 1 98.31 240 GLY B CA 1
ATOM 5869 C C . GLY B 1 240 ? -9.469 -20.25 -12.367 1 98.31 240 GLY B C 1
ATOM 5870 O O . GLY B 1 240 ? -8.414 -19.797 -12.828 1 98.31 240 GLY B O 1
ATOM 5871 N N . ALA B 1 241 ? -9.602 -21.516 -12.031 1 98.31 241 ALA B N 1
ATOM 5872 C CA . ALA B 1 241 ? -8.523 -22.484 -12.219 1 98.31 241 ALA B CA 1
ATOM 5873 C C . ALA B 1 241 ? -8.148 -22.625 -13.695 1 98.31 241 ALA B C 1
ATOM 5875 O O . ALA B 1 241 ? -6.961 -22.703 -14.031 1 98.31 241 ALA B O 1
ATOM 5876 N N . PHE B 1 242 ? -9.133 -22.625 -14.516 1 98.5 242 PHE B N 1
ATOM 5877 C CA . PHE B 1 242 ? -8.859 -22.656 -15.953 1 98.5 242 PHE B CA 1
ATOM 5878 C C . PHE B 1 242 ? -8.18 -21.359 -16.391 1 98.5 242 PHE B C 1
ATOM 5880 O O . PHE B 1 242 ? -7.277 -21.391 -17.234 1 98.5 242 PHE B O 1
ATOM 5887 N N . GLY B 1 243 ? -8.672 -20.266 -15.836 1 98.19 243 GLY B N 1
ATOM 5888 C CA . GLY B 1 243 ? -8.023 -19 -16.125 1 98.19 243 GLY B CA 1
ATOM 5889 C C . GLY B 1 243 ? -6.543 -19 -15.781 1 98.19 243 GLY B C 1
ATOM 5890 O O . GLY B 1 243 ? -5.723 -18.484 -16.547 1 98.19 243 GLY B O 1
ATOM 5891 N N . HIS B 1 244 ? -6.223 -19.562 -14.633 1 97.88 244 HIS B N 1
ATOM 5892 C CA . HIS B 1 244 ? -4.836 -19.734 -14.211 1 97.88 244 HIS B CA 1
ATOM 5893 C C . HIS B 1 244 ? -4.027 -20.484 -15.258 1 97.88 244 HIS B C 1
ATOM 5895 O O . HIS B 1 244 ? -2.881 -20.125 -15.547 1 97.88 244 HIS B O 1
ATOM 5901 N N . ASN B 1 245 ? -4.598 -21.438 -15.828 1 97.94 245 ASN B N 1
ATOM 5902 C CA . ASN B 1 245 ? -3.959 -22.234 -16.875 1 97.94 245 ASN B CA 1
ATOM 5903 C C . ASN B 1 245 ? -3.799 -21.438 -18.156 1 97.94 245 ASN B C 1
ATOM 5905 O O . ASN B 1 245 ? -2.721 -21.422 -18.766 1 97.94 245 ASN B O 1
ATOM 5909 N N . TRP B 1 246 ? -4.832 -20.703 -18.531 1 97.81 246 TRP B N 1
ATOM 5910 C CA . TRP B 1 246 ? -4.859 -20.031 -19.828 1 97.81 246 TRP B CA 1
ATOM 5911 C C . TRP B 1 246 ? -3.895 -18.844 -19.844 1 97.81 246 TRP B C 1
ATOM 5913 O O . TRP B 1 246 ? -3.316 -18.516 -20.875 1 97.81 246 TRP B O 1
ATOM 5923 N N . VAL B 1 247 ? -3.668 -18.25 -18.734 1 96.19 247 VAL B N 1
ATOM 5924 C CA . VAL B 1 247 ? -2.852 -17.031 -18.672 1 96.19 247 VAL B CA 1
ATOM 5925 C C . VAL B 1 247 ? -1.413 -17.375 -19.062 1 96.19 247 VAL B C 1
ATOM 5927 O O . VAL B 1 247 ? -0.672 -16.5 -19.531 1 96.19 247 VAL B O 1
ATOM 5930 N N . HIS B 1 248 ? -1.022 -18.578 -19.031 1 96.06 248 HIS B N 1
ATOM 5931 C CA . HIS B 1 248 ? 0.328 -19.016 -19.375 1 96.06 248 HIS B CA 1
ATOM 5932 C C . HIS B 1 248 ? 0.459 -19.297 -20.875 1 96.06 248 HIS B C 1
ATOM 5934 O O . HIS B 1 248 ? 1.571 -19.422 -21.391 1 96.06 248 HIS B O 1
ATOM 5940 N N . GLN B 1 249 ? -0.649 -19.391 -21.547 1 94.62 249 GLN B N 1
ATOM 5941 C CA . GLN B 1 249 ? -0.672 -19.844 -22.938 1 94.62 249 GLN B CA 1
ATOM 5942 C C . GLN B 1 249 ? -1.162 -18.734 -23.859 1 94.62 249 GLN B C 1
ATOM 5944 O O . GLN B 1 249 ? -2.369 -18.531 -24 1 94.62 249 GLN B O 1
ATOM 5949 N N . SER B 1 250 ? -0.251 -18.141 -24.578 1 89.12 250 SER B N 1
ATOM 5950 C CA . SER B 1 250 ? -0.537 -16.953 -25.375 1 89.12 250 SER B CA 1
ATOM 5951 C C . SER B 1 250 ? -1.631 -17.219 -26.406 1 89.12 250 SER B C 1
ATOM 5953 O O . SER B 1 250 ? -2.443 -16.344 -26.703 1 89.12 250 SER B O 1
ATOM 5955 N N . LYS B 1 251 ? -1.705 -18.422 -26.875 1 91.44 251 LYS B N 1
ATOM 5956 C CA . LYS B 1 251 ? -2.695 -18.781 -27.891 1 91.44 251 LYS B CA 1
ATOM 5957 C C . LYS B 1 251 ? -4.109 -18.734 -27.312 1 91.44 251 LYS B C 1
ATOM 5959 O O . LYS B 1 251 ? -5.086 -18.641 -28.047 1 91.44 251 LYS B O 1
ATOM 5964 N N . TYR B 1 252 ? -4.207 -18.828 -26.016 1 94.75 252 TYR B N 1
ATOM 5965 C CA . TYR B 1 252 ? -5.512 -18.891 -25.375 1 94.75 252 TYR B CA 1
ATOM 5966 C C . TYR B 1 252 ? -5.738 -17.688 -24.469 1 94.75 252 TYR B C 1
ATOM 5968 O O . TYR B 1 252 ? -6.434 -17.766 -23.453 1 94.75 252 TYR B O 1
ATOM 5976 N N . ARG B 1 253 ? -5.203 -16.594 -24.828 1 91.69 253 ARG B N 1
ATOM 5977 C CA . ARG B 1 253 ? -5.293 -15.367 -24.031 1 91.69 253 ARG B CA 1
ATOM 5978 C C . ARG B 1 253 ? -6.742 -14.922 -23.875 1 91.69 253 ARG B C 1
ATOM 5980 O O . ARG B 1 253 ? -7.141 -14.469 -22.797 1 91.69 253 ARG B O 1
ATOM 5987 N N . PHE B 1 254 ? -7.484 -15.031 -24.906 1 95.25 254 PHE B N 1
ATOM 5988 C CA . PHE B 1 254 ? -8.883 -14.633 -24.828 1 95.25 254 PHE B CA 1
ATOM 5989 C C . PHE B 1 254 ? -9.633 -15.492 -23.828 1 95.25 254 PHE B C 1
ATOM 5991 O O . PHE B 1 254 ? -10.508 -14.992 -23.109 1 95.25 254 PHE B O 1
ATOM 5998 N N . TRP B 1 255 ? -9.297 -16.781 -23.734 1 97.62 255 TRP B N 1
ATOM 5999 C CA . TRP B 1 255 ? -9.93 -17.656 -22.75 1 97.62 255 TRP B CA 1
ATOM 6000 C C . TRP B 1 255 ? -9.547 -17.266 -21.328 1 97.62 255 TRP B C 1
ATOM 6002 O O . TRP B 1 255 ? -10.297 -17.516 -20.391 1 97.62 255 TRP B O 1
ATOM 6012 N N . ALA B 1 256 ? -8.406 -16.656 -21.203 1 96.88 256 ALA B N 1
ATOM 6013 C CA . ALA B 1 256 ? -8.023 -16.141 -19.891 1 96.88 256 ALA B CA 1
ATOM 6014 C C . ALA B 1 256 ? -8.938 -14.992 -19.484 1 96.88 256 ALA B C 1
ATOM 6016 O O . ALA B 1 256 ? -9.328 -14.898 -18.312 1 96.88 256 ALA B O 1
ATOM 6017 N N . TYR B 1 257 ? -9.352 -14.141 -20.422 1 95.75 257 TYR B N 1
ATOM 6018 C CA . TYR B 1 257 ? -10.289 -13.055 -20.141 1 95.75 257 TYR B CA 1
ATOM 6019 C C . TYR B 1 257 ? -11.664 -13.609 -19.781 1 95.75 257 TYR B C 1
ATOM 6021 O O . TYR B 1 257 ? -12.305 -13.141 -18.828 1 95.75 257 TYR B O 1
ATOM 6029 N N . LEU B 1 258 ? -12.023 -14.688 -20.438 1 97.06 258 LEU B N 1
ATOM 6030 C CA . LEU B 1 258 ? -13.328 -15.297 -20.234 1 97.06 258 LEU B CA 1
ATOM 6031 C C . LEU B 1 258 ? -13.375 -16.047 -18.906 1 97.06 258 LEU B C 1
ATOM 6033 O O . LEU B 1 258 ? -14.422 -16.547 -18.5 1 97.06 258 LEU B O 1
ATOM 6037 N N . SER B 1 259 ? -12.273 -16.094 -18.266 1 97.75 259 SER B N 1
ATOM 6038 C CA . SER B 1 259 ? -12.211 -16.859 -17.031 1 97.75 259 SER B CA 1
ATOM 6039 C C . SER B 1 259 ? -11.781 -15.977 -15.859 1 97.75 259 SER B C 1
ATOM 6041 O O . SER B 1 259 ? -12.617 -15.453 -15.125 1 97.75 259 SER B O 1
ATOM 6043 N N . LEU B 1 260 ? -10.539 -15.516 -15.812 1 97.31 260 LEU B N 1
ATOM 6044 C CA . LEU B 1 260 ? -10.023 -14.734 -14.695 1 97.31 260 LEU B CA 1
ATOM 6045 C C . LEU B 1 260 ? -10.719 -13.383 -14.602 1 97.31 260 LEU B C 1
ATOM 6047 O O . LEU B 1 260 ? -11.164 -12.984 -13.523 1 97.31 260 LEU B O 1
ATOM 6051 N N . ASP B 1 261 ? -10.852 -12.727 -15.711 1 95.94 261 ASP B N 1
ATOM 6052 C CA . ASP B 1 261 ? -11.438 -11.383 -15.688 1 95.94 261 ASP B CA 1
ATOM 6053 C C . ASP B 1 261 ? -12.945 -11.453 -15.438 1 95.94 261 ASP B C 1
ATOM 6055 O O . ASP B 1 261 ? -13.516 -10.547 -14.82 1 95.94 261 ASP B O 1
ATOM 6059 N N . MET B 1 262 ? -13.531 -12.555 -15.852 1 95.5 262 MET B N 1
ATOM 6060 C CA . MET B 1 262 ? -14.961 -12.742 -15.648 1 95.5 262 MET B CA 1
ATOM 6061 C C . MET B 1 262 ? -15.281 -12.867 -14.164 1 95.5 262 MET B C 1
ATOM 6063 O O . MET B 1 262 ? -16.391 -12.523 -13.734 1 95.5 262 MET B O 1
ATOM 6067 N N . ILE B 1 263 ? -14.336 -13.336 -13.453 1 96.75 263 ILE B N 1
ATOM 6068 C CA . ILE B 1 263 ? -14.633 -13.555 -12.039 1 96.75 263 ILE B CA 1
ATOM 6069 C C . ILE B 1 263 ? -13.953 -12.477 -11.203 1 96.75 263 ILE B C 1
ATOM 6071 O O . ILE B 1 263 ? -13.875 -12.594 -9.977 1 96.75 263 ILE B O 1
ATOM 6075 N N . GLY B 1 264 ? -13.391 -11.484 -11.828 1 95.56 264 GLY B N 1
ATOM 6076 C CA . GLY B 1 264 ? -13.016 -10.289 -11.086 1 95.56 264 GLY B CA 1
ATOM 6077 C C . GLY B 1 264 ? -11.508 -10.125 -10.938 1 95.56 264 GLY B C 1
ATOM 6078 O O . GLY B 1 264 ? -11.039 -9.133 -10.391 1 95.56 264 GLY B O 1
ATOM 6079 N N . PHE B 1 265 ? -10.719 -11.062 -11.406 1 96.06 265 PHE B N 1
ATOM 6080 C CA . PHE B 1 265 ? -9.266 -10.938 -11.375 1 96.06 265 PHE B CA 1
ATOM 6081 C C . PHE B 1 265 ? -8.758 -10.273 -12.656 1 96.06 265 PHE B C 1
ATOM 6083 O O . PHE B 1 265 ? -9.547 -9.773 -13.453 1 96.06 265 PHE B O 1
ATOM 6090 N N . SER B 1 266 ? -7.441 -10.102 -12.766 1 94.12 266 SER B N 1
ATOM 6091 C CA . SER B 1 266 ? -6.84 -9.477 -13.938 1 94.12 266 SER B CA 1
ATOM 6092 C C . SER B 1 266 ? -5.902 -10.438 -14.664 1 94.12 266 SER B C 1
ATOM 6094 O O . SER B 1 266 ? -4.812 -10.734 -14.172 1 94.12 266 SER B O 1
ATOM 6096 N N . SER B 1 267 ? -6.328 -10.867 -15.836 1 94.19 267 SER B N 1
ATOM 6097 C CA . SER B 1 267 ? -5.473 -11.742 -16.641 1 94.19 267 SER B CA 1
ATOM 6098 C C . SER B 1 267 ? -4.172 -11.039 -17.016 1 94.19 267 SER B C 1
ATOM 6100 O O . SER B 1 267 ? -3.109 -11.664 -17.047 1 94.19 267 SER B O 1
ATOM 6102 N N . ASP B 1 268 ? -4.242 -9.75 -17.266 1 89.94 268 ASP B N 1
ATOM 6103 C CA . ASP B 1 268 ? -3.045 -8.977 -17.594 1 89.94 268 ASP B CA 1
ATOM 6104 C C . ASP B 1 268 ? -2.082 -8.922 -16.406 1 89.94 268 ASP B C 1
ATOM 6106 O O . ASP B 1 268 ? -0.872 -9.094 -16.578 1 89.94 268 ASP B O 1
ATOM 6110 N N . GLY B 1 269 ? -2.635 -8.672 -15.312 1 88.88 269 GLY B N 1
ATOM 6111 C CA . GLY B 1 269 ? -1.817 -8.664 -14.109 1 88.88 269 GLY B CA 1
ATOM 6112 C C . GLY B 1 269 ? -1.175 -10 -13.812 1 88.88 269 GLY B C 1
ATOM 6113 O O . GLY B 1 269 ? 0.009 -10.07 -13.477 1 88.88 269 GLY B O 1
ATOM 6114 N N . TRP B 1 270 ? -1.952 -11.055 -13.969 1 92.88 270 TRP B N 1
ATOM 6115 C CA . TRP B 1 270 ? -1.445 -12.398 -13.695 1 92.88 270 TRP B CA 1
ATOM 6116 C C . TRP B 1 270 ? -0.38 -12.797 -14.711 1 92.88 270 TRP B C 1
ATOM 6118 O O . TRP B 1 270 ? 0.587 -13.477 -14.375 1 92.88 270 TRP B O 1
ATOM 6128 N N . PHE B 1 271 ? -0.584 -12.406 -15.914 1 91.19 271 PHE B N 1
ATOM 6129 C CA . PHE B 1 271 ? 0.425 -12.68 -16.938 1 91.19 271 PHE B CA 1
ATOM 6130 C C . PHE B 1 271 ? 1.759 -12.047 -16.562 1 91.19 271 PHE B C 1
ATOM 6132 O O . PHE B 1 271 ? 2.799 -12.703 -16.594 1 91.19 271 PHE B O 1
ATOM 6139 N N . ARG B 1 272 ? 1.714 -10.891 -16.109 1 86.69 272 ARG B N 1
ATOM 6140 C CA . ARG B 1 272 ? 2.926 -10.148 -15.781 1 86.69 272 ARG B CA 1
ATOM 6141 C C . ARG B 1 272 ? 3.533 -10.633 -14.469 1 86.69 272 ARG B C 1
ATOM 6143 O O . ARG B 1 272 ? 4.738 -10.867 -14.391 1 86.69 272 ARG B O 1
ATOM 6150 N N . GLU B 1 273 ? 2.725 -10.781 -13.5 1 88.88 273 GLU B N 1
ATOM 6151 C CA . GLU B 1 273 ? 3.227 -11.016 -12.156 1 88.88 273 GLU B CA 1
ATOM 6152 C C . GLU B 1 273 ? 3.346 -12.508 -11.859 1 88.88 273 GLU B C 1
ATOM 6154 O O . GLU B 1 273 ? 4.379 -12.961 -11.359 1 88.88 273 GLU B O 1
ATOM 6159 N N . HIS B 1 274 ? 2.361 -13.203 -12.164 1 92.88 274 HIS B N 1
ATOM 6160 C CA . HIS B 1 274 ? 2.355 -14.625 -11.859 1 92.88 274 HIS B CA 1
ATOM 6161 C C . HIS B 1 274 ? 3.252 -15.398 -12.812 1 92.88 274 HIS B C 1
ATOM 6163 O O . HIS B 1 274 ? 4.109 -16.172 -12.383 1 92.88 274 HIS B O 1
ATOM 6169 N N . ASN B 1 275 ? 3.148 -15.156 -14.094 1 92 275 ASN B N 1
ATOM 6170 C CA . ASN B 1 275 ? 3.861 -15.93 -15.102 1 92 275 ASN B CA 1
ATOM 6171 C C . ASN B 1 275 ? 5.34 -15.547 -15.156 1 92 275 ASN B C 1
ATOM 6173 O O . ASN B 1 275 ? 6.207 -16.422 -15.195 1 92 275 ASN B O 1
ATOM 6177 N N . LEU B 1 276 ? 5.586 -14.305 -15.062 1 88.25 276 LEU B N 1
ATOM 6178 C CA . LEU B 1 276 ? 6.938 -13.859 -15.398 1 88.25 276 LEU B CA 1
ATOM 6179 C C . LEU B 1 276 ? 7.727 -13.531 -14.141 1 88.25 276 LEU B C 1
ATOM 6181 O O . LEU B 1 276 ? 8.93 -13.273 -14.203 1 88.25 276 LEU B O 1
ATOM 6185 N N . GLN B 1 277 ? 7.113 -13.539 -13.008 1 88.62 277 GLN B N 1
ATOM 6186 C CA . GLN B 1 277 ? 7.84 -13.227 -11.781 1 88.62 277 GLN B CA 1
ATOM 6187 C C . GLN B 1 277 ? 7.699 -14.352 -10.758 1 88.62 277 GLN B C 1
ATOM 6189 O O . GLN B 1 277 ? 8.68 -15.008 -10.406 1 88.62 277 GLN B O 1
ATOM 6194 N N . HIS B 1 278 ? 6.488 -14.609 -10.383 1 93.12 278 HIS B N 1
ATOM 6195 C CA . HIS B 1 278 ? 6.238 -15.625 -9.367 1 93.12 278 HIS B CA 1
ATOM 6196 C C . HIS B 1 278 ? 6.859 -16.969 -9.766 1 93.12 278 HIS B C 1
ATOM 6198 O O . HIS B 1 278 ? 7.57 -17.578 -8.969 1 93.12 278 HIS B O 1
ATOM 6204 N N . HIS B 1 279 ? 6.684 -17.328 -10.953 1 94.56 279 HIS B N 1
ATOM 6205 C CA . HIS B 1 279 ? 7.207 -18.609 -11.414 1 94.56 279 HIS B CA 1
ATOM 6206 C C . HIS B 1 279 ? 8.734 -18.609 -11.438 1 94.56 279 HIS B C 1
ATOM 6208 O O . HIS B 1 279 ? 9.367 -19.625 -11.156 1 94.56 279 HIS B O 1
ATOM 6214 N N . MET B 1 280 ? 9.352 -17.5 -11.688 1 91 280 MET B N 1
ATOM 6215 C CA . MET B 1 280 ? 10.805 -17.422 -11.859 1 91 280 MET B CA 1
ATOM 6216 C C . MET B 1 280 ? 11.508 -17.312 -10.508 1 91 280 MET B C 1
ATOM 6218 O O . MET B 1 280 ? 12.602 -17.859 -10.336 1 91 280 MET B O 1
ATOM 6222 N N . TYR B 1 281 ? 10.82 -16.656 -9.656 1 89.69 281 TYR B N 1
ATOM 6223 C CA . TYR B 1 281 ? 11.508 -16.328 -8.414 1 89.69 281 TYR B CA 1
ATOM 6224 C C . TYR B 1 281 ? 10.672 -16.734 -7.203 1 89.69 281 TYR B C 1
ATOM 6226 O O . TYR B 1 281 ? 10.648 -16.031 -6.195 1 89.69 281 TYR B O 1
ATOM 6234 N N . THR B 1 282 ? 10.109 -17.844 -7.273 1 94.12 282 THR B N 1
ATOM 6235 C CA . THR B 1 282 ? 9.164 -18.312 -6.27 1 94.12 282 THR B CA 1
ATOM 6236 C C . THR B 1 282 ? 9.789 -18.266 -4.875 1 94.12 282 THR B C 1
ATOM 6238 O O . THR B 1 282 ? 10.898 -18.766 -4.668 1 94.12 282 THR B O 1
ATOM 6241 N N . ASN B 1 283 ? 9.07 -17.609 -3.965 1 93 283 ASN B N 1
ATOM 6242 C CA . ASN B 1 283 ? 9.391 -17.516 -2.545 1 93 283 ASN B CA 1
ATOM 6243 C C . ASN B 1 283 ? 10.703 -16.766 -2.316 1 93 283 ASN B C 1
ATOM 6245 O O . ASN B 1 283 ? 11.484 -17.125 -1.438 1 93 283 ASN B O 1
ATOM 6249 N N . THR B 1 284 ? 11.047 -15.852 -3.195 1 89.5 284 THR B N 1
ATOM 6250 C CA . THR B 1 284 ? 12.133 -14.891 -2.998 1 89.5 284 THR B CA 1
ATOM 6251 C C . THR B 1 284 ? 11.594 -13.469 -2.963 1 89.5 284 THR B C 1
ATOM 6253 O O . THR B 1 284 ? 10.43 -13.227 -3.311 1 89.5 284 THR B O 1
ATOM 6256 N N . PRO B 1 285 ? 12.414 -12.562 -2.592 1 82.56 285 PRO B N 1
ATOM 6257 C CA . PRO B 1 285 ? 11.969 -11.172 -2.535 1 82.56 285 PRO B CA 1
ATOM 6258 C C . PRO B 1 285 ? 11.602 -10.609 -3.908 1 82.56 285 PRO B C 1
ATOM 6260 O O . PRO B 1 285 ? 10.969 -9.555 -4 1 82.56 285 PRO B O 1
ATOM 6263 N N . TRP B 1 286 ? 11.922 -11.297 -4.965 1 82.62 286 TRP B N 1
ATOM 6264 C CA . TRP B 1 286 ? 11.586 -10.828 -6.309 1 82.62 286 TRP B CA 1
ATOM 6265 C C . TRP B 1 286 ? 10.227 -11.375 -6.746 1 82.62 286 TRP B C 1
ATOM 6267 O O . TRP B 1 286 ? 9.695 -10.969 -7.785 1 82.62 286 TRP B O 1
ATOM 6277 N N . ASP B 1 287 ? 9.758 -12.281 -5.945 1 88.31 287 ASP B N 1
ATOM 6278 C CA . ASP B 1 287 ? 8.406 -12.797 -6.137 1 88.31 287 ASP B CA 1
ATOM 6279 C C . ASP B 1 287 ? 7.359 -11.789 -5.648 1 88.31 287 ASP B C 1
ATOM 6281 O O . ASP B 1 287 ? 7.32 -11.461 -4.465 1 88.31 287 ASP B O 1
ATOM 6285 N N . ASN B 1 288 ? 6.527 -11.328 -6.469 1 79.5 288 ASN B N 1
ATOM 6286 C CA . ASN B 1 288 ? 5.504 -10.344 -6.121 1 79.5 288 ASN B CA 1
ATOM 6287 C C . ASN B 1 288 ? 4.516 -10.906 -5.098 1 79.5 288 ASN B C 1
ATOM 6289 O O . ASN B 1 288 ? 3.842 -10.148 -4.402 1 79.5 288 ASN B O 1
ATOM 6293 N N . HIS B 1 289 ? 4.414 -12.18 -5.062 1 82.69 289 HIS B N 1
ATOM 6294 C CA . HIS B 1 289 ? 3.463 -12.82 -4.16 1 82.69 289 HIS B CA 1
ATOM 6295 C C . HIS B 1 289 ? 4.129 -13.203 -2.842 1 82.69 289 HIS B C 1
ATOM 6297 O O . HIS B 1 289 ? 3.459 -13.672 -1.915 1 82.69 289 HIS B O 1
ATOM 6303 N N . TYR B 1 290 ? 5.457 -13 -2.762 1 83.88 290 TYR B N 1
ATOM 6304 C CA . TYR B 1 290 ? 6.23 -13.328 -1.57 1 83.88 290 TYR B CA 1
ATOM 6305 C C . TYR B 1 290 ? 5.664 -12.633 -0.339 1 83.88 290 TYR B C 1
ATOM 6307 O O . TYR B 1 290 ? 5.598 -13.227 0.741 1 83.88 290 TYR B O 1
ATOM 6315 N N . GLU B 1 291 ? 5.164 -11.414 -0.574 1 81.81 291 GLU B N 1
ATOM 6316 C CA . GLU B 1 291 ? 4.539 -10.664 0.509 1 81.81 291 GLU B CA 1
ATOM 6317 C C . GLU B 1 291 ? 3.102 -10.281 0.158 1 81.81 291 GLU B C 1
ATOM 6319 O O . GLU B 1 291 ? 2.6 -9.25 0.604 1 81.81 291 GLU B O 1
ATOM 6324 N N . GLY B 1 292 ? 2.535 -11.078 -0.547 1 84.94 292 GLY B N 1
ATOM 6325 C CA . GLY B 1 292 ? 1.229 -10.727 -1.084 1 84.94 292 GLY B CA 1
ATOM 6326 C C . GLY B 1 292 ? 0.143 -10.68 -0.027 1 84.94 292 GLY B C 1
ATOM 6327 O O . GLY B 1 292 ? -0.843 -9.953 -0.173 1 84.94 292 GLY B O 1
ATOM 6328 N N . THR B 1 293 ? 0.242 -11.406 1.03 1 91.88 293 THR B N 1
ATOM 6329 C CA . THR B 1 293 ? -0.789 -11.453 2.061 1 91.88 293 THR B CA 1
ATOM 6330 C C . THR B 1 293 ? -0.338 -10.711 3.314 1 91.88 293 THR B C 1
ATOM 6332 O O . THR B 1 293 ? -1.066 -10.664 4.309 1 91.88 293 THR B O 1
ATOM 6335 N N . ALA B 1 294 ? 0.939 -10.328 3.256 1 89.5 294 ALA B N 1
ATOM 6336 C CA . ALA B 1 294 ? 1.426 -9.523 4.371 1 89.5 294 ALA B CA 1
ATOM 6337 C C . ALA B 1 294 ? 0.695 -8.18 4.441 1 89.5 294 ALA B C 1
ATOM 6339 O O . ALA B 1 294 ? 0.311 -7.625 3.41 1 89.5 294 ALA B O 1
ATOM 6340 N N . PRO B 1 295 ? 0.432 -7.664 5.66 1 90.88 295 PRO B N 1
ATOM 6341 C CA . PRO B 1 295 ? 0.918 -8.133 6.957 1 90.88 295 PRO B CA 1
ATOM 6342 C C . PRO B 1 295 ? -0.052 -9.094 7.641 1 90.88 295 PRO B C 1
ATOM 6344 O O . PRO B 1 295 ? 0.197 -9.531 8.766 1 90.88 295 PRO B O 1
ATOM 6347 N N . PHE B 1 296 ? -1.143 -9.422 7.008 1 93.94 296 PHE B N 1
ATOM 6348 C CA . PHE B 1 296 ? -2.17 -10.227 7.652 1 93.94 296 PHE B CA 1
ATOM 6349 C C . PHE B 1 296 ? -1.716 -11.68 7.785 1 93.94 296 PHE B C 1
ATOM 6351 O O . PHE B 1 296 ? -1.694 -12.227 8.891 1 93.94 296 PHE B O 1
ATOM 6358 N N . LEU B 1 297 ? -1.349 -12.242 6.719 1 96.38 297 LEU B N 1
ATOM 6359 C CA . LEU B 1 297 ? -0.687 -13.547 6.695 1 96.38 297 LEU B CA 1
ATOM 6360 C C . LEU B 1 297 ? 0.75 -13.414 6.199 1 96.38 297 LEU B C 1
ATOM 6362 O O . LEU B 1 297 ? 0.98 -13.109 5.023 1 96.38 297 LEU B O 1
ATOM 6366 N N . VAL B 1 298 ? 1.711 -13.625 7.07 1 94.81 298 VAL B N 1
ATOM 6367 C CA . VAL B 1 298 ? 3.115 -13.398 6.746 1 94.81 298 VAL B CA 1
ATOM 6368 C C . VAL B 1 298 ? 3.727 -14.68 6.168 1 94.81 298 VAL B C 1
ATOM 6370 O O . VAL B 1 298 ? 3.732 -15.719 6.824 1 94.81 298 VAL B O 1
ATOM 6373 N N . THR B 1 299 ? 4.242 -14.555 4.957 1 94.56 299 THR B N 1
ATOM 6374 C CA . THR B 1 299 ? 4.793 -15.727 4.285 1 94.56 299 THR B CA 1
ATOM 6375 C C . THR B 1 299 ? 6.32 -15.656 4.258 1 94.56 299 THR B C 1
ATOM 6377 O O . THR B 1 299 ? 6.98 -16.656 3.984 1 94.56 299 THR B O 1
ATOM 6380 N N . ASP B 1 300 ? 6.895 -14.469 4.523 1 91.44 300 ASP B N 1
ATOM 6381 C CA . ASP B 1 300 ? 8.344 -14.336 4.629 1 91.44 300 ASP B CA 1
ATOM 6382 C C . ASP B 1 300 ? 8.883 -15.164 5.793 1 91.44 300 ASP B C 1
ATOM 6384 O O . ASP B 1 300 ? 8.609 -14.867 6.957 1 91.44 300 ASP B O 1
ATOM 6388 N N . PRO B 1 301 ? 9.617 -16.172 5.477 1 94.44 301 PRO B N 1
ATOM 6389 C CA . PRO B 1 301 ? 10.07 -17.062 6.551 1 94.44 301 PRO B CA 1
ATOM 6390 C C . PRO B 1 301 ? 11.227 -16.469 7.355 1 94.44 301 PRO B C 1
ATOM 6392 O O . PRO B 1 301 ? 11.664 -17.047 8.352 1 94.44 301 PRO B O 1
ATOM 6395 N N . THR B 1 302 ? 11.727 -15.312 6.988 1 91.81 302 THR B N 1
ATOM 6396 C CA . THR B 1 302 ? 12.961 -14.797 7.566 1 91.81 302 THR B CA 1
ATOM 6397 C C . THR B 1 302 ? 12.664 -13.711 8.602 1 91.81 302 THR B C 1
ATOM 6399 O O . THR B 1 302 ? 13.578 -13.219 9.266 1 91.81 302 THR B O 1
ATOM 6402 N N . ILE B 1 303 ? 11.43 -13.344 8.727 1 88.75 303 ILE B N 1
ATOM 6403 C CA . ILE B 1 303 ? 11.141 -12.219 9.609 1 88.75 303 ILE B CA 1
ATOM 6404 C C . ILE B 1 303 ? 10.328 -12.695 10.805 1 88.75 303 ILE B C 1
ATOM 6406 O O . ILE B 1 303 ? 9.633 -13.711 10.727 1 88.75 303 ILE B O 1
ATOM 6410 N N . GLU B 1 304 ? 10.383 -11.945 11.805 1 89.5 304 GLU B N 1
ATOM 6411 C CA . GLU B 1 304 ? 9.664 -12.25 13.039 1 89.5 304 GLU B CA 1
ATOM 6412 C C . GLU B 1 304 ? 8.18 -11.945 12.898 1 89.5 304 GLU B C 1
ATOM 6414 O O . GLU B 1 304 ? 7.773 -11.18 12.016 1 89.5 304 GLU B O 1
ATOM 6419 N N . ARG B 1 305 ? 7.402 -12.711 13.742 1 92.69 305 ARG B N 1
ATOM 6420 C CA . ARG B 1 305 ? 5.969 -12.469 13.852 1 92.69 305 ARG B CA 1
ATOM 6421 C C . ARG B 1 305 ? 5.633 -11.789 15.172 1 92.69 305 ARG B C 1
ATOM 6423 O O . ARG B 1 305 ? 6.195 -12.125 16.219 1 92.69 305 ARG B O 1
ATOM 6430 N N . ASN B 1 306 ? 4.863 -10.758 15.07 1 88.81 306 ASN B N 1
ATOM 6431 C CA . ASN B 1 306 ? 4.332 -10.266 16.328 1 88.81 306 ASN B CA 1
ATOM 6432 C C . ASN B 1 306 ? 3.221 -11.172 16.859 1 88.81 306 ASN B C 1
ATOM 6434 O O . ASN B 1 306 ? 2.881 -12.172 16.234 1 88.81 306 ASN B O 1
ATOM 6438 N N . TRP B 1 307 ? 2.689 -10.859 18 1 90.5 307 TRP B N 1
ATOM 6439 C CA . TRP B 1 307 ? 1.773 -11.75 18.703 1 90.5 307 TRP B CA 1
ATOM 6440 C C . TRP B 1 307 ? 0.525 -12.016 17.859 1 90.5 307 TRP B C 1
ATOM 6442 O O . TRP B 1 307 ? 0.097 -13.164 17.719 1 90.5 307 TRP B O 1
ATOM 6452 N N . ILE B 1 308 ? -0.063 -11.023 17.266 1 91.69 308 ILE B N 1
ATOM 6453 C CA . ILE B 1 308 ? -1.293 -11.164 16.5 1 91.69 308 ILE B CA 1
ATOM 6454 C C . ILE B 1 308 ? -1.016 -11.953 15.219 1 91.69 308 ILE B C 1
ATOM 6456 O O . ILE B 1 308 ? -1.826 -12.789 14.812 1 91.69 308 ILE B O 1
ATOM 6460 N N . GLN B 1 309 ? 0.114 -11.75 14.57 1 93.94 309 GLN B N 1
ATOM 6461 C CA . GLN B 1 309 ? 0.514 -12.43 13.344 1 93.94 309 GLN B CA 1
ATOM 6462 C C . GLN B 1 309 ? 0.809 -13.906 13.602 1 93.94 309 GLN B C 1
ATOM 6464 O O . GLN B 1 309 ? 0.607 -14.742 12.727 1 93.94 309 GLN B O 1
ATOM 6469 N N . ALA B 1 310 ? 1.225 -14.203 14.883 1 95.62 310 ALA B N 1
ATOM 6470 C CA . ALA B 1 310 ? 1.657 -15.562 15.188 1 95.62 310 ALA B CA 1
ATOM 6471 C C . ALA B 1 310 ? 0.494 -16.406 15.711 1 95.62 310 ALA B C 1
ATOM 6473 O O . ALA B 1 310 ? 0.384 -17.594 15.383 1 95.62 310 ALA B O 1
ATOM 6474 N N . TYR B 1 311 ? -0.428 -15.766 16.438 1 95.06 311 TYR B N 1
ATOM 6475 C CA . TYR B 1 311 ? -1.298 -16.609 17.25 1 95.06 311 TYR B CA 1
ATOM 6476 C C . TYR B 1 311 ? -2.764 -16.375 16.906 1 95.06 311 TYR B C 1
ATOM 6478 O O . TYR B 1 311 ? -3.639 -17.125 17.344 1 95.06 311 TYR B O 1
ATOM 6486 N N . VAL B 1 312 ? -3.057 -15.359 16.062 1 95.31 312 VAL B N 1
ATOM 6487 C CA . VAL B 1 312 ? -4.461 -15.062 15.789 1 95.31 312 VAL B CA 1
ATOM 6488 C C . VAL B 1 312 ? -4.738 -15.188 14.297 1 95.31 312 VAL B C 1
ATOM 6490 O O . VAL B 1 312 ? -5.504 -16.062 13.867 1 95.31 312 VAL B O 1
ATOM 6493 N N . LEU B 1 313 ? -4.039 -14.445 13.5 1 96.62 313 LEU B N 1
ATOM 6494 C CA . LEU B 1 313 ? -4.371 -14.25 12.094 1 96.62 313 LEU B CA 1
ATOM 6495 C C . LEU B 1 313 ? -4.234 -15.555 11.312 1 96.62 313 LEU B C 1
ATOM 6497 O O . LEU B 1 313 ? -5.062 -15.859 10.453 1 96.62 313 LEU B O 1
ATOM 6501 N N . PRO B 1 314 ? -3.211 -16.438 11.633 1 97.56 314 PRO B N 1
ATOM 6502 C CA . PRO B 1 314 ? -3.127 -17.703 10.906 1 97.56 314 PRO B CA 1
ATOM 6503 C C . PRO B 1 314 ? -4.371 -18.562 11.086 1 97.56 314 PRO B C 1
ATOM 6505 O O . PRO B 1 314 ? -4.773 -19.281 10.164 1 97.56 314 PRO B O 1
ATOM 6508 N N . TYR B 1 315 ? -5.023 -18.406 12.164 1 96.88 315 TYR B N 1
ATOM 6509 C CA . TYR B 1 315 ? -6.098 -19.312 12.523 1 96.88 315 TYR B CA 1
ATOM 6510 C C . TYR B 1 315 ? -7.449 -18.766 12.078 1 96.88 315 TYR B C 1
ATOM 6512 O O . TYR B 1 315 ? -8.453 -19.484 12.102 1 96.88 315 TYR B O 1
ATOM 6520 N N . VAL B 1 316 ? -7.504 -17.531 11.68 1 97.06 316 VAL B N 1
ATOM 6521 C CA . VAL B 1 316 ? -8.727 -16.969 11.094 1 97.06 316 VAL B CA 1
ATOM 6522 C C . VAL B 1 316 ? -8.5 -16.672 9.609 1 97.06 316 VAL B C 1
ATOM 6524 O O . VAL B 1 316 ? -9.18 -15.828 9.031 1 97.06 316 VAL B O 1
ATOM 6527 N N . ASN B 1 317 ? -7.539 -17.359 8.953 1 97.56 317 ASN B N 1
ATOM 6528 C CA . ASN B 1 317 ? -7.113 -17.078 7.59 1 97.56 317 ASN B CA 1
ATOM 6529 C C . ASN B 1 317 ? -8.281 -17.141 6.609 1 97.56 317 ASN B C 1
ATOM 6531 O O . ASN B 1 317 ? -8.336 -16.375 5.648 1 97.56 317 ASN B O 1
ATOM 6535 N N . PRO B 1 318 ? -9.336 -18.031 6.836 1 97.94 318 PRO B N 1
ATOM 6536 C CA . PRO B 1 318 ? -10.438 -18.016 5.867 1 97.94 318 PRO B CA 1
ATOM 6537 C C . PRO B 1 318 ? -11.156 -16.672 5.812 1 97.94 318 PRO B C 1
ATOM 6539 O O . PRO B 1 318 ? -11.625 -16.266 4.746 1 97.94 318 PRO B O 1
ATOM 6542 N N . ILE B 1 319 ? -11.234 -15.992 6.895 1 97.12 319 ILE B N 1
ATOM 6543 C CA . ILE B 1 319 ? -11.852 -14.672 6.922 1 97.12 319 ILE B CA 1
ATOM 6544 C C . ILE B 1 319 ? -11.008 -13.688 6.121 1 97.12 319 ILE B C 1
ATOM 6546 O O . ILE B 1 319 ? -11.531 -12.906 5.324 1 97.12 319 ILE B O 1
ATOM 6550 N N . ILE B 1 320 ? -9.742 -13.766 6.289 1 96.56 320 ILE B N 1
ATOM 6551 C CA . ILE B 1 320 ? -8.82 -12.883 5.582 1 96.56 320 ILE B CA 1
ATOM 6552 C C . ILE B 1 320 ? -8.891 -13.156 4.082 1 96.56 320 ILE B C 1
ATOM 6554 O O . ILE B 1 320 ? -9.031 -12.227 3.281 1 96.56 320 ILE B O 1
ATOM 6558 N N . LEU B 1 321 ? -8.898 -14.383 3.729 1 98.19 321 LEU B N 1
ATOM 6559 C CA . LEU B 1 321 ? -8.875 -14.781 2.326 1 98.19 321 LEU B CA 1
ATOM 6560 C C . LEU B 1 321 ? -10.195 -14.445 1.645 1 98.19 321 LEU B C 1
ATOM 6562 O O . LEU B 1 321 ? -10.242 -14.242 0.429 1 98.19 321 LEU B O 1
ATOM 6566 N N . SER B 1 322 ? -11.281 -14.359 2.416 1 98.25 322 SER B N 1
ATOM 6567 C CA . SER B 1 322 ? -12.594 -14.07 1.854 1 98.25 322 SER B CA 1
ATOM 6568 C C . SER B 1 322 ? -12.625 -12.688 1.217 1 98.25 322 SER B C 1
ATOM 6570 O O . SER B 1 322 ? -13.477 -12.406 0.372 1 98.25 322 SER B O 1
ATOM 6572 N N . PHE B 1 323 ? -11.688 -11.836 1.532 1 96.25 323 PHE B N 1
ATOM 6573 C CA . PHE B 1 323 ? -11.648 -10.484 0.986 1 96.25 323 PHE B CA 1
ATOM 6574 C C . PHE B 1 323 ? -10.625 -10.383 -0.138 1 96.25 323 PHE B C 1
ATOM 6576 O O . PHE B 1 323 ? -10.391 -9.297 -0.682 1 96.25 323 PHE B O 1
ATOM 6583 N N . GLY B 1 324 ? -10.055 -11.492 -0.486 1 96.5 324 GLY B N 1
ATOM 6584 C CA . GLY B 1 324 ? -8.953 -11.516 -1.438 1 96.5 324 GLY B CA 1
ATOM 6585 C C . GLY B 1 324 ? -9.328 -10.953 -2.795 1 96.5 324 GLY B C 1
ATOM 6586 O O . GLY B 1 324 ? -8.523 -10.266 -3.43 1 96.5 324 GLY B O 1
ATOM 6587 N N . LEU B 1 325 ? -10.492 -11.234 -3.236 1 97.62 325 LEU B N 1
ATOM 6588 C CA . LEU B 1 325 ? -10.938 -10.742 -4.539 1 97.62 325 LEU B CA 1
ATOM 6589 C C . LEU B 1 325 ? -11 -9.219 -4.551 1 97.62 325 LEU B C 1
ATOM 6591 O O . LEU B 1 325 ? -10.547 -8.578 -5.504 1 97.62 325 LEU B O 1
ATOM 6595 N N . TYR B 1 326 ? -11.555 -8.672 -3.535 1 95.88 326 TYR B N 1
ATOM 6596 C CA . TYR B 1 326 ? -11.711 -7.223 -3.449 1 95.88 326 TYR B CA 1
ATOM 6597 C C . TYR B 1 326 ? -10.359 -6.531 -3.342 1 95.88 326 TYR B C 1
ATOM 6599 O O . TYR B 1 326 ? -10.133 -5.492 -3.963 1 95.88 326 TYR B O 1
ATOM 6607 N N . GLY B 1 327 ? -9.484 -7.113 -2.537 1 93.69 327 GLY B N 1
ATOM 6608 C CA . GLY B 1 327 ? -8.125 -6.586 -2.473 1 93.69 327 GLY B CA 1
ATOM 6609 C C . GLY B 1 327 ? -7.418 -6.594 -3.812 1 93.69 327 GLY B C 1
ATOM 6610 O O . GLY B 1 327 ? -6.809 -5.594 -4.203 1 93.69 327 GLY B O 1
ATOM 6611 N N . ASN B 1 328 ? -7.551 -7.703 -4.496 1 94.44 328 ASN B N 1
ATOM 6612 C CA . ASN B 1 328 ? -6.934 -7.828 -5.812 1 94.44 328 ASN B CA 1
ATOM 6613 C C . ASN B 1 328 ? -7.539 -6.844 -6.809 1 94.44 328 ASN B C 1
ATOM 6615 O O . ASN B 1 328 ? -6.82 -6.23 -7.598 1 94.44 328 ASN B O 1
ATOM 6619 N N . TYR B 1 329 ? -8.797 -6.758 -6.762 1 94.44 329 TYR B N 1
ATOM 6620 C CA . TYR B 1 329 ? -9.492 -5.855 -7.672 1 94.44 329 TYR B CA 1
ATOM 6621 C C . TYR B 1 329 ? -9.062 -4.41 -7.441 1 94.44 329 TYR B C 1
ATOM 6623 O O . TYR B 1 329 ? -8.781 -3.68 -8.391 1 94.44 329 TYR B O 1
ATOM 6631 N N . PHE B 1 330 ? -9.016 -4.004 -6.223 1 91 330 PHE B N 1
ATOM 6632 C CA . PHE B 1 330 ? -8.633 -2.639 -5.875 1 91 330 PHE B CA 1
ATOM 6633 C C . PHE B 1 330 ? -7.188 -2.367 -6.27 1 91 330 PHE B C 1
ATOM 6635 O O . PHE B 1 330 ? -6.871 -1.286 -6.77 1 91 330 PHE B O 1
ATOM 6642 N N . PHE B 1 331 ? -6.336 -3.314 -6.012 1 89.06 331 PHE B N 1
ATOM 6643 C CA . PHE B 1 331 ? -4.941 -3.188 -6.414 1 89.06 331 PHE B CA 1
ATOM 6644 C C . PHE B 1 331 ? -4.828 -2.973 -7.922 1 89.06 331 PHE B C 1
ATOM 6646 O O . PHE B 1 331 ? -4.074 -2.113 -8.375 1 89.06 331 PHE B O 1
ATOM 6653 N N . ASN B 1 332 ? -5.535 -3.744 -8.648 1 89.75 332 ASN B N 1
ATOM 6654 C CA . ASN B 1 332 ? -5.508 -3.613 -10.102 1 89.75 332 ASN B CA 1
ATOM 6655 C C . ASN B 1 332 ? -6.035 -2.256 -10.555 1 89.75 332 ASN B C 1
ATOM 6657 O O . ASN B 1 332 ? -5.523 -1.671 -11.508 1 89.75 332 ASN B O 1
ATOM 6661 N N . LEU B 1 333 ? -7.074 -1.822 -9.898 1 88.69 333 LEU B N 1
ATOM 6662 C CA . LEU B 1 333 ? -7.625 -0.509 -10.211 1 88.69 333 LEU B CA 1
ATOM 6663 C C . LEU B 1 333 ? -6.578 0.583 -10.008 1 88.69 333 LEU B C 1
ATOM 6665 O O . LEU B 1 333 ? -6.441 1.48 -10.844 1 88.69 333 LEU B O 1
ATOM 6669 N N . THR B 1 334 ? -5.891 0.525 -8.914 1 88.25 334 THR B N 1
ATOM 6670 C CA . THR B 1 334 ? -4.855 1.513 -8.625 1 88.25 334 THR B CA 1
ATOM 6671 C C . THR B 1 334 ? -3.766 1.483 -9.688 1 88.25 334 THR B C 1
ATOM 6673 O O . THR B 1 334 ? -3.27 2.533 -10.109 1 88.25 334 THR B O 1
ATOM 6676 N N . GLU B 1 335 ? -3.414 0.286 -10.148 1 86.88 335 GLU B N 1
ATOM 6677 C CA . GLU B 1 335 ? -2.41 0.151 -11.203 1 86.88 335 GLU B CA 1
ATOM 6678 C C . GLU B 1 335 ? -2.912 0.729 -12.523 1 86.88 335 GLU B C 1
ATOM 6680 O O . GLU B 1 335 ? -2.133 1.284 -13.297 1 86.88 335 GLU B O 1
ATOM 6685 N N . MET B 1 336 ? -4.129 0.598 -12.734 1 86.06 336 MET B N 1
ATOM 6686 C CA . MET B 1 336 ? -4.723 1.179 -13.938 1 86.06 336 MET B CA 1
ATOM 6687 C C . MET B 1 336 ? -4.699 2.703 -13.875 1 86.06 336 MET B C 1
ATOM 6689 O O . MET B 1 336 ? -4.367 3.365 -14.859 1 86.06 336 MET B O 1
ATOM 6693 N N . ILE B 1 337 ? -4.996 3.184 -12.734 1 86.5 337 ILE B N 1
ATOM 6694 C CA . ILE B 1 337 ? -5.023 4.629 -12.523 1 86.5 337 ILE B CA 1
ATOM 6695 C C . ILE B 1 337 ? -3.611 5.191 -12.656 1 86.5 337 ILE B C 1
ATOM 6697 O O . ILE B 1 337 ? -3.418 6.281 -13.195 1 86.5 337 ILE B O 1
ATOM 6701 N N . LYS B 1 338 ? -2.65 4.438 -12.188 1 84.75 338 LYS B N 1
ATOM 6702 C CA . LYS B 1 338 ? -1.251 4.84 -12.297 1 84.75 338 LYS B CA 1
ATOM 6703 C C . LYS B 1 338 ? -0.77 4.754 -13.742 1 84.75 338 LYS B C 1
ATOM 6705 O O . LYS B 1 338 ? 0.273 5.312 -14.086 1 84.75 338 LYS B O 1
ATOM 6710 N N . GLY B 1 339 ? -1.497 4.012 -14.547 1 79.25 339 GLY B N 1
ATOM 6711 C CA . GLY B 1 339 ? -1.115 3.84 -15.938 1 79.25 339 GLY B CA 1
ATOM 6712 C C . GLY B 1 339 ? -0.245 2.619 -16.172 1 79.25 339 GLY B C 1
ATOM 6713 O O . GLY B 1 339 ? 0.265 2.416 -17.281 1 79.25 339 GLY B O 1
ATOM 6714 N N . ASN B 1 340 ? -0.108 1.815 -15.172 1 78.62 340 ASN B N 1
ATOM 6715 C CA . ASN B 1 340 ? 0.727 0.623 -15.281 1 78.62 340 ASN B CA 1
ATOM 6716 C C . ASN B 1 340 ? -0.029 -0.535 -15.922 1 78.62 340 ASN B C 1
ATOM 6718 O O . ASN B 1 340 ? 0.579 -1.521 -16.344 1 78.62 340 ASN B O 1
ATOM 6722 N N . GLU B 1 341 ? -1.316 -0.448 -15.938 1 82.69 341 GLU B N 1
ATOM 6723 C CA . GLU B 1 341 ? -2.182 -1.446 -16.562 1 82.69 341 GLU B CA 1
ATOM 6724 C C . GLU B 1 341 ? -3.24 -0.788 -17.438 1 82.69 341 GLU B C 1
ATOM 6726 O O . GLU B 1 341 ? -3.766 0.274 -17.094 1 82.69 341 GLU B O 1
ATOM 6731 N N . LYS B 1 342 ? -3.426 -1.43 -18.531 1 82 342 LYS B N 1
ATOM 6732 C CA . LYS B 1 342 ? -4.43 -0.907 -19.453 1 82 342 LYS B CA 1
ATOM 6733 C C . LYS B 1 342 ? -5.836 -1.045 -18.875 1 82 342 LYS B C 1
ATOM 6735 O O . LYS B 1 342 ? -6.148 -2.045 -18.234 1 82 342 LYS B O 1
ATOM 6740 N N . ILE B 1 343 ? -6.594 -0.064 -19.172 1 82.94 343 ILE B N 1
ATOM 6741 C CA . ILE B 1 343 ? -7.996 -0.133 -18.781 1 82.94 343 ILE B CA 1
ATOM 6742 C C . ILE B 1 343 ? -8.773 -0.956 -19.797 1 82.94 343 ILE B C 1
ATOM 6744 O O . ILE B 1 343 ? -8.742 -0.658 -21 1 82.94 343 ILE B O 1
ATOM 6748 N N . THR B 1 344 ? -9.336 -1.989 -19.406 1 86.62 344 THR B N 1
ATOM 6749 C CA . THR B 1 344 ? -10.102 -2.863 -20.281 1 86.62 344 THR B CA 1
ATOM 6750 C C . THR B 1 344 ? -11.555 -2.943 -19.844 1 86.62 344 THR B C 1
ATOM 6752 O O . THR B 1 344 ? -11.859 -2.756 -18.656 1 86.62 344 THR B O 1
ATOM 6755 N N . PRO B 1 345 ? -12.445 -3.193 -20.766 1 89.06 345 PRO B N 1
ATOM 6756 C CA . PRO B 1 345 ? -13.859 -3.309 -20.406 1 89.06 345 PRO B CA 1
ATOM 6757 C C . PRO B 1 345 ? -14.133 -4.492 -19.484 1 89.06 345 PRO B C 1
ATOM 6759 O O . PRO B 1 345 ? -15.148 -4.508 -18.781 1 89.06 345 PRO B O 1
ATOM 6762 N N . TRP B 1 346 ? -13.227 -5.484 -19.453 1 90.38 346 TRP B N 1
ATOM 6763 C CA . TRP B 1 346 ? -13.391 -6.664 -18.609 1 90.38 346 TRP B CA 1
ATOM 6764 C C . TRP B 1 346 ? -13.445 -6.281 -17.141 1 90.38 346 TRP B C 1
ATOM 6766 O O . TRP B 1 346 ? -14.039 -6.996 -16.328 1 90.38 346 TRP B O 1
ATOM 6776 N N . LYS B 1 347 ? -12.906 -5.148 -16.797 1 89.94 347 LYS B N 1
ATOM 6777 C CA . LYS B 1 347 ? -12.836 -4.699 -15.406 1 89.94 347 LYS B CA 1
ATOM 6778 C C . LYS B 1 347 ? -14.203 -4.254 -14.906 1 89.94 347 LYS B C 1
ATOM 6780 O O . LYS B 1 347 ? -14.414 -4.121 -13.695 1 89.94 347 LYS B O 1
ATOM 6785 N N . ALA B 1 348 ? -15.125 -4.078 -15.805 1 94 348 ALA B N 1
ATOM 6786 C CA . ALA B 1 348 ? -16.453 -3.619 -15.422 1 94 348 ALA B CA 1
ATOM 6787 C C . ALA B 1 348 ? -17.344 -4.793 -15.016 1 94 348 ALA B C 1
ATOM 6789 O O . ALA B 1 348 ? -18.406 -4.598 -14.43 1 94 348 ALA B O 1
ATOM 6790 N N . VAL B 1 349 ? -16.891 -6.008 -15.258 1 95.19 349 VAL B N 1
ATOM 6791 C CA . VAL B 1 349 ? -17.75 -7.18 -15.086 1 95.19 349 VAL B CA 1
ATOM 6792 C C . VAL B 1 349 ? -18.078 -7.359 -13.602 1 95.19 349 VAL B C 1
ATOM 6794 O O . VAL B 1 349 ? -19.25 -7.52 -13.234 1 95.19 349 VAL B O 1
ATOM 6797 N N . LEU B 1 350 ? -17.094 -7.301 -12.742 1 96.5 350 LEU B N 1
ATOM 6798 C CA . LEU B 1 350 ? -17.312 -7.555 -11.32 1 96.5 350 LEU B CA 1
ATOM 6799 C C . LEU B 1 350 ? -18.266 -6.527 -10.727 1 96.5 350 LEU B C 1
ATOM 6801 O O . LEU B 1 350 ? -19.281 -6.898 -10.125 1 96.5 350 LEU B O 1
ATOM 6805 N N . PRO B 1 351 ? -18.016 -5.176 -10.922 1 95.5 351 PRO B N 1
ATOM 6806 C CA . PRO B 1 351 ? -18.969 -4.215 -10.359 1 95.5 351 PRO B CA 1
ATOM 6807 C C . PRO B 1 351 ? -20.375 -4.336 -10.961 1 95.5 351 PRO B C 1
ATOM 6809 O O . PRO B 1 351 ? -21.359 -4.09 -10.281 1 95.5 351 PRO B O 1
ATOM 6812 N N . LEU B 1 352 ? -20.469 -4.691 -12.195 1 96.25 352 LEU B N 1
ATOM 6813 C CA . LEU B 1 352 ? -21.781 -4.848 -12.836 1 96.25 352 LEU B CA 1
ATOM 6814 C C . LEU B 1 352 ? -22.547 -6.023 -12.227 1 96.25 352 LEU B C 1
ATOM 6816 O O . LEU B 1 352 ? -23.75 -5.922 -11.977 1 96.25 352 LEU B O 1
ATOM 6820 N N . GLU B 1 353 ? -21.828 -7.137 -12.031 1 96.81 353 GLU B N 1
ATOM 6821 C CA . GLU B 1 353 ? -22.453 -8.289 -11.398 1 96.81 353 GLU B CA 1
ATOM 6822 C C . GLU B 1 353 ? -22.984 -7.934 -10.016 1 96.81 353 GLU B C 1
ATOM 6824 O O . GLU B 1 353 ? -24.125 -8.289 -9.672 1 96.81 353 GLU B O 1
ATOM 6829 N N . ILE B 1 354 ? -22.203 -7.27 -9.273 1 96.75 354 ILE B N 1
ATOM 6830 C CA . ILE B 1 354 ? -22.578 -6.859 -7.93 1 96.75 354 ILE B CA 1
ATOM 6831 C C . ILE B 1 354 ? -23.734 -5.867 -8 1 96.75 354 ILE B C 1
ATOM 6833 O O . ILE B 1 354 ? -24.719 -6 -7.27 1 96.75 354 ILE B O 1
ATOM 6837 N N . GLY B 1 355 ? -23.641 -4.871 -8.906 1 95.25 355 GLY B N 1
ATOM 6838 C CA . GLY B 1 355 ? -24.672 -3.848 -9.062 1 95.25 355 GLY B CA 1
ATOM 6839 C C . GLY B 1 355 ? -26.016 -4.406 -9.477 1 95.25 355 GLY B C 1
ATOM 6840 O O . GLY B 1 355 ? -27.047 -3.963 -8.984 1 95.25 355 GLY B O 1
ATOM 6841 N N . ILE B 1 356 ? -25.984 -5.336 -10.344 1 96.94 356 ILE B N 1
ATOM 6842 C CA . ILE B 1 356 ? -27.219 -5.938 -10.828 1 96.94 356 ILE B CA 1
ATOM 6843 C C . ILE B 1 356 ? -27.922 -6.668 -9.68 1 96.94 356 ILE B C 1
ATOM 6845 O O . ILE B 1 356 ? -29.141 -6.555 -9.516 1 96.94 356 ILE B O 1
ATOM 6849 N N . MET B 1 357 ? -27.172 -7.395 -8.914 1 96.75 357 MET B N 1
ATOM 6850 C CA . MET B 1 357 ? -27.75 -8.094 -7.766 1 96.75 357 MET B CA 1
ATOM 6851 C C . MET B 1 357 ? -28.312 -7.105 -6.75 1 96.75 357 MET B C 1
ATOM 6853 O O . MET B 1 357 ? -29.406 -7.316 -6.219 1 96.75 357 MET B O 1
ATOM 6857 N N . ALA B 1 358 ? -27.531 -6.086 -6.508 1 92.19 358 ALA B N 1
ATOM 6858 C CA . ALA B 1 358 ? -27.984 -5.066 -5.566 1 92.19 358 ALA B CA 1
ATOM 6859 C C . ALA B 1 358 ? -29.234 -4.355 -6.09 1 92.19 358 ALA B C 1
ATOM 6861 O O . ALA B 1 358 ? -30.141 -4.035 -5.316 1 92.19 358 ALA B O 1
ATOM 6862 N N . TRP B 1 359 ? -29.266 -4.121 -7.355 1 93.12 359 TRP B N 1
ATOM 6863 C CA . TRP B 1 359 ? -30.391 -3.445 -7.984 1 93.12 359 TRP B CA 1
ATOM 6864 C C . TRP B 1 359 ? -31.656 -4.305 -7.914 1 93.12 359 TRP B C 1
ATOM 6866 O O . TRP B 1 359 ? -32.719 -3.809 -7.578 1 93.12 359 TRP B O 1
ATOM 6876 N N . ARG B 1 360 ? -31.516 -5.508 -8.117 1 95.19 360 ARG B N 1
ATOM 6877 C CA . ARG B 1 360 ? -32.656 -6.406 -8.203 1 95.19 360 ARG B CA 1
ATOM 6878 C C . ARG B 1 360 ? -33.188 -6.75 -6.812 1 95.19 360 ARG B C 1
ATOM 6880 O O . ARG B 1 360 ? -34.406 -6.828 -6.613 1 95.19 360 ARG B O 1
ATOM 6887 N N . TRP B 1 361 ? -32.344 -7.004 -5.906 1 94.75 361 TRP B N 1
ATOM 6888 C CA . TRP B 1 361 ? -32.781 -7.59 -4.645 1 94.75 361 TRP B CA 1
ATOM 6889 C C . TRP B 1 361 ? -32.5 -6.648 -3.479 1 94.75 361 TRP B C 1
ATOM 6891 O O . TRP B 1 361 ? -32.75 -6.996 -2.322 1 94.75 361 TRP B O 1
ATOM 6901 N N . GLY B 1 362 ? -32.094 -5.508 -3.828 1 86.62 362 GLY B N 1
ATOM 6902 C CA . GLY B 1 362 ? -31.75 -4.57 -2.771 1 86.62 362 GLY B CA 1
ATOM 6903 C C . GLY B 1 362 ? -30.297 -4.672 -2.33 1 86.62 362 GLY B C 1
ATOM 6904 O O . GLY B 1 362 ? -29.672 -5.715 -2.5 1 86.62 362 GLY B O 1
ATOM 6905 N N . ALA B 1 363 ? -29.75 -3.672 -1.73 1 81.44 363 ALA B N 1
ATOM 6906 C CA . ALA B 1 363 ? -28.344 -3.559 -1.395 1 81.44 363 ALA B CA 1
ATOM 6907 C C . ALA B 1 363 ? -27.938 -4.617 -0.374 1 81.44 363 ALA B C 1
ATOM 6909 O O . ALA B 1 363 ? -26.953 -5.344 -0.582 1 81.44 363 ALA B O 1
ATOM 6910 N N . TRP B 1 364 ? -28.672 -4.828 0.686 1 83.56 364 TRP B N 1
ATOM 6911 C CA . TRP B 1 364 ? -28.266 -5.734 1.756 1 83.56 364 TRP B CA 1
ATOM 6912 C C . TRP B 1 364 ? -28.266 -7.18 1.271 1 83.56 364 TRP B C 1
ATOM 6914 O O . TRP B 1 364 ? -27.266 -7.891 1.435 1 83.56 364 TRP B O 1
ATOM 6924 N N . ARG B 1 365 ? -29.391 -7.555 0.718 1 88.06 365 ARG B N 1
ATOM 6925 C CA . ARG B 1 365 ? -29.469 -8.938 0.276 1 88.06 365 ARG B CA 1
ATOM 6926 C C . ARG B 1 365 ? -28.547 -9.203 -0.908 1 88.06 365 ARG B C 1
ATOM 6928 O O . ARG B 1 365 ? -27.828 -10.203 -0.933 1 88.06 365 ARG B O 1
ATOM 6935 N N . GLY B 1 366 ? -28.562 -8.273 -1.871 1 93.38 366 GLY B N 1
ATOM 6936 C CA . GLY B 1 366 ? -27.719 -8.422 -3.045 1 93.38 366 GLY B CA 1
ATOM 6937 C C . GLY B 1 366 ? -26.234 -8.445 -2.713 1 93.38 366 GLY B C 1
ATOM 6938 O O . GLY B 1 366 ? -25.516 -9.336 -3.16 1 93.38 366 GLY B O 1
ATOM 6939 N N . LEU B 1 367 ? -25.812 -7.559 -1.879 1 92.62 367 LEU B N 1
ATOM 6940 C CA . LEU B 1 367 ? -24.406 -7.453 -1.541 1 92.62 367 LEU B CA 1
ATOM 6941 C C . LEU B 1 367 ? -23.969 -8.609 -0.645 1 92.62 367 LEU B C 1
ATOM 6943 O O . LEU B 1 367 ? -22.859 -9.125 -0.79 1 92.62 367 LEU B O 1
ATOM 6947 N N . SER B 1 368 ? -24.797 -9.008 0.256 1 93.88 368 SER B N 1
ATOM 6948 C CA . SER B 1 368 ? -24.438 -10.102 1.156 1 93.88 368 SER B CA 1
ATOM 6949 C C . SER B 1 368 ? -24.281 -11.414 0.398 1 93.88 368 SER B C 1
ATOM 6951 O O . SER B 1 368 ? -23.375 -12.195 0.67 1 93.88 368 SER B O 1
ATOM 6953 N N . LEU B 1 369 ? -25.156 -11.68 -0.535 1 97.44 369 LEU B N 1
ATOM 6954 C CA . LEU B 1 369 ? -25.094 -12.922 -1.302 1 97.44 369 LEU B CA 1
ATOM 6955 C C . LEU B 1 369 ? -23.906 -12.891 -2.262 1 97.44 369 LEU B C 1
ATOM 6957 O O . LEU B 1 369 ? -23.25 -13.914 -2.471 1 97.44 369 LEU B O 1
ATOM 6961 N N . MET B 1 370 ? -23.672 -11.703 -2.805 1 97.81 370 MET B N 1
ATOM 6962 C CA . MET B 1 370 ? -22.484 -11.586 -3.652 1 97.81 370 MET B CA 1
ATOM 6963 C C . MET B 1 370 ? -21.203 -11.797 -2.842 1 97.81 370 MET B C 1
ATOM 6965 O O . MET B 1 370 ? -20.281 -12.469 -3.299 1 97.81 370 MET B O 1
ATOM 6969 N N . TYR B 1 371 ? -21.203 -11.25 -1.682 1 97.44 371 TYR B N 1
ATOM 6970 C CA . TYR B 1 371 ? -20.047 -11.461 -0.819 1 97.44 371 TYR B CA 1
ATOM 6971 C C . TYR B 1 371 ? -19.875 -12.938 -0.481 1 97.44 371 TYR B C 1
ATOM 6973 O O . TYR B 1 371 ? -18.75 -13.461 -0.492 1 97.44 371 TYR B O 1
ATOM 6981 N N . LEU B 1 372 ? -20.906 -13.578 -0.157 1 98.06 372 LEU B N 1
ATOM 6982 C CA . LEU B 1 372 ? -20.828 -15 0.156 1 98.06 372 LEU B CA 1
ATOM 6983 C C . LEU B 1 372 ? -20.234 -15.781 -1.008 1 98.06 372 LEU B C 1
ATOM 6985 O O . LEU B 1 372 ? -19.359 -16.625 -0.806 1 98.06 372 LEU B O 1
ATOM 6989 N N . SER B 1 373 ? -20.703 -15.492 -2.197 1 98.81 373 SER B N 1
ATOM 6990 C CA . SER B 1 373 ? -20.172 -16.156 -3.381 1 98.81 373 SER B CA 1
ATOM 6991 C C . SER B 1 373 ? -18.672 -15.906 -3.518 1 98.81 373 SER B C 1
ATOM 6993 O O . SER B 1 373 ? -17.891 -16.844 -3.736 1 98.81 373 SER B O 1
ATOM 6995 N N . HIS B 1 374 ? -18.344 -14.641 -3.369 1 98.75 374 HIS B N 1
ATOM 6996 C CA . HIS B 1 374 ? -16.938 -14.266 -3.512 1 98.75 374 HIS B CA 1
ATOM 6997 C C . HIS B 1 374 ? -16.094 -14.867 -2.393 1 98.75 374 HIS B C 1
ATOM 6999 O O . HIS B 1 374 ? -14.93 -15.234 -2.611 1 98.75 374 HIS B O 1
ATOM 7005 N N . ALA B 1 375 ? -16.625 -14.945 -1.24 1 98.75 375 ALA B N 1
ATOM 7006 C CA . ALA B 1 375 ? -15.93 -15.562 -0.116 1 98.75 375 ALA B CA 1
ATOM 7007 C C . ALA B 1 375 ? -15.625 -17.031 -0.394 1 98.75 375 ALA B C 1
ATOM 7009 O O . ALA B 1 375 ? -14.508 -17.5 -0.139 1 98.75 375 ALA B O 1
ATOM 7010 N N . ILE B 1 376 ? -16.578 -17.703 -0.917 1 98.69 376 ILE B N 1
ATOM 7011 C CA . ILE B 1 376 ? -16.422 -19.109 -1.244 1 98.69 376 ILE B CA 1
ATOM 7012 C C . ILE B 1 376 ? -15.344 -19.266 -2.322 1 98.69 376 ILE B C 1
ATOM 7014 O O . ILE B 1 376 ? -14.438 -20.094 -2.189 1 98.69 376 ILE B O 1
ATOM 7018 N N . LEU B 1 377 ? -15.438 -18.484 -3.324 1 98.81 377 LEU B N 1
ATOM 7019 C CA . LEU B 1 377 ? -14.438 -18.469 -4.379 1 98.81 377 LEU B CA 1
ATOM 7020 C C . LEU B 1 377 ? -13.039 -18.266 -3.801 1 98.81 377 LEU B C 1
ATOM 7022 O O . LEU B 1 377 ? -12.125 -19.047 -4.07 1 98.81 377 LEU B O 1
ATOM 7026 N N . CYS B 1 378 ? -12.883 -17.266 -3 1 98.75 378 CYS B N 1
ATOM 7027 C CA . CYS B 1 378 ? -11.578 -16.812 -2.518 1 98.75 378 CYS B CA 1
ATOM 7028 C C . CYS B 1 378 ? -10.992 -17.812 -1.529 1 98.75 378 CYS B C 1
ATOM 7030 O O . CYS B 1 378 ? -9.82 -18.188 -1.628 1 98.75 378 CYS B O 1
ATOM 7032 N N . VAL B 1 379 ? -11.805 -18.266 -0.585 1 98.69 379 VAL B N 1
ATOM 7033 C CA . VAL B 1 379 ? -11.305 -19.203 0.408 1 98.69 379 VAL B CA 1
ATOM 7034 C C . VAL B 1 379 ? -10.867 -20.5 -0.279 1 98.69 379 VAL B C 1
ATOM 7036 O O . VAL B 1 379 ? -9.797 -21.031 0.006 1 98.69 379 VAL B O 1
ATOM 7039 N N . TYR B 1 380 ? -11.703 -20.969 -1.197 1 98.69 380 TYR B N 1
ATOM 7040 C CA . TYR B 1 380 ? -11.398 -22.188 -1.925 1 98.69 380 TYR B CA 1
ATOM 7041 C C . TYR B 1 380 ? -10.148 -22.031 -2.773 1 98.69 380 TYR B C 1
ATOM 7043 O O . TYR B 1 380 ? -9.172 -22.766 -2.605 1 98.69 380 TYR B O 1
ATOM 7051 N N . TYR B 1 381 ? -10.07 -21.016 -3.514 1 98.31 381 TYR B N 1
ATOM 7052 C CA . TYR B 1 381 ? -9.008 -20.812 -4.488 1 98.31 381 TYR B CA 1
ATOM 7053 C C . TYR B 1 381 ? -7.703 -20.438 -3.803 1 98.31 381 TYR B C 1
ATOM 7055 O O . TYR B 1 381 ? -6.668 -21.062 -4.043 1 98.31 381 TYR B O 1
ATOM 7063 N N . PHE B 1 382 ? -7.734 -19.484 -2.912 1 97.81 382 PHE B N 1
ATOM 7064 C CA . PHE B 1 382 ? -6.508 -18.969 -2.316 1 97.81 382 PHE B CA 1
ATOM 7065 C C . PHE B 1 382 ? -5.938 -19.969 -1.312 1 97.81 382 PHE B C 1
ATOM 7067 O O . PHE B 1 382 ? -4.719 -20.062 -1.146 1 97.81 382 PHE B O 1
ATOM 7074 N N . THR B 1 383 ? -6.809 -20.703 -0.684 1 98.12 383 THR B N 1
ATOM 7075 C CA . THR B 1 383 ? -6.289 -21.75 0.186 1 98.12 383 THR B CA 1
ATOM 7076 C C . THR B 1 383 ? -5.449 -22.75 -0.609 1 98.12 383 THR B C 1
ATOM 7078 O O . THR B 1 383 ? -4.324 -23.062 -0.221 1 98.12 383 THR B O 1
ATOM 7081 N N . MET B 1 384 ? -5.98 -23.188 -1.726 1 97.31 384 MET B N 1
ATOM 7082 C CA . MET B 1 384 ? -5.246 -24.141 -2.561 1 97.31 384 MET B CA 1
ATOM 7083 C C . MET B 1 384 ? -3.932 -23.531 -3.039 1 97.31 384 MET B C 1
ATOM 7085 O O . MET B 1 384 ? -2.885 -24.188 -2.975 1 97.31 384 MET B O 1
ATOM 7089 N N . ALA B 1 385 ? -3.943 -22.344 -3.451 1 96.44 385 ALA B N 1
ATOM 7090 C CA . ALA B 1 385 ? -2.762 -21.672 -3.992 1 96.44 385 ALA B CA 1
ATOM 7091 C C . ALA B 1 385 ? -1.699 -21.484 -2.914 1 96.44 385 ALA B C 1
ATOM 7093 O O . ALA B 1 385 ? -0.515 -21.734 -3.15 1 96.44 385 ALA B O 1
ATOM 7094 N N . LEU B 1 386 ? -2.141 -21.047 -1.746 1 97.19 386 LEU B N 1
ATOM 7095 C CA . LEU B 1 386 ? -1.201 -20.781 -0.663 1 97.19 386 LEU B CA 1
ATOM 7096 C C . LEU B 1 386 ? -0.599 -22.078 -0.13 1 97.19 386 LEU B C 1
ATOM 7098 O O . LEU B 1 386 ? 0.556 -22.094 0.301 1 97.19 386 LEU B O 1
ATOM 7102 N N . MET B 1 387 ? -1.36 -23.125 -0.165 1 96.94 387 MET B N 1
ATOM 7103 C CA . MET B 1 387 ? -0.874 -24.438 0.254 1 96.94 387 MET B CA 1
ATOM 7104 C C . MET B 1 387 ? 0.324 -24.859 -0.586 1 96.94 387 MET B C 1
ATOM 7106 O O . MET B 1 387 ? 1.229 -25.531 -0.087 1 96.94 387 MET B O 1
ATOM 7110 N N . ASN B 1 388 ? 0.419 -24.453 -1.74 1 96.56 388 ASN B N 1
ATOM 7111 C CA . ASN B 1 388 ? 1.43 -24.906 -2.688 1 96.56 388 ASN B CA 1
ATOM 7112 C C . ASN B 1 388 ? 2.809 -24.344 -2.354 1 96.56 388 ASN B C 1
ATOM 7114 O O . ASN B 1 388 ? 3.828 -24.938 -2.699 1 96.56 388 ASN B O 1
ATOM 7118 N N . HIS B 1 389 ? 2.898 -23.234 -1.672 1 96.56 389 HIS B N 1
ATOM 7119 C CA . HIS B 1 389 ? 4.188 -22.562 -1.539 1 96.56 389 HIS B CA 1
ATOM 7120 C C . HIS B 1 389 ? 4.488 -22.234 -0.081 1 96.56 389 HIS B C 1
ATOM 7122 O O . HIS B 1 389 ? 5.5 -21.594 0.22 1 96.56 389 HIS B O 1
ATOM 7128 N N . ASN B 1 390 ? 3.619 -22.703 0.826 1 96.69 390 ASN B N 1
ATOM 7129 C CA . ASN B 1 390 ? 3.789 -22.234 2.197 1 96.69 390 ASN B CA 1
ATOM 7130 C C . ASN B 1 390 ? 3.797 -23.391 3.188 1 96.69 390 ASN B C 1
ATOM 7132 O O . ASN B 1 390 ? 3.268 -23.281 4.297 1 96.69 390 ASN B O 1
ATOM 7136 N N . THR B 1 391 ? 4.34 -24.484 2.775 1 96.12 391 THR B N 1
ATOM 7137 C CA . THR B 1 391 ? 4.629 -25.562 3.715 1 96.12 391 THR B CA 1
ATOM 7138 C C . THR B 1 391 ? 5.973 -25.344 4.398 1 96.12 391 THR B C 1
ATOM 7140 O O . THR B 1 391 ? 6.73 -24.453 4.008 1 96.12 391 THR B O 1
ATOM 7143 N N . GLU B 1 392 ? 6.25 -26.125 5.387 1 95.31 392 GLU B N 1
ATOM 7144 C CA . GLU B 1 3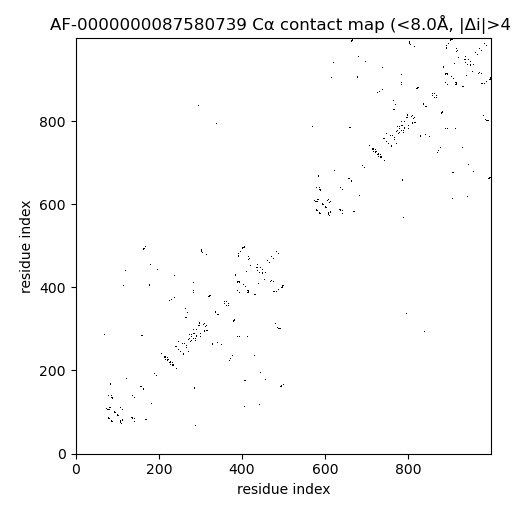92 ? 7.523 -26 6.09 1 95.31 392 GLU B CA 1
ATOM 7145 C C . GLU B 1 392 ? 8.703 -26.234 5.148 1 95.31 392 GLU B C 1
ATOM 7147 O O . GLU B 1 392 ? 9.695 -25.516 5.203 1 95.31 392 GLU B O 1
ATOM 7152 N N . LYS B 1 393 ? 8.555 -27.125 4.312 1 94.19 393 LYS B N 1
ATOM 7153 C CA . LYS B 1 393 ? 9.594 -27.422 3.336 1 94.19 393 LYS B CA 1
ATOM 7154 C C . LYS B 1 393 ? 9.805 -26.25 2.381 1 94.19 393 LYS B C 1
ATOM 7156 O O . LYS B 1 393 ? 10.945 -25.891 2.061 1 94.19 393 LYS B O 1
ATOM 7161 N N . CYS B 1 394 ? 8.727 -25.625 1.987 1 95.44 394 CYS B N 1
ATOM 7162 C CA . CYS B 1 394 ? 8.758 -24.578 0.983 1 95.44 394 CYS B CA 1
ATOM 7163 C C . CYS B 1 394 ? 9.422 -23.312 1.533 1 95.44 394 CYS B C 1
ATOM 7165 O O . CYS B 1 394 ? 9.828 -22.438 0.77 1 95.44 394 CYS B O 1
ATOM 7167 N N . LEU B 1 395 ? 9.5 -23.266 2.836 1 95.56 395 LEU B N 1
ATOM 7168 C CA . LEU B 1 395 ? 10.008 -22.047 3.463 1 95.56 395 LEU B CA 1
ATOM 7169 C C . LEU B 1 395 ? 11.352 -22.297 4.133 1 95.56 395 LEU B C 1
ATOM 7171 O O . LEU B 1 395 ? 11.789 -21.516 4.973 1 95.56 395 LEU B O 1
ATOM 7175 N N . ASP B 1 396 ? 11.953 -23.422 3.777 1 94.19 396 ASP B N 1
ATOM 7176 C CA . ASP B 1 396 ? 13.328 -23.719 4.172 1 94.19 396 ASP B CA 1
ATOM 7177 C C . ASP B 1 396 ? 14.32 -23.016 3.252 1 94.19 396 ASP B C 1
ATOM 7179 O O . ASP B 1 396 ? 14.656 -23.531 2.182 1 94.19 396 ASP B O 1
ATOM 7183 N N . VAL B 1 397 ? 14.797 -21.891 3.676 1 93.5 397 VAL B N 1
ATOM 7184 C CA . VAL B 1 397 ? 15.633 -21.016 2.859 1 93.5 397 VAL B CA 1
ATOM 7185 C C . VAL B 1 397 ? 16.969 -21.688 2.564 1 93.5 397 VAL B C 1
ATOM 7187 O O . VAL B 1 397 ? 17.469 -21.625 1.442 1 93.5 397 VAL B O 1
ATOM 7190 N N . SER B 1 398 ? 17.531 -22.359 3.525 1 91.69 398 SER B N 1
ATOM 7191 C CA . SER B 1 398 ? 18.812 -23.031 3.354 1 91.69 398 SER B CA 1
ATOM 7192 C C . SER B 1 398 ? 18.734 -24.094 2.26 1 91.69 398 SER B C 1
ATOM 7194 O O . SER B 1 398 ? 19.641 -24.203 1.424 1 91.69 398 SER B O 1
ATOM 7196 N N . LYS B 1 399 ? 17.688 -24.844 2.23 1 92.38 399 LYS B N 1
ATOM 7197 C CA . LYS B 1 399 ? 17.516 -25.891 1.22 1 92.38 399 LYS B CA 1
ATOM 7198 C C . LYS B 1 399 ? 17.344 -25.281 -0.168 1 92.38 399 LYS B C 1
ATOM 7200 O O . LYS B 1 399 ? 17.906 -25.766 -1.146 1 92.38 399 LYS B O 1
ATOM 7205 N N . ARG B 1 400 ? 16.562 -24.297 -0.268 1 92.56 400 ARG B N 1
ATOM 7206 C CA . ARG B 1 400 ? 16.375 -23.641 -1.555 1 92.56 400 ARG B CA 1
ATOM 7207 C C . ARG B 1 400 ? 17.672 -23.062 -2.078 1 92.56 400 ARG B C 1
ATOM 7209 O O . ARG B 1 400 ? 18 -23.203 -3.26 1 92.56 400 ARG B O 1
ATOM 7216 N N . ASN B 1 401 ? 18.406 -22.406 -1.141 1 90.44 401 ASN B N 1
ATOM 7217 C CA . ASN B 1 401 ? 19.672 -21.766 -1.513 1 90.44 401 ASN B CA 1
ATOM 7218 C C . ASN B 1 401 ? 20.703 -22.797 -1.988 1 90.44 401 ASN B C 1
ATOM 7220 O O . ASN B 1 401 ? 21.547 -22.484 -2.822 1 90.44 401 ASN B O 1
ATOM 7224 N N . SER B 1 402 ? 20.609 -23.984 -1.521 1 90.38 402 SER B N 1
ATOM 7225 C CA . SER B 1 402 ? 21.609 -25 -1.816 1 90.38 402 SER B CA 1
ATOM 7226 C C . SER B 1 402 ? 21.219 -25.812 -3.043 1 90.38 402 SER B C 1
ATOM 7228 O O . SER B 1 402 ? 21.922 -26.75 -3.426 1 90.38 402 SER B O 1
ATOM 7230 N N . ALA B 1 403 ? 20.156 -25.531 -3.67 1 93.06 403 ALA B N 1
ATOM 7231 C CA . ALA B 1 403 ? 19.719 -26.266 -4.855 1 93.06 403 ALA B CA 1
ATOM 7232 C C . ALA B 1 403 ? 20.766 -26.203 -5.957 1 93.06 403 ALA B C 1
ATOM 7234 O O . ALA B 1 403 ? 21.422 -25.172 -6.145 1 93.06 403 ALA B O 1
ATOM 7235 N N . LYS B 1 404 ? 20.844 -27.203 -6.734 1 91.06 404 LYS B N 1
ATOM 7236 C CA . LYS B 1 404 ? 21.875 -27.312 -7.758 1 91.06 404 LYS B CA 1
ATOM 7237 C C . LYS B 1 404 ? 21.5 -26.516 -9 1 91.06 404 LYS B C 1
ATOM 7239 O O . LYS B 1 404 ? 22.375 -26.047 -9.742 1 91.06 404 LYS B O 1
ATOM 7244 N N . ASP B 1 405 ? 20.297 -26.453 -9.258 1 93.44 405 ASP B N 1
ATOM 7245 C CA . ASP B 1 405 ? 19.812 -25.625 -10.367 1 93.44 405 ASP B CA 1
ATOM 7246 C C . ASP B 1 405 ? 18.406 -25.109 -10.094 1 93.44 405 ASP B C 1
ATOM 7248 O O . ASP B 1 405 ? 17.844 -25.359 -9.023 1 93.44 405 ASP B O 1
ATOM 7252 N N . TRP B 1 406 ? 17.891 -24.344 -11.031 1 94.69 406 TRP B N 1
ATOM 7253 C CA . TRP B 1 406 ? 16.594 -23.688 -10.891 1 94.69 406 TRP B CA 1
ATOM 7254 C C . TRP B 1 406 ? 15.492 -24.703 -10.703 1 94.69 406 TRP B C 1
ATOM 7256 O O . TRP B 1 406 ? 14.586 -24.516 -9.891 1 94.69 406 TRP B O 1
ATOM 7266 N N . GLY B 1 407 ? 15.547 -25.828 -11.453 1 95.62 407 GLY B N 1
ATOM 7267 C CA . GLY B 1 407 ? 14.539 -26.859 -11.328 1 95.62 407 GLY B CA 1
ATOM 7268 C C . GLY B 1 407 ? 14.453 -27.453 -9.938 1 95.62 407 GLY B C 1
ATOM 7269 O O . GLY B 1 407 ? 13.359 -27.625 -9.391 1 95.62 407 GLY B O 1
ATOM 7270 N N . GLU B 1 408 ? 15.578 -27.781 -9.43 1 95.5 408 GLU B N 1
ATOM 7271 C CA . GLU B 1 408 ? 15.609 -28.312 -8.062 1 95.5 408 GLU B CA 1
ATOM 7272 C C . GLU B 1 408 ? 15.102 -27.281 -7.062 1 95.5 408 GLU B C 1
ATOM 7274 O O . GLU B 1 408 ? 14.398 -27.625 -6.105 1 95.5 408 GLU B O 1
ATOM 7279 N N . ALA B 1 409 ? 15.453 -26 -7.25 1 94.88 409 ALA B N 1
ATOM 7280 C CA . ALA B 1 409 ? 14.961 -24.938 -6.375 1 94.88 409 ALA B CA 1
ATOM 7281 C C . ALA B 1 409 ? 13.43 -24.906 -6.375 1 94.88 409 ALA B C 1
ATOM 7283 O O . ALA B 1 409 ? 12.812 -24.688 -5.328 1 94.88 409 ALA B O 1
ATOM 7284 N N . GLN B 1 410 ? 12.844 -25.125 -7.559 1 95.56 410 GLN B N 1
ATOM 7285 C CA . GLN B 1 410 ? 11.391 -25.125 -7.668 1 95.56 410 GLN B CA 1
ATOM 7286 C C . GLN B 1 410 ? 10.781 -26.266 -6.852 1 95.56 410 GLN B C 1
ATOM 7288 O O . GLN B 1 410 ? 9.688 -26.125 -6.297 1 95.56 410 GLN B O 1
ATOM 7293 N N . LEU B 1 411 ? 11.469 -27.375 -6.789 1 96.06 411 LEU B N 1
ATOM 7294 C CA . LEU B 1 411 ? 11 -28.5 -5.996 1 96.06 411 LEU B CA 1
ATOM 7295 C C . LEU B 1 411 ? 11.008 -28.156 -4.512 1 96.06 411 LEU B C 1
ATOM 7297 O O . LEU B 1 411 ? 10.148 -28.625 -3.76 1 96.06 411 LEU B O 1
ATOM 7301 N N . HIS B 1 412 ? 11.875 -27.344 -4.113 1 95 412 HIS B N 1
ATOM 7302 C CA . HIS B 1 412 ? 12.016 -27 -2.701 1 95 412 HIS B CA 1
ATOM 7303 C C . HIS B 1 412 ? 10.992 -25.953 -2.283 1 95 412 HIS B C 1
ATOM 7305 O O . HIS B 1 412 ? 10.742 -25.766 -1.09 1 95 412 HIS B O 1
ATOM 7311 N N . VAL B 1 413 ? 10.383 -25.281 -3.264 1 95.38 413 VAL B N 1
ATOM 7312 C CA . VAL B 1 413 ? 9.508 -24.188 -2.889 1 95.38 413 VAL B CA 1
ATOM 7313 C C . VAL B 1 413 ? 8.078 -24.484 -3.328 1 95.38 413 VAL B C 1
ATOM 7315 O O . VAL B 1 413 ? 7.219 -23.594 -3.33 1 95.38 413 VAL B O 1
ATOM 7318 N N . SER B 1 414 ? 7.793 -25.672 -3.779 1 95.94 414 SER B N 1
ATOM 7319 C CA . SER B 1 414 ? 6.457 -26.094 -4.184 1 95.94 414 SER B CA 1
ATOM 7320 C C . SER B 1 414 ? 6.047 -27.391 -3.484 1 95.94 414 SER B C 1
ATOM 7322 O O . SER B 1 414 ? 6.891 -28.234 -3.207 1 95.94 414 SER B O 1
ATOM 7324 N N . ALA B 1 415 ? 4.812 -27.5 -3.258 1 95.75 415 ALA B N 1
ATOM 7325 C CA . ALA B 1 415 ? 4.27 -28.688 -2.623 1 95.75 415 ALA B CA 1
ATOM 7326 C C . ALA B 1 415 ? 3.125 -29.281 -3.447 1 95.75 415 ALA B C 1
ATOM 7328 O O . ALA B 1 415 ? 2.309 -28.531 -4.004 1 95.75 415 ALA B O 1
ATOM 7329 N N . ASP B 1 416 ? 3.143 -30.562 -3.551 1 95.81 416 ASP B N 1
ATOM 7330 C CA . ASP B 1 416 ? 2.096 -31.328 -4.227 1 95.81 416 ASP B CA 1
ATOM 7331 C C . ASP B 1 416 ? 1.384 -32.25 -3.252 1 95.81 416 ASP B C 1
ATOM 7333 O O . ASP B 1 416 ? 1.911 -32.562 -2.18 1 95.81 416 ASP B O 1
ATOM 7337 N N . TRP B 1 417 ? 0.193 -32.594 -3.584 1 95.75 417 TRP B N 1
ATOM 7338 C CA . TRP B 1 417 ? -0.565 -33.562 -2.809 1 95.75 417 TRP B CA 1
ATOM 7339 C C . TRP B 1 417 ? -1.502 -34.375 -3.707 1 95.75 417 TRP B C 1
ATOM 7341 O O . TRP B 1 417 ? -1.682 -34.031 -4.883 1 95.75 417 TRP B O 1
ATOM 7351 N N . SER B 1 418 ? -1.976 -35.562 -3.184 1 93.69 418 SER B N 1
ATOM 7352 C CA . SER B 1 418 ? -2.854 -36.438 -3.932 1 93.69 418 SER B CA 1
ATOM 7353 C C . SER B 1 418 ? -2.238 -36.844 -5.273 1 93.69 418 SER B C 1
ATOM 7355 O O . SER B 1 418 ? -2.879 -36.688 -6.316 1 93.69 418 SER B O 1
ATOM 7357 N N . VAL B 1 419 ? -1.008 -37.312 -5.203 1 89.81 419 VAL B N 1
ATOM 7358 C CA . VAL B 1 419 ? -0.232 -37.719 -6.363 1 89.81 419 VAL B CA 1
ATOM 7359 C C . VAL B 1 419 ? -0.938 -38.875 -7.066 1 89.81 419 VAL B C 1
ATOM 7361 O O . VAL B 1 419 ? -1.463 -39.781 -6.41 1 89.81 419 VAL B O 1
ATOM 7364 N N . GLY B 1 420 ? -0.988 -38.875 -8.352 1 87.5 420 GLY B N 1
ATOM 7365 C CA . GLY B 1 420 ? -1.562 -39.969 -9.125 1 87.5 420 GLY B CA 1
ATOM 7366 C C . GLY B 1 420 ? -3.041 -39.781 -9.406 1 87.5 420 GLY B C 1
ATOM 7367 O O . GLY B 1 420 ? -3.664 -40.625 -10.055 1 87.5 420 GLY B O 1
ATOM 7368 N N . LEU B 1 421 ? -3.561 -38.688 -8.922 1 92.88 421 LEU B N 1
ATOM 7369 C CA . LEU B 1 421 ? -4.965 -38.406 -9.188 1 92.88 421 LEU B CA 1
ATOM 7370 C C . LEU B 1 421 ? -5.184 -38.125 -10.672 1 92.88 421 LEU B C 1
ATOM 7372 O O . LEU B 1 421 ? -4.453 -37.312 -11.266 1 92.88 421 LEU B O 1
ATOM 7376 N N . PRO B 1 422 ? -6.184 -38.875 -11.234 1 94.62 422 PRO B N 1
ATOM 7377 C CA . PRO B 1 422 ? -6.457 -38.594 -12.641 1 94.62 422 PRO B CA 1
ATOM 7378 C C . PRO B 1 422 ? -6.91 -37.125 -12.852 1 94.62 422 PRO B C 1
ATOM 7380 O O . PRO B 1 422 ? -7.508 -36.531 -11.961 1 94.62 422 PRO B O 1
ATOM 7383 N N . PHE B 1 423 ? -6.641 -36.625 -14.055 1 95.81 423 PHE B N 1
ATOM 7384 C CA . PHE B 1 423 ? -6.879 -35.219 -14.398 1 95.81 423 PHE B CA 1
ATOM 7385 C C . PHE B 1 423 ? -8.312 -34.812 -14.078 1 95.81 423 PHE B C 1
ATOM 7387 O O . PHE B 1 423 ? -8.555 -33.812 -13.438 1 95.81 423 PHE B O 1
ATOM 7394 N N . HIS B 1 424 ? -9.328 -35.656 -14.492 1 93.25 424 HIS B N 1
ATOM 7395 C CA . HIS B 1 424 ? -10.734 -35.281 -14.391 1 93.25 424 HIS B CA 1
ATOM 7396 C C . HIS B 1 424 ? -11.203 -35.281 -12.938 1 93.25 424 HIS B C 1
ATOM 7398 O O . HIS B 1 424 ? -12.258 -34.719 -12.625 1 93.25 424 HIS B O 1
ATOM 7404 N N . ARG B 1 425 ? -10.391 -35.906 -11.992 1 95.06 425 ARG B N 1
ATOM 7405 C CA . ARG B 1 425 ? -10.758 -35.906 -10.578 1 95.06 425 ARG B CA 1
ATOM 7406 C C . ARG B 1 425 ? -10.031 -34.812 -9.82 1 95.06 425 ARG B C 1
ATOM 7408 O O . ARG B 1 425 ? -10.398 -34.5 -8.688 1 95.06 425 ARG B O 1
ATOM 7415 N N . ALA B 1 426 ? -9.117 -34.219 -10.492 1 96.44 426 ALA B N 1
ATOM 7416 C CA . ALA B 1 426 ? -8.258 -33.25 -9.82 1 96.44 426 ALA B CA 1
ATOM 7417 C C . ALA B 1 426 ? -8.969 -31.906 -9.68 1 96.44 426 ALA B C 1
ATOM 7419 O O . ALA B 1 426 ? -8.461 -30.984 -9.023 1 96.44 426 ALA B O 1
ATOM 7420 N N . PHE B 1 427 ? -10.25 -31.812 -10.211 1 95.5 427 PHE B N 1
ATOM 7421 C CA . PHE B 1 427 ? -11.008 -30.578 -10.133 1 95.5 427 PHE B CA 1
ATOM 7422 C C . PHE B 1 427 ? -11.289 -30.203 -8.68 1 95.5 427 PHE B C 1
ATOM 7424 O O . PHE B 1 427 ? -11.445 -29.031 -8.344 1 95.5 427 PHE B O 1
ATOM 7431 N N . ILE B 1 428 ? -11.258 -31.156 -7.727 1 96 428 ILE B N 1
ATOM 7432 C CA . ILE B 1 428 ? -11.555 -30.922 -6.316 1 96 428 ILE B CA 1
ATOM 7433 C C . ILE B 1 428 ? -10.461 -30.031 -5.703 1 96 428 ILE B C 1
ATOM 7435 O O . ILE B 1 428 ? -10.703 -29.328 -4.723 1 96 428 ILE B O 1
ATOM 7439 N N . TYR B 1 429 ? -9.297 -30.094 -6.332 1 97.69 429 TYR B N 1
ATOM 7440 C CA . TYR B 1 429 ? -8.172 -29.281 -5.852 1 97.69 429 TYR B CA 1
ATOM 7441 C C . TYR B 1 429 ? -7.852 -28.156 -6.832 1 97.69 429 TYR B C 1
ATOM 7443 O O . TYR B 1 429 ? -6.766 -27.578 -6.785 1 97.69 429 TYR B O 1
ATOM 7451 N N . LEU B 1 430 ? -8.789 -27.922 -7.797 1 98.12 430 LEU B N 1
ATOM 7452 C CA . LEU B 1 430 ? -8.625 -26.891 -8.82 1 98.12 430 LEU B CA 1
ATOM 7453 C C . LEU B 1 430 ? -7.379 -27.156 -9.664 1 98.12 430 LEU B C 1
ATOM 7455 O O . LEU B 1 430 ? -6.75 -26.234 -10.164 1 98.12 430 LEU B O 1
ATOM 7459 N N . TRP B 1 431 ? -6.961 -28.453 -9.688 1 97.38 431 TRP B N 1
ATOM 7460 C CA . TRP B 1 431 ? -5.82 -28.969 -10.438 1 97.38 431 TRP B CA 1
ATOM 7461 C C . TRP B 1 431 ? -4.512 -28.406 -9.898 1 97.38 431 TRP B C 1
ATOM 7463 O O . TRP B 1 431 ? -3.496 -28.391 -10.602 1 97.38 431 TRP B O 1
ATOM 7473 N N . LEU B 1 432 ? -4.52 -27.859 -8.703 1 96.5 432 LEU B N 1
ATOM 7474 C CA . LEU B 1 432 ? -3.334 -27.266 -8.109 1 96.5 432 LEU B CA 1
ATOM 7475 C C . LEU B 1 432 ? -2.547 -28.281 -7.301 1 96.5 432 LEU B C 1
ATOM 7477 O O . LEU B 1 432 ? -1.483 -27.969 -6.762 1 96.5 432 LEU B O 1
ATOM 7481 N N . ASN B 1 433 ? -2.975 -29.547 -7.316 1 95.62 433 ASN B N 1
ATOM 7482 C CA . ASN B 1 433 ? -2.26 -30.609 -6.609 1 95.62 433 ASN B CA 1
ATOM 7483 C C . ASN B 1 433 ? -1.03 -31.078 -7.387 1 95.62 433 ASN B C 1
ATOM 7485 O O . ASN B 1 433 ? -0.217 -31.844 -6.875 1 95.62 433 ASN B O 1
ATOM 7489 N N . TYR B 1 434 ? -0.847 -30.562 -8.633 1 94.5 434 TYR B N 1
ATOM 7490 C CA . TYR B 1 434 ? 0.313 -30.828 -9.484 1 94.5 434 TYR B CA 1
ATOM 7491 C C . TYR B 1 434 ? 1.174 -29.578 -9.625 1 94.5 434 TYR B C 1
ATOM 7493 O O . TYR B 1 434 ? 1.792 -29.359 -10.672 1 94.5 434 TYR B O 1
ATOM 7501 N N . HIS B 1 435 ? 1.255 -28.797 -8.633 1 95.69 435 HIS B N 1
ATOM 7502 C CA . HIS B 1 435 ? 1.711 -27.422 -8.812 1 95.69 435 HIS B CA 1
ATOM 7503 C C . HIS B 1 435 ? 3.213 -27.375 -9.078 1 95.69 435 HIS B C 1
ATOM 7505 O O . HIS B 1 435 ? 3.701 -26.469 -9.742 1 95.69 435 HIS B O 1
ATOM 7511 N N . THR B 1 436 ? 3.955 -28.359 -8.578 1 96.81 436 THR B N 1
ATOM 7512 C CA . THR B 1 436 ? 5.379 -28.438 -8.883 1 96.81 436 THR B CA 1
ATOM 7513 C C . THR B 1 436 ? 5.605 -28.594 -10.383 1 96.81 436 THR B C 1
ATOM 7515 O O . THR B 1 436 ? 6.461 -27.906 -10.961 1 96.81 436 THR B O 1
ATOM 7518 N N . VAL B 1 437 ? 4.82 -29.469 -10.984 1 97.25 437 VAL B N 1
ATOM 7519 C CA . VAL B 1 437 ? 4.895 -29.656 -12.43 1 97.25 437 VAL B CA 1
ATOM 7520 C C . VAL B 1 437 ? 4.578 -28.344 -13.141 1 97.25 437 VAL B C 1
ATOM 7522 O O . VAL B 1 437 ? 5.285 -27.953 -14.07 1 97.25 437 VAL B O 1
ATOM 7525 N N . HIS B 1 438 ? 3.578 -27.688 -12.664 1 97.62 438 HIS B N 1
ATOM 7526 C CA . HIS B 1 438 ? 3.158 -26.422 -13.242 1 97.62 438 HIS B CA 1
ATOM 7527 C C . HIS B 1 438 ? 4.273 -25.375 -13.164 1 97.62 438 HIS B C 1
ATOM 7529 O O . HIS B 1 438 ? 4.516 -24.656 -14.125 1 97.62 438 HIS B O 1
ATOM 7535 N N . HIS B 1 439 ? 4.922 -25.312 -12.07 1 97.56 439 HIS B N 1
ATOM 7536 C CA . HIS B 1 439 ? 5.996 -24.344 -11.898 1 97.56 439 HIS B CA 1
ATOM 7537 C C . HIS B 1 439 ? 7.191 -24.672 -12.789 1 97.56 439 HIS B C 1
ATOM 7539 O O . HIS B 1 439 ? 7.852 -23.766 -13.312 1 97.56 439 HIS B O 1
ATOM 7545 N N . LEU B 1 440 ? 7.441 -25.922 -12.992 1 97.31 440 LEU B N 1
ATOM 7546 C CA . LEU B 1 440 ? 8.57 -26.344 -13.812 1 97.31 440 LEU B CA 1
ATOM 7547 C C . LEU B 1 440 ? 8.266 -26.141 -15.297 1 97.31 440 LEU B C 1
ATOM 7549 O O . LEU B 1 440 ? 9.164 -25.875 -16.094 1 97.31 440 LEU B O 1
ATOM 7553 N N . PHE B 1 441 ? 7.008 -26.344 -15.641 1 97.5 441 PHE B N 1
ATOM 7554 C CA . PHE B 1 441 ? 6.609 -26.281 -17.047 1 97.5 441 PHE B CA 1
ATOM 7555 C C . PHE B 1 441 ? 5.387 -25.391 -17.219 1 97.5 441 PHE B C 1
ATOM 7557 O O . PHE B 1 441 ? 4.316 -25.859 -17.609 1 97.5 441 PHE B O 1
ATOM 7564 N N . PRO B 1 442 ? 5.57 -24.094 -17.094 1 96 442 PRO B N 1
ATOM 7565 C CA . PRO B 1 442 ? 4.434 -23.172 -17.016 1 96 442 PRO B CA 1
ATOM 7566 C C . PRO B 1 442 ? 3.635 -23.109 -18.312 1 96 442 PRO B C 1
ATOM 7568 O O . PRO B 1 442 ? 2.441 -22.797 -18.297 1 96 442 PRO B O 1
ATOM 7571 N N . LEU B 1 443 ? 4.203 -23.484 -19.453 1 95.5 443 LEU B N 1
ATOM 7572 C CA . LEU B 1 443 ? 3.518 -23.375 -20.734 1 95.5 443 LEU B CA 1
ATOM 7573 C C . LEU B 1 443 ? 2.734 -24.641 -21.047 1 95.5 443 LEU B C 1
ATOM 7575 O O . LEU B 1 443 ? 1.906 -24.656 -21.969 1 95.5 443 LEU B O 1
ATOM 7579 N N . VAL B 1 444 ? 3.105 -25.703 -20.391 1 97.56 444 VAL B N 1
ATOM 7580 C CA . VAL B 1 444 ? 2.439 -26.984 -20.656 1 97.56 444 VAL B CA 1
ATOM 7581 C C . VAL B 1 444 ? 1.052 -26.984 -20.016 1 97.56 444 VAL B C 1
ATOM 7583 O O . VAL B 1 444 ? 0.896 -26.609 -18.859 1 97.56 444 VAL B O 1
ATOM 7586 N N . ASP B 1 445 ? 0.113 -27.391 -20.781 1 98.31 445 ASP B N 1
ATOM 7587 C CA . ASP B 1 445 ? -1.272 -27.422 -20.328 1 98.31 445 ASP B CA 1
ATOM 7588 C C . ASP B 1 445 ? -1.447 -28.375 -19.156 1 98.31 445 ASP B C 1
ATOM 7590 O O . ASP B 1 445 ? -0.854 -29.453 -19.141 1 98.31 445 ASP B O 1
ATOM 7594 N N . MET B 1 446 ? -2.35 -28.016 -18.281 1 98 446 MET B N 1
ATOM 7595 C CA . MET B 1 446 ? -2.529 -28.766 -17.047 1 98 446 MET B CA 1
ATOM 7596 C C . MET B 1 446 ? -3.059 -30.172 -17.328 1 98 446 MET B C 1
ATOM 7598 O O . MET B 1 446 ? -2.959 -31.062 -16.484 1 98 446 MET B O 1
ATOM 7602 N N . SER B 1 447 ? -3.643 -30.438 -18.5 1 98 447 SER B N 1
ATOM 7603 C CA . SER B 1 447 ? -4.156 -31.75 -18.859 1 98 447 SER B CA 1
ATOM 7604 C C . SER B 1 447 ? -3.029 -32.781 -18.969 1 98 447 SER B C 1
ATOM 7606 O O . SER B 1 447 ? -3.277 -33.969 -18.984 1 98 447 SER B O 1
ATOM 7608 N N . HIS B 1 448 ? -1.762 -32.375 -19.062 1 97.94 448 HIS B N 1
ATOM 7609 C CA . HIS B 1 448 ? -0.61 -33.25 -19.188 1 97.94 448 HIS B CA 1
ATOM 7610 C C . HIS B 1 448 ? 0.064 -33.469 -17.844 1 97.94 448 HIS B C 1
ATOM 7612 O O . HIS B 1 448 ? 0.964 -34.312 -17.719 1 97.94 448 HIS B O 1
ATOM 7618 N N . HIS B 1 449 ? -0.353 -32.75 -16.812 1 97.75 449 HIS B N 1
ATOM 7619 C CA . HIS B 1 449 ? 0.363 -32.688 -15.547 1 97.75 449 HIS B CA 1
ATOM 7620 C C . HIS B 1 449 ? 0.442 -34.062 -14.883 1 97.75 449 HIS B C 1
ATOM 7622 O O . HIS B 1 449 ? 1.486 -34.438 -14.344 1 97.75 449 HIS B O 1
ATOM 7628 N N . PRO B 1 450 ? -0.643 -34.906 -14.945 1 96.62 450 PRO B N 1
ATOM 7629 C CA . PRO B 1 450 ? -0.536 -36.219 -14.297 1 96.62 450 PRO B CA 1
ATOM 7630 C C . PRO B 1 450 ? 0.577 -37.094 -14.883 1 96.62 450 PRO B C 1
ATOM 7632 O O . PRO B 1 450 ? 1.354 -37.688 -14.141 1 96.62 450 PRO B O 1
ATOM 7635 N N . ALA B 1 451 ? 0.701 -37.094 -16.172 1 97 451 ALA B N 1
ATOM 7636 C CA . ALA B 1 451 ? 1.739 -37.875 -16.828 1 97 451 ALA B CA 1
ATOM 7637 C C . ALA B 1 451 ? 3.125 -37.312 -16.547 1 97 451 ALA B C 1
ATOM 7639 O O . ALA B 1 451 ? 4.07 -38.062 -16.281 1 97 451 ALA B O 1
ATOM 7640 N N . ILE B 1 452 ? 3.26 -36.031 -16.562 1 97.94 452 ILE B N 1
ATOM 7641 C CA . ILE B 1 452 ? 4.543 -35.375 -16.344 1 97.94 452 ILE B CA 1
ATOM 7642 C C . ILE B 1 452 ? 4.98 -35.562 -14.898 1 97.94 452 ILE B C 1
ATOM 7644 O O . ILE B 1 452 ? 6.172 -35.719 -14.617 1 97.94 452 ILE B O 1
ATOM 7648 N N . GLN B 1 453 ? 4 -35.531 -14.008 1 97.19 453 GLN B N 1
ATOM 7649 C CA . GLN B 1 453 ? 4.312 -35.75 -12.602 1 97.19 453 GLN B CA 1
ATOM 7650 C C . GLN B 1 453 ? 5.004 -37.094 -12.398 1 97.19 453 GLN B C 1
ATOM 7652 O O . GLN B 1 453 ? 5.961 -37.219 -11.625 1 97.19 453 GLN B O 1
ATOM 7657 N N . ARG B 1 454 ? 4.609 -38.125 -13.125 1 96.44 454 ARG B N 1
ATOM 7658 C CA . ARG B 1 454 ? 5.234 -39.438 -13.047 1 96.44 454 ARG B CA 1
ATOM 7659 C C . ARG B 1 454 ? 6.676 -39.375 -13.539 1 96.44 454 ARG B C 1
ATOM 7661 O O . ARG B 1 454 ? 7.566 -39.969 -12.938 1 96.44 454 ARG B O 1
ATOM 7668 N N . ILE B 1 455 ? 6.863 -38.688 -14.594 1 97.88 455 ILE B N 1
ATOM 7669 C CA . ILE B 1 455 ? 8.203 -38.531 -15.141 1 97.88 455 ILE B CA 1
ATOM 7670 C C . ILE B 1 455 ? 9.086 -37.781 -14.133 1 97.88 455 ILE B C 1
ATOM 7672 O O . ILE B 1 455 ? 10.234 -38.188 -13.914 1 97.88 455 ILE B O 1
ATOM 7676 N N . LEU B 1 456 ? 8.516 -36.75 -13.516 1 97.81 456 LEU B N 1
ATOM 7677 C CA . LEU B 1 456 ? 9.242 -35.969 -12.539 1 97.81 456 LEU B CA 1
ATOM 7678 C C . LEU B 1 456 ? 9.648 -36.781 -11.336 1 97.81 456 LEU B C 1
ATOM 7680 O O . LEU B 1 456 ? 10.805 -36.75 -10.914 1 97.81 456 LEU B O 1
ATOM 7684 N N . ILE B 1 457 ? 8.727 -37.594 -10.812 1 96.5 457 ILE B N 1
ATOM 7685 C CA . ILE B 1 457 ? 8.984 -38.438 -9.633 1 96.5 457 ILE B CA 1
ATOM 7686 C C . ILE B 1 457 ? 10.109 -39.406 -9.945 1 96.5 457 ILE B C 1
ATOM 7688 O O . ILE B 1 457 ? 11.031 -39.594 -9.148 1 96.5 457 ILE B O 1
ATOM 7692 N N . ARG B 1 458 ? 10.086 -40 -11.07 1 96.81 458 ARG B N 1
ATOM 7693 C CA . ARG B 1 458 ? 11.117 -40.938 -11.477 1 96.81 458 ARG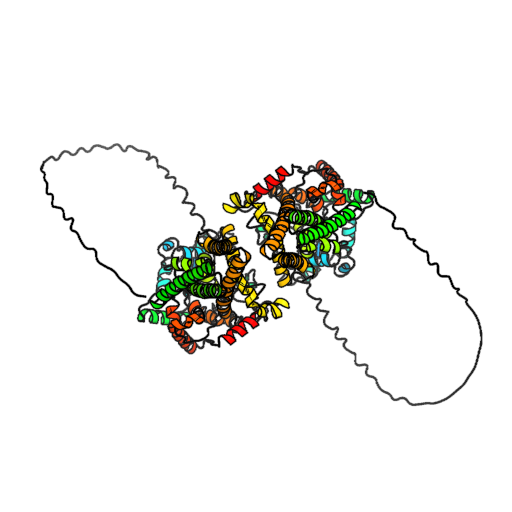 B CA 1
ATOM 7694 C C . ARG B 1 458 ? 12.477 -40.25 -11.609 1 96.81 458 ARG B C 1
ATOM 7696 O O . ARG B 1 458 ? 13.492 -40.812 -11.18 1 96.81 458 ARG B O 1
ATOM 7703 N N . THR B 1 459 ? 12.469 -39.125 -12.25 1 97.75 459 THR B N 1
ATOM 7704 C CA . THR B 1 459 ? 13.711 -38.375 -12.461 1 97.75 459 THR B CA 1
ATOM 7705 C C . THR B 1 459 ? 14.297 -37.938 -11.125 1 97.75 459 THR B C 1
ATOM 7707 O O . THR B 1 459 ? 15.516 -37.969 -10.93 1 97.75 459 THR B O 1
ATOM 7710 N N . CYS B 1 460 ? 13.461 -37.469 -10.219 1 97.25 460 CYS B N 1
ATOM 7711 C CA . CYS B 1 460 ? 13.906 -37.062 -8.891 1 97.25 460 CYS B CA 1
ATOM 7712 C C . CYS B 1 460 ? 14.609 -38.219 -8.188 1 97.25 460 CYS B C 1
ATOM 7714 O O . CYS B 1 460 ? 15.672 -38.031 -7.586 1 97.25 460 CYS B O 1
ATOM 7716 N N . LYS B 1 461 ? 14.047 -39.375 -8.258 1 96.19 461 LYS B N 1
ATOM 7717 C CA . LYS B 1 461 ? 14.648 -40.562 -7.656 1 96.19 461 LYS B CA 1
ATOM 7718 C C . LYS B 1 461 ? 16.031 -40.844 -8.242 1 96.19 461 LYS B C 1
ATOM 7720 O O . LYS B 1 461 ? 16.984 -41.125 -7.512 1 96.19 461 LYS B O 1
ATOM 7725 N N . GLU B 1 462 ? 16.172 -40.719 -9.484 1 96.75 462 GLU B N 1
ATOM 7726 C CA . GLU B 1 462 ? 17.438 -40.969 -10.18 1 96.75 462 GLU B CA 1
ATOM 7727 C C . GLU B 1 462 ? 18.5 -39.969 -9.766 1 96.75 462 GLU B C 1
ATOM 7729 O O . GLU B 1 462 ? 19.688 -40.312 -9.648 1 96.75 462 GLU B O 1
ATOM 7734 N N . PHE B 1 463 ? 18.125 -38.75 -9.562 1 96.31 463 PHE B N 1
ATOM 7735 C CA . PHE B 1 463 ? 19.078 -37.656 -9.297 1 96.31 463 PHE B CA 1
ATOM 7736 C C . PHE B 1 463 ? 19.25 -37.438 -7.797 1 96.31 463 PHE B C 1
ATOM 7738 O O . PHE B 1 463 ? 20.047 -36.625 -7.371 1 96.31 463 PHE B O 1
ATOM 7745 N N . GLY B 1 464 ? 18.438 -38.125 -6.988 1 93.81 464 GLY B N 1
ATOM 7746 C CA . GLY B 1 464 ? 18.531 -38 -5.547 1 93.81 464 GLY B CA 1
ATOM 7747 C C . GLY B 1 464 ? 17.922 -36.688 -5.047 1 93.81 464 GLY B C 1
ATOM 7748 O O . GLY B 1 464 ? 18.422 -36.094 -4.086 1 93.81 464 GLY B O 1
ATOM 7749 N N . VAL B 1 465 ? 17.016 -36.125 -5.805 1 93.56 465 VAL B N 1
ATOM 7750 C CA . VAL B 1 465 ? 16.297 -34.938 -5.406 1 93.56 465 VAL B CA 1
ATOM 7751 C C . VAL B 1 465 ? 15 -35.312 -4.703 1 93.56 465 VAL B C 1
ATOM 7753 O O . VAL B 1 465 ? 14.297 -36.25 -5.141 1 93.56 465 VAL B O 1
ATOM 7756 N N . GLU B 1 466 ? 14.719 -34.656 -3.67 1 88.88 466 GLU B N 1
ATOM 7757 C CA . GLU B 1 466 ? 13.547 -35 -2.861 1 88.88 466 GLU B CA 1
ATOM 7758 C C . GLU B 1 466 ? 12.266 -34.469 -3.5 1 88.88 466 GLU B C 1
ATOM 7760 O O . GLU B 1 466 ? 12.18 -33.312 -3.865 1 88.88 466 GLU B O 1
ATOM 7765 N N . TYR B 1 467 ? 11.367 -35.375 -3.736 1 92.62 467 TYR B N 1
ATOM 7766 C CA . TYR B 1 467 ? 10 -35.031 -4.098 1 92.62 467 TYR B CA 1
ATOM 7767 C C . TYR B 1 467 ? 9.047 -35.281 -2.93 1 92.62 467 TYR B C 1
ATOM 7769 O O . TYR B 1 467 ? 8.781 -36.438 -2.584 1 92.62 467 TYR B O 1
ATOM 7777 N N . SER B 1 468 ? 8.547 -34.312 -2.289 1 80 468 SER B N 1
ATOM 7778 C CA . SER B 1 468 ? 7.762 -34.469 -1.066 1 80 468 SER B CA 1
ATOM 7779 C C . SER B 1 468 ? 6.27 -34.531 -1.369 1 80 468 SER B C 1
ATOM 7781 O O . SER B 1 468 ? 5.746 -33.688 -2.094 1 80 468 SER B O 1
ATOM 7783 N N . VAL B 1 469 ? 5.711 -35.656 -0.87 1 85.81 469 VAL B N 1
ATOM 7784 C CA . VAL B 1 469 ? 4.266 -35.812 -0.978 1 85.81 469 VAL B CA 1
ATOM 7785 C C . VAL B 1 469 ? 3.654 -35.938 0.417 1 85.81 469 VAL B C 1
ATOM 7787 O O . VAL B 1 469 ? 4.148 -36.688 1.264 1 85.81 469 VAL B O 1
ATOM 7790 N N . LYS B 1 470 ? 2.719 -35.125 0.686 1 91.31 470 LYS B N 1
ATOM 7791 C CA . LYS B 1 470 ? 1.976 -35.156 1.94 1 91.31 470 LYS B CA 1
ATOM 7792 C C . LYS B 1 470 ? 0.471 -35.094 1.691 1 91.31 470 LYS B C 1
ATOM 7794 O O . LYS B 1 470 ? 0.032 -34.844 0.567 1 91.31 470 LYS B O 1
ATOM 7799 N N . SER B 1 471 ? -0.297 -35.469 2.732 1 95.19 471 SER B N 1
ATOM 7800 C CA . SER B 1 471 ? -1.748 -35.375 2.627 1 95.19 471 SER B CA 1
ATOM 7801 C C . SER B 1 471 ? -2.182 -33.906 2.545 1 95.19 471 SER B C 1
ATOM 7803 O O . SER B 1 471 ? -1.483 -33 3.035 1 95.19 471 SER B O 1
ATOM 7805 N N . PRO B 1 472 ? -3.289 -33.719 1.859 1 95.69 472 PRO B N 1
ATOM 7806 C CA . PRO B 1 472 ? -3.768 -32.344 1.766 1 95.69 472 PRO B CA 1
ATOM 7807 C C . PRO B 1 472 ? -3.969 -31.688 3.133 1 95.69 472 PRO B C 1
ATOM 7809 O O . PRO B 1 472 ? -3.678 -30.5 3.305 1 95.69 472 PRO B O 1
ATOM 7812 N N . LEU B 1 473 ? -4.477 -32.406 4.102 1 96.81 473 LEU B N 1
ATOM 7813 C CA . LEU B 1 473 ? -4.703 -31.859 5.438 1 96.81 473 LEU B CA 1
ATOM 7814 C C . LEU B 1 473 ? -3.381 -31.484 6.102 1 96.81 473 LEU B C 1
ATOM 7816 O O . LEU B 1 473 ? -3.295 -30.453 6.777 1 96.81 473 LEU B O 1
ATOM 7820 N N . GLU B 1 474 ? -2.441 -32.281 5.875 1 96.94 474 GLU B N 1
ATOM 7821 C CA . GLU B 1 474 ? -1.129 -32 6.441 1 96.94 474 GLU B CA 1
ATOM 7822 C C . GLU B 1 474 ? -0.521 -30.75 5.797 1 96.94 474 GLU B C 1
ATOM 7824 O O . GLU B 1 474 ? 0.093 -29.938 6.48 1 96.94 474 GLU B O 1
ATOM 7829 N N . ILE B 1 475 ? -0.644 -30.656 4.539 1 97.06 475 ILE B N 1
ATOM 7830 C CA . ILE B 1 475 ? -0.141 -29.484 3.828 1 97.06 475 ILE B CA 1
ATOM 7831 C C . ILE B 1 475 ? -0.838 -28.234 4.344 1 97.06 475 ILE B C 1
ATOM 7833 O O . ILE B 1 475 ? -0.191 -27.203 4.582 1 97.06 475 ILE B O 1
ATOM 7837 N N . TYR B 1 476 ? -2.123 -28.297 4.531 1 97.56 476 TYR B N 1
ATOM 7838 C CA . TYR B 1 476 ? -2.873 -27.156 5.062 1 97.56 476 TYR B CA 1
ATOM 7839 C C . TYR B 1 476 ? -2.387 -26.797 6.457 1 97.56 476 TYR B C 1
ATOM 7841 O O . TYR B 1 476 ? -2.207 -25.609 6.766 1 97.56 476 TYR B O 1
ATOM 7849 N N . ARG B 1 477 ? -2.229 -27.812 7.309 1 97.62 477 ARG B N 1
ATOM 7850 C CA . ARG B 1 477 ? -1.75 -27.578 8.664 1 97.62 477 ARG B CA 1
ATOM 7851 C C . ARG B 1 477 ? -0.396 -26.875 8.656 1 97.62 477 ARG B C 1
ATOM 7853 O O . ARG B 1 477 ? -0.17 -25.938 9.422 1 97.62 477 ARG B O 1
ATOM 7860 N N . GLN B 1 478 ? 0.456 -27.312 7.77 1 97.38 478 GLN B N 1
ATOM 7861 C CA . GLN B 1 478 ? 1.778 -26.703 7.66 1 97.38 478 GLN B CA 1
ATOM 7862 C C . GLN B 1 478 ? 1.682 -25.266 7.176 1 97.38 478 GLN B C 1
ATOM 7864 O O . GLN B 1 478 ? 2.416 -24.391 7.648 1 97.38 478 GLN B O 1
ATOM 7869 N N . MET B 1 479 ? 0.782 -25.031 6.219 1 97.38 479 MET B N 1
ATOM 7870 C CA . MET B 1 479 ? 0.565 -23.672 5.738 1 97.38 479 MET B CA 1
ATOM 7871 C C . MET B 1 479 ? 0.193 -22.75 6.887 1 97.38 479 MET B C 1
ATOM 7873 O O . MET B 1 479 ? 0.801 -21.688 7.055 1 97.38 479 MET B O 1
ATOM 7877 N N . VAL B 1 480 ? -0.755 -23.172 7.723 1 98 480 VAL B N 1
ATOM 7878 C CA . VAL B 1 480 ? -1.232 -22.359 8.828 1 98 480 VAL B CA 1
ATOM 7879 C C . VAL B 1 480 ? -0.098 -22.109 9.82 1 98 480 VAL B C 1
ATOM 7881 O O . VAL B 1 480 ? 0.102 -20.984 10.281 1 98 480 VAL B O 1
ATOM 7884 N N . ARG B 1 481 ? 0.653 -23.156 10.078 1 96.81 481 ARG B N 1
ATOM 7885 C CA . ARG B 1 481 ? 1.762 -23.047 11.023 1 96.81 481 ARG B CA 1
ATOM 7886 C C . ARG B 1 481 ? 2.822 -22.078 10.523 1 96.81 481 ARG B C 1
ATOM 7888 O O . ARG B 1 481 ? 3.375 -21.297 11.297 1 96.81 481 ARG B O 1
ATOM 7895 N N . THR B 1 482 ? 3.068 -22.109 9.289 1 96.62 482 THR B N 1
ATOM 7896 C CA . THR B 1 482 ? 4.16 -21.312 8.742 1 96.62 482 THR B CA 1
ATOM 7897 C C . THR B 1 482 ? 3.77 -19.828 8.688 1 96.62 482 THR B C 1
ATOM 7899 O O . THR B 1 482 ? 4.637 -18.953 8.664 1 96.62 482 THR B O 1
ATOM 7902 N N . PHE B 1 483 ? 2.482 -19.547 8.664 1 96.62 483 PHE B N 1
ATOM 7903 C CA . PHE B 1 483 ? 2.066 -18.156 8.773 1 96.62 483 PHE B CA 1
ATOM 7904 C C . PHE B 1 483 ? 2.514 -17.562 10.102 1 96.62 483 PHE B C 1
ATOM 7906 O O . PHE B 1 483 ? 2.906 -16.391 10.164 1 96.62 483 PHE B O 1
ATOM 7913 N N . GLY B 1 484 ? 2.443 -18.359 11.148 1 95.25 484 GLY B N 1
ATOM 7914 C CA . GLY B 1 484 ? 2.67 -17.859 12.492 1 95.25 484 GLY B CA 1
ATOM 7915 C C . GLY B 1 484 ? 4.094 -18.047 12.969 1 95.25 484 GLY B C 1
ATOM 7916 O O . GLY B 1 484 ? 4.535 -17.391 13.914 1 95.25 484 GLY B O 1
ATOM 7917 N N . THR B 1 485 ? 4.801 -18.969 12.336 1 93.31 485 THR B N 1
ATOM 7918 C CA . THR B 1 485 ? 6.148 -19.328 12.773 1 93.31 485 THR B CA 1
ATOM 7919 C C . THR B 1 485 ? 7.141 -19.203 11.617 1 93.31 485 THR B C 1
ATOM 7921 O O . THR B 1 485 ? 7.059 -19.938 10.641 1 93.31 485 THR B O 1
ATOM 7924 N N . PRO B 1 486 ? 8.078 -18.266 11.844 1 89.69 486 PRO B N 1
ATOM 7925 C CA . PRO B 1 486 ? 9.094 -18.172 10.789 1 89.69 486 PRO B CA 1
ATOM 7926 C C . PRO B 1 486 ? 9.953 -19.422 10.695 1 89.69 486 PRO B C 1
ATOM 7928 O O . PRO B 1 486 ? 10.477 -19.906 11.711 1 89.69 486 PRO B O 1
ATOM 7931 N N . MET B 1 487 ? 10.172 -19.938 9.555 1 87.38 487 MET B N 1
ATOM 7932 C CA . MET B 1 487 ? 10.875 -21.203 9.352 1 87.38 487 MET B CA 1
ATOM 7933 C C . MET B 1 487 ? 12.367 -20.969 9.148 1 87.38 487 MET B C 1
ATOM 7935 O O . MET B 1 487 ? 13.164 -21.906 9.258 1 87.38 487 MET B O 1
ATOM 7939 N N . SER B 1 488 ? 12.766 -19.75 8.836 1 89 488 SER B N 1
ATOM 7940 C CA . SER B 1 488 ? 14.148 -19.406 8.516 1 89 488 SER B CA 1
ATOM 7941 C C . SER B 1 488 ? 14.492 -18 9 1 89 488 SER B C 1
ATOM 7943 O O . SER B 1 488 ? 15.008 -17.188 8.227 1 89 488 SER B O 1
ATOM 7945 N N . LEU B 1 489 ? 14.383 -17.844 10.273 1 83.5 489 LEU B N 1
ATOM 7946 C CA . LEU B 1 489 ? 14.523 -16.516 10.852 1 83.5 489 LEU B CA 1
ATOM 7947 C C . LEU B 1 489 ? 15.914 -15.945 10.586 1 83.5 489 LEU B C 1
ATOM 7949 O O . LEU B 1 489 ? 16.922 -16.625 10.812 1 83.5 489 LEU B O 1
ATOM 7953 N N . MET B 1 490 ? 16.031 -14.805 9.945 1 75.69 490 MET B N 1
ATOM 7954 C CA . MET B 1 490 ? 17.219 -13.969 9.742 1 75.69 490 MET B CA 1
ATOM 7955 C C . MET B 1 490 ? 18.125 -14.562 8.68 1 75.69 490 MET B C 1
ATOM 7957 O O . MET B 1 490 ? 19.25 -14.094 8.484 1 75.69 490 MET B O 1
ATOM 7961 N N . GLU B 1 491 ? 17.609 -15.586 8 1 83.5 491 GLU B N 1
ATOM 7962 C CA . GLU B 1 491 ? 18.391 -16.125 6.895 1 83.5 491 GLU B CA 1
ATOM 7963 C C . GLU B 1 491 ? 18.266 -15.242 5.656 1 83.5 491 GLU B C 1
ATOM 7965 O O . GLU B 1 491 ? 17.266 -14.547 5.473 1 83.5 491 GLU B O 1
ATOM 7970 N N . GLU B 1 492 ? 19.312 -15.312 4.883 1 81.88 492 GLU B N 1
ATOM 7971 C CA . GLU B 1 492 ? 19.328 -14.547 3.643 1 81.88 492 GLU B CA 1
ATOM 7972 C C . GLU B 1 492 ? 18.891 -15.406 2.457 1 81.88 492 GLU B C 1
ATOM 7974 O O . GLU B 1 492 ? 19.422 -16.5 2.256 1 81.88 492 GLU B O 1
ATOM 7979 N N . ILE B 1 493 ? 17.984 -14.93 1.728 1 85.31 493 ILE B N 1
ATOM 7980 C CA . ILE B 1 493 ? 17.469 -15.648 0.569 1 85.31 493 ILE B CA 1
ATOM 7981 C C . ILE B 1 493 ? 18.25 -15.25 -0.679 1 85.31 493 ILE B C 1
ATOM 7983 O O . ILE B 1 493 ? 18.391 -14.062 -0.981 1 85.31 493 ILE B O 1
ATOM 7987 N N . THR B 1 494 ? 18.734 -16.203 -1.364 1 82.75 494 THR B N 1
ATOM 7988 C CA . THR B 1 494 ? 19.375 -15.969 -2.658 1 82.75 494 THR B CA 1
ATOM 7989 C C . THR B 1 494 ? 18.328 -15.992 -3.775 1 82.75 494 THR B C 1
ATOM 7991 O O . THR B 1 494 ? 17.672 -17.016 -3.996 1 82.75 494 THR B O 1
ATOM 7994 N N . VAL B 1 495 ? 18.266 -14.938 -4.477 1 81.56 495 VAL B N 1
ATOM 7995 C CA . VAL B 1 495 ? 17.234 -14.805 -5.5 1 81.56 495 VAL B CA 1
ATOM 7996 C C . VAL B 1 495 ? 17.484 -15.82 -6.613 1 81.56 495 VAL B C 1
ATOM 7998 O O . VAL B 1 495 ? 16.562 -16.516 -7.051 1 81.56 495 VAL B O 1
ATOM 8001 N N . TYR B 1 496 ? 18.828 -15.875 -7.055 1 76.56 496 TYR B N 1
ATOM 8002 C CA . TYR B 1 496 ? 19.172 -16.828 -8.094 1 76.56 496 TYR B CA 1
ATOM 8003 C C . TYR B 1 496 ? 19.531 -18.188 -7.488 1 76.56 496 TYR B C 1
ATOM 8005 O O . TYR B 1 496 ? 20.719 -18.562 -7.438 1 76.56 496 TYR B O 1
ATOM 8013 N N . GLY B 1 497 ? 18.766 -18.641 -6.578 1 64.69 497 GLY B N 1
ATOM 8014 C CA . GLY B 1 497 ? 19.031 -19.938 -5.977 1 64.69 497 GLY B CA 1
ATOM 8015 C C . GLY B 1 497 ? 19.297 -21.031 -6.996 1 64.69 497 GLY B C 1
ATOM 8016 O O . GLY B 1 497 ? 18.688 -21.062 -8.062 1 64.69 497 GLY B O 1
ATOM 8017 N N . GLY B 1 498 ? 20.328 -21.891 -6.879 1 60.5 498 GLY B N 1
ATOM 8018 C CA . GLY B 1 498 ? 20.719 -23 -7.746 1 60.5 498 GLY B CA 1
ATOM 8019 C C . GLY B 1 498 ? 21.75 -22.609 -8.781 1 60.5 498 GLY B C 1
ATOM 8020 O O . GLY B 1 498 ? 22.016 -23.375 -9.711 1 60.5 498 GLY B O 1
ATOM 8021 N N . GLY B 1 499 ? 22.109 -21.375 -8.891 1 50.41 499 GLY B N 1
ATOM 8022 C CA . GLY B 1 499 ? 23.031 -20.906 -9.922 1 50.41 499 GLY B CA 1
ATOM 8023 C C . GLY B 1 499 ? 24.484 -21.172 -9.602 1 50.41 499 GLY B C 1
ATOM 8024 O O . GLY B 1 499 ? 25.375 -20.516 -10.141 1 50.41 499 GLY B O 1
ATOM 8025 N N . ILE B 1 500 ? 24.797 -21.875 -8.516 1 38.75 500 ILE B N 1
ATOM 8026 C CA . ILE B 1 500 ? 26.25 -22.016 -8.344 1 38.75 500 ILE B CA 1
ATOM 8027 C C . ILE B 1 500 ? 26.797 -23 -9.359 1 38.75 500 ILE B C 1
ATOM 8029 O O . ILE B 1 500 ? 26.203 -24.062 -9.602 1 38.75 500 ILE B O 1
#

Nearest PDB structures (foldseek):
  2ibj-assembly1_A  TM=7.992E-01  e=5.193E-02  Musca domestica
  3ner-assembly1_A  TM=7.261E-01  e=5.193E-02  Homo sapiens
  1blv-assembly1_A  TM=5.200E-01  e=2.166E-01  Rattus norvegicus
  2m33-assembly1_A  TM=5.672E-01  e=2.883E-01  Oryctolagus cuniculus
  1hko-assembly1_A  TM=5.402E-01  e=5.887E-01  Bos taurus

InterPro domains:
  IPR001199 Cytochrome b5-like heme/steroid binding domain [PF00173] (78-136)
  IPR001199 Cytochrome b5-like heme/steroid binding domain [PS50255] (66-140)
  IPR005804 Fatty acid desaturase domain [PF00487] (225-469)
  IPR018506 Cytochrome b5, heme-binding site [PS00191] (92-99)
  IPR036400 Cytochrome b5-like heme/steroid binding domain superfamily [G3DSA:3.10.120.10] (75-151)
  IPR036400 Cytochrome b5-like heme/steroid binding domain superfamily [SSF55856] (77-140)
  IPR053100 Cytochrome b5-related [PTHR16740] (171-477)

Foldseek 3Di:
DDDDDDDDDDDDDDDDDDDDDDDDDDDDDDDDDDDDDDDPDDPVPPPPPPPPPPDPDPPPDPPFDQCLVFDAQAQLVAWAAEQNFIFGCVVVQPVDPLHNVVVNLRRGGHNHCHLVLLLADLPNVVVVVVRVVGTDDPVVSVVSRPPPRPPPDQQDAGPVFFGAHDDFGHDDCPDLLNVLSPVVQVVCVVVVNNNQDDDPVLVVQLVVLLVQLVVLLVVCLVPLDLVSLLSNLLSLLLLQLSLLQQLLASVRLVSVLSRQLLSQADSVVCNSQVSRFCLRQPCASSRSCVCVLPPLFHQQLAAADDPCQAPPSLVVVLVSQLCVSVVRNVVVVVCVVVVSDPDDPSNVNLVVSLVSQCVRPNNVSSNVSNSSSSSSNRSLNVLLVLLFFRFLQLQQQVLLQAAQASLLSLQSRTAAEPQLDQPVRCVSSSLCNLVSQCSSRVNNGSNCSNVSVVSSVVSCVVVVRDRDYDHPVNSSVRNSNCSNHRSHHNDHHHRRRNRD/DDDDDDDDDDDDDDDDDDDDDDDDDDDDDDDDDDDDPDPPDPPPPPPPPPPPVPPPDPPPDLDDPQCLVFDAQAQLSAWAAEQNFIFGCVVVQPVDPLHNVVVSLCRGGHNHCHLVLLLADLPNVVVVVVRVVGTDDPVVSVVSRPPPRPPPDQQDAGPVFFGAHDDFGHDDCPDLLNVLSPVVQVVCVVVVNNNQDDDPVLVVVLVVLLVQLVVLLVVCLVPLDLVSLLSNLLSLLLLQLSLLQQLLASVRLVSVLSRQLLSQADSVVCNSQVSRFCLRQPCASSRSCVCVLPPLFHQQLAAADDPCQFPPSLVVVLVSQLCVSVVRNVVVVVCVVVVSDPDDPSNVNLVVSLVSQCVRPNNVSSNVSNSSSSSSNRSLNVLLVLLFFRFLQLQQQVLLQAAQASLLSLQSRTAAEPQLDQPVVCVSSSLCNLVSQCSSRVNNGSNCSNVSVVSSVVSCVVVVRDRDYDHPVNSSVRNSNCSNHRSHHNDHHHRRRNRD

Radius of gyration: 37.28 Å; Cα contacts (8 Å, |Δi|>4): 1400; chains: 2; bounding box: 79×85×178 Å